Protein AF-A0A2R6RVI7-F1 (afdb_monomer_lite)

Structure (mmCIF, N/CA/C/O backbone):
data_AF-A0A2R6RVI7-F1
#
_entry.id   AF-A0A2R6RVI7-F1
#
loop_
_atom_site.group_PDB
_atom_site.id
_atom_site.type_symbol
_atom_site.label_atom_id
_atom_site.label_alt_id
_atom_site.label_comp_id
_atom_site.label_asym_id
_atom_site.label_entity_id
_atom_site.label_seq_id
_atom_site.pdbx_PDB_ins_code
_atom_site.Cartn_x
_atom_site.Cartn_y
_atom_site.Cartn_z
_atom_site.occupancy
_atom_site.B_iso_or_equiv
_atom_site.auth_seq_id
_atom_site.auth_comp_id
_atom_site.auth_asym_id
_atom_site.auth_atom_id
_atom_site.pdbx_PDB_model_num
ATOM 1 N N . MET A 1 1 ? -41.749 28.408 -0.709 1.00 31.30 1 MET A N 1
ATOM 2 C CA . MET A 1 1 ? -41.433 28.376 0.733 1.00 31.30 1 MET A CA 1
ATOM 3 C C . MET A 1 1 ? -40.471 27.218 0.951 1.00 31.30 1 MET A C 1
ATOM 5 O O . MET A 1 1 ? -40.890 26.170 1.402 1.00 31.30 1 MET A O 1
ATOM 9 N N . ALA A 1 2 ? -39.233 27.367 0.480 1.00 30.78 2 ALA A N 1
ATOM 10 C CA . ALA A 1 2 ? -38.258 26.281 0.347 1.00 30.78 2 ALA A CA 1
ATOM 11 C C . ALA A 1 2 ? -36.866 26.797 0.742 1.00 30.78 2 ALA A C 1
ATOM 13 O O . ALA A 1 2 ? -35.959 26.822 -0.078 1.00 30.78 2 ALA A O 1
ATOM 14 N N . GLY A 1 3 ? -36.737 27.351 1.950 1.00 31.94 3 GLY A N 1
ATOM 15 C CA . GLY A 1 3 ? -35.507 28.050 2.334 1.00 31.94 3 GLY A CA 1
ATOM 16 C C . GLY A 1 3 ? -35.230 28.160 3.828 1.00 31.94 3 GLY A C 1
ATOM 17 O O . GLY A 1 3 ? -34.409 28.987 4.192 1.00 31.94 3 GLY A O 1
ATOM 18 N N . THR A 1 4 ? -35.900 27.384 4.685 1.00 30.27 4 THR A N 1
ATOM 19 C CA . THR A 1 4 ? -35.690 27.446 6.146 1.00 30.27 4 THR A CA 1
ATOM 20 C C . THR A 1 4 ? -35.261 26.107 6.757 1.00 30.27 4 THR A C 1
ATOM 22 O O . THR A 1 4 ? -34.424 26.118 7.649 1.00 30.27 4 THR A O 1
ATOM 25 N N . ASP A 1 5 ? -35.685 24.961 6.208 1.00 32.81 5 ASP A N 1
ATOM 26 C CA . ASP A 1 5 ? -35.325 23.629 6.748 1.00 32.81 5 ASP A CA 1
ATOM 27 C C . ASP A 1 5 ? -33.856 23.229 6.508 1.00 32.81 5 ASP A C 1
ATOM 29 O O . ASP A 1 5 ? -33.328 22.354 7.187 1.00 32.81 5 ASP A O 1
ATOM 33 N N . ASN A 1 6 ? -33.165 23.893 5.573 1.00 33.84 6 ASN A N 1
ATOM 34 C CA . ASN A 1 6 ? -31.756 23.610 5.266 1.00 33.84 6 ASN A CA 1
ATOM 35 C C . ASN A 1 6 ? -30.765 24.341 6.195 1.00 33.84 6 ASN A C 1
ATOM 37 O O . ASN A 1 6 ? -29.565 24.128 6.079 1.00 33.84 6 ASN A O 1
ATOM 41 N N . GLN A 1 7 ? -31.243 25.228 7.079 1.00 30.41 7 GLN A N 1
ATOM 42 C CA . GLN A 1 7 ? -30.392 25.957 8.030 1.00 30.41 7 GLN A CA 1
ATOM 43 C C . GLN A 1 7 ? -30.383 25.331 9.432 1.00 30.41 7 GLN A C 1
ATOM 45 O O . GLN A 1 7 ? -29.364 25.419 10.108 1.00 30.41 7 GLN A O 1
ATOM 50 N N . GLU A 1 8 ? -31.463 24.664 9.860 1.00 30.31 8 GLU A N 1
ATOM 51 C CA . GLU A 1 8 ? -31.521 24.014 11.181 1.00 30.31 8 GLU A CA 1
ATOM 52 C C . GLU A 1 8 ? -30.772 22.670 11.202 1.00 30.31 8 GLU A C 1
ATOM 54 O O . GLU A 1 8 ? -29.992 22.441 12.124 1.00 30.31 8 GLU A O 1
ATOM 59 N N . ASN A 1 9 ? -30.883 21.837 10.155 1.00 33.56 9 ASN A N 1
ATOM 60 C CA . ASN A 1 9 ? -30.133 20.570 10.071 1.00 33.56 9 ASN A CA 1
ATOM 61 C C . ASN A 1 9 ? -28.617 20.785 9.903 1.00 33.56 9 ASN A C 1
ATOM 63 O O . ASN A 1 9 ? -27.832 20.079 10.525 1.00 33.56 9 ASN A O 1
ATOM 67 N N . ALA A 1 10 ? -28.200 21.825 9.171 1.00 34.75 10 ALA A N 1
ATOM 68 C CA . ALA A 1 10 ? -26.786 22.195 9.044 1.00 34.75 10 ALA A CA 1
ATOM 69 C C . ALA A 1 10 ? -26.163 22.681 10.371 1.00 34.75 10 ALA A C 1
ATOM 71 O O . ALA A 1 10 ? -24.952 22.594 10.554 1.00 34.75 10 ALA A O 1
ATOM 72 N N . SER A 1 11 ? -26.980 23.188 11.303 1.00 31.06 11 SER A N 1
ATOM 73 C CA . SER A 1 11 ? -26.510 23.700 12.599 1.00 31.06 11 SER A CA 1
ATOM 74 C C . SER A 1 11 ? -26.251 22.605 13.639 1.00 31.06 11 SER A C 1
ATOM 76 O O . SER A 1 11 ? -25.417 22.800 14.513 1.00 31.06 11 SER A O 1
ATOM 78 N N . VAL A 1 12 ? -26.929 21.455 13.519 1.00 33.38 12 VAL A N 1
ATOM 79 C CA . VAL A 1 12 ? -26.807 20.313 14.446 1.00 33.38 12 VAL A CA 1
ATOM 80 C C . VAL A 1 12 ? -25.719 19.330 13.986 1.00 33.38 12 VAL A C 1
ATOM 82 O O . VAL A 1 12 ? -25.028 18.736 14.813 1.00 33.38 12 VAL A O 1
ATOM 85 N N . GLN A 1 13 ? -25.507 19.205 12.671 1.00 33.00 13 GLN A N 1
ATOM 86 C CA . GLN A 1 13 ? -24.425 18.406 12.075 1.00 33.00 13 GLN A CA 1
ATOM 87 C C . GLN A 1 13 ? -23.040 19.035 12.327 1.00 33.00 13 GLN A C 1
ATOM 89 O O . GLN A 1 13 ? -22.099 18.327 12.670 1.00 33.00 13 GLN A O 1
ATOM 94 N N . ALA A 1 14 ? -22.938 20.371 12.307 1.00 34.31 14 ALA A N 1
ATOM 95 C CA . ALA A 1 14 ? -21.705 21.088 12.653 1.00 34.31 14 ALA A CA 1
ATOM 96 C C . ALA A 1 14 ? -21.249 20.855 14.111 1.00 34.31 14 ALA A C 1
ATOM 98 O O . ALA A 1 14 ? -20.056 20.810 14.379 1.00 34.31 14 ALA A O 1
ATOM 99 N N . SER A 1 15 ? -22.174 20.640 15.051 1.00 38.03 15 SER A N 1
ATOM 100 C CA . SER A 1 15 ? -21.861 20.560 16.487 1.00 38.03 15 SER A CA 1
ATOM 101 C C . SER A 1 15 ? -21.234 19.240 16.976 1.00 38.03 15 SER A C 1
ATOM 103 O O . SER A 1 15 ? -20.774 19.185 18.116 1.00 38.03 15 SER A O 1
ATOM 105 N N . LEU A 1 16 ? -21.181 18.174 16.159 1.00 36.44 16 LEU A N 1
ATOM 106 C CA . LEU A 1 16 ? -20.532 16.896 16.527 1.00 36.44 16 LEU A CA 1
ATOM 107 C C . LEU A 1 16 ? -19.263 16.560 15.728 1.00 36.44 16 LEU A C 1
ATOM 109 O O . LEU A 1 16 ? -18.499 15.697 16.159 1.00 36.44 16 LEU A O 1
ATOM 113 N N . GLU A 1 17 ? -18.963 17.320 14.671 1.00 45.22 17 GLU A N 1
ATOM 114 C CA . GLU A 1 17 ? -17.643 17.370 14.008 1.00 45.22 17 GLU A CA 1
ATOM 115 C C . GLU A 1 17 ? -16.545 18.006 14.865 1.00 45.22 17 GLU A C 1
ATOM 117 O O . GLU A 1 17 ? -15.371 17.994 14.500 1.00 45.22 17 GLU A O 1
ATOM 122 N N . GLU A 1 18 ? -16.918 18.623 15.983 1.00 58.03 18 GLU A N 1
ATOM 123 C CA . GLU A 1 18 ? -16.125 19.704 16.557 1.00 58.03 18 GLU A CA 1
ATOM 124 C C . GLU A 1 18 ? -15.432 19.360 17.875 1.00 58.03 18 GLU A C 1
ATOM 126 O O . GLU A 1 18 ? -14.797 20.241 18.436 1.00 58.03 18 GLU A O 1
ATOM 131 N N . VAL A 1 19 ? -15.502 18.123 18.384 1.00 70.12 19 VAL A N 1
ATOM 132 C CA . VAL A 1 19 ? -14.986 17.781 19.725 1.00 70.12 19 VAL A CA 1
ATOM 133 C C . VAL A 1 19 ? -13.599 17.121 19.682 1.00 70.12 19 VAL A C 1
ATOM 135 O O . VAL A 1 19 ? -13.456 15.981 19.245 1.00 70.12 19 VAL A O 1
ATOM 138 N N . TRP A 1 20 ? -12.585 17.797 20.232 1.00 84.19 20 TRP A N 1
ATOM 139 C CA . TRP A 1 20 ? -11.219 17.282 20.401 1.00 84.19 20 TRP A CA 1
ATOM 140 C C . TRP A 1 20 ? -10.924 16.850 21.828 1.00 84.19 20 TRP A C 1
ATOM 142 O O . TRP A 1 20 ? -11.309 17.519 22.786 1.00 84.19 20 TRP A O 1
ATOM 152 N N . TYR A 1 21 ? -10.184 15.757 21.987 1.00 85.88 21 TYR A N 1
ATOM 153 C CA . TYR A 1 21 ? -9.789 15.263 23.300 1.00 85.88 21 TYR A CA 1
ATOM 154 C C . TYR A 1 21 ? -8.544 15.964 23.837 1.00 85.88 21 TYR A C 1
ATOM 156 O O . TYR A 1 21 ? -7.669 16.405 23.086 1.00 85.88 21 TYR A O 1
ATOM 164 N N . LEU A 1 22 ? -8.460 16.037 25.162 1.00 89.44 22 LEU A N 1
ATOM 165 C CA . LEU A 1 22 ? -7.414 16.757 25.868 1.00 89.44 22 LEU A CA 1
ATOM 166 C C . LEU A 1 22 ? -6.478 15.799 26.605 1.00 89.44 22 LEU A C 1
ATOM 168 O O . LEU A 1 22 ? -6.917 14.985 27.417 1.00 89.44 22 LEU A O 1
ATOM 172 N N . LYS A 1 23 ? -5.175 15.956 26.374 1.00 91.19 23 LYS A N 1
ATOM 173 C CA . LYS A 1 23 ? -4.109 15.260 27.094 1.00 91.19 23 LYS A CA 1
ATOM 174 C C . LYS A 1 23 ? -3.541 16.160 28.187 1.00 91.19 23 LYS A C 1
ATOM 176 O O . LYS A 1 23 ? -3.134 17.291 27.925 1.00 91.19 23 LYS A O 1
ATOM 181 N N . GLU A 1 24 ? -3.491 15.659 29.420 1.00 90.00 24 GLU A N 1
ATOM 182 C CA . GLU A 1 24 ? -2.827 16.355 30.526 1.00 90.00 24 GLU A CA 1
ATOM 183 C C . GLU A 1 24 ? -1.310 16.157 30.428 1.00 90.00 24 GLU A C 1
ATOM 185 O O . GLU A 1 24 ? -0.826 15.027 30.413 1.00 90.00 24 GLU A O 1
ATOM 190 N N . ILE A 1 25 ? -0.561 17.258 30.386 1.00 91.06 25 ILE A N 1
ATOM 191 C CA . ILE A 1 25 ? 0.902 17.245 30.389 1.00 91.06 25 ILE A CA 1
ATOM 192 C C . ILE A 1 25 ? 1.448 18.196 31.450 1.00 91.06 25 ILE A C 1
ATOM 194 O O . ILE A 1 25 ? 0.832 19.208 31.794 1.00 91.06 25 ILE A O 1
ATOM 198 N N . SER A 1 26 ? 2.635 17.886 31.964 1.00 88.50 26 SER A N 1
ATOM 199 C CA . SER A 1 26 ? 3.410 18.807 32.793 1.00 88.50 26 SER A CA 1
ATOM 200 C C . SER A 1 26 ? 4.360 19.596 31.895 1.00 88.50 26 SER A C 1
ATOM 202 O O . SER A 1 26 ? 5.080 19.008 31.094 1.00 88.50 26 SER A O 1
ATOM 204 N N . PHE A 1 27 ? 4.370 20.922 31.987 1.00 88.12 27 PHE A N 1
ATOM 205 C CA . PHE A 1 27 ? 5.265 21.738 31.168 1.00 88.12 27 PHE A CA 1
ATOM 206 C C . PHE A 1 27 ? 5.752 22.983 31.910 1.00 88.12 27 PHE A C 1
ATOM 208 O O . PHE A 1 27 ? 5.061 23.558 32.760 1.00 88.12 27 PHE A O 1
ATOM 215 N N . ARG A 1 28 ? 6.980 23.407 31.595 1.00 81.94 28 ARG A N 1
ATOM 216 C CA . ARG A 1 28 ? 7.609 24.620 32.127 1.00 81.94 28 ARG A CA 1
ATOM 217 C C . ARG A 1 28 ? 7.586 25.700 31.054 1.00 81.94 28 ARG A C 1
ATOM 219 O O . ARG A 1 28 ? 8.459 25.747 30.199 1.00 81.94 28 ARG A O 1
ATOM 226 N N . SER A 1 29 ? 6.610 26.599 31.149 1.00 65.38 29 SER A N 1
ATOM 227 C CA . SER A 1 29 ? 6.432 27.694 30.183 1.00 65.38 29 SER A CA 1
ATOM 228 C C . SER A 1 29 ? 7.638 28.646 30.121 1.00 65.38 29 SER A C 1
ATOM 230 O O . SER A 1 29 ? 7.950 29.209 29.080 1.00 65.38 29 SER A O 1
ATOM 232 N N . THR A 1 30 ? 8.375 28.797 31.229 1.00 66.94 30 THR A N 1
ATOM 233 C CA . THR A 1 30 ? 9.655 29.528 31.260 1.00 66.94 30 THR A CA 1
ATOM 234 C C . THR A 1 30 ? 10.712 28.771 32.075 1.00 66.94 30 THR A C 1
ATOM 236 O O . THR A 1 30 ? 10.342 28.075 33.030 1.00 66.94 30 THR A O 1
ATOM 239 N N . PRO A 1 31 ? 12.022 28.962 31.799 1.00 64.19 31 PRO A N 1
ATOM 240 C CA . PRO A 1 31 ? 13.106 28.244 32.486 1.00 64.19 31 PRO A CA 1
ATOM 241 C C . PRO A 1 31 ? 13.079 28.363 34.021 1.00 64.19 31 PRO A C 1
ATOM 243 O O . PRO A 1 31 ? 13.558 27.486 34.732 1.00 64.19 31 PRO A O 1
ATOM 246 N N . HIS A 1 32 ? 12.509 29.454 34.543 1.00 66.38 32 HIS A N 1
ATOM 247 C CA . HIS A 1 32 ? 12.465 29.767 35.975 1.00 66.38 32 HIS A CA 1
ATOM 248 C C . HIS A 1 32 ? 11.098 29.481 36.621 1.00 66.38 32 HIS A C 1
ATOM 250 O O . HIS A 1 32 ? 10.927 29.691 37.823 1.00 66.38 32 HIS A O 1
ATOM 256 N N . SER A 1 33 ? 10.110 29.028 35.842 1.00 68.62 33 SER A N 1
ATOM 257 C CA . SER A 1 33 ? 8.776 28.702 36.350 1.00 68.62 33 SER A CA 1
ATOM 258 C C . SER A 1 33 ? 8.707 27.287 36.925 1.00 68.62 33 SER A C 1
ATOM 260 O O . SER A 1 33 ? 9.383 26.360 36.469 1.00 68.62 33 SER A O 1
ATOM 262 N N . ALA A 1 34 ? 7.868 27.115 37.949 1.00 75.88 34 ALA A N 1
ATOM 263 C CA . ALA A 1 34 ? 7.479 25.784 38.398 1.00 75.88 34 ALA A CA 1
ATOM 264 C C . ALA A 1 34 ? 6.686 25.079 37.281 1.00 75.88 34 ALA A C 1
ATOM 266 O O . ALA A 1 34 ? 5.914 25.755 36.593 1.00 75.88 34 ALA A O 1
ATOM 267 N N . PRO A 1 35 ? 6.847 23.754 37.111 1.00 81.44 35 PRO A N 1
ATOM 268 C CA . PRO A 1 35 ? 6.076 23.006 36.131 1.00 81.44 35 PRO A CA 1
ATOM 269 C C . PRO A 1 35 ? 4.590 23.142 36.460 1.00 81.44 35 PRO A C 1
ATOM 271 O O . PRO A 1 35 ? 4.176 22.991 37.614 1.00 81.44 35 PRO A O 1
ATOM 274 N N . ARG A 1 36 ? 3.802 23.489 35.446 1.00 86.06 36 ARG A N 1
ATOM 275 C CA . ARG A 1 36 ? 2.347 23.587 35.535 1.00 86.06 36 ARG A CA 1
ATOM 276 C C . ARG A 1 36 ? 1.727 22.482 34.701 1.00 86.06 36 ARG A C 1
ATOM 278 O O . ARG A 1 36 ? 2.329 22.008 33.740 1.00 86.06 36 ARG A O 1
ATOM 285 N N . ARG A 1 37 ? 0.525 22.075 35.097 1.00 87.62 37 ARG A N 1
ATOM 286 C CA . ARG A 1 37 ? -0.266 21.120 34.331 1.00 87.62 37 ARG A CA 1
ATOM 287 C C . ARG A 1 37 ? -1.081 21.866 33.294 1.00 87.62 37 ARG A C 1
ATOM 289 O O . ARG A 1 37 ? -1.770 22.821 33.640 1.00 87.62 37 ARG A O 1
ATOM 296 N N . PHE A 1 38 ? -0.975 21.417 32.055 1.00 89.50 38 PHE A N 1
ATOM 297 C CA . PHE A 1 38 ? -1.707 21.937 30.914 1.00 89.50 38 PHE A CA 1
ATOM 298 C C . PHE A 1 38 ? -2.505 20.812 30.278 1.00 89.50 38 PHE A C 1
ATOM 300 O O . PHE A 1 38 ? -2.122 19.647 30.360 1.00 89.50 38 PHE A O 1
ATOM 307 N N . ARG A 1 39 ? -3.608 21.174 29.631 1.00 89.50 39 ARG A N 1
ATOM 308 C CA . ARG A 1 39 ? -4.399 20.257 28.818 1.00 89.50 39 ARG A CA 1
ATOM 309 C C . ARG A 1 39 ? -4.207 20.619 27.361 1.00 89.50 39 ARG A C 1
ATOM 311 O O . ARG A 1 39 ? -4.816 21.571 26.887 1.00 89.50 39 ARG A O 1
ATOM 318 N N . VAL A 1 40 ? -3.310 19.899 26.698 1.00 92.19 40 VAL A N 1
ATOM 319 C CA . VAL A 1 40 ? -3.066 20.080 25.268 1.00 92.19 40 VAL A CA 1
ATOM 320 C C . VAL A 1 40 ? -4.118 19.325 24.475 1.00 92.19 40 VAL A C 1
ATOM 322 O O . VAL A 1 40 ? -4.588 18.261 24.875 1.00 92.19 40 VAL A O 1
ATOM 325 N N . ILE A 1 41 ? -4.510 19.906 23.358 1.00 91.62 41 ILE A N 1
ATOM 326 C CA . ILE A 1 41 ? -5.487 19.366 22.431 1.00 91.62 41 ILE A CA 1
ATOM 327 C C . ILE A 1 41 ? -4.793 18.326 21.555 1.00 91.62 41 ILE A C 1
ATOM 329 O O . ILE A 1 41 ? -3.730 18.598 20.988 1.00 91.62 41 ILE A O 1
ATOM 333 N N . THR A 1 42 ? -5.403 17.148 21.461 1.00 87.50 42 THR A N 1
ATOM 334 C CA . THR A 1 42 ? -4.953 16.053 20.596 1.00 87.50 42 THR A CA 1
ATOM 335 C C . THR A 1 42 ? -5.740 16.029 19.289 1.00 87.50 42 THR A C 1
ATOM 337 O O . THR A 1 42 ? -6.899 16.445 19.242 1.00 87.50 42 THR A O 1
ATOM 340 N N . GLN A 1 43 ? -5.086 15.576 18.226 1.00 75.94 43 GLN A N 1
ATOM 341 C CA . GLN A 1 43 ? -5.602 15.464 16.870 1.00 75.94 43 GLN A CA 1
ATOM 342 C C . GLN A 1 43 ? -5.948 14.002 16.595 1.00 75.94 43 GLN A C 1
ATOM 344 O O . GLN A 1 43 ? -5.184 13.103 16.941 1.00 75.94 43 GLN A O 1
ATOM 349 N N . ASN A 1 44 ? -7.093 13.771 15.963 1.00 63.22 44 ASN A N 1
ATOM 350 C CA . ASN A 1 44 ? -7.366 12.534 15.239 1.00 63.22 44 ASN A CA 1
ATOM 351 C C . ASN A 1 44 ? -6.830 12.664 13.799 1.00 63.22 44 ASN A C 1
ATOM 353 O O . ASN A 1 44 ? -6.512 13.769 13.363 1.00 63.22 44 ASN A O 1
ATOM 357 N N . PHE A 1 45 ? -6.791 11.562 13.044 1.00 45.78 45 PHE A N 1
ATOM 358 C CA . PHE A 1 45 ? -6.249 11.510 11.673 1.00 45.78 45 PHE A CA 1
ATOM 359 C C . PHE A 1 45 ? -6.854 12.556 10.698 1.00 45.78 45 PHE A C 1
ATOM 361 O O . PHE A 1 45 ? -6.220 12.911 9.714 1.00 45.78 45 PHE A O 1
ATOM 368 N N . ASN A 1 46 ? -8.036 13.116 11.013 1.00 44.47 46 ASN A N 1
ATOM 369 C CA . ASN A 1 46 ? -8.784 14.079 10.187 1.00 44.47 46 ASN A CA 1
ATOM 370 C C . ASN A 1 46 ? -8.967 15.482 10.826 1.00 44.47 46 ASN A C 1
ATOM 372 O O . ASN A 1 46 ? -9.807 16.261 10.374 1.00 44.47 46 ASN A O 1
ATOM 376 N N . GLY A 1 47 ? -8.257 15.820 11.909 1.00 50.84 47 GLY A N 1
ATOM 377 C CA . GLY A 1 47 ? -8.432 17.101 12.615 1.00 50.84 47 GLY A CA 1
ATOM 378 C C . GLY A 1 47 ? -7.740 18.295 11.925 1.00 50.84 47 GLY A C 1
ATOM 379 O O . GLY A 1 47 ? -6.710 18.117 11.275 1.00 50.84 47 GLY A O 1
ATOM 380 N N . PRO A 1 48 ? -8.220 19.549 12.089 1.00 57.50 48 PRO A N 1
ATOM 381 C CA . PRO A 1 48 ? -7.548 20.733 11.553 1.00 57.50 48 PRO A CA 1
ATOM 382 C C . PRO A 1 48 ? -6.238 21.018 12.293 1.00 57.50 48 PRO A C 1
ATOM 384 O O . PRO A 1 48 ? -6.203 21.767 13.277 1.00 57.50 48 PRO A O 1
ATOM 387 N N . CYS A 1 49 ? -5.144 20.442 11.791 1.00 69.31 49 CYS A N 1
ATOM 388 C CA . CYS A 1 49 ? -3.808 20.547 12.385 1.00 69.31 49 CYS A CA 1
ATOM 389 C C . CYS A 1 49 ? -3.394 22.001 12.694 1.00 69.31 49 CYS A C 1
ATOM 391 O O . CYS A 1 49 ? -2.816 22.297 13.741 1.00 69.31 49 CYS A O 1
ATOM 393 N N . SER A 1 50 ? -3.778 22.928 11.813 1.00 77.75 50 SER A N 1
ATOM 394 C CA . SER A 1 50 ? -3.424 24.342 11.850 1.00 77.75 50 SER A CA 1
ATOM 395 C C . SER A 1 50 ? -4.008 25.101 13.039 1.00 77.75 50 SER A C 1
ATOM 397 O O . SER A 1 50 ? -3.298 25.859 13.702 1.00 77.75 50 SER A O 1
ATOM 399 N N . PHE A 1 51 ? -5.288 24.887 13.341 1.00 85.00 51 PHE A N 1
ATOM 400 C CA . PHE A 1 51 ? -5.950 25.561 14.457 1.00 85.00 51 PHE A CA 1
ATOM 401 C C . PHE A 1 51 ? -5.504 24.978 15.804 1.00 85.00 51 PHE A C 1
ATOM 403 O O . PHE A 1 51 ? -5.249 25.714 16.759 1.00 85.00 51 PHE A O 1
ATOM 410 N N . ILE A 1 52 ? -5.314 23.658 15.861 1.00 88.19 52 ILE A N 1
ATOM 411 C CA . ILE A 1 52 ? -4.893 22.953 17.075 1.00 88.19 52 ILE A CA 1
ATOM 412 C C . ILE A 1 52 ? -3.480 23.372 17.501 1.00 88.19 52 ILE A C 1
ATOM 414 O O . ILE A 1 52 ? -3.247 23.600 18.689 1.00 88.19 52 ILE A O 1
ATOM 418 N N . ALA A 1 53 ? -2.552 23.547 16.554 1.00 89.62 53 ALA A N 1
ATOM 419 C CA . ALA A 1 53 ? -1.212 24.056 16.848 1.00 89.62 53 ALA A CA 1
ATOM 420 C C . ALA A 1 53 ? -1.251 25.456 17.492 1.00 89.62 53 ALA A C 1
ATOM 422 O O . ALA A 1 53 ? -0.586 25.686 18.505 1.00 89.62 53 ALA A O 1
ATOM 423 N N . ILE A 1 54 ? -2.079 26.367 16.963 1.00 90.00 54 ILE A N 1
ATOM 424 C CA . ILE A 1 54 ? -2.277 27.715 17.525 1.00 90.00 54 ILE A CA 1
ATOM 425 C C . ILE A 1 54 ? -2.814 27.626 18.956 1.00 90.00 54 ILE A C 1
ATOM 427 O O . ILE A 1 54 ? -2.239 28.222 19.870 1.00 90.00 54 ILE A O 1
ATOM 431 N N . CYS A 1 55 ? -3.883 26.855 19.171 1.00 91.81 55 CYS A N 1
ATOM 432 C CA . CYS A 1 55 ? -4.475 26.693 20.495 1.00 91.81 55 CYS A CA 1
ATOM 433 C C . CYS A 1 55 ? -3.474 26.102 21.494 1.00 91.81 55 CYS A C 1
ATOM 435 O O . CYS A 1 55 ? -3.333 26.631 22.594 1.00 91.81 55 CYS A O 1
ATOM 437 N N . ASN A 1 56 ? -2.729 25.062 21.113 1.00 93.94 56 ASN A N 1
ATOM 438 C CA . ASN A 1 56 ? -1.736 24.437 21.985 1.00 93.94 56 ASN A CA 1
ATOM 439 C C . ASN A 1 56 ? -0.603 25.394 22.368 1.00 93.94 56 ASN A C 1
ATOM 441 O O . ASN A 1 56 ? -0.196 25.407 23.528 1.00 93.94 56 ASN A O 1
ATOM 445 N N . ILE A 1 57 ? -0.135 26.251 21.455 1.00 93.62 57 ILE A N 1
ATOM 446 C CA . ILE A 1 57 ? 0.864 27.279 21.786 1.00 93.62 57 ILE A CA 1
ATOM 447 C C . ILE A 1 57 ? 0.319 28.248 22.841 1.00 93.62 57 ILE A C 1
ATOM 449 O O . ILE A 1 57 ? 0.994 28.506 23.839 1.00 93.62 57 ILE A O 1
ATOM 453 N N . LEU A 1 58 ? -0.902 28.756 22.656 1.00 92.50 58 LEU A N 1
ATOM 454 C CA . LEU A 1 58 ? -1.527 29.687 23.603 1.00 92.50 58 LEU A CA 1
ATOM 455 C C . LEU A 1 58 ? -1.800 29.026 24.965 1.00 92.50 58 LEU A C 1
ATOM 457 O O . LEU A 1 58 ? -1.577 29.644 26.007 1.00 92.50 58 LEU A O 1
ATOM 461 N N . ILE A 1 59 ? -2.203 27.751 24.975 1.00 92.62 59 ILE A N 1
ATOM 462 C CA . ILE A 1 59 ? -2.387 26.964 26.202 1.00 92.62 59 ILE A CA 1
ATOM 463 C C . ILE A 1 59 ? -1.057 26.822 26.948 1.00 92.62 59 ILE A C 1
ATOM 465 O O . ILE A 1 59 ? -0.997 27.104 28.141 1.00 92.62 59 ILE A O 1
ATOM 469 N N . LEU A 1 60 ? 0.029 26.446 26.265 1.00 91.62 60 LEU A N 1
ATOM 470 C CA . LEU A 1 60 ? 1.350 26.253 26.884 1.00 91.62 60 LEU A CA 1
ATOM 471 C C . LEU A 1 60 ? 1.995 27.559 27.373 1.00 91.62 60 LEU A C 1
ATOM 473 O O . LEU A 1 60 ? 2.802 27.552 28.311 1.00 91.62 60 LEU A O 1
ATOM 477 N N . ARG A 1 61 ? 1.626 28.697 26.775 1.00 89.69 61 ARG A N 1
ATOM 478 C CA . ARG A 1 61 ? 1.963 30.037 27.283 1.00 89.69 61 ARG A CA 1
ATOM 479 C C . ARG A 1 61 ? 1.132 30.429 28.510 1.00 89.69 61 ARG A C 1
ATOM 481 O O . ARG A 1 61 ? 1.570 31.261 29.301 1.00 89.69 61 ARG A O 1
ATOM 488 N N . GLY A 1 62 ? -0.018 29.784 28.714 1.00 87.31 62 GLY A N 1
ATOM 489 C CA . GLY A 1 62 ? -0.998 30.144 29.738 1.00 87.31 62 GLY A CA 1
ATOM 490 C C . GLY A 1 62 ? -1.836 31.368 29.364 1.00 87.31 62 GLY A C 1
ATOM 491 O O . GLY A 1 62 ? -2.395 32.008 30.251 1.00 87.31 62 GLY A O 1
ATOM 492 N N . ASP A 1 63 ? -1.889 31.694 28.072 1.00 88.62 63 ASP A N 1
ATOM 493 C CA . ASP A 1 63 ? -2.638 32.820 27.513 1.00 88.62 63 ASP A CA 1
ATOM 494 C C . ASP A 1 63 ? -4.135 32.502 27.389 1.00 88.62 63 ASP A C 1
ATOM 496 O O . ASP A 1 63 ? -4.979 33.383 27.558 1.00 88.62 63 ASP A O 1
ATOM 500 N N . ILE A 1 64 ? -4.460 31.230 27.140 1.00 90.56 64 ILE A N 1
ATOM 501 C CA . ILE A 1 64 ? -5.823 30.694 27.172 1.00 90.56 64 ILE A CA 1
ATOM 502 C C . ILE A 1 64 ? -5.873 29.456 28.068 1.00 90.56 64 ILE A C 1
ATOM 504 O O . ILE A 1 64 ? -4.898 28.714 28.189 1.00 90.56 64 ILE A O 1
ATOM 508 N N . GLU A 1 65 ? -7.027 29.212 28.682 1.00 88.31 65 GLU A N 1
ATOM 509 C CA . GLU A 1 65 ? -7.245 28.059 29.552 1.00 88.31 65 GLU A CA 1
ATOM 510 C C . GLU A 1 65 ? -8.617 27.446 29.272 1.00 88.31 65 GLU A C 1
ATOM 512 O O . GLU A 1 65 ? -9.634 28.142 29.230 1.00 88.31 65 GLU A O 1
ATOM 517 N N . ILE A 1 66 ? -8.652 26.127 29.088 1.00 87.50 66 ILE A N 1
ATOM 518 C CA . ILE A 1 66 ? -9.900 25.398 28.875 1.00 87.50 66 ILE A CA 1
ATOM 519 C C . ILE A 1 66 ? -10.542 25.137 30.243 1.00 87.50 66 ILE A C 1
ATOM 521 O O . ILE A 1 66 ? -10.012 24.381 31.053 1.00 87.50 66 ILE A O 1
ATOM 525 N N . GLN A 1 67 ? -11.691 25.768 30.492 1.00 81.06 67 GLN A N 1
ATOM 526 C CA . GLN A 1 67 ? -12.433 25.677 31.754 1.00 81.06 67 GLN A CA 1
ATOM 527 C C . GLN A 1 67 ? -13.740 24.886 31.584 1.00 81.06 67 GLN A C 1
ATOM 529 O O . GLN A 1 67 ? -14.456 25.141 30.613 1.00 81.06 67 GLN A O 1
ATOM 534 N N . PRO A 1 68 ? -14.128 24.003 32.523 1.00 80.44 68 PRO A N 1
ATOM 535 C CA . PRO A 1 68 ? -13.449 23.700 33.785 1.00 80.44 68 PRO A CA 1
ATOM 536 C C . PRO A 1 68 ? -12.202 22.826 33.582 1.00 80.44 68 PRO A C 1
ATOM 538 O O . PRO A 1 68 ? -12.133 22.071 32.616 1.00 80.44 68 PRO A O 1
ATOM 541 N N . VAL A 1 69 ? -11.235 22.911 34.500 1.00 73.31 69 VAL A N 1
ATOM 542 C CA . VAL A 1 69 ? -9.939 22.202 34.415 1.00 73.31 69 VAL A CA 1
ATOM 543 C C . VAL A 1 69 ? -10.110 20.683 34.286 1.00 73.31 69 VAL A C 1
ATOM 545 O O . VAL A 1 69 ? -9.269 20.010 33.699 1.00 73.31 69 VAL A O 1
ATOM 548 N N . GLU A 1 70 ? -11.206 20.123 34.796 1.00 74.06 70 GLU A N 1
ATOM 549 C CA . GLU A 1 70 ? -11.507 18.693 34.734 1.00 74.06 70 GLU A CA 1
ATOM 550 C C . GLU A 1 70 ? -11.974 18.220 33.346 1.00 74.06 70 GLU A C 1
ATOM 552 O O . GLU A 1 70 ? -11.977 17.016 33.085 1.00 74.06 70 GLU A O 1
ATOM 557 N N . ARG A 1 71 ? -12.322 19.138 32.436 1.00 80.44 71 ARG A N 1
ATOM 558 C CA . ARG A 1 71 ? -12.885 18.844 31.109 1.00 80.44 71 ARG A CA 1
ATOM 559 C C . ARG A 1 71 ? -11.936 18.009 30.245 1.00 80.44 71 ARG A C 1
ATOM 561 O O . ARG A 1 71 ? -10.800 18.411 30.020 1.00 80.44 71 ARG A O 1
ATOM 568 N N . THR A 1 72 ? -12.396 16.866 29.742 1.00 81.44 72 THR A N 1
ATOM 569 C CA . THR A 1 72 ? -11.601 15.883 28.975 1.00 81.44 72 THR A CA 1
ATOM 570 C C . THR A 1 72 ? -11.655 16.077 27.456 1.00 81.44 72 THR A C 1
ATOM 572 O O . THR A 1 72 ? -10.828 15.512 26.741 1.00 81.44 72 THR A O 1
ATOM 575 N N . SER A 1 73 ? -12.580 16.897 26.958 1.00 83.94 73 SER A N 1
ATOM 576 C CA . SER A 1 73 ? -12.722 17.227 25.539 1.00 83.94 73 SER A CA 1
ATOM 577 C C . SER A 1 73 ? -13.215 18.662 25.330 1.00 83.94 73 SER A C 1
ATOM 579 O O . SER A 1 73 ? -13.815 19.247 26.227 1.00 83.94 73 SER A O 1
ATOM 581 N N . VAL A 1 74 ? -12.959 19.269 24.174 1.00 83.75 74 VAL A N 1
ATOM 582 C CA . VAL A 1 74 ? -13.304 20.667 23.879 1.00 83.75 74 VAL A CA 1
ATOM 583 C C . VAL A 1 74 ? -13.864 20.799 22.470 1.00 83.75 74 VAL A C 1
ATOM 585 O O . VAL A 1 74 ? -13.361 20.141 21.566 1.00 83.75 74 VAL A O 1
ATOM 588 N N . SER A 1 75 ? -14.889 21.638 22.287 1.00 83.69 75 SER A N 1
ATOM 589 C CA . SER A 1 75 ? -15.437 21.906 20.958 1.00 83.69 75 SER A CA 1
ATOM 590 C C . SER A 1 75 ? -14.677 23.017 20.223 1.00 83.69 75 SER A C 1
ATOM 592 O O . SER A 1 75 ? -14.038 23.868 20.861 1.00 83.69 75 SER A O 1
ATOM 594 N N . TYR A 1 76 ? -14.773 23.056 18.894 1.00 81.31 76 TYR A N 1
ATOM 595 C CA . TYR A 1 76 ? -14.239 24.157 18.100 1.00 81.31 76 TYR A CA 1
ATOM 596 C C . TYR A 1 76 ? -14.865 25.492 18.479 1.00 81.31 76 TYR A C 1
ATOM 598 O O . TYR A 1 76 ? -14.113 26.453 18.621 1.00 81.31 76 TYR A O 1
ATOM 606 N N . GLU A 1 77 ? -16.174 25.583 18.731 1.00 80.50 77 GLU A N 1
ATOM 607 C CA . GLU A 1 77 ? -16.778 26.868 19.105 1.00 80.50 77 GLU A CA 1
ATOM 608 C C . GLU A 1 77 ? -16.191 27.414 20.410 1.00 80.50 77 GLU A C 1
ATOM 610 O O . GLU A 1 77 ? -15.920 28.612 20.513 1.00 80.50 77 GLU A O 1
ATOM 615 N N . ILE A 1 78 ? -15.923 26.539 21.387 1.00 82.69 78 ILE A N 1
ATOM 616 C CA . ILE A 1 78 ? -15.286 26.927 22.653 1.00 82.69 78 ILE A CA 1
ATOM 617 C C . ILE A 1 78 ? -13.857 27.417 22.403 1.00 82.69 78 ILE A C 1
ATOM 619 O O . ILE A 1 78 ? -13.461 28.454 22.937 1.00 82.69 78 ILE A O 1
ATOM 623 N N . LEU A 1 79 ? -13.071 26.704 21.592 1.00 86.19 79 LEU A N 1
ATOM 624 C CA . LEU A 1 79 ? -11.704 27.120 21.275 1.00 86.19 79 LEU A CA 1
ATOM 625 C C . LEU A 1 79 ? -11.664 28.410 20.449 1.00 86.19 79 LEU A C 1
ATOM 627 O O . LEU A 1 79 ? -10.873 29.301 20.752 1.00 86.19 79 LEU A O 1
ATOM 631 N N . ALA A 1 80 ? -12.530 28.547 19.448 1.00 84.88 80 ALA A N 1
ATOM 632 C CA . ALA A 1 80 ? -12.655 29.741 18.621 1.00 84.88 80 ALA A CA 1
ATOM 633 C C . ALA A 1 80 ? -13.083 30.953 19.454 1.00 84.88 80 ALA A C 1
ATOM 635 O O . ALA A 1 80 ? -12.556 32.047 19.252 1.00 84.88 80 ALA A O 1
ATOM 636 N N . GLN A 1 81 ? -13.973 30.763 20.433 1.00 83.56 81 GLN A N 1
ATOM 637 C CA . GLN A 1 81 ? -14.324 31.808 21.389 1.00 83.56 81 GLN A CA 1
ATOM 638 C C . GLN A 1 81 ? -13.118 32.208 22.249 1.00 83.56 81 GLN A C 1
ATOM 640 O O . GLN A 1 81 ? -12.826 33.397 22.348 1.00 83.56 81 GLN A O 1
ATOM 645 N N . LEU A 1 82 ? -12.389 31.247 22.830 1.00 86.50 82 LEU A N 1
ATOM 646 C CA . LEU A 1 82 ? -11.211 31.527 23.664 1.00 86.50 82 LEU A CA 1
ATOM 647 C C . LEU A 1 82 ? -10.115 32.266 22.887 1.00 86.50 82 LEU A C 1
ATOM 649 O O . LEU A 1 82 ? -9.564 33.254 23.373 1.00 86.50 82 LEU A O 1
ATOM 653 N N . VAL A 1 83 ? -9.818 31.815 21.665 1.00 87.12 83 VAL A N 1
ATOM 654 C CA . VAL A 1 83 ? -8.845 32.469 20.782 1.00 87.12 83 VAL A CA 1
ATOM 655 C C . VAL A 1 83 ? -9.349 33.852 20.361 1.00 87.12 83 VAL A C 1
ATOM 657 O O . VAL A 1 83 ? -8.590 34.814 20.416 1.00 87.12 83 VAL A O 1
ATOM 660 N N . GLY A 1 84 ? -10.628 33.995 20.008 1.00 84.69 84 GLY A N 1
ATOM 661 C CA . GLY A 1 84 ? -11.224 35.281 19.645 1.00 84.69 84 GLY A CA 1
ATOM 662 C C . GLY A 1 84 ? -11.185 36.306 20.784 1.00 84.69 84 GLY A C 1
ATOM 663 O O . GLY A 1 84 ? -10.802 37.456 20.568 1.00 84.69 84 GLY A O 1
ATOM 664 N N . GLU A 1 85 ? -11.519 35.893 22.008 1.00 84.88 85 GLU A N 1
ATOM 665 C CA . GLU A 1 85 ? -11.420 36.726 23.213 1.00 84.88 85 GLU A CA 1
ATOM 666 C C . GLU A 1 85 ? -9.970 37.132 23.499 1.00 84.88 85 GLU A C 1
ATOM 668 O O . GLU A 1 85 ? -9.705 38.307 23.771 1.00 84.88 85 GLU A O 1
ATOM 673 N N . TYR A 1 86 ? -9.027 36.194 23.371 1.00 87.94 86 TYR A N 1
ATOM 674 C CA . TYR A 1 86 ? -7.600 36.478 23.497 1.00 87.94 86 TYR A CA 1
ATOM 675 C C . TYR A 1 86 ? -7.132 37.511 22.468 1.00 87.94 86 TYR A C 1
ATOM 677 O O . TYR A 1 86 ? -6.522 38.508 22.847 1.00 87.94 86 TYR A O 1
ATOM 685 N N . LEU A 1 87 ? -7.465 37.333 21.185 1.00 84.62 87 LEU A N 1
ATOM 686 C CA . LEU A 1 87 ? -7.079 38.259 20.115 1.00 84.62 87 LEU A CA 1
ATOM 687 C C . LEU A 1 87 ? -7.624 39.671 20.364 1.00 84.62 87 LEU A C 1
ATOM 689 O O . LEU A 1 87 ? -6.898 40.653 20.202 1.00 84.62 87 LEU A O 1
ATOM 693 N N . LEU A 1 88 ? -8.882 39.783 20.805 1.00 83.19 88 LEU A N 1
ATOM 694 C CA . LEU A 1 88 ? -9.507 41.064 21.146 1.00 83.19 88 LEU A CA 1
ATOM 695 C C . LEU A 1 88 ? -8.859 41.731 22.370 1.00 83.19 88 LEU A C 1
ATOM 697 O O . LEU A 1 88 ? -8.744 42.958 22.407 1.00 83.19 88 LEU A O 1
ATOM 701 N N . ALA A 1 89 ? -8.430 40.946 23.361 1.00 83.12 89 ALA A N 1
ATOM 702 C CA . ALA A 1 89 ? -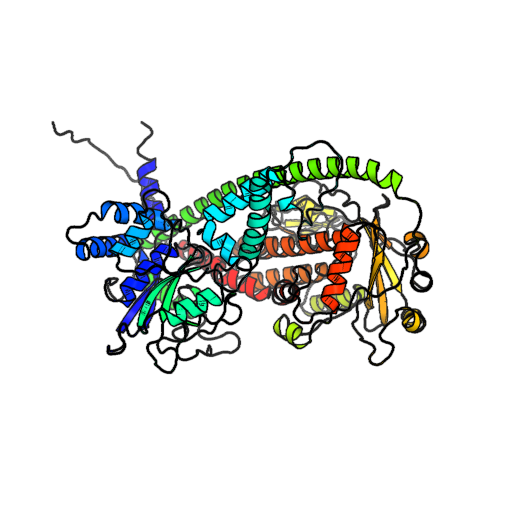7.764 41.448 24.561 1.00 83.12 89 ALA A CA 1
ATOM 703 C C . ALA A 1 89 ? -6.300 41.848 24.304 1.00 83.12 89 ALA A C 1
ATOM 705 O O . ALA A 1 89 ? -5.858 42.898 24.775 1.00 83.12 89 ALA A O 1
ATOM 706 N N . ALA A 1 90 ? -5.559 41.036 23.546 1.00 77.12 90 ALA A N 1
ATOM 707 C CA . ALA A 1 90 ? -4.147 41.238 23.232 1.00 77.12 90 ALA A CA 1
ATOM 708 C C . ALA A 1 90 ? -3.920 42.387 22.233 1.00 77.12 90 ALA A C 1
ATOM 710 O O . ALA A 1 90 ? -2.922 43.101 22.329 1.00 77.12 90 ALA A O 1
ATOM 711 N N . SER A 1 91 ? -4.866 42.615 21.314 1.00 70.75 91 SER A N 1
ATOM 712 C CA . SER A 1 91 ? -4.743 43.582 20.211 1.00 70.75 91 SER A CA 1
ATOM 713 C C . SER A 1 91 ? -5.601 44.840 20.402 1.00 70.75 91 SER A C 1
ATOM 715 O O . SER A 1 91 ? -6.232 45.332 19.463 1.00 70.75 91 SER A O 1
ATOM 717 N N . SER A 1 92 ? -5.650 45.394 21.620 1.00 63.09 92 SER A N 1
ATOM 718 C CA . SER A 1 92 ? -6.479 46.569 21.920 1.00 63.09 92 SER A CA 1
ATOM 719 C C . SER A 1 92 ? -6.131 47.766 21.012 1.00 63.09 92 SER A C 1
ATOM 721 O O . SER A 1 92 ? -5.076 48.384 21.168 1.00 63.09 92 SER A O 1
ATOM 723 N N . GLY A 1 93 ? -7.029 48.116 20.083 1.00 61.97 93 GLY A N 1
ATOM 724 C CA . GLY A 1 93 ? -6.872 49.249 19.158 1.00 61.97 93 GLY A CA 1
ATOM 725 C C . GLY A 1 93 ? -6.352 48.913 17.753 1.00 61.97 93 GLY A C 1
ATOM 726 O O . GLY A 1 93 ? -6.134 49.842 16.975 1.00 61.97 93 GLY A O 1
ATOM 727 N N . VAL A 1 94 ? -6.179 47.632 17.415 1.00 75.06 94 VAL A N 1
ATOM 728 C CA . VAL A 1 94 ? -5.818 47.152 16.068 1.00 75.06 94 VAL A CA 1
ATOM 729 C C . VAL A 1 94 ? -7.038 46.487 15.417 1.00 75.06 94 VAL A C 1
ATOM 731 O O . VAL A 1 94 ? -7.876 45.916 16.111 1.00 75.06 94 VAL A O 1
ATOM 734 N N . ASP A 1 95 ? -7.175 46.598 14.093 1.00 72.25 95 ASP A N 1
ATOM 735 C CA . ASP A 1 95 ? -8.263 45.952 13.351 1.00 72.25 95 ASP A CA 1
ATOM 736 C C . ASP A 1 95 ? -8.030 44.437 13.249 1.00 72.25 95 ASP A C 1
ATOM 738 O O . ASP A 1 95 ? -7.249 43.971 12.422 1.00 72.25 95 ASP A O 1
ATOM 742 N N . THR A 1 96 ? -8.715 43.670 14.097 1.00 74.19 96 THR A N 1
ATOM 743 C CA . THR A 1 96 ? -8.653 42.202 14.129 1.00 74.19 96 THR A CA 1
ATOM 744 C C . THR A 1 96 ? -9.636 41.533 13.162 1.00 74.19 96 THR A C 1
ATOM 746 O O . THR A 1 96 ? -9.696 40.304 13.117 1.00 74.19 96 THR A O 1
ATOM 749 N N . SER A 1 97 ? -10.393 42.304 12.365 1.00 74.31 97 SER A N 1
ATOM 750 C CA . SER A 1 97 ? -11.454 41.789 11.485 1.00 74.31 97 SER A CA 1
ATOM 751 C C . SER A 1 97 ? -10.944 40.710 10.521 1.00 74.31 97 SER A C 1
ATOM 753 O O . SER A 1 97 ? -11.576 39.666 10.392 1.00 74.31 97 SER A O 1
ATOM 755 N N . ALA A 1 98 ? -9.764 40.914 9.922 1.00 70.56 98 ALA A N 1
ATOM 756 C CA . ALA A 1 98 ? -9.147 39.963 8.989 1.00 70.56 98 ALA A CA 1
ATOM 757 C C . ALA A 1 98 ? -8.670 38.653 9.656 1.00 70.56 98 ALA A C 1
ATOM 759 O O . ALA A 1 98 ? -8.743 37.585 9.053 1.00 70.56 98 ALA A O 1
ATOM 760 N N . ALA A 1 99 ? -8.198 38.720 10.907 1.00 73.00 99 ALA A N 1
ATOM 761 C CA . ALA A 1 99 ? -7.776 37.539 11.666 1.00 73.00 99 ALA A CA 1
ATOM 762 C C . ALA A 1 99 ? -8.979 36.743 12.201 1.00 73.00 99 ALA A C 1
ATOM 764 O O . ALA A 1 99 ? -8.960 35.517 12.227 1.00 73.00 99 ALA A O 1
ATOM 765 N N . LEU A 1 100 ? -10.061 37.422 12.587 1.00 76.50 100 LEU A N 1
ATOM 766 C CA . LEU A 1 100 ? -11.288 36.758 13.031 1.00 76.50 100 LEU A CA 1
ATOM 767 C C . LEU A 1 100 ? -12.048 36.118 11.862 1.00 76.50 100 LEU A C 1
ATOM 769 O O . LEU A 1 100 ? -12.645 35.057 12.032 1.00 76.50 100 LEU A O 1
ATOM 773 N N . SER A 1 101 ? -11.995 36.722 10.669 1.00 74.62 101 SER A N 1
ATOM 774 C CA . SER A 1 101 ? -12.643 36.177 9.471 1.00 74.62 101 SER A CA 1
ATOM 775 C C . SER A 1 101 ? -11.989 34.899 8.947 1.00 74.62 101 SER A C 1
ATOM 777 O O . SER A 1 101 ? -12.670 34.123 8.281 1.00 74.62 101 SER A O 1
ATOM 779 N N . ILE A 1 102 ? -10.701 34.668 9.239 1.00 73.38 102 ILE A N 1
ATOM 780 C CA . ILE A 1 102 ? -9.983 33.473 8.771 1.00 73.38 102 ILE A CA 1
ATOM 781 C C . ILE A 1 102 ? -10.113 32.277 9.727 1.00 73.38 102 ILE A C 1
ATOM 783 O O . ILE A 1 102 ? -9.930 31.141 9.297 1.00 73.38 102 ILE A O 1
ATOM 787 N N . MET A 1 103 ? -10.504 32.483 10.995 1.00 73.06 103 MET A N 1
ATOM 788 C CA . MET A 1 103 ? -10.632 31.387 11.972 1.00 73.06 103 MET A CA 1
ATOM 789 C C . MET A 1 103 ? -11.515 30.223 11.481 1.00 73.06 103 MET A C 1
ATOM 791 O O . MET A 1 103 ? -11.083 29.080 11.640 1.00 73.06 103 MET A O 1
ATOM 795 N N . PRO A 1 104 ? -12.687 30.438 10.842 1.00 69.19 104 PRO A N 1
ATOM 796 C CA . PRO A 1 104 ? -13.495 29.334 10.310 1.00 69.19 104 PRO A CA 1
ATOM 797 C C . PRO A 1 104 ? -12.800 28.563 9.183 1.00 69.19 104 PRO A C 1
ATOM 799 O O . PRO A 1 104 ? -13.008 27.363 9.036 1.00 69.19 104 PRO A O 1
ATOM 802 N N . VAL A 1 105 ? -11.957 29.242 8.399 1.00 67.81 105 VAL A N 1
ATOM 803 C CA . VAL A 1 105 ? -11.222 28.650 7.272 1.00 67.81 105 VAL A CA 1
ATOM 804 C C . VAL A 1 105 ? -10.098 27.746 7.772 1.00 67.81 105 VAL A C 1
ATOM 806 O O . VAL A 1 105 ? -9.874 26.693 7.186 1.00 67.81 105 VAL A O 1
ATOM 809 N N . THR A 1 106 ? -9.492 28.062 8.927 1.00 68.19 106 THR A N 1
ATOM 810 C CA . THR A 1 106 ? -8.450 27.219 9.549 1.00 68.19 106 THR A CA 1
ATOM 811 C C . THR A 1 106 ? -8.909 25.789 9.886 1.00 68.19 106 THR A C 1
ATOM 813 O O . THR A 1 106 ? -8.064 24.927 10.123 1.00 68.19 106 THR A O 1
ATOM 816 N N . ARG A 1 107 ? -10.225 25.505 9.846 1.00 64.38 107 ARG A N 1
ATOM 817 C CA . ARG A 1 107 ? -10.807 24.152 9.951 1.00 64.38 107 ARG A CA 1
ATOM 818 C C . ARG A 1 107 ? -10.499 23.243 8.756 1.00 64.38 107 ARG A C 1
ATOM 820 O O . ARG A 1 107 ? -10.595 22.032 8.892 1.00 64.38 107 ARG A O 1
ATOM 827 N N . LYS A 1 108 ? -10.180 23.805 7.590 1.00 60.12 108 LYS A N 1
ATOM 828 C CA . LYS A 1 108 ? -9.944 23.055 6.343 1.00 60.12 108 LYS A CA 1
ATOM 829 C C . LYS A 1 108 ? -8.471 23.051 5.919 1.00 60.12 108 LYS A C 1
ATOM 831 O O . LYS A 1 108 ? -8.162 22.659 4.802 1.00 60.12 108 LYS A O 1
ATOM 836 N N . GLY A 1 109 ? -7.580 23.498 6.807 1.00 63.69 109 GLY A N 1
ATOM 837 C CA . GLY A 1 109 ? -6.187 23.815 6.493 1.00 63.69 109 GLY A CA 1
ATOM 838 C C . GLY A 1 109 ? -5.983 25.306 6.215 1.00 63.69 109 GLY A C 1
ATOM 839 O O . GLY A 1 109 ? -6.940 26.061 6.039 1.00 63.69 109 GLY A O 1
ATOM 840 N N . MET A 1 110 ? -4.726 25.748 6.238 1.00 72.62 110 MET A N 1
ATOM 841 C CA . MET A 1 110 ? -4.337 27.113 5.876 1.00 72.62 110 MET A CA 1
ATOM 842 C C . MET A 1 110 ? -3.460 27.089 4.629 1.00 72.62 110 MET A C 1
ATOM 844 O O . MET A 1 110 ? -2.524 26.298 4.553 1.00 72.62 110 MET A O 1
ATOM 848 N N . ASP A 1 111 ? -3.749 27.984 3.689 1.00 72.44 111 ASP A N 1
ATOM 849 C CA . ASP A 1 111 ? -2.939 28.184 2.491 1.00 72.44 111 ASP A CA 1
ATOM 850 C C . ASP A 1 111 ? -1.739 29.082 2.837 1.00 72.44 111 ASP A C 1
ATOM 852 O O . ASP A 1 111 ? -1.853 30.307 2.938 1.00 72.44 111 ASP A O 1
ATOM 856 N N . LEU A 1 112 ? -0.602 28.453 3.144 1.00 84.12 112 LEU A N 1
ATOM 857 C CA . LEU A 1 112 ? 0.646 29.123 3.502 1.00 84.12 112 LEU A CA 1
ATOM 858 C C . LEU A 1 112 ? 1.693 28.843 2.425 1.00 84.12 112 LEU A C 1
ATOM 860 O O . LEU A 1 112 ? 2.095 27.698 2.235 1.00 84.12 112 LEU A O 1
ATOM 864 N N . ASN A 1 113 ? 2.189 29.899 1.780 1.00 87.56 113 ASN A N 1
ATOM 865 C CA . ASN A 1 113 ? 3.251 29.805 0.780 1.00 87.56 113 ASN A CA 1
ATOM 866 C C . ASN A 1 113 ? 4.604 30.251 1.389 1.00 87.56 113 ASN A C 1
ATOM 868 O O . ASN A 1 113 ? 4.829 31.458 1.555 1.00 87.56 113 ASN A O 1
ATOM 872 N N . PRO A 1 114 ? 5.494 29.319 1.788 1.00 90.25 114 PRO A N 1
ATOM 873 C CA . PRO A 1 114 ? 6.796 29.646 2.371 1.00 90.25 114 PRO A CA 1
ATOM 874 C C . PRO A 1 114 ? 7.796 30.170 1.328 1.00 90.25 114 PRO A C 1
ATOM 876 O O . PRO A 1 114 ? 7.794 29.751 0.171 1.00 90.25 114 PRO A O 1
ATOM 879 N N . LEU A 1 115 ? 8.704 31.054 1.754 1.00 92.06 115 LEU A N 1
ATOM 880 C CA . LEU A 1 115 ? 9.823 31.521 0.931 1.00 92.06 115 LEU A CA 1
ATOM 881 C C . LEU A 1 115 ? 11.093 30.732 1.253 1.00 92.06 115 LEU A C 1
ATOM 883 O O . LEU A 1 115 ? 11.510 30.660 2.405 1.00 92.06 115 LEU A O 1
ATOM 887 N N . PHE A 1 116 ? 11.824 30.282 0.236 1.00 91.88 116 PHE A N 1
ATOM 888 C CA . PHE A 1 116 ? 13.046 29.478 0.397 1.00 91.88 116 PHE A CA 1
ATOM 889 C C . PHE A 1 116 ? 14.233 30.223 1.035 1.00 91.88 116 PHE A C 1
ATOM 891 O O . PHE A 1 116 ? 15.315 29.658 1.203 1.00 91.88 116 PHE A O 1
ATOM 898 N N . THR A 1 117 ? 14.060 31.506 1.357 1.00 87.00 117 THR A N 1
ATOM 899 C CA . THR A 1 117 ? 15.131 32.451 1.698 1.00 87.00 117 THR A CA 1
ATOM 900 C C . THR A 1 117 ? 15.237 32.765 3.187 1.00 87.00 117 THR A C 1
ATOM 902 O O . THR A 1 117 ? 16.263 33.289 3.625 1.00 87.00 117 THR A O 1
ATOM 905 N N . GLY A 1 118 ? 14.216 32.456 3.990 1.00 88.56 118 GLY A N 1
ATOM 906 C CA . GLY A 1 118 ? 14.256 32.742 5.420 1.00 88.56 118 GLY A CA 1
ATOM 907 C C . GLY A 1 118 ? 13.205 31.992 6.222 1.00 88.56 118 GLY A C 1
ATOM 908 O O . GLY A 1 118 ? 12.068 31.871 5.801 1.00 88.56 118 GLY A O 1
ATOM 909 N N . ILE A 1 119 ? 13.588 31.550 7.421 1.00 91.00 119 ILE A N 1
ATOM 910 C CA . ILE A 1 119 ? 12.774 30.687 8.291 1.00 91.00 119 ILE A CA 1
ATOM 911 C C . ILE A 1 119 ? 11.430 31.284 8.735 1.00 91.00 119 ILE A C 1
ATOM 913 O O . ILE A 1 119 ? 10.583 30.535 9.192 1.00 91.00 119 ILE A O 1
ATOM 917 N N . THR A 1 120 ? 11.226 32.602 8.651 1.00 91.31 120 THR A N 1
ATOM 918 C CA . THR A 1 120 ? 9.973 33.299 9.022 1.00 91.31 120 THR A CA 1
ATOM 919 C C . THR A 1 120 ? 9.263 33.914 7.815 1.00 91.31 120 THR A C 1
ATOM 921 O O . THR A 1 120 ? 8.368 34.745 7.978 1.00 91.31 120 THR A O 1
ATOM 924 N N . SER A 1 121 ? 9.722 33.617 6.602 1.00 89.25 121 SER A N 1
ATOM 925 C CA . SER A 1 121 ? 9.303 34.330 5.401 1.00 89.25 121 SER A CA 1
ATOM 926 C C . SER A 1 121 ? 8.169 33.577 4.711 1.00 89.25 121 SER A C 1
ATOM 928 O O . SER A 1 121 ? 8.372 32.485 4.199 1.00 89.25 121 SER A O 1
ATOM 930 N N . PHE A 1 122 ? 6.983 34.186 4.654 1.00 89.38 122 PHE A N 1
ATOM 931 C CA . PHE A 1 122 ? 5.811 33.641 3.963 1.00 89.38 122 PHE A CA 1
ATOM 932 C C . PHE A 1 122 ? 5.198 34.694 3.043 1.00 89.38 122 PHE A C 1
ATOM 934 O O . PHE A 1 122 ? 5.161 35.883 3.384 1.00 89.38 122 PHE A O 1
ATOM 941 N N . ARG A 1 123 ? 4.695 34.263 1.886 1.00 85.00 123 ARG A N 1
ATOM 942 C CA . ARG A 1 123 ? 3.916 35.109 0.985 1.00 85.00 123 ARG A CA 1
ATOM 943 C C . ARG A 1 123 ? 2.440 35.023 1.398 1.00 85.00 123 ARG A C 1
ATOM 945 O O . ARG A 1 123 ? 1.934 33.919 1.579 1.00 85.00 123 ARG A O 1
ATOM 952 N N . PRO A 1 124 ? 1.737 36.155 1.579 1.00 74.06 124 PRO A N 1
ATOM 953 C CA . PRO A 1 124 ? 0.314 36.123 1.896 1.00 74.06 124 PRO A CA 1
ATOM 954 C C . PRO A 1 124 ? -0.489 35.579 0.709 1.00 74.06 124 PRO A C 1
ATOM 956 O O . PRO A 1 124 ? -0.363 36.094 -0.404 1.00 74.06 124 PRO A O 1
ATOM 959 N N . ALA A 1 125 ? -1.357 34.601 0.962 1.00 59.81 125 ALA A N 1
ATOM 960 C CA . ALA A 1 125 ? -2.421 34.228 0.040 1.00 59.81 125 ALA A CA 1
ATOM 961 C C . ALA A 1 125 ? -3.554 35.276 0.129 1.00 59.81 125 ALA A C 1
ATOM 963 O O . ALA A 1 125 ? -3.997 35.654 1.215 1.00 59.81 125 ALA A O 1
ATOM 964 N N . GLY A 1 126 ? -4.010 35.820 -1.005 1.00 63.41 126 GLY A N 1
ATOM 965 C CA . GLY A 1 126 ? -5.149 36.754 -1.041 1.00 63.41 126 GLY A CA 1
ATOM 966 C C . GLY A 1 126 ? -4.991 38.021 -0.172 1.00 63.41 126 GLY A C 1
ATOM 967 O O . GLY A 1 126 ? -4.089 38.827 -0.395 1.00 63.41 126 GLY A O 1
ATOM 968 N N . GLU A 1 127 ? -5.903 38.244 0.789 1.00 58.28 127 GLU A N 1
ATOM 969 C CA . GLU A 1 127 ? -5.888 39.414 1.698 1.00 58.28 127 GLU A CA 1
ATOM 970 C C . GLU A 1 127 ? -4.888 39.286 2.876 1.00 58.28 127 GLU A C 1
ATOM 972 O O . GLU A 1 127 ? -4.727 40.234 3.661 1.00 58.28 127 GLU A O 1
ATOM 977 N N . GLY A 1 128 ? -4.204 38.138 3.004 1.00 66.00 128 GLY A N 1
ATOM 978 C CA . GLY A 1 128 ? -3.190 37.868 4.030 1.00 66.00 128 GLY A CA 1
ATOM 979 C C . GLY A 1 128 ? -3.747 37.760 5.451 1.00 66.00 128 GLY A C 1
ATOM 980 O O . GLY A 1 128 ? -3.111 38.224 6.401 1.00 66.00 128 GLY A O 1
ATOM 981 N N . GLY A 1 129 ? -4.959 37.222 5.607 1.00 70.69 129 GLY A N 1
ATOM 982 C CA . GLY A 1 129 ? -5.620 37.074 6.910 1.00 70.69 129 GLY A CA 1
ATOM 983 C C . GLY A 1 129 ? -4.940 36.040 7.812 1.00 70.69 129 GLY A C 1
ATOM 984 O O . GLY A 1 129 ? -4.878 36.221 9.026 1.00 70.69 129 GLY A O 1
ATOM 985 N N . GLU A 1 130 ? -4.361 35.005 7.212 1.00 76.19 130 GLU A N 1
ATOM 986 C CA . GLU A 1 130 ? -3.660 33.887 7.842 1.00 76.19 130 GLU A CA 1
ATOM 987 C C . GLU A 1 130 ? -2.428 34.386 8.604 1.00 76.19 130 GLU A C 1
ATOM 989 O O . GLU A 1 130 ? -2.277 34.129 9.795 1.00 76.19 130 GLU A O 1
ATOM 994 N N . LEU A 1 131 ? -1.578 35.187 7.953 1.00 82.88 131 LEU A N 1
ATOM 995 C CA . LEU A 1 131 ? -0.377 35.753 8.580 1.00 82.88 131 LEU A CA 1
ATOM 996 C C . LEU A 1 131 ? -0.729 36.748 9.695 1.00 82.88 131 LEU A C 1
ATOM 998 O O . LEU A 1 131 ? -0.064 36.780 10.732 1.00 82.88 131 LEU A O 1
ATOM 1002 N N . LYS A 1 132 ? -1.814 37.513 9.521 1.00 81.81 132 LYS A N 1
ATOM 1003 C CA . LYS A 1 132 ? -2.326 38.428 10.554 1.00 81.81 132 LYS A CA 1
ATOM 1004 C C . LYS A 1 132 ? -2.846 37.689 11.782 1.00 81.81 132 LYS A C 1
ATOM 1006 O O . LYS A 1 132 ? -2.741 38.220 12.884 1.00 81.81 132 LYS A O 1
ATOM 1011 N N . LEU A 1 133 ? -3.388 36.478 11.621 1.00 84.62 133 LEU A N 1
ATOM 1012 C CA . LEU A 1 133 ? -3.802 35.650 12.754 1.00 84.62 133 LEU A CA 1
ATOM 1013 C C . LEU A 1 133 ? -2.601 35.311 13.645 1.00 84.62 133 LEU A C 1
ATOM 1015 O O . LEU A 1 133 ? -2.677 35.515 14.853 1.00 84.62 133 LEU A O 1
ATOM 1019 N N . PHE A 1 134 ? -1.482 34.873 13.061 1.00 87.81 134 PHE A N 1
ATOM 1020 C CA . PHE A 1 134 ? -0.247 34.604 13.807 1.00 87.81 134 PHE A CA 1
ATOM 1021 C C . PHE A 1 134 ? 0.339 35.867 14.444 1.00 87.81 134 PHE A C 1
ATOM 1023 O O . PHE A 1 134 ? 0.713 35.847 15.618 1.00 87.81 134 PHE A O 1
ATOM 1030 N N . GLU A 1 135 ? 0.359 36.979 13.704 1.00 86.00 135 GLU A N 1
ATOM 1031 C CA . GLU A 1 135 ? 0.841 38.272 14.197 1.00 86.00 135 GLU A CA 1
ATOM 1032 C C . GLU A 1 135 ? 0.033 38.753 15.412 1.00 86.00 135 GLU A C 1
ATOM 1034 O O . GLU A 1 135 ? 0.608 39.075 16.453 1.00 86.00 135 GLU A O 1
ATOM 1039 N N . HIS A 1 136 ? -1.300 38.752 15.319 1.00 84.81 136 HIS A N 1
ATOM 1040 C CA . HIS A 1 136 ? -2.1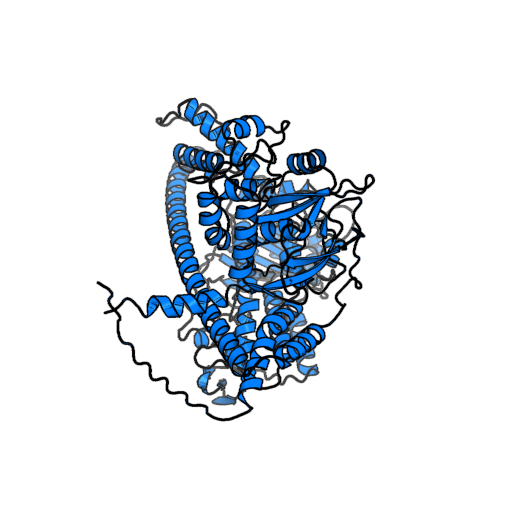85 39.174 16.409 1.00 84.81 136 HIS A CA 1
ATOM 1041 C C . HIS A 1 136 ? -2.233 38.173 17.565 1.00 84.81 136 HIS A C 1
ATOM 1043 O O . HIS A 1 136 ? -2.443 38.581 18.707 1.00 84.81 136 HIS A O 1
ATOM 1049 N N . ALA A 1 137 ? -1.996 36.886 17.298 1.00 86.06 137 ALA A N 1
ATOM 1050 C CA . ALA A 1 137 ? -1.824 35.876 18.337 1.00 86.06 137 ALA A CA 1
ATOM 1051 C C . ALA A 1 137 ? -0.441 35.946 19.016 1.00 86.06 137 ALA A C 1
ATOM 1053 O O . ALA A 1 137 ? -0.192 35.230 19.985 1.00 86.06 137 ALA A O 1
ATOM 1054 N N . GLY A 1 138 ? 0.489 36.764 18.506 1.00 88.50 138 GLY A N 1
ATOM 1055 C CA . GLY A 1 138 ? 1.866 36.829 18.997 1.00 88.50 138 GLY A CA 1
ATOM 1056 C C . GLY A 1 138 ? 2.640 35.519 18.806 1.00 88.50 138 GLY A C 1
ATOM 1057 O O . GLY A 1 138 ? 3.558 35.216 19.576 1.00 88.50 138 GLY A O 1
ATOM 1058 N N . ILE A 1 139 ? 2.260 34.700 17.825 1.00 91.31 139 ILE A N 1
ATOM 1059 C CA . ILE A 1 139 ? 2.889 33.413 17.521 1.00 91.31 139 ILE A CA 1
ATOM 1060 C C . ILE A 1 139 ? 3.825 33.613 16.333 1.00 91.31 139 ILE A C 1
ATOM 1062 O O . ILE A 1 139 ? 3.411 34.088 15.281 1.00 91.31 139 ILE A O 1
ATOM 1066 N N . GLN A 1 140 ? 5.096 33.240 16.489 1.00 91.88 140 GLN A N 1
ATOM 1067 C CA . GLN A 1 140 ? 6.018 33.232 15.357 1.00 91.88 140 GLN A CA 1
ATOM 1068 C C . GLN A 1 140 ? 5.718 32.008 14.493 1.00 91.88 140 GLN A C 1
ATOM 1070 O O . GLN A 1 140 ? 5.758 30.882 14.988 1.00 91.88 140 GLN A O 1
ATOM 1075 N N . LEU A 1 141 ? 5.402 32.246 13.224 1.00 92.75 141 LEU A N 1
ATOM 1076 C CA . LEU A 1 141 ? 5.265 31.212 12.208 1.00 92.75 141 LEU A CA 1
ATOM 1077 C C . LEU A 1 141 ? 6.632 30.984 11.556 1.00 92.75 141 LEU A C 1
ATOM 1079 O O . LEU A 1 141 ? 7.264 31.940 11.102 1.00 92.75 141 LEU A O 1
ATOM 1083 N N . MET A 1 142 ? 7.097 29.735 11.539 1.00 93.81 142 MET A N 1
ATOM 1084 C CA . MET A 1 142 ? 8.410 29.365 11.018 1.00 93.81 142 MET A CA 1
ATOM 1085 C C . MET A 1 142 ? 8.352 28.118 10.131 1.00 93.81 142 MET A C 1
ATOM 1087 O O . MET A 1 142 ? 7.479 27.275 10.301 1.00 93.81 142 MET A O 1
ATOM 1091 N N . HIS A 1 143 ? 9.303 27.967 9.214 1.00 93.88 143 HIS A N 1
ATOM 1092 C CA . HIS A 1 143 ? 9.513 26.751 8.423 1.00 93.88 143 HIS A CA 1
ATOM 1093 C C . HIS A 1 143 ? 11.010 26.492 8.220 1.00 93.88 143 HIS A C 1
ATOM 1095 O O . HIS A 1 143 ? 11.844 27.384 8.391 1.00 93.88 143 HIS A O 1
ATOM 1101 N N . GLY A 1 144 ? 11.357 25.257 7.862 1.00 90.69 144 GLY A N 1
ATOM 1102 C CA . GLY A 1 144 ? 12.738 24.850 7.588 1.00 90.69 144 GLY A CA 1
ATOM 1103 C C . GLY A 1 144 ? 13.016 24.550 6.115 1.00 90.69 144 GLY A C 1
ATOM 1104 O O . GLY A 1 144 ? 14.058 23.985 5.795 1.00 90.69 144 GLY A O 1
ATOM 1105 N N . TRP A 1 145 ? 12.104 24.905 5.211 1.00 93.69 145 TRP A N 1
ATOM 1106 C CA . TRP A 1 145 ? 12.271 24.679 3.773 1.00 93.69 145 TRP A CA 1
ATOM 1107 C C . TRP A 1 145 ? 13.169 25.740 3.125 1.00 93.69 145 TRP A C 1
ATOM 1109 O O . TRP A 1 145 ? 12.701 26.609 2.395 1.00 93.69 145 TRP A O 1
ATOM 1119 N N . LEU A 1 146 ? 14.459 25.727 3.463 1.00 90.88 146 LEU A N 1
ATOM 1120 C CA . LEU A 1 146 ? 15.423 26.709 2.969 1.00 90.88 146 LEU A CA 1
ATOM 1121 C C . LEU A 1 146 ? 16.378 26.104 1.956 1.00 90.88 146 LEU A C 1
ATOM 1123 O O . LEU A 1 146 ? 16.888 25.002 2.156 1.00 90.88 146 LEU A O 1
ATOM 1127 N N . VAL A 1 147 ? 16.706 26.870 0.923 1.00 91.56 147 VAL A N 1
ATOM 1128 C CA . VAL A 1 147 ? 17.785 26.493 0.014 1.00 91.56 147 VAL A CA 1
ATOM 1129 C C . VAL A 1 147 ? 19.150 26.746 0.669 1.00 91.56 147 VAL A C 1
ATOM 1131 O O . VAL A 1 147 ? 19.363 27.777 1.308 1.00 91.56 147 VAL A O 1
ATOM 1134 N N . ASP A 1 148 ? 20.085 25.804 0.529 1.00 89.56 148 ASP A N 1
ATOM 1135 C CA . ASP A 1 148 ? 21.459 25.965 1.020 1.00 89.56 148 ASP A CA 1
ATOM 1136 C C . ASP A 1 148 ? 22.220 26.967 0.129 1.00 89.56 148 ASP A C 1
ATOM 1138 O O . ASP A 1 148 ? 22.314 26.729 -1.077 1.00 89.56 148 ASP A O 1
ATOM 1142 N N . PRO A 1 149 ? 22.821 28.046 0.670 1.00 88.88 149 PRO A N 1
ATOM 1143 C CA . PRO A 1 149 ? 23.637 29.002 -0.086 1.00 88.88 149 PRO A CA 1
ATOM 1144 C C . PRO A 1 149 ? 24.785 28.405 -0.908 1.00 88.88 149 PRO A C 1
ATOM 1146 O O . PRO A 1 149 ? 25.272 29.047 -1.841 1.00 88.88 149 PRO A O 1
ATOM 1149 N N . SER A 1 150 ? 25.231 27.202 -0.554 1.00 84.69 150 SER A N 1
ATOM 1150 C CA . SER A 1 150 ? 26.307 26.461 -1.215 1.00 84.69 150 SER A CA 1
ATOM 1151 C C . SER A 1 150 ? 25.806 25.569 -2.358 1.00 84.69 150 SER A C 1
ATOM 1153 O O . SER A 1 150 ? 26.622 25.046 -3.119 1.00 84.69 150 SER A O 1
ATOM 1155 N N . SER A 1 151 ? 24.489 25.379 -2.475 1.00 87.12 151 SER A N 1
ATOM 1156 C CA . SER A 1 151 ? 23.861 24.525 -3.486 1.00 87.12 151 SER A CA 1
ATOM 1157 C C . SER A 1 151 ? 23.784 25.208 -4.863 1.00 87.12 151 SER A C 1
ATOM 1159 O O . SER A 1 151 ? 23.677 26.439 -4.945 1.00 87.12 151 SER A O 1
ATOM 1161 N N . PRO A 1 152 ? 23.834 24.442 -5.969 1.00 85.06 152 PRO A N 1
ATOM 1162 C CA . PRO A 1 152 ? 23.680 24.998 -7.313 1.00 85.06 152 PRO A CA 1
ATOM 1163 C C . PRO A 1 152 ? 22.282 25.584 -7.579 1.00 85.06 152 PRO A C 1
ATOM 1165 O O . PRO A 1 152 ? 22.145 26.440 -8.450 1.00 85.06 152 PRO A O 1
ATOM 1168 N N . GLU A 1 153 ? 21.260 25.181 -6.823 1.00 88.62 153 GLU A N 1
ATOM 1169 C CA . GLU A 1 153 ? 19.875 25.643 -6.956 1.00 88.62 153 GLU A CA 1
ATOM 1170 C C . GLU A 1 153 ? 19.646 27.031 -6.314 1.00 88.62 153 GLU A C 1
ATOM 1172 O O . GLU A 1 153 ? 18.744 27.773 -6.720 1.00 88.62 153 GLU A O 1
ATOM 1177 N N . HIS A 1 154 ? 20.500 27.442 -5.366 1.00 91.12 154 HIS A N 1
ATOM 1178 C CA . HIS A 1 154 ? 20.379 28.699 -4.610 1.00 91.12 154 HIS A CA 1
ATOM 1179 C C . HIS A 1 154 ? 20.182 29.968 -5.454 1.00 91.12 154 HIS A C 1
ATOM 1181 O O . HIS A 1 154 ? 19.259 30.733 -5.163 1.00 91.12 154 HIS A O 1
ATOM 1187 N N . PRO A 1 155 ? 20.966 30.236 -6.517 1.00 88.62 155 PRO A N 1
ATOM 1188 C CA . PRO A 1 155 ? 20.795 31.456 -7.302 1.00 88.62 155 PRO A CA 1
ATOM 1189 C C . PRO A 1 155 ? 19.441 31.532 -8.011 1.00 88.62 155 PRO A C 1
ATOM 1191 O O . PRO A 1 155 ? 18.974 32.635 -8.291 1.00 88.62 155 PRO A O 1
ATOM 1194 N N . VAL A 1 156 ? 18.846 30.386 -8.350 1.00 89.81 156 VAL A N 1
ATOM 1195 C CA . VAL A 1 156 ? 17.549 30.302 -9.032 1.00 89.81 156 VAL A CA 1
ATOM 1196 C C . VAL A 1 156 ? 16.419 30.473 -8.024 1.00 89.81 156 VAL A C 1
ATOM 1198 O O . VAL A 1 156 ? 15.542 31.313 -8.219 1.00 89.81 156 VAL A O 1
ATOM 1201 N N . LEU A 1 157 ? 16.492 29.759 -6.900 1.00 89.25 157 LEU A N 1
ATOM 1202 C CA . LEU A 1 157 ? 15.492 29.832 -5.834 1.00 89.25 157 LEU A CA 1
ATOM 1203 C C . LEU A 1 157 ? 15.469 31.203 -5.143 1.00 89.25 157 LEU A C 1
ATOM 1205 O O . LEU A 1 157 ? 14.411 31.634 -4.705 1.00 89.25 157 LEU A O 1
ATOM 1209 N N . LEU A 1 158 ? 16.577 31.954 -5.140 1.00 89.56 158 LEU A N 1
ATOM 1210 C CA . LEU A 1 158 ? 16.581 33.367 -4.737 1.00 89.56 158 LEU A CA 1
ATOM 1211 C C . LEU A 1 158 ? 15.839 34.301 -5.705 1.00 89.56 158 LEU A C 1
ATOM 1213 O O . LEU A 1 158 ? 15.416 35.372 -5.287 1.00 89.56 158 LEU A O 1
ATOM 1217 N N . ARG A 1 159 ? 15.729 33.958 -6.996 1.00 88.00 159 ARG A N 1
ATOM 1218 C CA . ARG A 1 159 ? 14.985 34.776 -7.975 1.00 88.00 159 ARG A CA 1
ATOM 1219 C C . ARG A 1 159 ? 13.491 34.504 -7.926 1.00 88.00 159 ARG A C 1
ATOM 1221 O O . ARG A 1 159 ? 12.700 35.407 -8.171 1.00 88.00 159 ARG A O 1
ATOM 1228 N N . VAL A 1 160 ? 13.142 33.247 -7.685 1.00 86.69 160 VAL A N 1
ATOM 1229 C CA . VAL A 1 160 ? 11.763 32.761 -7.629 1.00 86.69 160 VAL A CA 1
ATOM 1230 C C . VAL A 1 160 ? 11.145 32.977 -6.249 1.00 86.69 160 VAL A C 1
ATOM 1232 O O . VAL A 1 160 ? 9.958 33.258 -6.156 1.00 86.69 160 VAL A O 1
ATOM 1235 N N . GLU A 1 161 ? 11.971 32.928 -5.205 1.00 85.19 161 GLU A N 1
ATOM 1236 C CA . GLU A 1 161 ? 11.685 33.235 -3.800 1.00 85.19 161 GLU A CA 1
ATOM 1237 C C . GLU A 1 161 ? 10.729 32.272 -3.081 1.00 85.19 161 GLU A C 1
ATOM 1239 O O . GLU A 1 161 ? 11.017 31.942 -1.933 1.00 85.19 161 GLU A O 1
ATOM 1244 N N . ASP A 1 162 ? 9.649 31.805 -3.712 1.00 89.31 162 ASP A N 1
ATOM 1245 C CA . ASP A 1 162 ? 8.575 31.021 -3.079 1.00 89.31 162 ASP A CA 1
ATOM 1246 C C . ASP A 1 162 ? 8.075 29.828 -3.909 1.00 89.31 162 ASP A C 1
ATOM 1248 O O . ASP A 1 162 ? 8.370 29.701 -5.102 1.00 89.31 162 ASP A O 1
ATOM 1252 N N . TYR A 1 163 ? 7.311 28.949 -3.252 1.00 85.56 163 TYR A N 1
ATOM 1253 C CA . TYR A 1 163 ? 6.826 27.693 -3.822 1.00 85.56 163 TYR A CA 1
ATOM 1254 C C . TYR A 1 163 ? 5.880 27.895 -5.010 1.00 85.56 163 TYR A C 1
ATOM 1256 O O . TYR A 1 163 ? 6.096 27.298 -6.066 1.00 85.56 163 TYR A O 1
ATOM 1264 N N . ASP A 1 164 ? 4.881 28.771 -4.892 1.00 86.56 164 ASP A N 1
ATOM 1265 C CA . ASP A 1 164 ? 3.915 28.984 -5.978 1.00 86.56 164 ASP A CA 1
ATOM 1266 C C . ASP A 1 164 ? 4.604 29.512 -7.236 1.00 86.56 164 ASP A C 1
ATOM 1268 O O . ASP A 1 164 ? 4.332 29.062 -8.350 1.00 86.56 164 ASP A O 1
ATOM 1272 N N . THR A 1 165 ? 5.522 30.467 -7.081 1.00 87.81 165 THR A N 1
ATOM 1273 C CA . THR A 1 165 ? 6.279 31.021 -8.209 1.00 87.81 165 THR A CA 1
ATOM 1274 C C . THR A 1 165 ? 7.188 29.957 -8.833 1.00 87.81 165 THR A C 1
ATOM 1276 O O . THR A 1 165 ? 7.327 29.915 -10.057 1.00 87.81 165 THR A O 1
ATOM 1279 N N . ALA A 1 166 ? 7.755 29.056 -8.025 1.00 86.56 166 ALA A N 1
ATOM 1280 C CA . ALA A 1 166 ? 8.551 27.918 -8.486 1.00 86.56 166 ALA A CA 1
ATOM 1281 C C . ALA A 1 166 ? 7.726 26.943 -9.327 1.00 86.56 166 ALA A C 1
ATOM 1283 O O . ALA A 1 166 ? 8.122 26.609 -10.446 1.00 86.56 166 ALA A O 1
ATOM 1284 N N . VAL A 1 167 ? 6.558 26.540 -8.830 1.00 85.56 167 VAL A N 1
ATOM 1285 C CA . VAL A 1 167 ? 5.643 25.643 -9.544 1.00 85.56 167 VAL A CA 1
ATOM 1286 C C . VAL A 1 167 ? 5.124 26.295 -10.827 1.00 85.56 167 VAL A C 1
ATOM 1288 O O . VAL A 1 167 ? 5.109 25.655 -11.878 1.00 85.56 167 VAL A O 1
ATOM 1291 N N . ASN A 1 168 ? 4.779 27.584 -10.784 1.00 85.31 168 ASN A N 1
ATOM 1292 C CA . ASN A 1 168 ? 4.367 28.333 -11.971 1.00 85.31 168 ASN A CA 1
ATOM 1293 C C . ASN A 1 168 ? 5.483 28.402 -13.022 1.00 85.31 168 ASN A C 1
ATOM 1295 O O . ASN A 1 168 ? 5.211 28.219 -14.207 1.00 85.31 168 ASN A O 1
ATOM 1299 N N . LEU A 1 169 ? 6.740 28.616 -12.614 1.00 85.19 169 LEU A N 1
ATOM 1300 C CA . LEU A 1 169 ? 7.868 28.633 -13.546 1.00 85.19 169 LEU A CA 1
ATOM 1301 C C . LEU A 1 169 ? 8.099 27.256 -14.181 1.00 85.19 169 LEU A C 1
ATOM 1303 O O . LEU A 1 169 ? 8.368 27.188 -15.379 1.00 85.19 169 LEU A O 1
ATOM 1307 N N . ILE A 1 170 ? 7.947 26.170 -13.415 1.00 82.38 170 ILE A N 1
ATOM 1308 C CA . ILE A 1 170 ? 8.002 24.800 -13.943 1.00 82.38 170 ILE A CA 1
ATOM 1309 C C . ILE A 1 170 ? 6.894 24.586 -14.980 1.00 82.38 170 ILE A C 1
ATOM 1311 O O . ILE A 1 170 ? 7.177 24.110 -16.076 1.00 82.38 170 ILE A O 1
ATOM 1315 N N . ALA A 1 171 ? 5.658 24.993 -14.681 1.00 78.06 171 ALA A N 1
ATOM 1316 C CA . ALA A 1 171 ? 4.532 24.870 -15.606 1.00 78.06 171 ALA A CA 1
ATOM 1317 C C . ALA A 1 171 ? 4.722 25.709 -16.887 1.00 78.06 171 ALA A C 1
ATOM 1319 O O . ALA A 1 171 ? 4.449 25.240 -17.993 1.00 78.06 171 ALA A O 1
ATOM 1320 N N . GLU A 1 172 ? 5.233 26.940 -16.766 1.00 80.00 172 GLU A N 1
ATOM 1321 C CA . GLU A 1 172 ? 5.581 27.784 -17.916 1.00 80.00 172 GLU A CA 1
ATOM 1322 C C . GLU A 1 172 ? 6.681 27.151 -18.775 1.00 80.00 172 GLU A C 1
ATOM 1324 O O . GLU A 1 172 ? 6.583 27.133 -20.004 1.00 80.00 172 GLU A O 1
ATOM 1329 N N . ALA A 1 173 ? 7.733 26.633 -18.143 1.00 79.25 173 ALA A N 1
ATOM 1330 C CA . ALA A 1 173 ? 8.847 25.999 -18.830 1.00 79.25 173 ALA A CA 1
ATOM 1331 C C . ALA A 1 173 ? 8.428 24.684 -19.506 1.00 79.25 173 ALA A C 1
ATOM 1333 O O . ALA A 1 173 ? 8.869 24.390 -20.621 1.00 79.25 173 ALA A O 1
ATOM 1334 N N . ASP A 1 174 ? 7.526 23.920 -18.891 1.00 74.25 174 ASP A N 1
ATOM 1335 C CA . ASP A 1 174 ? 6.956 22.717 -19.490 1.00 74.25 174 ASP A CA 1
ATOM 1336 C C . ASP A 1 174 ? 6.103 23.047 -20.724 1.00 74.25 174 ASP A C 1
ATOM 1338 O O . ASP A 1 174 ? 6.260 22.440 -21.787 1.00 74.25 174 ASP A O 1
ATOM 1342 N N . HIS A 1 175 ? 5.309 24.121 -20.659 1.00 74.19 175 HIS A N 1
ATOM 1343 C CA . HIS A 1 175 ? 4.584 24.633 -21.822 1.00 74.19 175 HIS A CA 1
ATOM 1344 C C . HIS A 1 175 ? 5.527 25.079 -22.957 1.00 74.19 175 HIS A C 1
ATOM 1346 O O . HIS A 1 175 ? 5.283 24.775 -24.129 1.00 74.19 175 HIS A O 1
ATOM 1352 N N . LEU A 1 176 ? 6.627 25.765 -22.623 1.00 73.00 176 LEU A N 1
ATOM 1353 C CA . LEU A 1 176 ? 7.644 26.220 -23.583 1.00 73.00 176 LEU A CA 1
ATOM 1354 C C . LEU A 1 176 ? 8.421 25.058 -24.218 1.00 73.00 176 LEU A C 1
ATOM 1356 O O . LEU A 1 176 ? 8.718 25.093 -25.415 1.00 73.00 176 LEU A O 1
ATOM 1360 N N . SER A 1 177 ? 8.702 24.013 -23.443 1.00 66.06 177 SER A N 1
ATOM 1361 C CA . SER A 1 177 ? 9.362 22.785 -23.900 1.00 66.06 177 SER A CA 1
ATOM 1362 C C . SER A 1 177 ? 8.393 21.765 -24.518 1.00 66.06 177 SER A C 1
ATOM 1364 O O . SER A 1 177 ?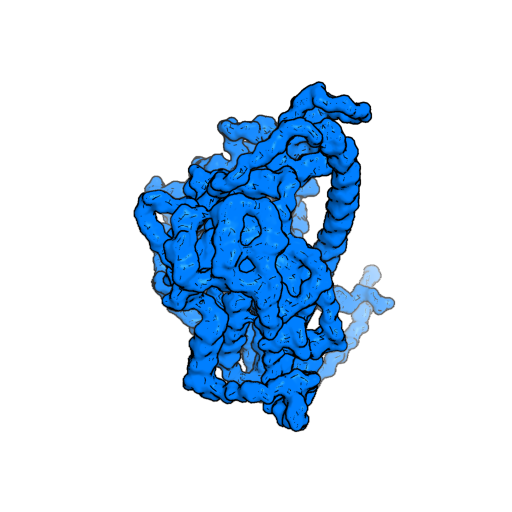 8.817 20.696 -24.950 1.00 66.06 177 SER A O 1
ATOM 1366 N N . ARG A 1 178 ? 7.098 22.108 -24.629 1.00 63.59 178 ARG A N 1
ATOM 1367 C CA . ARG A 1 178 ? 6.022 21.257 -25.173 1.00 63.59 178 ARG A CA 1
ATOM 1368 C C . ARG A 1 178 ? 5.911 19.899 -24.466 1.00 63.59 178 ARG A C 1
ATOM 1370 O O . ARG A 1 178 ? 5.685 18.889 -25.132 1.00 63.59 178 ARG A O 1
ATOM 1377 N N . GLY A 1 179 ? 6.073 19.881 -23.146 1.00 54.81 179 GLY A N 1
ATOM 1378 C CA . GLY A 1 179 ? 6.006 18.666 -22.335 1.00 54.81 179 GLY A CA 1
ATOM 1379 C C . GLY A 1 179 ? 7.327 17.899 -22.225 1.00 54.81 179 GLY A C 1
ATOM 1380 O O . GLY A 1 179 ? 7.339 16.821 -21.642 1.00 54.81 179 GLY A O 1
ATOM 1381 N N . GLN A 1 180 ? 8.438 18.399 -22.792 1.00 52.66 180 GLN A N 1
ATOM 1382 C CA . GLN A 1 180 ? 9.737 17.713 -22.694 1.00 52.66 180 GLN A CA 1
ATOM 1383 C C . GLN A 1 180 ? 10.357 17.792 -21.291 1.00 52.66 180 GLN A C 1
ATOM 1385 O O . GLN A 1 180 ? 11.098 16.885 -20.920 1.00 52.66 180 GLN A O 1
ATOM 1390 N N . LEU A 1 181 ? 10.028 18.818 -20.499 1.00 49.00 181 LEU A N 1
ATOM 1391 C CA . LEU A 1 181 ? 10.464 18.948 -19.101 1.00 49.00 181 LEU A CA 1
ATOM 1392 C C . LEU A 1 181 ? 9.837 17.888 -18.181 1.00 49.00 181 LEU A C 1
ATOM 1394 O O . LEU A 1 181 ? 10.443 17.529 -17.179 1.00 49.00 181 LEU A O 1
ATOM 1398 N N . VAL A 1 182 ? 8.668 17.351 -18.544 1.00 42.47 182 VAL A N 1
ATOM 1399 C CA . VAL A 1 182 ? 8.000 16.233 -17.849 1.00 42.47 182 VAL A CA 1
ATOM 1400 C C . VAL A 1 182 ? 8.589 14.862 -18.231 1.00 42.47 182 VAL A C 1
ATOM 1402 O O . VAL A 1 182 ? 8.318 13.872 -17.555 1.00 42.47 182 VAL A O 1
ATOM 1405 N N . THR A 1 183 ? 9.400 14.773 -19.296 1.00 36.47 183 THR A N 1
ATOM 1406 C CA . THR A 1 183 ? 9.848 13.485 -19.873 1.00 36.47 183 THR A CA 1
ATOM 1407 C C . THR A 1 183 ? 11.299 13.081 -19.602 1.00 36.47 183 THR A C 1
ATOM 1409 O O . THR A 1 183 ? 11.663 11.963 -19.955 1.00 36.47 183 THR A O 1
ATOM 1412 N N . SER A 1 184 ? 12.146 13.932 -19.018 1.00 34.66 184 SER A N 1
ATOM 1413 C CA . SER A 1 184 ? 13.587 13.648 -18.917 1.00 34.66 184 SER A CA 1
ATOM 1414 C C . SER A 1 184 ? 14.139 13.817 -17.501 1.00 34.66 184 SER A C 1
ATOM 1416 O O . SER A 1 184 ? 14.307 14.942 -17.038 1.00 34.66 184 SER A O 1
ATOM 1418 N N . GLU A 1 185 ? 14.504 12.700 -16.864 1.00 37.47 185 GLU A N 1
ATOM 1419 C CA . GLU A 1 185 ? 15.381 12.651 -15.679 1.00 37.47 185 GLU A CA 1
ATOM 1420 C C . GLU A 1 185 ? 16.866 12.905 -16.035 1.00 37.47 185 GLU A C 1
ATOM 1422 O O . GLU A 1 185 ? 17.704 13.087 -15.154 1.00 37.47 185 GLU A O 1
ATOM 1427 N N . GLU A 1 186 ? 17.208 13.006 -17.327 1.00 34.84 186 GLU A N 1
ATOM 1428 C CA . GLU A 1 186 ? 18.529 13.449 -17.787 1.00 34.84 186 GLU A CA 1
ATOM 1429 C C . GLU A 1 186 ? 18.558 14.950 -18.127 1.00 34.84 186 GLU A C 1
ATOM 1431 O O . GLU A 1 186 ? 17.711 15.464 -18.862 1.00 34.84 186 GLU A O 1
ATOM 1436 N N . TYR A 1 187 ? 19.601 15.647 -17.654 1.00 35.47 187 TYR A N 1
ATOM 1437 C CA . TYR A 1 187 ? 19.919 17.030 -18.025 1.00 35.47 187 TYR A CA 1
ATOM 1438 C C . TYR A 1 187 ? 19.916 17.201 -19.558 1.00 35.47 187 TYR A C 1
ATOM 1440 O O . TYR A 1 187 ? 20.742 16.578 -20.239 1.00 35.47 187 TYR A O 1
ATOM 1448 N N . PRO A 1 188 ? 19.079 18.081 -20.141 1.00 35.75 188 PRO A N 1
ATOM 1449 C CA . PRO A 1 188 ? 19.110 18.323 -21.569 1.00 35.75 188 PRO A CA 1
ATOM 1450 C C . PRO A 1 188 ? 20.437 18.996 -21.921 1.00 35.75 188 PRO A C 1
ATOM 1452 O O . PRO A 1 188 ? 20.662 20.183 -21.686 1.00 35.75 188 PRO A O 1
ATOM 1455 N N . SER A 1 189 ? 21.333 18.228 -22.536 1.00 36.94 189 SER A N 1
ATOM 1456 C CA . SER A 1 189 ? 22.462 18.789 -23.265 1.00 36.94 189 SER A CA 1
ATOM 1457 C C . SER A 1 189 ? 21.893 19.531 -24.471 1.00 36.94 189 SER A C 1
ATOM 1459 O O . SER A 1 189 ? 21.657 18.924 -25.518 1.00 36.94 189 SER A O 1
ATOM 1461 N N . ILE A 1 190 ? 21.649 20.839 -24.333 1.00 37.97 190 ILE A N 1
ATOM 1462 C CA . ILE A 1 190 ? 21.287 21.723 -25.448 1.00 37.97 190 ILE A CA 1
ATOM 1463 C C . ILE A 1 190 ? 22.504 21.797 -26.379 1.00 37.97 190 ILE A C 1
ATOM 1465 O O . ILE A 1 190 ? 23.325 22.714 -26.337 1.00 37.97 190 ILE A O 1
ATOM 1469 N N . THR A 1 191 ? 22.668 20.774 -27.211 1.00 32.66 191 THR A N 1
ATOM 1470 C CA . THR A 1 191 ? 23.619 20.792 -28.312 1.00 32.66 191 THR A CA 1
ATOM 1471 C C . THR A 1 191 ? 23.007 21.611 -29.437 1.00 32.66 191 THR A C 1
ATOM 1473 O O . THR A 1 191 ? 21.866 21.424 -29.854 1.00 32.66 191 THR A O 1
ATOM 1476 N N . THR A 1 192 ? 23.783 22.583 -29.900 1.00 32.25 192 THR A N 1
ATOM 1477 C CA . THR A 1 192 ? 23.378 23.693 -30.769 1.00 32.25 192 THR A CA 1
ATOM 1478 C C . THR A 1 192 ? 23.110 23.287 -32.224 1.00 32.25 192 THR A C 1
ATOM 1480 O O . THR A 1 192 ? 23.084 24.142 -33.104 1.00 32.25 192 THR A O 1
ATOM 1483 N N . GLU A 1 193 ? 22.907 22.002 -32.517 1.00 37.88 193 GLU A N 1
ATOM 1484 C CA . GLU A 1 193 ? 22.797 21.508 -33.889 1.00 37.88 193 GLU A CA 1
ATOM 1485 C C . GLU A 1 193 ? 21.753 20.389 -34.024 1.00 37.88 193 GLU A C 1
ATOM 1487 O O . GLU A 1 193 ? 22.076 19.205 -34.033 1.00 37.88 193 GLU A O 1
ATOM 1492 N N . SER A 1 194 ? 20.486 20.753 -34.237 1.00 30.53 194 SER A N 1
ATOM 1493 C CA . SER A 1 194 ? 19.556 19.871 -34.950 1.00 30.53 194 SER A CA 1
ATOM 1494 C C . SER A 1 194 ? 18.686 20.650 -35.942 1.00 30.53 194 SER A C 1
ATOM 1496 O O . SER A 1 194 ? 18.093 21.688 -35.658 1.00 30.53 194 SER A O 1
ATOM 1498 N N . ASN A 1 195 ? 18.703 20.161 -37.181 1.00 40.50 195 ASN A N 1
ATOM 1499 C CA . ASN A 1 195 ? 18.067 20.742 -38.357 1.00 40.50 195 ASN A CA 1
ATOM 1500 C C . ASN A 1 195 ? 16.591 20.315 -38.455 1.00 40.50 195 ASN A C 1
ATOM 1502 O O . ASN A 1 195 ? 16.322 19.281 -39.059 1.00 40.50 195 ASN A O 1
ATOM 1506 N N . THR A 1 196 ? 15.653 21.138 -37.966 1.00 33.25 196 THR A N 1
ATOM 1507 C CA . THR A 1 196 ? 14.283 21.319 -38.516 1.00 33.25 196 THR A CA 1
ATOM 1508 C C . THR A 1 196 ? 13.634 22.593 -37.927 1.00 33.25 196 THR A C 1
ATOM 1510 O O . THR A 1 196 ? 14.028 23.026 -36.852 1.00 33.25 196 THR A O 1
ATOM 1513 N N . PRO A 1 197 ? 12.708 23.274 -38.634 1.00 41.00 197 PRO A N 1
ATOM 1514 C CA . PRO A 1 197 ? 12.507 24.723 -38.508 1.00 41.00 197 PRO A CA 1
ATOM 1515 C C . PRO A 1 197 ? 11.757 25.177 -37.237 1.00 41.00 197 PRO A C 1
ATOM 1517 O O . PRO A 1 197 ? 10.532 25.210 -37.202 1.00 41.00 197 PRO A O 1
ATOM 1520 N N . ASN A 1 198 ? 12.541 25.601 -36.242 1.00 39.94 198 ASN A N 1
ATOM 1521 C CA . ASN A 1 198 ? 12.427 26.808 -35.413 1.00 39.94 198 ASN A CA 1
ATOM 1522 C C . ASN A 1 198 ? 11.029 27.292 -34.967 1.00 39.94 198 ASN A C 1
ATOM 1524 O O . ASN A 1 198 ? 10.427 28.153 -35.608 1.00 39.94 198 ASN A O 1
ATOM 1528 N N . ALA A 1 199 ? 10.652 26.956 -33.733 1.00 44.78 199 ALA A N 1
ATOM 1529 C CA . ALA A 1 199 ? 10.570 28.031 -32.745 1.00 44.78 199 ALA A CA 1
ATOM 1530 C C . ALA A 1 199 ? 11.930 28.029 -32.036 1.00 44.78 199 ALA A C 1
ATOM 1532 O O . ALA A 1 199 ? 12.193 27.150 -31.224 1.00 44.78 199 ALA A O 1
ATOM 1533 N N . VAL A 1 200 ? 12.852 28.906 -32.450 1.00 59.09 200 VAL A N 1
ATOM 1534 C CA . VAL A 1 200 ? 14.091 29.101 -31.684 1.00 59.09 200 VAL A CA 1
ATOM 1535 C C . VAL A 1 200 ? 13.638 29.676 -30.356 1.00 59.09 200 VAL A C 1
ATOM 1537 O O . VAL A 1 200 ? 13.138 30.802 -30.359 1.00 59.09 200 VAL A O 1
ATOM 1540 N N . LEU A 1 201 ? 13.759 28.904 -29.273 1.00 65.12 201 LEU A N 1
ATOM 1541 C CA . LEU A 1 201 ? 13.572 29.456 -27.940 1.00 65.12 201 LEU A CA 1
ATOM 1542 C C . LEU A 1 201 ? 14.529 30.641 -27.830 1.00 65.12 201 LEU A C 1
ATOM 1544 O O . LEU A 1 201 ? 15.719 30.561 -28.154 1.00 65.12 201 LEU A O 1
ATOM 1548 N N . THR A 1 202 ? 13.978 31.784 -27.472 1.00 77.00 202 THR A N 1
ATOM 1549 C CA . THR A 1 202 ? 14.766 32.966 -27.171 1.00 77.00 202 THR A CA 1
ATOM 1550 C C . THR A 1 202 ? 15.746 32.635 -26.038 1.00 77.00 202 THR A C 1
ATOM 1552 O O . THR A 1 202 ? 15.496 31.727 -25.243 1.00 77.00 202 THR A O 1
ATOM 1555 N N . PRO A 1 203 ? 16.874 33.357 -25.918 1.00 75.00 203 PRO A N 1
ATOM 1556 C CA . PRO A 1 203 ? 17.797 33.162 -24.799 1.00 75.00 203 PRO A CA 1
ATOM 1557 C C . PRO A 1 203 ? 17.110 33.242 -23.424 1.00 75.00 203 PRO A C 1
ATOM 1559 O O . PRO A 1 203 ? 17.525 32.568 -22.490 1.00 75.00 203 PRO A O 1
ATOM 1562 N N . GLU A 1 204 ? 16.036 34.029 -23.320 1.00 76.50 204 GLU A N 1
ATOM 1563 C CA . GLU A 1 204 ? 15.210 34.147 -22.115 1.00 76.50 204 GLU A CA 1
ATOM 1564 C C . GLU A 1 204 ? 14.386 32.876 -21.846 1.00 76.50 204 GLU A C 1
ATOM 1566 O O . GLU A 1 204 ? 14.323 32.417 -20.710 1.00 76.50 204 GLU A O 1
ATOM 1571 N N . GLU A 1 205 ? 13.796 32.265 -22.875 1.00 78.94 205 GLU A N 1
ATOM 1572 C CA . GLU A 1 205 ? 13.037 31.013 -22.741 1.00 78.94 205 GLU A CA 1
ATOM 1573 C C . GLU A 1 205 ? 13.945 29.814 -22.430 1.00 78.94 205 GLU A C 1
ATOM 1575 O O . GLU A 1 205 ? 13.564 28.952 -21.644 1.00 78.94 205 GLU A O 1
ATOM 1580 N N . TYR A 1 206 ? 15.164 29.780 -22.980 1.00 77.81 206 TYR A N 1
ATOM 1581 C CA . TYR A 1 206 ? 16.164 28.771 -22.613 1.00 77.81 206 TYR A CA 1
ATOM 1582 C C . TYR A 1 206 ? 16.560 28.859 -21.137 1.00 77.81 206 TYR A C 1
ATOM 1584 O O . TYR A 1 206 ? 16.625 27.832 -20.464 1.00 77.81 206 TYR A O 1
ATOM 1592 N N . GLN A 1 207 ? 16.766 30.074 -20.621 1.00 81.25 207 GLN A N 1
ATOM 1593 C CA . GLN A 1 207 ? 17.074 30.274 -19.206 1.00 81.25 207 GLN A CA 1
ATOM 1594 C C . GLN A 1 207 ? 15.921 29.811 -18.307 1.00 81.25 207 GLN A C 1
ATOM 1596 O O . GLN A 1 207 ? 16.171 29.186 -17.284 1.00 81.25 207 GLN A O 1
ATOM 1601 N N . LYS A 1 208 ? 14.660 30.066 -18.694 1.00 82.69 208 LYS A N 1
ATOM 1602 C CA . LYS A 1 208 ? 13.486 29.586 -17.942 1.00 82.69 208 LYS A CA 1
ATOM 1603 C C . LYS A 1 208 ? 13.441 28.061 -17.830 1.00 82.69 208 LYS A C 1
ATOM 1605 O O . LYS A 1 208 ? 13.083 27.546 -16.778 1.00 82.69 208 LYS A O 1
ATOM 1610 N N . VAL A 1 209 ? 13.806 27.350 -18.898 1.00 81.62 209 VAL A N 1
ATOM 1611 C CA . VAL A 1 209 ? 13.863 25.879 -18.910 1.00 81.62 209 VAL A CA 1
ATOM 1612 C C . VAL A 1 209 ? 14.971 25.361 -17.994 1.00 81.62 209 VAL A C 1
ATOM 1614 O O . VAL A 1 209 ? 14.723 24.462 -17.199 1.00 81.62 209 VAL A O 1
ATOM 1617 N N . GLU A 1 210 ? 16.167 25.947 -18.051 1.00 81.75 210 GLU A N 1
ATOM 1618 C CA . GLU A 1 210 ? 17.283 25.574 -17.169 1.00 81.75 210 GLU A CA 1
ATOM 1619 C C . GLU A 1 210 ? 16.964 25.842 -15.688 1.00 81.75 210 GLU A C 1
ATOM 1621 O O . GLU A 1 210 ? 17.193 24.990 -14.827 1.00 81.75 210 GLU A O 1
ATOM 1626 N N . ASP A 1 211 ? 16.363 26.998 -15.401 1.00 86.81 211 ASP A N 1
ATOM 1627 C CA . ASP A 1 211 ? 15.923 27.381 -14.062 1.00 86.81 211 ASP A CA 1
ATOM 1628 C C . ASP A 1 211 ? 14.864 26.408 -13.517 1.00 86.81 211 ASP A C 1
ATOM 1630 O O . ASP A 1 211 ? 14.957 25.973 -12.369 1.00 86.81 211 ASP A O 1
ATOM 1634 N N . ALA A 1 212 ? 13.888 26.016 -14.343 1.00 85.31 212 ALA A N 1
ATOM 1635 C CA . ALA A 1 212 ? 12.842 25.072 -13.958 1.00 85.31 212 ALA A CA 1
ATOM 1636 C C . ALA A 1 212 ? 13.393 23.688 -13.579 1.00 85.31 212 ALA A C 1
ATOM 1638 O O . ALA A 1 212 ? 12.902 23.090 -12.624 1.00 85.31 212 ALA A O 1
ATOM 1639 N N . ILE A 1 213 ? 14.436 23.200 -14.260 1.00 82.06 213 ILE A N 1
ATOM 1640 C CA . ILE A 1 213 ? 15.088 21.916 -13.936 1.00 82.06 213 ILE A CA 1
ATOM 1641 C C . ILE A 1 213 ? 15.720 21.965 -12.542 1.00 82.06 213 ILE A C 1
ATOM 1643 O O . ILE A 1 213 ? 15.542 21.047 -11.741 1.00 82.06 213 ILE A O 1
ATOM 1647 N N . LEU A 1 214 ? 16.441 23.047 -12.232 1.00 84.69 214 LEU A N 1
ATOM 1648 C CA . LEU A 1 214 ? 17.089 23.219 -10.929 1.00 84.69 214 LEU A CA 1
ATOM 1649 C C . LEU A 1 214 ? 16.063 23.335 -9.795 1.00 84.69 214 LEU A C 1
ATOM 1651 O O . LEU A 1 214 ? 16.244 22.736 -8.737 1.00 84.69 214 LEU A O 1
ATOM 1655 N N . ILE A 1 215 ? 14.963 24.055 -10.023 1.00 85.44 215 ILE A N 1
ATOM 1656 C CA . ILE A 1 215 ? 13.866 24.159 -9.053 1.00 85.44 215 ILE A CA 1
ATOM 1657 C C . ILE A 1 215 ? 13.202 22.800 -8.844 1.00 85.44 215 ILE A C 1
ATOM 1659 O O . ILE A 1 215 ? 12.978 22.408 -7.703 1.00 85.44 215 ILE A O 1
ATOM 1663 N N . ARG A 1 216 ? 12.909 22.068 -9.925 1.00 83.31 216 ARG A N 1
ATOM 1664 C CA . ARG A 1 216 ? 12.267 20.752 -9.857 1.00 83.31 216 ARG A CA 1
ATOM 1665 C C . ARG A 1 216 ? 13.094 19.781 -9.021 1.00 83.31 216 ARG A C 1
ATOM 1667 O O . ARG A 1 216 ? 12.573 19.201 -8.075 1.00 83.31 216 ARG A O 1
ATOM 1674 N N . ARG A 1 217 ? 14.399 19.714 -9.292 1.00 83.75 217 ARG A N 1
ATOM 1675 C CA . ARG A 1 217 ? 15.351 18.919 -8.512 1.00 83.75 217 ARG A CA 1
ATOM 1676 C C . ARG A 1 217 ? 15.315 19.271 -7.026 1.00 83.75 217 ARG A C 1
ATOM 1678 O O . ARG A 1 217 ? 15.266 18.371 -6.193 1.00 83.75 217 ARG A O 1
ATOM 1685 N N . PHE A 1 218 ? 15.333 20.562 -6.688 1.00 87.00 218 PHE A N 1
ATOM 1686 C CA . PHE A 1 218 ? 15.232 20.996 -5.296 1.00 87.00 218 PHE A CA 1
ATOM 1687 C C . PHE A 1 218 ? 13.928 20.513 -4.655 1.00 87.00 218 PHE A C 1
ATOM 1689 O O . PHE A 1 218 ? 13.990 19.876 -3.608 1.00 87.00 218 PHE A O 1
ATOM 1696 N N . LEU A 1 219 ? 12.775 20.750 -5.287 1.00 85.06 219 LEU A N 1
ATOM 1697 C CA . LEU A 1 219 ? 11.473 20.346 -4.747 1.00 85.06 219 LEU A CA 1
ATOM 1698 C C . LEU A 1 219 ? 11.355 18.827 -4.562 1.00 85.06 219 LEU A C 1
ATOM 1700 O O . LEU A 1 219 ? 10.896 18.390 -3.511 1.00 85.06 219 LEU A O 1
ATOM 1704 N N . ASP A 1 220 ? 11.812 18.034 -5.533 1.00 80.75 220 ASP A N 1
ATOM 1705 C CA . ASP A 1 220 ? 11.751 16.569 -5.464 1.00 80.75 220 ASP A CA 1
ATOM 1706 C C . ASP A 1 220 ? 12.674 16.029 -4.348 1.00 80.75 220 ASP A C 1
ATOM 1708 O O . ASP A 1 220 ? 12.276 15.164 -3.573 1.00 80.75 220 ASP A O 1
ATOM 1712 N N . SER A 1 221 ? 13.875 16.605 -4.196 1.00 75.50 221 SER A N 1
ATOM 1713 C CA . SER A 1 221 ? 14.837 16.250 -3.131 1.00 75.50 221 SER A CA 1
ATOM 1714 C C . SER A 1 221 ? 14.462 16.740 -1.724 1.00 75.50 221 SER A C 1
ATOM 1716 O O . SER A 1 221 ? 15.118 16.373 -0.753 1.00 75.50 221 SER A O 1
ATOM 1718 N N . THR A 1 222 ? 13.445 17.598 -1.598 1.00 80.56 222 THR A N 1
ATOM 1719 C CA . THR A 1 222 ? 13.034 18.231 -0.330 1.00 80.56 222 THR A CA 1
ATOM 1720 C C . THR A 1 222 ? 11.519 18.161 -0.133 1.00 80.56 222 THR A C 1
ATOM 1722 O O . THR A 1 222 ? 10.890 19.094 0.373 1.00 80.56 222 THR A O 1
ATOM 1725 N N . SER A 1 223 ? 10.926 17.032 -0.527 1.00 79.00 223 SER A N 1
ATOM 1726 C CA . SER A 1 223 ? 9.483 16.766 -0.465 1.00 79.00 223 SER A CA 1
A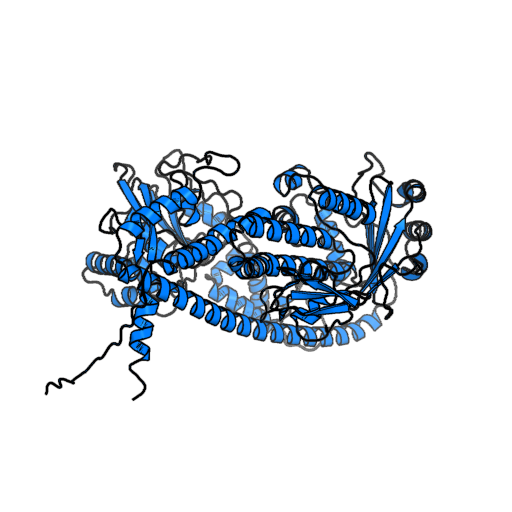TOM 1727 C C . SER A 1 223 ? 8.902 16.863 0.952 1.00 79.00 223 SER A C 1
ATOM 1729 O O . SER A 1 223 ? 7.736 17.218 1.110 1.00 79.00 223 SER A O 1
ATOM 1731 N N . SER A 1 224 ? 9.732 16.654 1.981 1.00 78.44 224 SER A N 1
ATOM 1732 C CA . SER A 1 224 ? 9.387 16.815 3.399 1.00 78.44 224 SER A CA 1
ATOM 1733 C C . SER A 1 224 ? 9.240 18.280 3.865 1.00 78.44 224 SER A C 1
ATOM 1735 O O . SER A 1 224 ? 9.021 18.543 5.053 1.00 78.44 224 SER A O 1
ATOM 1737 N N . GLN A 1 225 ? 9.413 19.254 2.958 1.00 86.69 225 GLN A N 1
ATOM 1738 C CA . GLN A 1 225 ? 9.394 20.703 3.223 1.00 86.69 225 GLN A CA 1
ATOM 1739 C C . GLN A 1 225 ? 10.327 21.134 4.371 1.00 86.69 225 GLN A C 1
ATOM 1741 O O . GLN A 1 225 ? 10.084 22.101 5.100 1.00 86.69 225 GLN A O 1
ATOM 1746 N N . LEU A 1 226 ? 11.426 20.407 4.539 1.00 86.12 226 LEU A N 1
ATOM 1747 C CA . LEU A 1 226 ? 12.483 20.674 5.499 1.00 86.12 226 LEU A CA 1
ATOM 1748 C C . LEU A 1 226 ? 13.815 20.384 4.800 1.00 86.12 226 LEU A C 1
ATOM 1750 O O . LEU A 1 226 ? 13.907 19.487 3.973 1.00 86.12 226 LEU A O 1
ATOM 1754 N N . THR A 1 227 ? 14.852 21.166 5.078 1.00 86.75 227 THR A N 1
ATOM 1755 C CA . THR A 1 227 ? 16.211 20.896 4.581 1.00 86.75 227 THR A CA 1
ATOM 1756 C C . THR A 1 227 ? 17.183 20.884 5.745 1.00 86.75 227 THR A C 1
ATOM 1758 O O . THR A 1 227 ? 16.926 21.521 6.766 1.00 86.75 227 THR A O 1
ATOM 1761 N N . TYR A 1 228 ? 18.337 20.223 5.611 1.00 82.75 228 TYR A N 1
ATOM 1762 C CA . TYR A 1 228 ? 19.362 20.265 6.661 1.00 82.75 228 TYR A CA 1
ATOM 1763 C C . TYR A 1 228 ? 19.813 21.700 6.949 1.00 82.75 228 TYR A C 1
ATOM 1765 O O . TYR A 1 228 ? 19.892 22.102 8.108 1.00 82.75 228 TYR A O 1
ATOM 1773 N N . HIS A 1 229 ? 20.038 22.505 5.905 1.00 87.00 229 HIS A N 1
ATOM 1774 C CA . HIS A 1 229 ? 20.365 23.921 6.064 1.00 87.00 229 HIS A CA 1
ATOM 1775 C C . HIS A 1 229 ? 19.274 24.669 6.848 1.00 87.00 229 HIS A C 1
ATOM 1777 O O . HIS A 1 229 ? 19.580 25.428 7.772 1.00 87.00 229 HIS A O 1
ATOM 1783 N N . GLY A 1 230 ? 17.998 24.427 6.539 1.00 87.19 230 GLY A N 1
ATOM 1784 C CA . GLY A 1 230 ? 16.882 25.016 7.270 1.00 87.19 230 GLY A CA 1
ATOM 1785 C C . GLY A 1 230 ? 16.756 24.516 8.707 1.00 87.19 230 GLY A C 1
ATOM 1786 O O . GLY A 1 230 ? 16.555 25.334 9.601 1.00 87.19 230 GLY A O 1
ATOM 1787 N N . LEU A 1 231 ? 16.966 23.224 8.965 1.00 85.81 231 LEU A N 1
ATOM 1788 C CA . LEU A 1 231 ? 16.969 22.636 10.306 1.00 85.81 231 LEU A CA 1
ATOM 1789 C C . LEU A 1 231 ? 18.069 23.247 11.188 1.00 85.81 231 LEU A C 1
ATOM 1791 O O . LEU A 1 231 ? 17.795 23.691 12.304 1.00 85.81 231 LEU A O 1
ATOM 1795 N N . PHE A 1 232 ? 19.299 23.361 10.675 1.00 84.06 232 PHE A N 1
ATOM 1796 C CA . PHE A 1 232 ? 20.397 24.034 11.379 1.00 84.06 232 PHE A CA 1
ATOM 1797 C C . PHE A 1 232 ? 20.115 25.521 11.611 1.00 84.06 232 PHE A C 1
ATOM 1799 O O . PHE A 1 232 ? 20.461 26.059 12.669 1.00 84.06 232 PHE A O 1
ATOM 1806 N N . THR A 1 233 ? 19.476 26.188 10.647 1.00 87.69 233 THR A N 1
ATOM 1807 C CA . THR A 1 233 ? 19.091 27.598 10.770 1.00 87.69 233 THR A CA 1
ATOM 1808 C C . THR A 1 233 ? 18.024 27.776 11.849 1.00 87.69 233 THR A C 1
ATOM 1810 O O . THR A 1 233 ? 18.206 28.609 12.733 1.00 87.69 233 THR A O 1
ATOM 1813 N N . LEU A 1 234 ? 16.976 26.944 11.868 1.00 89.31 234 LEU A N 1
ATOM 1814 C CA . LEU A 1 234 ? 15.975 26.908 12.940 1.00 89.31 234 LEU A CA 1
ATOM 1815 C C . LEU A 1 234 ? 16.649 26.692 14.301 1.00 89.31 234 LEU A C 1
ATOM 1817 O O . LEU A 1 234 ? 16.494 27.508 15.211 1.00 89.31 234 LEU A O 1
ATOM 1821 N N . ALA A 1 235 ? 17.477 25.654 14.428 1.00 86.50 235 ALA A N 1
ATOM 1822 C CA . ALA A 1 235 ? 18.165 25.342 15.677 1.00 86.50 235 ALA A CA 1
ATOM 1823 C C . ALA A 1 235 ? 19.072 26.489 16.152 1.00 86.50 235 ALA A C 1
ATOM 1825 O O . ALA A 1 235 ? 19.194 26.720 17.353 1.00 86.50 235 ALA A O 1
ATOM 1826 N N . SER A 1 236 ? 19.678 27.250 15.239 1.00 86.44 236 SER A N 1
ATOM 1827 C CA . SER A 1 236 ? 20.562 28.374 15.576 1.00 86.44 236 SER A CA 1
ATOM 1828 C C . SER A 1 236 ? 19.809 29.673 15.876 1.00 86.44 236 SER A C 1
ATOM 1830 O O . SER A 1 236 ? 20.270 30.466 16.697 1.00 86.44 236 SER A O 1
ATOM 1832 N N . SER A 1 237 ? 18.671 29.905 15.221 1.00 87.88 237 SER A N 1
ATOM 1833 C CA . SER A 1 237 ? 17.908 31.154 15.310 1.00 87.88 237 SER A CA 1
ATOM 1834 C C . SER A 1 237 ? 16.852 31.163 16.412 1.00 87.88 237 SER A C 1
ATOM 1836 O O . SER A 1 237 ? 16.570 32.233 16.946 1.00 87.88 237 SER A O 1
ATOM 1838 N N . LEU A 1 238 ? 16.274 30.011 16.773 1.00 89.25 238 LEU A N 1
ATOM 1839 C CA . LEU A 1 238 ? 15.307 29.950 17.870 1.00 89.25 238 LEU A CA 1
ATOM 1840 C C . LEU A 1 238 ? 15.987 30.256 19.212 1.00 89.25 238 LEU A C 1
ATOM 1842 O O . LEU A 1 238 ? 17.055 29.722 19.533 1.00 89.25 238 LEU A O 1
ATOM 1846 N N . GLU A 1 239 ? 15.340 31.075 20.038 1.00 87.44 239 GLU A N 1
ATOM 1847 C CA . GLU A 1 239 ? 15.767 31.297 21.419 1.00 87.44 239 GLU A CA 1
ATOM 1848 C C . GLU A 1 239 ? 15.369 30.097 22.304 1.00 87.44 239 GLU A C 1
ATOM 1850 O O . GLU A 1 239 ? 14.274 29.551 22.142 1.00 87.44 239 GLU A O 1
ATOM 1855 N N . PRO A 1 240 ? 16.223 29.658 23.249 1.00 87.50 240 PRO A N 1
ATOM 1856 C CA . PRO A 1 240 ? 15.866 28.607 24.201 1.00 87.50 240 PRO A CA 1
ATOM 1857 C C . PRO A 1 240 ? 14.581 28.943 24.972 1.00 87.50 240 PRO A C 1
ATOM 1859 O O . PRO A 1 240 ? 14.471 30.006 25.583 1.00 87.50 240 PRO A O 1
ATOM 1862 N N . GLY A 1 241 ? 13.618 28.023 24.974 1.00 85.69 241 GLY A N 1
ATOM 1863 C CA . GLY A 1 241 ? 12.305 28.202 25.595 1.00 85.69 241 GLY A CA 1
ATOM 1864 C C . GLY A 1 241 ? 11.238 28.826 24.693 1.00 85.69 241 GLY A C 1
ATOM 1865 O O . GLY A 1 241 ? 10.105 28.989 25.143 1.00 85.69 241 GLY A O 1
ATOM 1866 N N . ALA A 1 242 ? 11.562 29.173 23.446 1.00 87.75 242 ALA A N 1
ATOM 1867 C CA . ALA A 1 242 ? 10.581 29.686 22.498 1.00 87.75 242 ALA A CA 1
ATOM 1868 C C . ALA A 1 242 ? 9.566 28.600 22.095 1.00 87.75 242 ALA A C 1
ATOM 1870 O O . ALA A 1 242 ? 9.946 27.465 21.816 1.00 87.75 242 ALA A O 1
ATOM 1871 N N . LEU A 1 243 ? 8.285 28.983 22.036 1.00 91.56 243 LEU A N 1
ATOM 1872 C CA . LEU A 1 243 ? 7.184 28.201 21.463 1.00 91.56 243 LEU A CA 1
ATOM 1873 C C . LEU A 1 243 ? 6.712 28.887 20.183 1.00 91.56 243 LEU A C 1
ATOM 1875 O O . LEU A 1 243 ? 6.182 30.008 20.242 1.00 91.56 243 LEU A O 1
ATOM 1879 N N . VAL A 1 244 ? 6.917 28.219 19.052 1.00 93.75 244 VAL A N 1
ATOM 1880 C CA . VAL A 1 244 ? 6.622 28.729 17.706 1.00 93.75 244 VAL A CA 1
ATOM 1881 C C . VAL A 1 244 ? 5.773 27.721 16.929 1.00 93.75 244 VAL A C 1
ATOM 1883 O O . VAL A 1 244 ? 5.700 26.549 17.300 1.00 93.75 244 VAL A O 1
ATOM 1886 N N . ALA A 1 245 ? 5.110 28.176 15.869 1.00 93.69 245 ALA A N 1
ATOM 1887 C CA . ALA A 1 245 ? 4.396 27.298 14.948 1.00 93.69 245 ALA A CA 1
ATOM 1888 C C . ALA A 1 245 ? 5.343 26.890 13.813 1.00 93.69 245 ALA A C 1
ATOM 1890 O O . ALA A 1 245 ? 5.870 27.762 13.123 1.00 93.69 245 ALA A O 1
ATOM 1891 N N . LEU A 1 246 ? 5.569 25.590 13.634 1.00 92.81 246 LEU A N 1
ATOM 1892 C CA . LEU A 1 246 ? 6.387 25.036 12.557 1.00 92.81 246 LEU A CA 1
ATOM 1893 C C . LEU A 1 246 ? 5.490 24.560 11.418 1.00 92.81 246 LEU A C 1
ATOM 1895 O O . LEU A 1 246 ? 4.634 23.710 11.636 1.00 92.81 246 LEU A O 1
ATOM 1899 N N . PHE A 1 247 ? 5.720 25.078 10.216 1.00 90.81 247 PHE A N 1
ATOM 1900 C CA . PHE A 1 247 ? 5.106 24.612 8.978 1.00 90.81 247 PHE A CA 1
ATOM 1901 C C . PHE A 1 247 ? 6.004 23.566 8.303 1.00 90.81 247 PHE A C 1
ATOM 1903 O O . PHE A 1 247 ? 7.166 23.855 8.000 1.00 90.81 247 PHE A O 1
ATOM 1910 N N . ARG A 1 248 ? 5.472 22.356 8.105 1.00 86.19 248 ARG A N 1
ATOM 1911 C CA . ARG A 1 248 ? 6.142 21.209 7.468 1.00 86.19 248 ARG A CA 1
ATOM 1912 C C . ARG A 1 248 ? 5.084 20.287 6.859 1.00 86.19 248 ARG A C 1
ATOM 1914 O O . ARG A 1 248 ? 4.070 20.038 7.503 1.00 86.19 248 ARG A O 1
ATOM 1921 N N . ASN A 1 249 ? 5.324 19.756 5.661 1.00 78.31 249 ASN A N 1
ATOM 1922 C CA . ASN A 1 249 ? 4.394 18.883 4.929 1.00 78.31 249 ASN A CA 1
ATOM 1923 C C . ASN A 1 249 ? 2.977 19.459 4.791 1.00 78.31 249 ASN A C 1
ATOM 1925 O O . ASN A 1 249 ? 2.001 18.736 4.931 1.00 78.31 249 ASN A O 1
ATOM 1929 N N . SER A 1 250 ? 2.845 20.769 4.578 1.00 78.19 250 SER A N 1
ATOM 1930 C CA . SER A 1 250 ? 1.547 21.463 4.542 1.00 78.19 250 SER A CA 1
ATOM 1931 C C . SER A 1 250 ? 0.740 21.388 5.852 1.00 78.19 250 SER A C 1
ATOM 1933 O O . SER A 1 250 ? -0.429 21.769 5.893 1.00 78.19 250 SER A O 1
ATOM 1935 N N . HIS A 1 251 ? 1.376 20.968 6.949 1.00 80.44 251 HIS A N 1
ATOM 1936 C CA . HIS A 1 251 ? 0.811 20.902 8.290 1.00 80.44 251 HIS A CA 1
ATOM 1937 C C . HIS A 1 251 ? 1.521 21.875 9.238 1.00 80.44 251 HIS A C 1
ATOM 1939 O O . HIS A 1 251 ? 2.665 22.281 9.018 1.00 80.44 251 HIS A O 1
ATOM 1945 N N . LEU A 1 252 ? 0.835 22.249 10.321 1.00 87.38 252 LEU A N 1
ATOM 1946 C CA . LEU A 1 252 ? 1.415 23.049 11.400 1.00 87.38 252 LEU A CA 1
ATOM 1947 C C . LEU A 1 252 ? 1.532 22.232 12.677 1.00 87.38 252 LEU A C 1
ATOM 1949 O O . LEU A 1 252 ? 0.567 21.611 13.120 1.00 87.38 252 LEU A O 1
ATOM 1953 N N . SER A 1 253 ? 2.698 22.311 13.303 1.00 90.44 253 SER A N 1
ATOM 1954 C CA . SER A 1 253 ? 2.987 21.694 14.593 1.00 90.44 253 SER A CA 1
ATOM 1955 C C . SER A 1 253 ? 3.567 22.713 15.572 1.00 90.44 253 SER A C 1
ATOM 1957 O O . SER A 1 253 ? 3.994 23.811 15.203 1.00 90.44 253 SER A O 1
ATOM 1959 N N . VAL A 1 254 ? 3.545 22.376 16.861 1.00 93.81 254 VAL A N 1
ATOM 1960 C CA . VAL A 1 254 ? 4.175 23.200 17.898 1.00 93.81 254 VAL A CA 1
ATOM 1961 C C . VAL A 1 254 ? 5.647 22.835 17.972 1.00 93.81 254 VAL A C 1
ATOM 1963 O O . VAL A 1 254 ? 5.962 21.682 18.253 1.00 93.81 254 VAL A O 1
ATOM 1966 N N . LEU A 1 255 ? 6.528 23.812 17.774 1.00 93.56 255 LEU A N 1
ATOM 1967 C CA . LEU A 1 255 ? 7.972 23.652 17.892 1.00 93.56 255 LEU A CA 1
ATOM 1968 C C . LEU A 1 255 ? 8.485 24.363 19.144 1.00 93.56 255 LEU A C 1
ATOM 1970 O O . LEU A 1 255 ? 8.168 25.528 19.403 1.00 93.56 255 LEU A O 1
ATOM 1974 N N . TYR A 1 256 ? 9.307 23.650 19.900 1.00 92.25 256 TYR A N 1
ATOM 1975 C CA . TYR A 1 256 ? 9.932 24.098 21.131 1.00 92.25 256 TYR A CA 1
ATOM 1976 C C . TYR A 1 256 ? 11.444 23.889 21.074 1.00 92.25 256 TYR A C 1
ATOM 1978 O O . TYR A 1 256 ? 11.922 22.844 20.638 1.00 92.25 256 TYR A O 1
ATOM 1986 N N . LYS A 1 257 ? 12.213 24.865 21.561 1.00 89.62 257 LYS A N 1
ATOM 1987 C CA . LYS A 1 257 ? 13.659 24.708 21.762 1.00 89.62 257 LYS A CA 1
ATOM 1988 C C . LYS A 1 257 ? 13.969 24.532 23.241 1.00 89.62 257 LYS A C 1
ATOM 1990 O O . LYS A 1 257 ? 13.567 25.367 24.054 1.00 89.62 257 LYS A O 1
ATOM 1995 N N . SER A 1 258 ? 14.726 23.489 23.580 1.00 84.31 258 SER A N 1
ATOM 1996 C CA . SER A 1 258 ? 15.080 23.191 24.970 1.00 84.31 258 SER A CA 1
ATOM 1997 C C . SER A 1 258 ? 15.799 24.351 25.654 1.00 84.31 258 SER A C 1
ATOM 1999 O O . SER A 1 258 ? 16.637 25.041 25.075 1.00 84.31 258 SER A O 1
ATOM 2001 N N . THR A 1 259 ? 15.439 24.585 26.918 1.00 81.38 259 THR A N 1
ATOM 2002 C CA . THR A 1 259 ? 16.104 25.572 27.786 1.00 81.38 259 THR A CA 1
ATOM 2003 C C . THR A 1 259 ? 17.361 25.027 28.453 1.00 81.38 259 THR A C 1
ATOM 2005 O O . THR A 1 259 ? 18.066 25.777 29.129 1.00 81.38 259 THR A O 1
ATOM 2008 N N . ASN A 1 260 ? 17.621 23.724 28.318 1.00 79.38 260 ASN A N 1
ATOM 2009 C CA . ASN A 1 260 ? 18.801 23.104 28.889 1.00 79.38 260 ASN A CA 1
ATOM 2010 C C . ASN A 1 260 ? 20.036 23.522 28.066 1.00 79.38 260 ASN A C 1
ATOM 2012 O O . ASN A 1 260 ? 20.101 23.211 26.882 1.00 79.38 260 ASN A O 1
ATOM 2016 N N . PRO A 1 261 ? 21.029 24.211 28.658 1.00 69.25 261 PRO A N 1
ATOM 2017 C CA . PRO A 1 261 ? 22.214 24.657 27.925 1.00 69.25 261 PRO A CA 1
ATOM 2018 C C . PRO A 1 261 ? 23.061 23.505 27.359 1.00 69.25 261 PRO A C 1
ATOM 2020 O O . PRO A 1 261 ? 23.846 23.741 26.443 1.00 69.25 261 PRO A O 1
ATOM 2023 N N . ASP A 1 262 ? 22.896 22.284 27.879 1.00 70.38 262 ASP A N 1
ATOM 2024 C CA . ASP A 1 262 ? 23.576 21.079 27.392 1.00 70.38 262 ASP A CA 1
ATOM 2025 C C . ASP A 1 262 ? 22.805 20.366 26.259 1.00 70.38 262 ASP A C 1
ATOM 2027 O O . ASP A 1 262 ? 23.308 19.399 25.690 1.00 70.38 262 ASP A O 1
ATOM 2031 N N . ASP A 1 263 ? 21.599 20.834 25.912 1.00 71.19 263 ASP A N 1
ATOM 2032 C CA . ASP A 1 263 ? 20.719 20.231 24.908 1.00 71.19 263 ASP A CA 1
ATOM 2033 C C . ASP A 1 263 ? 20.153 21.301 23.960 1.00 71.19 263 ASP A C 1
ATOM 2035 O O . ASP A 1 263 ? 19.213 22.022 24.281 1.00 71.19 263 ASP A O 1
ATOM 2039 N N . ASN A 1 264 ? 20.733 21.394 22.762 1.00 72.50 264 ASN A N 1
ATOM 2040 C CA . ASN A 1 264 ? 20.304 22.323 21.710 1.00 72.50 264 ASN A CA 1
ATOM 2041 C C . ASN A 1 264 ? 19.232 21.732 20.775 1.00 72.50 264 ASN A C 1
ATOM 2043 O O . ASN A 1 264 ? 19.008 22.275 19.691 1.00 72.50 264 ASN A O 1
ATOM 2047 N N . ALA A 1 265 ? 18.592 20.625 21.159 1.00 83.19 265 ALA A N 1
ATOM 2048 C CA . ALA A 1 265 ? 17.599 19.965 20.326 1.00 83.19 265 ALA A CA 1
ATOM 2049 C C . ALA A 1 265 ? 16.305 20.779 20.170 1.00 83.19 265 ALA A C 1
ATOM 2051 O O . ALA A 1 265 ? 15.904 21.576 21.031 1.00 83.19 265 ALA A O 1
ATOM 2052 N N . LEU A 1 266 ? 15.659 20.541 19.032 1.00 88.69 266 LEU A N 1
ATOM 2053 C CA . LEU A 1 266 ? 14.328 21.020 18.702 1.00 88.69 266 LEU A CA 1
ATOM 2054 C C . LEU A 1 266 ? 13.314 19.914 18.989 1.00 88.69 266 LEU A C 1
ATOM 2056 O O . LEU A 1 266 ? 13.588 18.740 18.751 1.00 88.69 266 LEU A O 1
ATOM 2060 N N . TYR A 1 267 ? 12.149 20.302 19.493 1.00 90.75 267 TYR A N 1
ATOM 2061 C CA . TYR A 1 267 ? 11.107 19.387 19.933 1.00 90.75 267 TYR A CA 1
ATOM 2062 C C . TYR A 1 267 ? 9.766 19.756 19.312 1.00 90.75 267 TYR A C 1
ATOM 2064 O O . TYR A 1 267 ? 9.335 20.905 19.416 1.00 90.75 267 TYR A O 1
ATOM 2072 N N . THR A 1 268 ? 9.089 18.790 18.708 1.00 92.19 268 THR A N 1
ATOM 2073 C CA . THR A 1 268 ? 7.712 18.907 18.227 1.00 92.19 268 THR A CA 1
ATOM 2074 C C . THR A 1 268 ? 6.752 18.341 19.270 1.00 92.19 268 THR A C 1
ATOM 2076 O O . THR A 1 268 ? 7.026 17.318 19.896 1.00 92.19 268 THR A O 1
ATOM 2079 N N . LEU A 1 269 ? 5.636 19.027 19.532 1.00 92.69 269 LEU A N 1
ATOM 2080 C CA . LEU A 1 269 ? 4.622 18.512 20.460 1.00 92.69 269 LEU A CA 1
ATOM 2081 C C . LEU A 1 269 ? 3.894 17.331 19.814 1.00 92.69 269 LEU A C 1
ATOM 2083 O O . LEU A 1 269 ? 3.304 17.486 18.743 1.00 92.69 269 LEU A O 1
ATOM 2087 N N . VAL A 1 270 ? 3.863 16.189 20.499 1.00 89.88 270 VAL A N 1
ATOM 2088 C CA . VAL A 1 270 ? 3.094 15.029 20.046 1.00 89.88 270 VAL A CA 1
ATOM 2089 C C . VAL A 1 270 ? 1.623 15.302 20.318 1.00 89.88 270 VAL A C 1
ATOM 2091 O O . VAL A 1 270 ? 1.176 15.335 21.467 1.00 89.88 270 VAL A O 1
ATOM 2094 N N . THR A 1 271 ? 0.870 15.535 19.247 1.00 88.62 271 THR A N 1
ATOM 2095 C CA . THR A 1 271 ? -0.571 15.799 19.332 1.00 88.62 271 THR A CA 1
ATOM 2096 C C . THR A 1 271 ? -1.416 14.609 18.900 1.00 88.62 271 THR A C 1
ATOM 2098 O O . THR A 1 271 ? -2.631 14.681 19.022 1.00 88.62 271 THR A O 1
ATOM 2101 N N . ASP A 1 272 ? -0.803 13.506 18.475 1.00 82.44 272 ASP A N 1
ATOM 2102 C CA . ASP A 1 272 ? -1.525 12.322 18.022 1.00 82.44 272 ASP A CA 1
ATOM 2103 C C . ASP A 1 272 ? -2.370 11.697 19.137 1.00 82.44 272 ASP A C 1
ATOM 2105 O O . ASP A 1 272 ? -1.891 11.449 20.253 1.00 82.44 272 ASP A O 1
ATOM 2109 N N . GLN A 1 273 ? -3.644 11.434 18.842 1.00 78.50 273 GLN A N 1
ATOM 2110 C CA . GLN A 1 273 ? -4.594 10.933 19.831 1.00 78.50 273 GLN A CA 1
ATOM 2111 C C . GLN A 1 273 ? -4.205 9.545 20.365 1.00 78.50 273 GLN A C 1
ATOM 2113 O O . GLN A 1 273 ? -4.531 9.223 21.512 1.00 78.50 273 GLN A O 1
ATOM 2118 N N . VAL A 1 274 ? -3.461 8.749 19.590 1.00 74.69 274 VAL A N 1
ATOM 2119 C CA . VAL A 1 274 ? -2.948 7.430 20.006 1.00 74.69 274 VAL A CA 1
ATOM 2120 C C . VAL A 1 274 ? -2.118 7.533 21.291 1.00 74.69 274 VAL A C 1
ATOM 2122 O O . VAL A 1 274 ? -2.234 6.695 22.184 1.00 74.69 274 VAL A O 1
ATOM 2125 N N . PHE A 1 275 ? -1.371 8.625 21.464 1.00 79.00 275 PHE A N 1
ATOM 2126 C CA . PHE A 1 275 ? -0.554 8.853 22.655 1.00 79.00 275 PHE A CA 1
ATOM 2127 C C . PHE A 1 275 ? -1.304 9.554 23.791 1.00 79.00 275 PHE A C 1
ATOM 2129 O O . PHE A 1 275 ? -0.681 9.902 24.793 1.00 79.00 275 PHE A O 1
ATOM 2136 N N . MET A 1 276 ? -2.621 9.781 23.702 1.00 80.44 276 MET A N 1
ATOM 2137 C CA . MET A 1 276 ? -3.379 10.557 24.702 1.00 80.44 276 MET A CA 1
ATOM 2138 C C . MET A 1 276 ? -3.162 10.056 26.138 1.00 80.44 276 MET A C 1
ATOM 2140 O O . MET A 1 276 ? -3.082 10.857 27.069 1.00 80.44 276 MET A O 1
ATOM 2144 N N . ARG A 1 277 ? -3.053 8.737 26.321 1.00 76.81 277 ARG A N 1
ATOM 2145 C CA . ARG A 1 277 ? -2.930 8.093 27.638 1.00 76.81 277 ARG A CA 1
ATOM 2146 C C . ARG A 1 277 ? -1.502 7.759 28.038 1.00 76.81 277 ARG A C 1
ATOM 2148 O O . ARG A 1 277 ? -1.310 7.261 29.140 1.00 76.81 277 ARG A O 1
ATOM 2155 N N . GLU A 1 278 ? -0.527 8.049 27.184 1.00 82.44 278 GLU A N 1
ATOM 2156 C CA . GLU A 1 278 ? 0.873 7.728 27.433 1.00 82.44 278 GLU A CA 1
ATOM 2157 C C . GLU A 1 278 ? 1.599 8.952 28.020 1.00 82.44 278 GLU A C 1
ATOM 2159 O O . GLU A 1 278 ? 1.961 9.870 27.274 1.00 82.44 278 GLU A O 1
ATOM 2164 N N . PRO A 1 279 ? 1.802 9.031 29.351 1.00 79.19 279 PRO A N 1
ATOM 2165 C CA . PRO A 1 279 ? 2.438 10.189 29.976 1.00 79.19 279 PRO A CA 1
ATOM 2166 C C . PRO A 1 279 ? 3.926 10.301 29.630 1.00 79.19 279 PRO A C 1
ATOM 2168 O O . PRO A 1 279 ? 4.487 11.388 29.764 1.00 79.19 279 PRO A O 1
ATOM 2171 N N . SER A 1 280 ? 4.565 9.210 29.183 1.00 81.62 280 SER A N 1
ATOM 2172 C CA . SER A 1 280 ? 5.966 9.240 28.765 1.00 81.62 280 SER A CA 1
ATOM 2173 C C . SER A 1 280 ? 6.164 9.837 27.366 1.00 81.62 280 SER A C 1
ATOM 2175 O O . SER A 1 280 ? 7.273 10.224 27.034 1.00 81.62 280 SER A O 1
ATOM 2177 N N . VAL A 1 281 ? 5.127 10.000 26.543 1.00 86.19 281 VAL A N 1
ATOM 2178 C CA . VAL A 1 281 ? 5.273 10.536 25.176 1.00 86.19 281 VAL A CA 1
ATOM 2179 C C . VAL A 1 281 ? 4.633 11.914 25.092 1.00 86.19 281 VAL A C 1
ATOM 2181 O O . VAL A 1 281 ? 3.426 12.032 24.920 1.00 86.19 281 VAL A O 1
ATOM 2184 N N . VAL A 1 282 ? 5.413 12.981 25.243 1.00 89.19 282 VAL A N 1
ATOM 2185 C CA . VAL A 1 282 ? 4.900 14.365 25.196 1.00 89.19 282 VAL A CA 1
ATOM 2186 C C . VAL A 1 282 ? 5.496 15.135 24.029 1.00 89.19 282 VAL A C 1
ATOM 2188 O O . VAL A 1 282 ? 4.775 15.842 23.326 1.00 89.19 282 VAL A O 1
ATOM 2191 N N . TRP A 1 283 ? 6.795 14.978 23.809 1.00 90.75 283 TRP A N 1
ATOM 2192 C CA . TRP A 1 283 ? 7.512 15.637 22.731 1.00 90.75 283 TRP A CA 1
ATOM 2193 C C . TRP A 1 283 ? 8.235 14.611 21.868 1.00 90.75 283 TRP A C 1
ATOM 2195 O O . TRP A 1 283 ? 8.599 13.528 22.322 1.00 90.75 283 TRP A O 1
ATOM 2205 N N . GLU A 1 284 ? 8.481 14.987 20.629 1.00 89.19 284 GLU A N 1
ATOM 2206 C CA . GLU A 1 284 ? 9.301 14.265 19.672 1.00 89.19 284 GLU A CA 1
ATOM 2207 C C . GLU A 1 284 ? 10.513 15.136 19.331 1.00 89.19 284 GLU A C 1
ATOM 2209 O O . GLU A 1 284 ? 10.390 16.349 19.171 1.00 89.19 284 GLU A O 1
ATOM 2214 N N . ARG A 1 285 ? 11.707 14.544 19.275 1.00 86.25 285 ARG A N 1
ATOM 2215 C CA . ARG A 1 285 ? 12.932 15.255 18.884 1.00 86.25 285 ARG A CA 1
ATOM 2216 C C . ARG A 1 285 ? 12.984 15.398 17.363 1.00 86.25 285 ARG A C 1
ATOM 2218 O O . ARG A 1 285 ? 12.928 14.402 16.652 1.00 86.25 285 ARG A O 1
ATOM 2225 N N . LEU A 1 286 ? 13.167 16.625 16.879 1.00 84.00 286 LEU A N 1
ATOM 2226 C CA . LEU A 1 286 ? 13.376 16.927 15.463 1.00 84.00 286 LEU A CA 1
ATOM 2227 C C . LEU A 1 286 ? 14.880 16.872 15.145 1.00 84.00 286 LEU A C 1
ATOM 2229 O O . LEU A 1 286 ? 15.587 17.871 15.301 1.00 84.00 286 LEU A O 1
ATOM 2233 N N . GLU A 1 287 ? 15.370 15.691 14.757 1.00 71.56 287 GLU A N 1
ATOM 2234 C CA . GLU A 1 287 ? 16.802 15.426 14.512 1.00 71.56 287 GLU A CA 1
ATOM 2235 C C . GLU A 1 287 ? 17.155 15.247 13.029 1.00 71.56 287 GLU A C 1
ATOM 2237 O O . GLU A 1 287 ? 18.305 15.470 12.644 1.00 71.56 287 GLU A O 1
ATOM 2242 N N . ASP A 1 288 ? 16.179 14.904 12.190 1.00 69.62 288 ASP A N 1
ATOM 2243 C CA . ASP A 1 288 ? 16.363 14.646 10.766 1.00 69.62 288 ASP A CA 1
ATOM 2244 C C . ASP A 1 288 ? 15.321 15.369 9.893 1.00 69.62 288 ASP A C 1
ATOM 2246 O O . ASP A 1 288 ? 14.388 16.022 10.368 1.00 69.62 288 ASP A O 1
ATOM 2250 N N . VAL A 1 289 ? 15.545 15.305 8.581 1.00 68.94 289 VAL A N 1
ATOM 2251 C CA . VAL A 1 289 ? 14.700 15.946 7.568 1.00 68.94 289 VAL A CA 1
ATOM 2252 C C . VAL A 1 289 ? 13.518 15.053 7.169 1.00 68.94 289 VAL A C 1
ATOM 2254 O O . VAL A 1 289 ? 12.452 15.575 6.837 1.00 68.94 289 VAL A O 1
ATOM 2257 N N . ASP A 1 290 ? 13.662 13.731 7.294 1.00 57.78 290 ASP A N 1
ATOM 2258 C CA . ASP A 1 290 ? 12.722 12.737 6.755 1.00 57.78 290 ASP A CA 1
ATOM 2259 C C . ASP A 1 290 ? 11.885 12.016 7.827 1.00 57.78 290 ASP A C 1
ATOM 2261 O O . ASP A 1 290 ? 10.966 11.278 7.491 1.00 57.78 290 ASP A O 1
ATOM 2265 N N . GLY A 1 291 ? 12.133 12.261 9.122 1.00 53.50 291 GLY A N 1
ATOM 2266 C CA . GLY A 1 291 ? 11.381 11.652 10.228 1.00 53.50 291 GLY A CA 1
ATOM 2267 C C . GLY A 1 291 ? 11.721 10.182 10.510 1.00 53.50 291 GLY A C 1
ATOM 2268 O O . GLY A 1 291 ? 10.998 9.528 11.255 1.00 53.50 291 GLY A O 1
ATOM 2269 N N . GLY A 1 292 ? 12.802 9.648 9.933 1.00 40.69 292 GLY A N 1
ATOM 2270 C CA . GLY A 1 292 ? 13.229 8.252 10.086 1.00 40.69 292 GLY A CA 1
ATOM 2271 C C . GLY A 1 292 ? 13.849 7.919 11.449 1.00 40.69 292 GLY A C 1
ATOM 2272 O O . GLY A 1 292 ? 13.956 6.746 11.798 1.00 40.69 292 GLY A O 1
ATOM 2273 N N . TRP A 1 293 ? 14.229 8.929 12.238 1.00 49.94 293 TRP A N 1
ATOM 2274 C CA . TRP A 1 293 ? 14.889 8.781 13.543 1.00 49.94 293 TRP A CA 1
ATOM 2275 C C . TRP A 1 293 ? 14.094 9.428 14.696 1.00 49.94 293 TRP A C 1
ATOM 2277 O O . TRP A 1 293 ? 14.672 10.024 15.610 1.00 49.94 293 TRP A O 1
ATOM 2287 N N . SER A 1 294 ? 12.760 9.317 14.683 1.00 58.84 294 SER A N 1
ATOM 2288 C CA . SER A 1 294 ? 11.884 9.933 15.693 1.00 58.84 294 SER A CA 1
ATOM 2289 C C . SER A 1 294 ? 12.165 9.400 17.108 1.00 58.84 294 SER A C 1
ATOM 2291 O O . SER A 1 294 ? 11.883 8.243 17.432 1.00 58.84 294 SER A O 1
ATOM 2293 N N . THR A 1 295 ? 12.704 10.248 17.988 1.00 75.75 295 THR A N 1
ATOM 2294 C CA . THR A 1 295 ? 12.898 9.921 19.410 1.00 75.75 295 THR A CA 1
ATOM 2295 C C . THR A 1 295 ? 11.859 10.639 20.264 1.00 75.75 295 THR A C 1
ATOM 2297 O O . THR A 1 295 ? 11.888 11.865 20.386 1.00 75.75 295 THR A O 1
ATOM 2300 N N . PHE A 1 296 ? 10.984 9.870 20.915 1.00 85.06 296 PHE A N 1
ATOM 2301 C CA . PHE A 1 296 ? 9.994 10.399 21.852 1.00 85.06 296 PHE A CA 1
ATOM 2302 C C . PHE A 1 296 ? 10.582 10.653 23.244 1.00 85.06 296 PHE A C 1
ATOM 2304 O O . PHE A 1 296 ? 11.425 9.902 23.750 1.00 85.06 296 PHE A O 1
ATOM 2311 N N . VAL A 1 297 ? 10.115 11.724 23.878 1.00 84.00 297 VAL A N 1
ATOM 2312 C CA . VAL A 1 297 ? 10.518 12.141 25.221 1.00 84.00 297 VAL A CA 1
ATOM 2313 C C . VAL A 1 297 ? 9.308 12.569 26.050 1.00 84.00 297 VAL A C 1
ATOM 2315 O O . VAL A 1 297 ? 8.272 12.986 25.519 1.00 84.00 297 VAL A O 1
ATOM 2318 N N . ASP A 1 298 ? 9.450 12.485 27.366 1.00 87.75 298 ASP A N 1
ATOM 2319 C CA . ASP A 1 298 ? 8.421 12.896 28.317 1.00 87.75 298 ASP A CA 1
ATOM 2320 C C . ASP A 1 298 ? 8.394 14.422 28.555 1.00 87.75 298 ASP A C 1
ATOM 2322 O O . ASP A 1 298 ? 9.096 15.212 27.916 1.00 87.75 298 ASP A O 1
ATOM 2326 N N . SER A 1 299 ? 7.555 14.853 29.500 1.00 86.44 299 SER A N 1
ATOM 2327 C CA . SER A 1 299 ? 7.433 16.247 29.953 1.00 86.44 299 SER A CA 1
ATOM 2328 C C . SER A 1 299 ? 8.738 16.894 30.438 1.00 86.44 299 SER A C 1
ATOM 2330 O O . SER A 1 299 ? 8.833 18.123 30.447 1.00 86.44 299 SER A O 1
ATOM 2332 N N . ASP A 1 300 ? 9.712 16.097 30.878 1.00 82.38 300 ASP A N 1
ATOM 2333 C CA . ASP A 1 300 ? 11.007 16.553 31.381 1.00 82.38 300 ASP A CA 1
ATOM 2334 C C . ASP A 1 300 ? 12.125 16.374 30.330 1.00 82.38 300 ASP A C 1
ATOM 2336 O O . ASP A 1 300 ? 13.306 16.531 30.651 1.00 82.38 300 ASP A O 1
ATOM 2340 N N . PHE A 1 301 ? 11.760 16.109 29.066 1.00 84.69 301 PHE A N 1
ATOM 2341 C CA . PHE A 1 301 ? 12.665 15.867 27.934 1.00 84.69 301 PHE A CA 1
ATOM 2342 C C . PHE A 1 301 ? 13.603 14.674 28.146 1.00 84.69 301 PHE A C 1
ATOM 2344 O O . PHE A 1 301 ? 14.668 14.576 27.529 1.00 84.69 301 PHE A O 1
ATOM 2351 N N . VAL A 1 302 ? 13.212 13.747 29.020 1.00 81.31 302 VAL A N 1
ATOM 2352 C CA . VAL A 1 302 ? 13.936 12.500 29.220 1.00 81.31 302 VAL A CA 1
ATOM 2353 C C . VAL A 1 302 ? 13.499 11.535 28.134 1.00 81.31 302 VAL A C 1
ATOM 2355 O O . VAL A 1 302 ? 12.309 11.395 27.859 1.00 81.31 302 VAL A O 1
ATOM 2358 N N . ARG A 1 303 ? 14.476 10.871 27.501 1.00 77.50 303 ARG A N 1
ATOM 2359 C CA . ARG A 1 303 ? 14.194 9.848 26.495 1.00 77.50 303 ARG A CA 1
ATOM 2360 C C . ARG A 1 303 ? 13.265 8.810 27.090 1.00 77.50 303 ARG A C 1
ATOM 2362 O O . ARG A 1 303 ? 13.631 8.103 28.032 1.00 77.50 303 ARG A O 1
ATOM 2369 N N . SER A 1 304 ? 12.102 8.697 26.482 1.00 66.56 304 SER A N 1
ATOM 2370 C CA . SER A 1 304 ? 11.141 7.689 26.856 1.00 66.56 304 SER A CA 1
ATOM 2371 C C . SER A 1 304 ? 11.552 6.418 26.148 1.00 66.56 304 SER A C 1
ATOM 2373 O O . SER A 1 304 ? 11.620 6.346 24.925 1.00 66.56 304 SER A O 1
ATOM 2375 N N . SER A 1 305 ? 11.925 5.421 26.938 1.00 49.53 305 SER A N 1
ATOM 2376 C CA . SER A 1 305 ? 11.740 4.046 26.503 1.00 49.53 305 SER A CA 1
ATOM 2377 C C . SER A 1 305 ? 10.302 3.746 26.892 1.00 49.53 305 SER A C 1
ATOM 2379 O O . SER A 1 305 ? 10.033 3.753 28.099 1.00 49.53 305 SER A O 1
ATOM 2381 N N . PRO A 1 306 ? 9.374 3.559 25.938 1.00 46.12 306 PRO A N 1
ATOM 2382 C CA . PRO A 1 306 ? 8.083 2.981 26.270 1.00 46.12 306 PRO A CA 1
ATOM 2383 C C . PRO A 1 306 ? 8.356 1.779 27.179 1.00 46.12 306 PRO A C 1
ATOM 2385 O O . PRO A 1 306 ? 9.329 1.046 26.963 1.00 46.12 306 PRO A O 1
ATOM 2388 N N . ALA A 1 307 ? 7.619 1.646 28.278 1.00 31.75 307 ALA A N 1
ATOM 2389 C CA . ALA A 1 307 ? 7.784 0.501 29.161 1.00 31.75 307 ALA A CA 1
ATOM 2390 C C . ALA A 1 307 ? 7.350 -0.751 28.381 1.00 31.75 307 ALA A C 1
ATOM 2392 O O . ALA A 1 307 ? 6.188 -1.115 28.413 1.00 31.75 307 ALA A O 1
ATOM 2393 N N . GLY A 1 308 ? 8.283 -1.341 27.632 1.00 27.56 308 GLY A N 1
ATOM 2394 C CA . GLY A 1 308 ? 8.004 -2.303 26.571 1.00 27.56 308 GLY A CA 1
ATOM 2395 C C . GLY A 1 308 ? 8.711 -1.892 25.279 1.00 27.56 308 GLY A C 1
ATOM 2396 O O . GLY A 1 308 ? 8.225 -1.050 24.532 1.00 27.56 308 GLY A O 1
ATOM 2397 N N . GLY A 1 309 ? 9.885 -2.480 25.030 1.00 37.56 309 GLY A N 1
ATOM 2398 C CA . GLY A 1 309 ? 10.159 -2.908 23.660 1.00 37.56 309 GLY A CA 1
ATOM 2399 C C . GLY A 1 309 ? 9.138 -4.003 23.366 1.00 37.56 309 GLY A C 1
ATOM 2400 O O . GLY A 1 309 ? 8.938 -4.859 24.229 1.00 37.56 309 GLY A O 1
ATOM 2401 N N . ASP A 1 310 ? 8.460 -3.891 22.232 1.00 30.59 310 ASP A N 1
ATOM 2402 C CA . ASP A 1 310 ? 7.136 -4.464 21.976 1.00 30.59 310 ASP A CA 1
ATOM 2403 C C . ASP A 1 310 ? 6.049 -3.924 22.922 1.00 30.59 310 ASP A C 1
ATOM 2405 O O . ASP A 1 310 ? 6.271 -3.667 24.106 1.00 30.59 310 ASP A O 1
ATOM 2409 N N . TYR A 1 311 ? 4.852 -3.734 22.368 1.00 35.34 311 TYR A N 1
ATOM 2410 C CA . TYR A 1 311 ? 3.575 -3.591 23.068 1.00 35.34 311 TYR A CA 1
ATOM 2411 C C . TYR A 1 311 ? 3.586 -3.947 24.571 1.00 35.34 311 TYR A C 1
ATOM 2413 O O . TYR A 1 311 ? 3.797 -5.106 24.926 1.00 35.34 311 TYR A O 1
ATOM 2421 N N . ALA A 1 312 ? 3.232 -2.989 25.440 1.00 32.16 312 ALA A N 1
ATOM 2422 C CA . ALA A 1 312 ? 2.177 -3.133 26.462 1.00 32.16 312 ALA A CA 1
ATOM 2423 C C . ALA A 1 312 ? 2.329 -2.122 27.608 1.00 32.16 312 ALA A C 1
ATOM 2425 O O . ALA A 1 312 ? 3.330 -2.112 28.318 1.00 32.16 312 ALA A O 1
ATOM 2426 N N . GLY A 1 313 ? 1.261 -1.362 27.876 1.00 28.23 313 GLY A N 1
ATOM 2427 C CA . GLY A 1 313 ? 1.224 -0.444 29.012 1.00 28.23 313 GLY A CA 1
ATOM 2428 C C . GLY A 1 313 ? -0.115 -0.285 29.718 1.00 28.23 313 GLY A C 1
ATOM 2429 O O . GLY A 1 313 ? -0.091 -0.280 30.933 1.00 28.23 313 GLY A O 1
ATOM 2430 N N . GLU A 1 314 ? -1.260 -0.213 29.031 1.00 28.70 314 GLU A N 1
ATOM 2431 C CA . GLU A 1 314 ? -2.608 -0.462 29.581 1.00 28.70 314 GLU A CA 1
ATOM 2432 C C . GLU A 1 314 ? -3.569 -0.731 28.411 1.00 28.70 314 GLU A C 1
ATOM 2434 O O . GLU A 1 314 ? -3.600 0.007 27.432 1.00 28.70 314 GLU A O 1
ATOM 2439 N N . THR A 1 315 ? -4.339 -1.814 28.486 1.00 32.19 315 THR A N 1
ATOM 2440 C CA . THR A 1 315 ? -5.261 -2.262 27.432 1.00 32.19 315 THR A CA 1
ATOM 2441 C C . THR A 1 315 ? -6.330 -1.217 27.107 1.00 32.19 315 THR A C 1
ATOM 2443 O O . THR A 1 315 ? -6.849 -0.555 28.014 1.00 32.19 315 THR A O 1
ATOM 2446 N N . ALA A 1 316 ? -6.762 -1.175 25.841 1.00 31.42 316 ALA A N 1
ATOM 2447 C CA . ALA A 1 316 ? -7.934 -0.429 25.380 1.00 31.42 316 ALA A CA 1
ATOM 2448 C C . ALA A 1 316 ? -9.165 -0.631 26.291 1.00 31.42 316 ALA A C 1
ATOM 2450 O O . ALA A 1 316 ? -9.933 0.303 26.464 1.00 31.42 316 ALA A O 1
ATOM 2451 N N . GLU A 1 317 ? -9.303 -1.779 26.969 1.00 33.81 317 GLU A N 1
ATOM 2452 C CA . GLU A 1 317 ? -10.342 -2.079 27.972 1.00 33.81 317 GLU A CA 1
ATOM 2453 C C . GLU A 1 317 ? -10.311 -1.196 29.242 1.00 33.81 317 GLU A C 1
ATOM 2455 O O . GLU A 1 317 ? -11.370 -0.822 29.745 1.00 33.81 317 GLU A O 1
ATOM 2460 N N . SER A 1 318 ? -9.133 -0.797 29.748 1.00 36.41 318 SER A N 1
ATOM 2461 C CA . SER A 1 318 ? -8.993 0.127 30.901 1.00 36.41 318 SER A CA 1
ATOM 2462 C C . SER A 1 318 ? -9.417 1.537 30.497 1.00 36.41 318 SER A C 1
ATOM 2464 O O . SER A 1 318 ? -10.149 2.244 31.202 1.00 36.41 318 SER A O 1
ATOM 2466 N N . ALA A 1 319 ? -9.032 1.907 29.274 1.00 36.44 319 ALA A N 1
ATOM 2467 C CA . ALA A 1 319 ? -9.411 3.165 28.677 1.00 36.44 319 ALA A CA 1
ATOM 2468 C C . ALA A 1 319 ? -10.920 3.314 28.495 1.00 36.44 319 ALA A C 1
ATOM 2470 O O . ALA A 1 319 ? -11.498 4.394 28.667 1.00 36.44 319 ALA A O 1
ATOM 2471 N N . LEU A 1 320 ? -11.540 2.185 28.219 1.00 36.47 320 LEU A N 1
ATOM 2472 C CA . LEU A 1 320 ? -12.946 2.046 27.987 1.00 36.47 320 LEU A CA 1
ATOM 2473 C C . LEU A 1 320 ? -13.791 2.008 29.252 1.00 36.47 320 LEU A C 1
ATOM 2475 O O . LEU A 1 320 ? -14.828 2.658 29.300 1.00 36.47 320 LEU A O 1
ATOM 2479 N N . ALA A 1 321 ? -13.313 1.327 30.292 1.00 40.38 321 ALA A N 1
ATOM 2480 C CA . ALA A 1 321 ? -13.939 1.332 31.609 1.00 40.38 321 ALA A CA 1
ATOM 2481 C C . ALA A 1 321 ? -13.979 2.751 32.213 1.00 40.38 321 ALA A C 1
ATOM 2483 O O . ALA A 1 321 ? -14.928 3.112 32.909 1.00 40.38 321 ALA A O 1
ATOM 2484 N N . ALA A 1 322 ? -12.984 3.590 31.899 1.00 42.59 322 ALA A N 1
ATOM 2485 C CA . ALA A 1 322 ? -12.975 5.005 32.272 1.00 42.59 322 ALA A CA 1
ATOM 2486 C C . ALA A 1 322 ? -14.011 5.838 31.486 1.00 42.59 322 ALA A C 1
ATOM 2488 O O . ALA A 1 322 ? -14.666 6.701 32.067 1.00 42.59 322 ALA A O 1
ATOM 2489 N N . LEU A 1 323 ? -14.209 5.544 30.194 1.00 38.78 323 LEU A N 1
ATOM 2490 C CA . LEU A 1 323 ? -15.245 6.163 29.351 1.00 38.78 323 LEU A CA 1
ATOM 2491 C C . LEU A 1 323 ? -16.666 5.697 29.727 1.00 38.78 323 LEU A C 1
ATOM 2493 O O . LEU A 1 323 ? -17.604 6.490 29.697 1.00 38.78 323 LEU A O 1
ATOM 2497 N N . GLU A 1 324 ? -16.835 4.439 30.140 1.00 40.38 324 GLU A N 1
ATOM 2498 C CA . GLU A 1 324 ? -18.090 3.911 30.698 1.00 40.38 324 GLU A CA 1
ATOM 2499 C C . GLU A 1 324 ? -18.432 4.552 32.051 1.00 40.38 324 GLU A C 1
ATOM 2501 O O . GLU A 1 324 ? -19.607 4.787 32.349 1.00 40.38 324 GLU A O 1
ATOM 2506 N N . GLY A 1 325 ? -17.410 4.896 32.842 1.00 42.72 325 GLY A N 1
ATOM 2507 C CA . GLY A 1 325 ? -17.548 5.674 34.072 1.00 42.72 325 GLY A CA 1
ATOM 2508 C C . GLY A 1 325 ? -18.087 7.089 33.836 1.00 42.72 325 GLY A C 1
ATOM 2509 O O . GLY A 1 325 ? -18.972 7.524 34.573 1.00 42.72 325 GLY A O 1
ATOM 2510 N N . ASP A 1 326 ? -17.615 7.766 32.785 1.00 41.47 326 ASP A N 1
ATOM 2511 C CA . ASP A 1 326 ? -18.062 9.118 32.408 1.00 41.47 326 ASP A CA 1
ATOM 2512 C C . ASP A 1 326 ? -19.444 9.109 31.731 1.00 41.47 326 ASP A C 1
ATOM 2514 O O . ASP A 1 326 ? -20.298 9.945 32.036 1.00 41.47 326 ASP A O 1
ATOM 2518 N N . MET A 1 327 ? -19.742 8.103 30.896 1.00 37.81 327 MET A N 1
ATOM 2519 C CA . MET A 1 327 ? -21.083 7.943 30.322 1.00 37.81 327 MET A CA 1
ATOM 2520 C C . MET A 1 327 ? -22.142 7.707 31.397 1.00 37.81 327 MET A C 1
ATOM 2522 O O . MET A 1 327 ? -23.266 8.182 31.243 1.00 37.81 327 MET A O 1
ATOM 2526 N N . GLY A 1 328 ? -21.809 7.027 32.501 1.00 42.62 328 GLY A N 1
ATOM 2527 C CA . GLY A 1 328 ? -22.699 6.790 33.644 1.00 42.62 328 GLY A CA 1
ATOM 2528 C C . GLY A 1 328 ? -23.292 8.054 34.283 1.00 42.62 328 GLY A C 1
ATOM 2529 O O . GLY A 1 328 ? -24.313 7.954 34.965 1.00 42.62 328 GLY A O 1
ATOM 2530 N N . ALA A 1 329 ? -22.698 9.226 34.036 1.00 42.69 329 ALA A N 1
ATOM 2531 C CA . ALA A 1 329 ? -23.149 10.515 34.554 1.00 42.69 329 ALA A CA 1
ATOM 2532 C C . ALA A 1 329 ? -24.091 11.293 33.606 1.00 42.69 329 ALA A C 1
ATOM 2534 O O . ALA A 1 329 ? -24.713 12.258 34.050 1.00 42.69 329 ALA A O 1
ATOM 2535 N N . MET A 1 330 ? -24.220 10.882 32.338 1.00 41.25 330 MET A N 1
ATOM 2536 C CA . MET A 1 330 ? -25.031 11.566 31.316 1.00 41.25 330 MET A CA 1
ATOM 2537 C C . MET A 1 330 ? -26.482 11.070 31.286 1.00 41.25 330 MET A C 1
ATOM 2539 O O . MET A 1 330 ? -26.769 9.904 31.580 1.00 41.25 330 MET A O 1
ATOM 2543 N N . THR A 1 331 ? -27.408 11.947 30.903 1.00 48.03 331 THR A N 1
ATOM 2544 C CA . THR A 1 331 ? -28.832 11.611 30.778 1.00 48.03 331 THR A CA 1
ATOM 2545 C C . THR A 1 331 ? -29.118 10.795 29.507 1.00 48.03 331 THR A C 1
ATOM 2547 O O . THR A 1 331 ? -28.339 10.782 28.558 1.00 48.03 331 THR A O 1
ATOM 2550 N N . LEU A 1 332 ? -30.244 10.070 29.487 1.00 45.00 332 LEU A N 1
ATOM 2551 C CA . LEU A 1 332 ? -30.648 9.219 28.354 1.00 45.00 332 LEU A CA 1
ATOM 2552 C C . LEU A 1 332 ? -30.873 10.003 27.047 1.00 45.00 332 LEU A C 1
ATOM 2554 O O . LEU A 1 332 ? -30.647 9.446 25.978 1.00 45.00 332 LEU A O 1
ATOM 2558 N N . GLU A 1 333 ? -31.281 11.272 27.133 1.00 41.38 333 GLU A N 1
ATOM 2559 C CA . GLU A 1 333 ? -31.440 12.165 25.973 1.00 41.38 333 GLU A CA 1
ATOM 2560 C C . GLU A 1 333 ? -30.083 12.541 25.361 1.00 41.38 333 GLU A C 1
ATOM 2562 O O . GLU A 1 333 ? -29.887 12.376 24.161 1.00 41.38 333 GLU A O 1
ATOM 2567 N N . GLU A 1 334 ? -29.106 12.929 26.188 1.00 41.50 334 GLU A N 1
ATOM 2568 C CA . GLU A 1 334 ? -27.771 13.345 25.724 1.00 41.50 334 GLU A CA 1
ATOM 2569 C C . GLU A 1 334 ? -27.002 12.211 25.026 1.00 41.50 334 GLU A C 1
ATOM 2571 O O . GLU A 1 334 ? -26.167 12.462 24.160 1.00 41.50 334 GLU A O 1
ATOM 2576 N N . ARG A 1 335 ? -27.292 10.949 25.371 1.00 45.59 335 ARG A N 1
ATOM 2577 C CA . ARG A 1 335 ? -26.685 9.780 24.716 1.00 45.59 335 ARG A CA 1
ATOM 2578 C C . ARG A 1 335 ? -27.274 9.499 23.332 1.00 45.59 335 ARG A C 1
ATOM 2580 O O . ARG A 1 335 ? -26.528 9.103 22.444 1.00 45.59 335 ARG A O 1
ATOM 2587 N N . ALA A 1 336 ? -28.578 9.702 23.145 1.00 45.19 336 ALA A N 1
ATOM 2588 C CA . ALA A 1 336 ? -29.256 9.431 21.877 1.00 45.19 336 ALA A CA 1
ATOM 2589 C C . ALA A 1 336 ? -28.909 10.474 20.801 1.00 45.19 336 ALA A C 1
ATOM 2591 O O . ALA A 1 336 ? -28.666 10.108 19.650 1.00 45.19 336 ALA A O 1
ATOM 2592 N N . ASP A 1 337 ? -28.806 11.750 21.186 1.00 44.59 337 ASP A N 1
ATOM 2593 C CA . ASP A 1 337 ? -28.403 12.836 20.280 1.00 44.59 337 ASP A CA 1
ATOM 2594 C C . ASP A 1 337 ? -26.951 12.668 19.805 1.00 44.59 337 ASP A C 1
ATOM 2596 O O . ASP A 1 337 ? -26.639 12.860 18.628 1.00 44.59 337 ASP A O 1
ATOM 2600 N N . HIS A 1 338 ? -26.068 12.216 20.700 1.00 45.69 338 HIS A N 1
ATOM 2601 C CA . HIS A 1 338 ? -24.664 11.965 20.382 1.00 45.69 338 HIS A CA 1
ATOM 2602 C C . HIS A 1 338 ? -24.468 10.751 19.451 1.00 45.69 338 HIS A C 1
ATOM 2604 O O . HIS A 1 338 ? -23.519 10.713 18.664 1.00 45.69 338 HIS A O 1
ATOM 2610 N N . GLU A 1 339 ? -25.350 9.750 19.523 1.00 49.69 339 GLU A N 1
ATOM 2611 C CA . GLU A 1 339 ? -25.318 8.566 18.654 1.00 49.69 339 GLU A CA 1
ATOM 2612 C C . GLU A 1 339 ? -25.843 8.886 17.248 1.00 49.69 339 GLU A C 1
ATOM 2614 O O . GLU A 1 339 ? -25.236 8.493 16.250 1.00 49.69 339 GLU A O 1
ATOM 2619 N N . LEU A 1 340 ? -26.926 9.665 17.164 1.00 49.72 340 LEU A N 1
ATOM 2620 C CA . LEU A 1 340 ? -27.533 10.076 15.899 1.00 49.72 340 LEU A CA 1
ATOM 2621 C C . LEU A 1 340 ? -26.607 10.985 15.084 1.00 49.72 340 LEU A C 1
ATOM 2623 O O . LEU A 1 340 ? -26.454 10.805 13.876 1.00 49.72 340 LEU A O 1
ATOM 2627 N N . ALA A 1 341 ? -25.947 11.933 15.741 1.00 45.59 341 ALA A N 1
ATOM 2628 C CA . ALA A 1 341 ? -25.048 12.846 15.059 1.00 45.59 341 ALA A CA 1
ATOM 2629 C C . ALA A 1 341 ? -23.769 12.178 14.548 1.00 45.59 341 ALA A C 1
ATOM 2631 O O . ALA A 1 341 ? -23.299 12.502 13.463 1.00 45.59 341 ALA A O 1
ATOM 2632 N N . ARG A 1 342 ? -23.256 11.173 15.265 1.00 47.16 342 ARG A N 1
ATOM 2633 C CA . ARG A 1 342 ? -22.126 10.364 14.792 1.00 47.16 342 ARG A CA 1
ATOM 2634 C C . ARG A 1 342 ? -22.491 9.542 13.549 1.00 47.16 342 ARG A C 1
ATOM 2636 O O . ARG A 1 342 ? -21.639 9.295 12.701 1.00 47.16 342 ARG A O 1
ATOM 2643 N N . GLN A 1 343 ? -23.756 9.142 13.426 1.00 48.91 343 GLN A N 1
ATOM 2644 C CA . GLN A 1 343 ? -24.269 8.407 12.271 1.00 48.91 343 GLN A CA 1
ATOM 2645 C C . GLN A 1 343 ? -24.438 9.308 11.037 1.00 48.91 343 GLN A C 1
ATOM 2647 O O . GLN A 1 343 ? -24.079 8.907 9.931 1.00 48.91 343 GLN A O 1
ATOM 2652 N N . LEU A 1 344 ? -24.924 10.537 11.238 1.00 45.19 344 LEU A N 1
ATOM 2653 C CA . LEU A 1 344 ? -25.037 11.557 10.189 1.00 45.19 344 LEU A CA 1
ATOM 2654 C C . LEU A 1 344 ? -23.661 12.010 9.677 1.00 45.19 344 LEU A C 1
ATOM 2656 O O . LEU A 1 344 ? -23.479 12.173 8.474 1.00 45.19 344 LEU A O 1
ATOM 2660 N N . GLN A 1 345 ? -22.680 12.098 10.578 1.00 41.41 345 GLN A N 1
ATOM 2661 C CA . GLN A 1 345 ? -21.293 12.420 10.255 1.00 41.41 345 GLN A CA 1
ATOM 2662 C C . GLN A 1 345 ? -20.633 11.415 9.302 1.00 41.41 345 GLN A C 1
ATOM 2664 O O . GLN A 1 345 ? -19.915 11.789 8.377 1.00 41.41 345 GLN A O 1
ATOM 2669 N N . SER A 1 346 ? -20.880 10.123 9.537 1.00 44.66 346 SER A N 1
ATOM 2670 C CA . SER A 1 346 ? -20.316 9.026 8.742 1.00 44.66 346 SER A CA 1
ATOM 2671 C C . SER A 1 346 ? -20.836 9.048 7.305 1.00 44.66 346 SER A C 1
ATOM 2673 O O . SER A 1 346 ? -20.056 8.951 6.364 1.00 44.66 346 SER A O 1
ATOM 2675 N N . GLN A 1 347 ? -22.147 9.243 7.140 1.00 50.91 347 GLN A N 1
ATOM 2676 C CA . GLN A 1 347 ? -22.802 9.226 5.827 1.00 50.91 347 GLN A CA 1
ATOM 2677 C C . GLN A 1 347 ? -22.423 10.420 4.943 1.00 50.91 347 GLN A C 1
ATOM 2679 O O . GLN A 1 347 ? -22.525 10.348 3.718 1.00 50.91 347 GLN A O 1
ATOM 2684 N N . GLU A 1 348 ? -22.037 11.544 5.546 1.00 43.16 348 GLU A N 1
ATOM 2685 C CA . GLU A 1 348 ? -21.654 12.744 4.800 1.00 43.16 348 GLU A CA 1
ATOM 2686 C C . GLU A 1 348 ? -20.176 12.716 4.388 1.00 43.16 348 GLU A C 1
ATOM 2688 O O . GLU A 1 348 ? -19.854 13.121 3.270 1.00 43.16 348 GLU A O 1
ATOM 2693 N N . ASN A 1 349 ? -19.307 12.128 5.221 1.00 41.97 349 ASN A N 1
ATOM 2694 C CA . ASN A 1 349 ? -17.914 11.854 4.861 1.00 41.97 349 ASN A CA 1
ATOM 2695 C C . ASN A 1 349 ? -17.797 10.842 3.712 1.00 41.97 349 ASN A C 1
ATOM 2697 O O . ASN A 1 349 ? -17.011 11.078 2.799 1.00 41.97 349 ASN A O 1
ATOM 2701 N N . GLU A 1 350 ? -18.602 9.773 3.707 1.00 47.00 350 GLU A N 1
ATOM 2702 C CA . GLU A 1 350 ? -18.646 8.800 2.599 1.00 47.00 350 GLU A CA 1
ATOM 2703 C C . GLU A 1 350 ? -18.994 9.482 1.265 1.00 47.00 350 GLU A C 1
ATOM 2705 O O . GLU A 1 350 ? -18.266 9.350 0.282 1.00 47.00 350 GLU A O 1
ATOM 2710 N N . ARG A 1 351 ? -20.029 10.332 1.249 1.00 54.16 351 ARG A N 1
ATOM 2711 C CA . ARG A 1 351 ? -20.421 11.083 0.042 1.00 54.16 351 ARG A CA 1
ATOM 2712 C C . ARG A 1 351 ? -19.374 12.083 -0.439 1.00 54.16 351 ARG A C 1
ATOM 2714 O O . ARG A 1 351 ? -19.278 12.337 -1.640 1.00 54.16 351 ARG A O 1
ATOM 2721 N N . ALA A 1 352 ? -18.639 12.713 0.477 1.00 42.88 352 ALA A N 1
ATOM 2722 C CA . ALA A 1 352 ? -17.569 13.637 0.113 1.00 42.88 352 ALA A CA 1
ATOM 2723 C C . ALA A 1 352 ? -16.391 12.889 -0.530 1.00 42.88 352 ALA A C 1
ATOM 2725 O O . ALA A 1 352 ? -15.867 13.345 -1.547 1.00 42.88 352 ALA A O 1
ATOM 2726 N N . HIS A 1 353 ? -16.053 11.715 0.011 1.00 44.78 353 HIS A N 1
ATOM 2727 C CA . HIS A 1 353 ? -15.000 10.844 -0.505 1.00 44.78 353 HIS A CA 1
ATOM 2728 C C . HIS A 1 353 ? -15.321 10.325 -1.915 1.00 44.78 353 HIS A C 1
ATOM 2730 O O . HIS A 1 353 ? -14.462 10.357 -2.795 1.00 44.78 353 HIS A O 1
ATOM 2736 N N . GLU A 1 354 ? -16.575 9.934 -2.167 1.00 50.50 354 GLU A N 1
ATOM 2737 C CA . GLU A 1 354 ? -17.046 9.507 -3.494 1.00 50.50 354 GLU A CA 1
ATOM 2738 C C . GLU A 1 354 ? -16.893 10.619 -4.550 1.00 50.50 354 GLU A C 1
ATOM 2740 O O . GLU A 1 354 ? -16.356 10.393 -5.635 1.00 50.50 354 GLU A O 1
ATOM 2745 N N . LEU A 1 355 ? -17.289 11.853 -4.218 1.00 53.72 355 LEU A N 1
ATOM 2746 C CA . LEU A 1 355 ? -17.230 13.022 -5.114 1.00 53.72 355 LEU A CA 1
ATOM 2747 C C . LEU A 1 355 ? -15.808 13.517 -5.420 1.00 53.72 355 LEU A C 1
ATOM 2749 O O . LEU A 1 355 ? -15.593 14.259 -6.390 1.00 53.72 355 LEU A O 1
ATOM 2753 N N . GLU A 1 356 ? -14.851 13.197 -4.556 1.00 45.09 356 GLU A N 1
ATOM 2754 C CA . GLU A 1 356 ? -13.442 13.549 -4.719 1.00 45.09 356 GLU A CA 1
ATOM 2755 C C . GLU A 1 356 ? -12.696 12.452 -5.490 1.00 45.09 356 GLU A C 1
ATOM 2757 O O . GLU A 1 356 ? -11.968 12.761 -6.438 1.00 45.09 356 GLU A O 1
ATOM 2762 N N . ALA A 1 357 ? -12.998 11.181 -5.205 1.00 48.03 357 ALA A N 1
ATOM 2763 C CA . ALA A 1 357 ? -12.512 10.032 -5.964 1.00 48.03 357 ALA A CA 1
ATOM 2764 C C . ALA A 1 357 ? -12.979 10.058 -7.431 1.00 48.03 357 ALA A C 1
ATOM 2766 O O . ALA A 1 357 ? -12.190 9.783 -8.336 1.00 48.03 357 ALA A O 1
ATOM 2767 N N . GLU A 1 358 ? -14.229 10.451 -7.698 1.00 54.38 358 GLU A N 1
ATOM 2768 C CA . GLU A 1 358 ? -14.768 10.559 -9.061 1.00 54.38 358 GLU A CA 1
ATOM 2769 C C . GLU A 1 358 ? -14.039 11.647 -9.876 1.00 54.38 358 GLU A C 1
ATOM 2771 O O . GLU A 1 358 ? -13.644 11.421 -11.022 1.00 54.38 358 GLU A O 1
ATOM 2776 N N . ARG A 1 359 ? -13.736 12.799 -9.257 1.00 55.12 359 ARG A N 1
ATOM 2777 C CA . ARG A 1 359 ? -12.962 13.881 -9.895 1.00 55.12 359 ARG A CA 1
ATOM 2778 C C . ARG A 1 359 ? -11.506 13.506 -10.155 1.00 55.12 359 ARG A C 1
ATOM 2780 O O . ARG A 1 359 ? -10.946 13.901 -11.181 1.00 55.12 359 ARG A O 1
ATOM 2787 N N . GLN A 1 360 ? -10.889 12.748 -9.253 1.00 48.66 360 GLN A N 1
ATOM 2788 C CA . GLN A 1 360 ? -9.527 12.254 -9.449 1.00 48.66 360 GLN A CA 1
ATOM 2789 C C . GLN A 1 360 ? -9.464 11.202 -10.567 1.00 48.66 360 GLN A C 1
ATOM 2791 O O . GLN A 1 360 ? -8.564 11.272 -11.405 1.00 48.66 360 GLN A O 1
ATOM 2796 N N . ARG A 1 361 ? -10.458 10.303 -10.662 1.00 54.66 361 ARG A N 1
ATOM 2797 C CA . ARG A 1 361 ? -10.572 9.317 -11.754 1.00 54.66 361 ARG A CA 1
ATOM 2798 C C . ARG A 1 361 ? -10.744 9.985 -13.122 1.00 54.66 361 ARG A C 1
ATOM 2800 O O . ARG A 1 361 ? -10.006 9.651 -14.046 1.00 54.66 361 ARG A O 1
ATOM 2807 N N . GLU A 1 362 ? -11.625 10.982 -13.247 1.00 58.41 362 GLU A N 1
ATOM 2808 C CA . GLU A 1 362 ? -11.811 11.719 -14.512 1.00 58.41 362 GLU A CA 1
ATOM 2809 C C . GLU A 1 362 ? -10.540 12.459 -14.965 1.00 58.41 362 GLU A C 1
ATOM 2811 O O . GLU A 1 362 ? -10.249 12.551 -16.163 1.00 58.41 362 GLU A O 1
ATOM 2816 N N . THR A 1 363 ? -9.762 12.984 -14.014 1.00 55.00 363 THR A N 1
ATOM 2817 C CA . THR A 1 363 ? -8.516 13.704 -14.314 1.00 55.00 363 THR A CA 1
ATOM 2818 C C . THR A 1 363 ? -7.415 12.730 -14.749 1.00 55.00 363 THR A C 1
ATOM 2820 O O . THR A 1 363 ? -6.767 12.955 -15.774 1.00 55.00 363 THR A O 1
ATOM 2823 N N . ALA A 1 364 ? -7.276 11.596 -14.055 1.00 50.53 364 ALA A N 1
ATOM 2824 C CA . ALA A 1 364 ? -6.302 10.554 -14.375 1.00 50.53 364 ALA A CA 1
ATOM 2825 C C . ALA A 1 364 ? -6.570 9.884 -15.736 1.00 50.53 364 ALA A C 1
ATOM 2827 O O . ALA A 1 364 ? -5.641 9.689 -16.523 1.00 50.53 364 ALA A O 1
ATOM 2828 N N . GLU A 1 365 ? -7.830 9.583 -16.072 1.00 52.69 365 GLU A N 1
ATOM 2829 C CA . GLU A 1 365 ? -8.184 9.000 -17.376 1.00 52.69 365 GLU A CA 1
ATOM 2830 C C . GLU A 1 365 ? -7.860 9.944 -18.540 1.00 52.69 365 GLU A C 1
ATOM 2832 O O . GLU A 1 365 ? -7.392 9.512 -19.603 1.00 52.69 365 GLU A O 1
ATOM 2837 N N . ARG A 1 366 ? -8.071 11.249 -18.342 1.00 61.34 366 ARG A N 1
ATOM 2838 C CA . ARG A 1 366 ? -7.780 12.264 -19.354 1.00 61.34 366 ARG A CA 1
ATOM 2839 C C . ARG A 1 366 ? -6.274 12.427 -19.577 1.00 61.34 366 ARG A C 1
ATOM 2841 O O . ARG A 1 366 ? -5.838 12.470 -20.728 1.00 61.34 366 ARG A O 1
ATOM 2848 N N . GLU A 1 367 ? -5.477 12.418 -18.511 1.00 51.03 367 GLU A N 1
ATOM 2849 C CA . GLU A 1 367 ? -4.011 12.427 -18.597 1.00 51.03 367 GLU A CA 1
ATOM 2850 C C . GLU A 1 367 ? -3.459 11.153 -19.255 1.00 51.03 367 GLU A C 1
ATOM 2852 O O . GLU A 1 367 ? -2.533 11.212 -20.071 1.00 51.03 367 GLU A O 1
ATOM 2857 N N . GLN A 1 368 ? -4.057 9.991 -18.975 1.00 49.06 368 GLN A N 1
ATOM 2858 C CA . GLN A 1 368 ? -3.636 8.714 -19.551 1.00 49.06 368 GLN A CA 1
ATOM 2859 C C . GLN A 1 368 ? -3.940 8.630 -21.059 1.00 49.06 368 GLN A C 1
ATOM 2861 O O . GLN A 1 368 ? -3.109 8.145 -21.837 1.00 49.06 368 GLN A O 1
ATOM 2866 N N . GLN A 1 369 ? -5.088 9.157 -21.503 1.00 52.47 369 GLN A N 1
ATOM 2867 C CA . GLN A 1 369 ? -5.434 9.253 -22.927 1.00 52.47 369 GLN A CA 1
ATOM 2868 C C . GLN A 1 369 ? -4.530 10.236 -23.686 1.00 52.47 369 GLN A C 1
ATOM 2870 O O . GLN A 1 369 ? -4.119 9.945 -24.816 1.00 52.47 369 GLN A O 1
ATOM 2875 N N . GLU A 1 370 ? -4.180 11.370 -23.073 1.00 53.22 370 GLU A N 1
ATOM 2876 C CA . GLU A 1 370 ? -3.272 12.360 -23.664 1.00 53.22 370 GLU A CA 1
ATOM 2877 C C . GLU A 1 370 ? -1.838 11.802 -23.787 1.00 53.22 370 GLU A C 1
ATOM 2879 O O . GLU A 1 370 ? -1.245 11.881 -24.871 1.00 53.22 370 GLU A O 1
ATOM 2884 N N . ARG A 1 371 ? -1.331 11.094 -22.762 1.00 55.19 371 ARG A N 1
ATOM 2885 C CA . ARG A 1 371 ? -0.031 10.388 -22.808 1.00 55.19 371 ARG A CA 1
ATOM 2886 C C . ARG A 1 371 ? 0.011 9.291 -23.877 1.00 55.19 371 ARG A C 1
ATOM 2888 O O . ARG A 1 371 ? 0.990 9.181 -24.619 1.00 55.19 371 ARG A O 1
ATOM 2895 N N . PHE A 1 372 ? -1.053 8.498 -24.022 1.00 46.06 372 PHE A N 1
ATOM 2896 C CA . PHE A 1 372 ? -1.115 7.440 -25.040 1.00 46.06 372 PHE A CA 1
ATOM 2897 C C . PHE A 1 372 ? -1.128 8.004 -26.475 1.00 46.06 372 PHE A C 1
ATOM 2899 O O . PHE A 1 372 ? -0.480 7.464 -27.384 1.00 46.06 372 PHE A O 1
ATOM 2906 N N . ALA A 1 373 ? -1.823 9.126 -26.693 1.00 54.78 373 ALA A N 1
ATOM 2907 C CA . ALA A 1 373 ? -1.851 9.814 -27.983 1.00 54.78 373 ALA A CA 1
ATOM 2908 C C . ALA A 1 373 ? -0.486 10.421 -28.358 1.00 54.78 373 ALA A C 1
ATOM 2910 O O . ALA A 1 373 ? -0.112 10.409 -29.539 1.00 54.78 373 ALA A O 1
ATOM 2911 N N . GLN A 1 374 ? 0.267 10.906 -27.368 1.00 54.19 374 GLN A N 1
ATOM 2912 C CA . GLN A 1 374 ? 1.606 11.467 -27.539 1.00 54.19 374 GLN A CA 1
ATOM 2913 C C . GLN A 1 374 ? 2.649 10.389 -27.872 1.00 54.19 374 GLN A C 1
ATOM 2915 O O . GLN A 1 374 ? 3.296 10.481 -28.920 1.00 54.19 374 GLN A O 1
ATOM 2920 N N . MET A 1 375 ? 2.688 9.289 -27.112 1.00 46.91 375 MET A N 1
ATOM 2921 C CA . MET A 1 375 ? 3.577 8.149 -27.397 1.00 46.91 375 MET A CA 1
ATOM 2922 C C . MET A 1 375 ? 3.342 7.552 -28.795 1.00 46.91 375 MET A C 1
ATOM 2924 O O . MET A 1 375 ? 4.275 7.158 -29.496 1.00 46.91 375 MET A O 1
ATOM 2928 N N . THR A 1 376 ? 2.089 7.535 -29.264 1.00 47.69 376 THR A N 1
ATOM 2929 C CA . THR A 1 376 ? 1.743 7.034 -30.607 1.00 47.69 376 THR A CA 1
ATOM 2930 C C . THR A 1 376 ? 2.253 7.949 -31.736 1.00 47.69 376 THR A C 1
ATOM 2932 O O . THR A 1 376 ? 2.513 7.475 -32.851 1.00 47.69 376 THR A O 1
ATOM 2935 N N . ARG A 1 377 ? 2.399 9.259 -31.485 1.00 54.41 377 ARG A N 1
ATOM 2936 C CA . ARG A 1 377 ? 2.980 10.221 -32.440 1.00 54.41 377 ARG A CA 1
ATOM 2937 C C . ARG A 1 377 ? 4.502 10.121 -32.480 1.00 54.41 377 ARG A C 1
ATOM 2939 O O . ARG A 1 377 ? 5.056 10.009 -33.572 1.00 54.41 377 ARG A O 1
ATOM 2946 N N . GLU A 1 378 ? 5.143 10.045 -31.322 1.00 48.91 378 GLU A N 1
ATOM 2947 C CA . GLU A 1 378 ? 6.599 9.919 -31.195 1.00 48.91 378 GLU A CA 1
ATOM 2948 C C . GLU A 1 378 ? 7.096 8.587 -31.783 1.00 48.91 378 GLU A C 1
ATOM 2950 O O . GLU A 1 378 ? 8.015 8.565 -32.602 1.00 48.91 378 GLU A O 1
ATOM 2955 N N . ALA A 1 379 ? 6.388 7.477 -31.537 1.00 43.66 379 ALA A N 1
ATOM 2956 C CA . ALA A 1 379 ? 6.703 6.175 -32.132 1.00 43.66 379 ALA A CA 1
ATOM 2957 C C . ALA A 1 379 ? 6.602 6.149 -33.673 1.00 43.66 379 ALA A C 1
ATOM 2959 O O . ALA A 1 379 ? 7.226 5.304 -34.325 1.00 43.66 379 ALA A O 1
ATOM 2960 N N . LYS A 1 380 ? 5.827 7.055 -34.290 1.00 49.31 380 LYS A N 1
ATOM 2961 C CA . LYS A 1 380 ? 5.769 7.208 -35.755 1.00 49.31 380 LYS A CA 1
ATOM 2962 C C . LYS A 1 380 ? 6.962 7.988 -36.304 1.00 49.31 380 LYS A C 1
ATOM 2964 O O . LYS A 1 380 ? 7.461 7.612 -37.364 1.00 49.31 380 LYS A O 1
ATOM 2969 N N . GLU A 1 381 ? 7.433 9.008 -35.595 1.00 48.69 381 GLU A N 1
ATOM 2970 C CA . GLU A 1 381 ? 8.560 9.852 -36.014 1.00 48.69 381 GLU A CA 1
ATOM 2971 C C . GLU A 1 381 ? 9.910 9.137 -35.819 1.00 48.69 381 GLU A C 1
ATOM 2973 O O . GLU A 1 381 ? 10.735 9.099 -36.737 1.00 48.69 381 GLU A O 1
ATOM 2978 N N . THR A 1 382 ? 10.091 8.410 -34.711 1.00 45.34 382 THR A N 1
ATOM 2979 C CA . THR A 1 382 ? 11.309 7.623 -34.431 1.00 45.34 382 THR A CA 1
ATOM 2980 C C . THR A 1 382 ? 11.515 6.485 -35.445 1.00 45.34 382 THR A C 1
ATOM 2982 O O . THR A 1 382 ? 12.644 6.146 -35.818 1.00 45.34 382 THR A O 1
ATOM 2985 N N . ARG A 1 383 ? 10.420 5.941 -35.999 1.00 45.59 383 ARG A N 1
ATOM 2986 C CA . ARG A 1 383 ? 10.431 4.879 -37.026 1.00 45.59 383 ARG A CA 1
ATOM 2987 C C . ARG A 1 383 ? 10.922 5.361 -38.398 1.00 45.59 383 ARG A C 1
ATOM 2989 O O . ARG A 1 383 ? 11.377 4.541 -39.203 1.00 45.59 383 ARG A O 1
ATOM 2996 N N . GLU A 1 384 ? 10.849 6.665 -38.675 1.00 47.06 384 GLU A N 1
ATOM 2997 C CA . GLU A 1 384 ? 11.387 7.274 -39.900 1.00 47.06 384 GLU A CA 1
ATOM 2998 C C . GLU A 1 384 ? 12.874 7.640 -39.766 1.00 47.06 384 GLU A C 1
ATOM 3000 O O . GLU A 1 384 ? 13.619 7.529 -40.746 1.00 47.06 384 GLU A O 1
ATOM 3005 N N . VAL A 1 385 ? 13.334 7.964 -38.552 1.00 47.03 385 VAL A N 1
ATOM 3006 C CA . VAL A 1 385 ? 14.739 8.296 -38.251 1.00 47.03 385 VAL A CA 1
ATOM 3007 C C . VAL A 1 385 ? 15.617 7.035 -38.170 1.00 47.03 385 VAL A C 1
ATOM 3009 O O . VAL A 1 385 ? 16.664 6.964 -38.817 1.00 47.03 385 VAL A O 1
ATOM 3012 N N . GLN A 1 386 ? 15.151 5.964 -37.514 1.00 42.25 386 GLN A N 1
ATOM 3013 C CA . GLN A 1 386 ? 15.917 4.714 -37.334 1.00 42.25 386 GLN A CA 1
ATOM 3014 C C . GLN A 1 386 ? 16.135 3.893 -38.622 1.00 42.25 386 GLN A C 1
ATOM 3016 O O . GLN A 1 386 ? 16.962 2.979 -38.665 1.00 42.25 386 GLN A O 1
ATOM 3021 N N . LYS A 1 387 ? 15.450 4.228 -39.726 1.00 43.78 387 LYS A N 1
ATOM 3022 C CA . LYS A 1 387 ? 15.690 3.599 -41.039 1.00 43.78 387 LYS A CA 1
ATOM 3023 C C . LYS A 1 387 ? 17.024 4.018 -41.679 1.00 43.78 387 LYS A C 1
ATOM 3025 O O . LYS A 1 387 ? 17.415 3.400 -42.671 1.00 43.78 387 LYS A O 1
ATOM 3030 N N . LYS A 1 388 ? 17.720 5.031 -41.137 1.00 41.91 388 LYS A N 1
ATOM 3031 C CA . LYS A 1 388 ? 18.985 5.556 -41.683 1.00 41.91 388 LYS A CA 1
ATOM 3032 C C . LYS A 1 388 ? 20.262 5.067 -40.983 1.00 41.91 388 LYS A C 1
ATOM 3034 O O . LYS A 1 388 ? 21.259 4.932 -41.687 1.00 41.91 388 LYS A O 1
ATOM 3039 N N . ASP A 1 389 ? 20.229 4.682 -39.704 1.00 38.53 389 ASP A N 1
ATOM 3040 C CA . ASP A 1 389 ? 21.446 4.313 -38.942 1.00 38.53 389 ASP A CA 1
ATOM 3041 C C . ASP A 1 389 ? 21.711 2.809 -38.781 1.00 38.53 389 ASP A C 1
ATOM 3043 O O . ASP A 1 389 ? 22.675 2.379 -38.150 1.00 38.53 389 ASP A O 1
ATOM 3047 N N . ARG A 1 390 ? 20.921 1.954 -39.435 1.00 36.34 390 ARG A N 1
ATOM 3048 C CA . ARG A 1 390 ? 21.096 0.497 -39.359 1.00 36.34 390 ARG A CA 1
ATOM 3049 C C . ARG A 1 390 ? 22.209 -0.019 -40.284 1.00 36.34 390 ARG A C 1
ATOM 3051 O O . ARG A 1 390 ? 21.976 -0.854 -41.158 1.00 36.34 390 ARG A O 1
ATOM 3058 N N . LYS A 1 391 ? 23.441 0.448 -40.084 1.00 32.56 391 LYS A N 1
ATOM 3059 C CA . LYS A 1 391 ? 24.668 -0.259 -40.476 1.00 32.56 391 LYS A CA 1
ATOM 3060 C C . LYS A 1 391 ? 25.699 -0.080 -39.365 1.00 32.56 391 LYS A C 1
ATOM 3062 O O . LYS A 1 391 ? 26.033 1.037 -39.006 1.00 32.56 391 LYS A O 1
ATOM 3067 N N . THR A 1 392 ? 26.243 -1.207 -38.904 1.00 34.44 392 THR A N 1
ATOM 3068 C CA . THR A 1 392 ? 27.381 -1.349 -37.974 1.00 34.44 392 THR A CA 1
ATOM 3069 C C . THR A 1 392 ? 27.154 -0.998 -36.497 1.00 34.44 392 THR A C 1
ATOM 3071 O O . THR A 1 392 ? 27.581 0.049 -36.039 1.00 34.44 392 THR A O 1
ATOM 3074 N N . LYS A 1 393 ? 26.658 -1.970 -35.715 1.00 33.19 393 LYS A N 1
ATOM 3075 C CA . LYS A 1 393 ? 27.421 -2.672 -34.656 1.00 33.19 393 LYS A CA 1
ATOM 3076 C C . LYS A 1 393 ? 26.581 -3.828 -34.084 1.00 33.19 393 LYS A C 1
ATOM 3078 O O . LYS A 1 393 ? 25.394 -3.675 -33.837 1.00 33.19 393 LYS A O 1
ATOM 3083 N N . LYS A 1 394 ? 27.192 -5.014 -33.996 1.00 31.42 394 LYS A N 1
ATOM 3084 C CA . LYS A 1 394 ? 26.649 -6.228 -33.362 1.00 31.42 394 LYS A CA 1
ATOM 3085 C C . LYS A 1 394 ? 26.970 -6.151 -31.866 1.00 31.42 394 LYS A C 1
ATOM 3087 O O . LYS A 1 394 ? 28.108 -5.824 -31.546 1.00 31.42 394 LYS A O 1
ATOM 3092 N N . GLY A 1 395 ? 25.980 -6.441 -31.023 1.00 33.84 395 GLY A N 1
ATOM 3093 C CA . GLY A 1 395 ? 26.062 -6.374 -29.565 1.00 33.84 395 GLY A CA 1
ATOM 3094 C C . GLY A 1 395 ? 26.977 -7.425 -28.935 1.00 33.84 395 GLY A C 1
ATOM 3095 O O . GLY A 1 395 ? 27.141 -8.530 -29.459 1.00 33.84 395 GLY A O 1
ATOM 3096 N N . GLU A 1 396 ? 27.561 -7.041 -27.805 1.00 34.75 396 GLU A N 1
ATOM 3097 C CA . GLU A 1 396 ? 28.229 -7.906 -26.837 1.00 34.75 396 GLU A CA 1
ATOM 3098 C C . GLU A 1 396 ? 27.168 -8.327 -25.804 1.00 34.75 396 GLU A C 1
ATOM 3100 O O . GLU A 1 396 ? 26.668 -7.486 -25.068 1.00 34.75 396 GLU A O 1
ATOM 3105 N N . GLY A 1 397 ? 26.758 -9.599 -25.794 1.00 37.84 397 GLY A N 1
ATOM 3106 C CA . GLY A 1 397 ? 25.836 -10.153 -24.791 1.00 37.84 397 GLY A CA 1
ATOM 3107 C C . GLY A 1 397 ? 26.599 -10.958 -23.736 1.00 37.84 397 GLY A C 1
ATOM 3108 O O . GLY A 1 397 ? 27.524 -11.686 -24.102 1.00 37.84 397 GLY A O 1
ATOM 3109 N N . GLY A 1 398 ? 26.218 -10.821 -22.457 1.00 51.81 398 GLY A N 1
ATOM 3110 C CA . GLY A 1 398 ? 26.705 -11.664 -21.349 1.00 51.81 398 GLY A CA 1
ATOM 3111 C C . GLY A 1 398 ? 27.381 -10.952 -20.161 1.00 51.81 398 GLY A C 1
ATOM 3112 O O . GLY A 1 398 ? 28.078 -11.613 -19.394 1.00 51.81 398 GLY A O 1
ATOM 3113 N N . GLN A 1 399 ? 27.242 -9.630 -19.995 1.00 61.47 399 GLN A N 1
ATOM 3114 C CA . GLN A 1 399 ? 27.768 -8.915 -18.816 1.00 61.47 399 GLN A CA 1
ATOM 3115 C C . GLN A 1 399 ? 26.732 -8.871 -17.679 1.00 61.47 399 GLN A C 1
ATOM 3117 O O . GLN A 1 399 ? 25.554 -8.632 -17.934 1.00 61.47 399 GLN A O 1
ATOM 3122 N N . SER A 1 400 ? 27.173 -9.098 -16.434 1.00 68.19 400 SER A N 1
ATOM 3123 C CA . SER A 1 400 ? 26.322 -8.983 -15.238 1.00 68.19 400 SER A CA 1
ATOM 3124 C C . SER A 1 400 ? 25.801 -7.552 -15.087 1.00 68.19 400 SER A C 1
ATOM 3126 O O . SER A 1 400 ? 26.584 -6.608 -15.197 1.00 68.19 400 SER A O 1
ATOM 3128 N N . LEU A 1 401 ? 24.498 -7.399 -14.833 1.00 68.56 401 LEU A N 1
ATOM 3129 C CA . LEU A 1 401 ? 23.879 -6.091 -14.599 1.00 68.56 401 LEU A CA 1
ATOM 3130 C C . LEU A 1 401 ? 23.960 -5.653 -13.137 1.00 68.56 401 LEU A C 1
ATOM 3132 O O . LEU A 1 401 ? 23.921 -4.461 -12.886 1.00 68.56 401 LEU A O 1
ATOM 3136 N N . GLY A 1 402 ? 24.112 -6.580 -12.191 1.00 65.75 402 GLY A N 1
ATOM 3137 C CA . GLY A 1 402 ? 24.230 -6.255 -10.774 1.00 65.75 402 GLY A CA 1
ATOM 3138 C C . GLY A 1 402 ? 23.861 -7.415 -9.854 1.00 65.75 402 GLY A C 1
ATOM 3139 O O . GLY A 1 402 ? 23.358 -8.444 -10.307 1.00 65.75 402 GLY A O 1
ATOM 3140 N N . LYS A 1 403 ? 24.122 -7.247 -8.557 1.00 69.50 403 LYS A N 1
ATOM 3141 C CA . LYS A 1 403 ? 23.708 -8.140 -7.476 1.00 69.50 403 LYS A CA 1
ATOM 3142 C C . LYS A 1 403 ? 23.094 -7.296 -6.364 1.00 69.50 403 LYS A C 1
ATOM 3144 O O . LYS A 1 403 ? 23.762 -6.428 -5.819 1.00 69.50 403 LYS A O 1
ATOM 3149 N N . HIS A 1 404 ? 21.866 -7.621 -5.981 1.00 68.31 404 HIS A N 1
ATOM 3150 C CA . HIS A 1 404 ? 21.263 -7.111 -4.756 1.00 68.31 404 HIS A CA 1
ATOM 3151 C C . HIS A 1 404 ? 21.339 -8.187 -3.669 1.00 68.31 404 HIS A C 1
ATOM 3153 O O . HIS A 1 404 ? 21.138 -9.371 -3.950 1.00 68.31 404 HIS A O 1
ATOM 3159 N N . THR A 1 405 ? 21.677 -7.791 -2.444 1.00 66.88 405 THR A N 1
ATOM 3160 C CA . THR A 1 405 ? 21.710 -8.688 -1.282 1.00 66.88 405 THR A CA 1
ATOM 3161 C C . THR A 1 405 ? 20.871 -8.051 -0.187 1.00 66.88 405 THR A C 1
ATOM 3163 O O . THR A 1 405 ? 21.250 -7.000 0.320 1.00 66.88 405 THR A O 1
ATOM 3166 N N . TYR A 1 406 ? 19.754 -8.681 0.175 1.00 64.81 406 TYR A N 1
ATOM 3167 C CA . TYR A 1 406 ? 19.006 -8.285 1.366 1.00 64.81 406 TYR A CA 1
ATOM 3168 C C . TYR A 1 406 ? 19.860 -8.597 2.597 1.00 64.81 406 TYR A C 1
ATOM 3170 O O . TYR A 1 406 ? 20.326 -9.728 2.742 1.00 64.81 406 TYR A O 1
ATOM 3178 N N . GLN A 1 407 ? 20.112 -7.591 3.435 1.00 64.06 407 GLN A N 1
ATOM 3179 C CA . GLN A 1 407 ? 20.883 -7.777 4.664 1.00 64.06 407 GLN A CA 1
ATOM 3180 C C . GLN A 1 407 ? 20.018 -8.483 5.712 1.00 64.06 407 GLN A C 1
ATOM 3182 O O . GLN A 1 407 ? 18.833 -8.167 5.857 1.00 64.06 407 GLN A O 1
ATOM 3187 N N . ASP A 1 408 ? 20.610 -9.433 6.437 1.00 65.00 408 ASP A N 1
ATOM 3188 C CA . ASP A 1 408 ? 19.902 -10.251 7.426 1.00 65.00 408 ASP A CA 1
ATOM 3189 C C . ASP A 1 408 ? 19.282 -9.383 8.530 1.00 65.00 408 ASP A C 1
ATOM 3191 O O . ASP A 1 408 ? 18.178 -9.672 8.989 1.00 65.00 408 ASP A O 1
ATOM 3195 N N . GLU A 1 409 ? 19.954 -8.298 8.927 1.00 64.06 409 GLU A N 1
ATOM 3196 C CA . GLU A 1 409 ? 19.462 -7.344 9.923 1.00 64.06 409 GLU A CA 1
ATOM 3197 C C . GLU A 1 409 ? 18.158 -6.669 9.469 1.00 64.06 409 GLU A C 1
ATOM 3199 O O . GLU A 1 409 ? 17.189 -6.631 10.223 1.00 64.06 409 GLU A O 1
ATOM 3204 N N . ILE A 1 410 ? 18.091 -6.225 8.209 1.00 62.84 410 ILE A N 1
ATOM 3205 C CA . ILE A 1 410 ? 16.894 -5.585 7.642 1.00 62.84 410 ILE A CA 1
ATOM 3206 C C . ILE A 1 410 ? 15.742 -6.585 7.572 1.00 62.84 410 ILE A C 1
ATOM 3208 O O . ILE A 1 410 ? 14.610 -6.253 7.917 1.00 62.84 410 ILE A O 1
ATOM 3212 N N . LEU A 1 411 ? 16.006 -7.823 7.146 1.00 64.25 411 LEU A N 1
ATOM 3213 C CA . LEU A 1 411 ? 14.971 -8.857 7.086 1.00 64.25 411 LEU A CA 1
ATOM 3214 C C . LEU A 1 411 ? 14.464 -9.239 8.485 1.00 64.25 411 LEU A C 1
ATOM 3216 O O . LEU A 1 411 ? 13.277 -9.522 8.644 1.00 64.25 411 LEU A O 1
ATOM 3220 N N . GLN A 1 412 ? 15.334 -9.239 9.501 1.00 68.25 412 GLN A N 1
ATOM 3221 C CA . GLN A 1 412 ? 14.930 -9.450 10.895 1.00 68.25 412 GLN A CA 1
ATOM 3222 C C . GLN A 1 412 ? 14.012 -8.330 11.390 1.00 68.25 412 GLN A C 1
ATOM 3224 O O . GLN A 1 412 ? 12.966 -8.626 11.967 1.00 68.25 412 GLN A O 1
ATOM 3229 N N . GLU A 1 413 ? 14.361 -7.073 11.115 1.00 63.78 413 GLU A N 1
ATOM 3230 C CA . GLU A 1 413 ? 13.572 -5.900 11.513 1.00 63.78 413 GLU A CA 1
ATOM 3231 C C . GLU A 1 413 ? 12.252 -5.759 10.735 1.00 63.78 413 GLU A C 1
ATOM 3233 O O . GLU A 1 413 ? 11.288 -5.217 11.265 1.00 63.78 413 GLU A O 1
ATOM 3238 N N . THR A 1 414 ? 12.175 -6.277 9.504 1.00 59.16 414 THR A N 1
ATOM 3239 C CA . THR A 1 414 ? 11.005 -6.139 8.614 1.00 59.16 414 THR A CA 1
ATOM 3240 C C . THR A 1 414 ? 10.167 -7.409 8.476 1.00 59.16 414 THR A C 1
ATOM 3242 O O . THR A 1 414 ? 9.368 -7.494 7.559 1.00 59.16 414 THR A O 1
ATOM 3245 N N . GLY A 1 415 ? 10.317 -8.413 9.342 1.00 55.75 415 GLY A N 1
ATOM 3246 C CA . GLY A 1 415 ? 9.493 -9.631 9.247 1.00 55.75 415 GLY A CA 1
ATOM 3247 C C . GLY A 1 415 ? 10.081 -10.887 9.886 1.00 55.75 415 GLY A C 1
ATOM 3248 O O . GLY A 1 415 ? 9.754 -11.998 9.471 1.00 55.75 415 GLY A O 1
ATOM 3249 N N . GLY A 1 416 ? 10.987 -10.747 10.860 1.00 63.22 416 GLY A N 1
ATOM 3250 C CA . GLY A 1 416 ? 11.565 -11.881 11.588 1.00 63.22 416 GLY A CA 1
ATOM 3251 C C . GLY A 1 416 ? 12.681 -12.634 10.854 1.00 63.22 416 GLY A C 1
ATOM 3252 O O . GLY A 1 416 ? 13.244 -13.572 11.415 1.00 63.22 416 GLY A O 1
ATOM 3253 N N . GLY A 1 417 ? 13.061 -12.212 9.643 1.00 61.00 417 GLY A N 1
ATOM 3254 C CA . GLY A 1 417 ? 14.300 -12.639 8.983 1.00 61.00 417 GLY A CA 1
ATOM 3255 C C . GLY A 1 417 ? 14.252 -13.964 8.223 1.00 61.00 417 GLY A C 1
ATOM 3256 O O . GLY A 1 417 ? 15.295 -14.418 7.753 1.00 61.00 417 GLY A O 1
ATOM 3257 N N . GLU A 1 418 ? 13.089 -14.607 8.088 1.00 72.25 418 GLU A N 1
ATOM 3258 C CA . GLU A 1 418 ? 12.999 -15.939 7.479 1.00 72.25 418 GLU A CA 1
ATOM 3259 C C . GLU A 1 418 ? 12.399 -15.913 6.066 1.00 72.25 418 GLU A C 1
ATOM 3261 O O . GLU A 1 418 ? 11.222 -15.621 5.866 1.00 72.25 418 GLU A O 1
ATOM 3266 N N . TRP A 1 419 ? 13.204 -16.303 5.071 1.00 75.25 419 TRP A N 1
ATOM 3267 C CA . TRP A 1 419 ? 12.765 -16.463 3.684 1.00 75.25 419 TRP A CA 1
ATOM 3268 C C . TRP A 1 419 ? 12.790 -17.932 3.256 1.00 75.25 419 TRP A C 1
ATOM 3270 O O . TRP A 1 419 ? 13.832 -18.596 3.302 1.00 75.25 419 TRP A O 1
ATOM 3280 N N . PHE A 1 420 ? 11.654 -18.439 2.770 1.00 79.06 420 PHE A N 1
ATOM 3281 C CA . PHE A 1 420 ? 11.513 -19.838 2.373 1.00 79.06 420 PHE A CA 1
ATOM 3282 C C . PHE A 1 420 ? 11.220 -20.002 0.886 1.00 79.06 420 PHE A C 1
ATOM 3284 O O . PHE A 1 420 ? 10.227 -19.511 0.358 1.00 79.06 420 PHE A O 1
ATOM 3291 N N . PHE A 1 421 ? 12.036 -20.825 0.232 1.00 83.31 421 PHE A N 1
ATOM 3292 C CA . PHE A 1 421 ? 11.756 -21.329 -1.105 1.00 83.31 421 PHE A CA 1
ATOM 3293 C C . PHE A 1 421 ? 11.235 -22.762 -1.036 1.00 83.31 421 PHE A C 1
ATOM 3295 O O . PHE A 1 421 ? 12.005 -23.710 -0.858 1.00 83.31 421 PHE A O 1
ATOM 3302 N N . VAL A 1 422 ? 9.923 -22.931 -1.182 1.00 86.25 422 VAL A N 1
ATOM 3303 C CA . VAL A 1 422 ? 9.246 -24.230 -1.072 1.00 86.25 422 VAL A CA 1
ATOM 3304 C C . VAL A 1 422 ? 8.426 -24.531 -2.317 1.00 86.25 422 VAL A C 1
ATOM 3306 O O . VAL A 1 422 ? 7.905 -23.633 -2.975 1.00 86.25 422 VAL A O 1
ATOM 3309 N N . SER A 1 423 ? 8.279 -25.815 -2.649 1.00 87.38 423 SER A N 1
ATOM 3310 C CA . SER A 1 423 ? 7.379 -26.193 -3.739 1.00 87.38 423 SER A CA 1
AT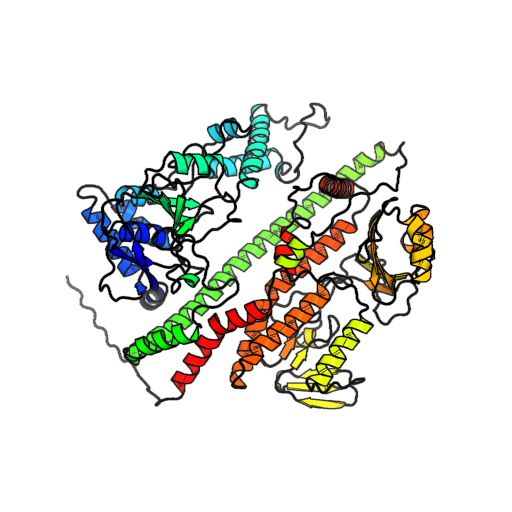OM 3311 C C . SER A 1 423 ? 5.920 -25.954 -3.335 1.00 87.38 423 SER A C 1
ATOM 3313 O O . SER A 1 423 ? 5.532 -26.230 -2.197 1.00 87.38 423 SER A O 1
ATOM 3315 N N . HIS A 1 424 ? 5.076 -25.534 -4.283 1.00 87.31 424 HIS A N 1
ATOM 3316 C CA . HIS A 1 424 ? 3.637 -25.355 -4.045 1.00 87.31 424 HIS A CA 1
ATOM 3317 C C . HIS A 1 424 ? 2.970 -26.623 -3.473 1.00 87.31 424 HIS A C 1
ATOM 3319 O O . HIS A 1 424 ? 2.088 -26.550 -2.621 1.00 87.31 424 HIS A O 1
ATOM 3325 N N . THR A 1 425 ? 3.418 -27.810 -3.902 1.00 88.75 425 THR A N 1
ATOM 3326 C CA . THR A 1 425 ? 2.894 -29.086 -3.386 1.00 88.75 425 THR A CA 1
ATOM 3327 C C . THR A 1 425 ? 3.233 -29.281 -1.910 1.00 88.75 425 THR A C 1
ATOM 3329 O O . THR A 1 425 ? 2.376 -29.725 -1.145 1.00 88.75 425 THR A O 1
ATOM 3332 N N . ASP A 1 426 ? 4.462 -28.949 -1.511 1.00 90.25 426 ASP A N 1
ATOM 3333 C CA . ASP A 1 426 ? 4.914 -29.100 -0.129 1.00 90.25 426 ASP A CA 1
ATOM 3334 C C . ASP A 1 426 ? 4.242 -28.042 0.771 1.00 90.25 426 ASP A C 1
ATOM 3336 O O . ASP A 1 426 ? 3.699 -28.409 1.814 1.00 90.25 426 ASP A O 1
ATOM 3340 N N . LEU A 1 427 ? 4.141 -26.777 0.327 1.00 90.56 427 LEU A N 1
ATOM 3341 C CA . LEU A 1 427 ? 3.396 -25.718 1.031 1.00 90.56 427 LEU A CA 1
ATOM 3342 C C . LEU A 1 427 ? 1.927 -26.106 1.248 1.00 90.56 427 LEU A C 1
ATOM 3344 O O . LEU A 1 427 ? 1.428 -26.090 2.373 1.00 90.56 427 LEU A O 1
ATOM 3348 N N . ARG A 1 428 ? 1.242 -26.554 0.188 1.00 91.44 428 ARG A N 1
ATOM 3349 C CA . ARG A 1 428 ? -0.140 -27.042 0.282 1.00 91.44 428 ARG A CA 1
ATOM 3350 C C . ARG A 1 428 ? -0.264 -28.231 1.237 1.00 91.44 428 ARG A C 1
ATOM 3352 O O . ARG A 1 428 ? -1.267 -28.346 1.935 1.00 91.44 428 ARG A O 1
ATOM 3359 N N . GLY A 1 429 ? 0.728 -29.121 1.276 1.00 93.94 429 GLY A N 1
ATOM 3360 C CA . GLY A 1 429 ? 0.765 -30.252 2.206 1.00 93.94 429 GLY A CA 1
ATOM 3361 C C . GLY A 1 429 ? 0.881 -29.823 3.672 1.00 93.94 429 GLY A C 1
ATOM 3362 O O . GLY A 1 429 ? 0.183 -30.378 4.528 1.00 93.94 429 GLY A O 1
ATOM 3363 N N . ILE A 1 430 ? 1.712 -28.815 3.949 1.00 93.62 430 ILE A N 1
ATOM 3364 C CA . ILE A 1 430 ? 1.867 -28.207 5.278 1.00 93.62 430 ILE A CA 1
ATOM 3365 C C . ILE A 1 430 ? 0.537 -27.588 5.720 1.00 93.62 430 ILE A C 1
ATOM 3367 O O . ILE A 1 430 ? 0.005 -27.971 6.764 1.00 93.62 430 ILE A O 1
ATOM 3371 N N . LEU A 1 431 ? -0.053 -26.726 4.886 1.00 94.88 431 LEU A N 1
ATOM 3372 C CA . LEU A 1 431 ? -1.324 -26.054 5.178 1.00 94.88 431 LEU A CA 1
ATOM 3373 C C . LEU A 1 431 ? -2.481 -27.048 5.346 1.00 94.88 431 LEU A C 1
ATOM 3375 O O . LEU A 1 431 ? -3.254 -26.947 6.296 1.00 94.88 431 LEU A O 1
ATOM 3379 N N . TYR A 1 432 ? -2.571 -28.068 4.485 1.00 95.81 432 TYR A N 1
ATOM 3380 C CA . TYR A 1 432 ? -3.582 -29.125 4.600 1.00 95.81 432 TYR A CA 1
ATOM 3381 C C . TYR A 1 432 ? -3.486 -29.867 5.939 1.00 95.81 432 TYR A C 1
ATOM 3383 O O . TYR A 1 432 ? -4.501 -30.142 6.584 1.00 95.81 432 TYR A O 1
ATOM 3391 N N . THR A 1 433 ? -2.264 -30.193 6.366 1.00 97.06 433 THR A N 1
ATOM 3392 C CA . THR A 1 433 ? -2.025 -30.898 7.630 1.00 97.06 433 THR A CA 1
ATOM 3393 C C . THR A 1 433 ? -2.371 -30.016 8.825 1.00 97.06 433 THR A C 1
ATOM 3395 O O . THR A 1 433 ? -3.033 -30.491 9.751 1.00 97.06 433 THR A O 1
ATOM 3398 N N . ALA A 1 434 ? -1.982 -28.738 8.793 1.00 96.50 434 ALA A N 1
ATOM 3399 C CA . ALA A 1 434 ? -2.325 -27.763 9.822 1.00 96.50 434 ALA A CA 1
ATOM 3400 C C . ALA A 1 434 ? -3.849 -27.603 9.950 1.00 96.50 434 ALA A C 1
ATOM 3402 O O . ALA A 1 434 ? -4.395 -27.800 11.035 1.00 96.50 434 ALA A O 1
ATOM 3403 N N . ALA A 1 435 ? -4.550 -27.388 8.833 1.00 96.25 435 ALA A N 1
ATOM 3404 C CA . ALA A 1 435 ? -6.004 -27.242 8.804 1.00 96.25 435 ALA A CA 1
ATOM 3405 C C . ALA A 1 435 ? -6.733 -28.495 9.326 1.00 96.25 435 ALA A C 1
ATOM 3407 O O . ALA A 1 435 ? -7.621 -28.391 10.173 1.00 96.25 435 ALA A O 1
ATOM 3408 N N . LYS A 1 436 ? -6.331 -29.702 8.893 1.00 96.62 436 LYS A N 1
ATOM 3409 C CA . LYS A 1 436 ? -6.892 -30.959 9.427 1.00 96.62 436 LYS A CA 1
ATOM 3410 C C . LYS A 1 436 ? -6.647 -31.109 10.929 1.00 96.62 436 LYS A C 1
ATOM 3412 O O . LYS A 1 436 ? -7.539 -31.565 11.638 1.00 96.62 436 LYS A O 1
ATOM 3417 N N . THR A 1 437 ? -5.460 -30.743 11.409 1.00 97.62 437 THR A N 1
ATOM 3418 C CA . THR A 1 437 ? -5.096 -30.844 12.833 1.00 97.62 437 THR A CA 1
ATOM 3419 C C . THR A 1 437 ? -5.896 -29.861 13.687 1.00 97.62 437 THR A C 1
ATOM 3421 O O . THR A 1 437 ? -6.307 -30.215 14.789 1.00 97.62 437 THR A O 1
ATOM 3424 N N . ALA A 1 438 ? -6.187 -28.672 13.155 1.00 96.44 438 ALA A N 1
ATOM 3425 C CA . ALA A 1 438 ? -7.062 -27.680 13.777 1.00 96.44 438 ALA A CA 1
ATOM 3426 C C . ALA A 1 438 ? -8.558 -28.066 13.743 1.00 96.44 438 ALA A C 1
ATOM 3428 O O . ALA A 1 438 ? -9.369 -27.421 14.399 1.00 96.44 438 ALA A O 1
ATOM 3429 N N . GLY A 1 439 ? -8.928 -29.132 13.020 1.00 97.44 439 GLY A N 1
ATOM 3430 C CA . GLY A 1 439 ? -10.287 -29.680 12.992 1.00 97.44 439 GLY A CA 1
ATOM 3431 C C . GLY A 1 439 ? -11.096 -29.379 11.727 1.00 97.44 439 GLY A C 1
ATOM 3432 O O . GLY A 1 439 ? -12.284 -29.692 11.697 1.00 97.44 439 GLY A O 1
ATOM 3433 N N . ALA A 1 440 ? -10.490 -28.820 10.674 1.00 97.12 440 ALA A N 1
ATOM 3434 C CA . ALA A 1 440 ? -11.200 -28.511 9.433 1.00 97.12 440 ALA A CA 1
ATOM 3435 C C . ALA A 1 440 ? -11.697 -29.777 8.701 1.00 97.12 440 ALA A C 1
ATOM 3437 O O . ALA A 1 440 ? -10.932 -30.719 8.441 1.00 97.12 440 ALA A O 1
ATOM 3438 N N . ASP A 1 441 ? -12.966 -29.788 8.279 1.00 96.69 441 ASP A N 1
ATOM 3439 C CA . ASP A 1 441 ? -13.518 -30.862 7.447 1.00 96.69 441 ASP A CA 1
ATOM 3440 C C . ASP A 1 441 ? -13.235 -30.640 5.955 1.00 96.69 441 ASP A C 1
ATOM 3442 O O . ASP A 1 441 ? -14.035 -30.097 5.198 1.00 96.69 441 ASP A O 1
ATOM 3446 N N . ILE A 1 442 ? -12.049 -31.065 5.521 1.00 96.25 442 ILE A N 1
ATOM 3447 C CA . ILE A 1 442 ? -11.657 -30.984 4.110 1.00 96.25 442 ILE A CA 1
ATOM 3448 C C . ILE A 1 442 ? -12.202 -32.178 3.313 1.00 96.25 442 ILE A C 1
ATOM 3450 O O . ILE A 1 442 ? -11.787 -33.323 3.550 1.00 96.25 442 ILE A O 1
ATOM 3454 N N . ARG A 1 443 ? -13.053 -31.881 2.321 1.00 94.81 443 ARG A N 1
ATOM 3455 C CA . ARG A 1 443 ? -13.605 -32.808 1.320 1.00 94.81 443 ARG A CA 1
ATOM 3456 C C . ARG A 1 443 ? -12.969 -32.536 -0.048 1.00 94.81 443 ARG A C 1
ATOM 3458 O O . ARG A 1 443 ? -12.911 -31.397 -0.489 1.00 94.81 443 ARG A O 1
ATOM 3465 N N . THR A 1 444 ? -12.485 -33.576 -0.728 1.00 94.25 444 THR A N 1
ATOM 3466 C CA . THR A 1 444 ? -11.875 -33.460 -2.072 1.00 94.25 444 THR A CA 1
ATOM 3467 C C . THR A 1 444 ? -12.750 -34.135 -3.126 1.00 94.25 444 THR A C 1
ATOM 3469 O O . THR A 1 444 ? -13.557 -35.000 -2.787 1.00 94.25 444 THR A O 1
ATOM 3472 N N . GLY A 1 445 ? -12.609 -33.738 -4.397 1.00 93.06 445 GLY A N 1
ATOM 3473 C CA . GLY A 1 445 ? -13.477 -34.223 -5.481 1.00 93.06 445 GLY A CA 1
ATOM 3474 C C . GLY A 1 445 ? -14.928 -33.747 -5.345 1.00 93.06 445 GLY A C 1
ATOM 3475 O O . GLY A 1 445 ? -15.851 -34.470 -5.711 1.00 93.06 445 GLY A O 1
ATOM 3476 N N . CYS A 1 446 ? -15.124 -32.575 -4.738 1.00 95.19 446 CYS A N 1
ATOM 3477 C CA . CYS A 1 446 ? -16.415 -31.931 -4.513 1.00 95.19 446 CYS A CA 1
ATOM 3478 C C . CYS A 1 446 ? -16.432 -30.600 -5.270 1.00 95.19 446 CYS A C 1
ATOM 3480 O O . CYS A 1 446 ? -16.248 -29.546 -4.668 1.00 95.19 446 CYS A O 1
ATOM 3482 N N . ASP A 1 447 ? -16.598 -30.665 -6.589 1.00 94.88 447 ASP A N 1
ATOM 3483 C CA . ASP A 1 447 ? -16.603 -29.469 -7.432 1.00 94.88 447 ASP A CA 1
ATOM 3484 C C . ASP A 1 447 ? -17.886 -28.666 -7.191 1.00 94.88 447 ASP A C 1
ATOM 3486 O O . ASP A 1 447 ? -18.991 -29.214 -7.255 1.00 94.88 447 ASP A O 1
ATOM 3490 N N . VAL A 1 448 ? -17.738 -27.374 -6.906 1.00 95.69 448 VAL A N 1
ATOM 3491 C CA . VAL A 1 448 ? -18.854 -26.432 -6.766 1.00 95.69 448 VAL A CA 1
ATOM 3492 C C . VAL A 1 448 ? -19.329 -26.008 -8.153 1.00 95.69 448 VAL A C 1
ATOM 3494 O O . VAL A 1 448 ? -18.521 -25.703 -9.025 1.00 95.69 448 VAL A O 1
ATOM 3497 N N . THR A 1 449 ? -20.646 -26.002 -8.356 1.00 95.62 449 THR A N 1
ATOM 3498 C CA . THR A 1 449 ? -21.284 -25.698 -9.653 1.00 95.62 449 THR A CA 1
ATOM 3499 C C . THR A 1 449 ? -22.269 -24.537 -9.604 1.00 95.62 449 THR A C 1
ATOM 3501 O O . THR A 1 449 ? -22.623 -23.996 -10.646 1.00 95.62 449 THR A O 1
ATOM 3504 N N . ALA A 1 450 ? -22.741 -24.171 -8.413 1.00 95.12 450 ALA A N 1
ATOM 3505 C CA . ALA A 1 450 ? -23.557 -22.986 -8.197 1.00 95.12 450 ALA A CA 1
ATOM 3506 C C . ALA A 1 450 ? -23.449 -22.542 -6.738 1.00 95.12 450 ALA A C 1
ATOM 3508 O O . ALA A 1 450 ? -23.316 -23.380 -5.836 1.00 95.12 450 ALA A O 1
ATOM 3509 N N . ILE A 1 451 ? -23.553 -21.235 -6.523 1.00 97.06 451 ILE A N 1
ATOM 3510 C CA . ILE A 1 451 ? -23.585 -20.601 -5.210 1.00 97.06 451 ILE A CA 1
ATOM 3511 C C . ILE A 1 451 ? -24.865 -19.764 -5.147 1.00 97.06 451 ILE A C 1
ATOM 3513 O O . ILE A 1 451 ? -25.146 -18.996 -6.061 1.00 97.06 451 ILE A O 1
ATOM 3517 N N . ASP A 1 452 ? -25.659 -19.951 -4.096 1.00 96.69 452 ASP A N 1
ATOM 3518 C CA . ASP A 1 452 ? -26.815 -19.114 -3.770 1.00 96.69 452 ASP A CA 1
ATOM 3519 C C . ASP A 1 452 ? -26.529 -18.394 -2.441 1.00 96.69 452 ASP A C 1
ATOM 3521 O O . ASP A 1 452 ? -26.708 -18.983 -1.365 1.00 96.69 452 ASP A O 1
ATOM 3525 N N . PRO A 1 453 ? -26.060 -17.134 -2.498 1.00 95.38 453 PRO A N 1
ATOM 3526 C CA . PRO A 1 453 ? -25.685 -16.364 -1.313 1.00 95.38 453 PRO A CA 1
ATOM 3527 C C . PRO A 1 453 ? -26.878 -16.088 -0.397 1.00 95.38 453 PRO A C 1
ATOM 3529 O O . PRO A 1 453 ? -26.755 -16.165 0.825 1.00 95.38 453 PRO A O 1
ATOM 3532 N N . MET A 1 454 ? -28.060 -15.847 -0.975 1.00 95.56 454 MET A N 1
ATOM 3533 C CA . MET A 1 454 ? -29.274 -15.498 -0.230 1.00 95.56 454 MET A CA 1
ATOM 3534 C C . MET A 1 454 ? -29.758 -16.649 0.646 1.00 95.56 454 MET A C 1
ATOM 3536 O O . MET A 1 454 ? -30.189 -16.441 1.781 1.00 95.56 454 MET A O 1
ATOM 3540 N N . SER A 1 455 ? -29.682 -17.881 0.136 1.00 96.00 455 SER A N 1
ATOM 3541 C CA . SER A 1 455 ? -30.019 -19.073 0.920 1.00 96.00 455 SER A CA 1
ATOM 3542 C C . SER A 1 455 ? -28.821 -19.691 1.651 1.00 96.00 455 SER A C 1
ATOM 3544 O O . SER A 1 455 ? -29.009 -20.652 2.405 1.00 96.00 455 SER A O 1
ATOM 3546 N N . ARG A 1 456 ? -27.620 -19.118 1.479 1.00 95.81 456 ARG A N 1
ATOM 3547 C CA . ARG A 1 456 ? -26.329 -19.610 1.989 1.00 95.81 456 ARG A CA 1
ATOM 3548 C C . ARG A 1 456 ? -26.058 -21.058 1.587 1.00 95.81 456 ARG A C 1
ATOM 3550 O O . ARG A 1 456 ? -25.637 -21.883 2.403 1.00 95.81 456 ARG A O 1
ATOM 3557 N N . GLN A 1 457 ? -26.346 -21.376 0.329 1.00 97.75 457 GLN A N 1
ATOM 3558 C CA . GLN A 1 457 ? -26.226 -22.721 -0.218 1.00 97.75 457 GLN A CA 1
ATOM 3559 C C . GLN A 1 457 ? -25.165 -22.808 -1.305 1.00 97.75 457 GLN A C 1
ATOM 3561 O O . GLN A 1 457 ? -25.034 -21.939 -2.161 1.00 97.75 457 GLN A O 1
ATOM 3566 N N . VAL A 1 458 ? -24.450 -23.927 -1.302 1.00 97.62 458 VAL A N 1
ATOM 3567 C CA . VAL A 1 458 ? -23.490 -24.303 -2.336 1.00 97.62 458 VAL A CA 1
ATOM 3568 C C . VAL A 1 458 ? -23.934 -25.627 -2.944 1.00 97.62 458 VAL A C 1
ATOM 3570 O O . VAL A 1 458 ? -24.164 -26.601 -2.224 1.00 97.62 458 VAL A O 1
ATOM 3573 N N . THR A 1 459 ? -24.058 -25.670 -4.270 1.00 97.81 459 THR A N 1
ATOM 3574 C CA . THR A 1 459 ? -24.433 -26.882 -5.011 1.00 97.81 459 THR A CA 1
ATOM 3575 C C . THR A 1 459 ? -23.198 -27.553 -5.592 1.00 97.81 459 THR A C 1
ATOM 3577 O O . THR A 1 459 ? -22.467 -26.965 -6.395 1.00 97.81 459 THR A O 1
ATOM 3580 N N . LEU A 1 460 ? -22.985 -28.811 -5.220 1.00 97.44 460 LEU A N 1
ATOM 3581 C CA . LEU A 1 460 ? -21.886 -29.635 -5.710 1.00 97.44 460 LEU A CA 1
ATOM 3582 C C . LEU A 1 460 ? -22.269 -30.360 -7.009 1.00 97.44 460 LEU A C 1
ATOM 3584 O O . LEU A 1 460 ? -23.439 -30.640 -7.264 1.00 97.44 460 LEU A O 1
ATOM 3588 N N . ALA A 1 461 ? -21.275 -30.757 -7.804 1.00 96.56 461 ALA A N 1
ATOM 3589 C CA . ALA A 1 461 ? -21.474 -31.442 -9.086 1.00 96.56 461 ALA A CA 1
ATOM 3590 C C . ALA A 1 461 ? -22.236 -32.782 -8.979 1.00 96.56 461 ALA A C 1
ATOM 3592 O O . ALA A 1 461 ? -22.830 -33.247 -9.951 1.00 96.56 461 ALA A O 1
ATOM 3593 N N . ASN A 1 462 ? -22.243 -33.412 -7.800 1.00 95.44 462 ASN A N 1
ATOM 3594 C CA . ASN A 1 462 ? -23.026 -34.621 -7.516 1.00 95.44 462 ASN A CA 1
ATOM 3595 C C . ASN A 1 462 ? -24.510 -34.327 -7.182 1.00 95.44 462 ASN A C 1
ATOM 3597 O O . ASN A 1 462 ? -25.268 -35.268 -6.941 1.00 95.44 462 ASN A O 1
ATOM 3601 N N . GLY A 1 463 ? -24.917 -33.053 -7.159 1.00 96.00 463 GLY A N 1
ATOM 3602 C CA . GLY A 1 463 ? -26.253 -32.576 -6.793 1.00 96.00 463 GLY A CA 1
ATOM 3603 C C . GLY A 1 463 ? -26.482 -32.390 -5.290 1.00 96.00 463 GLY A C 1
ATOM 3604 O O . GLY A 1 463 ? -27.594 -32.058 -4.887 1.00 96.00 463 GLY A O 1
ATOM 3605 N N . GLU A 1 464 ? -25.472 -32.626 -4.450 1.00 97.50 464 GLU A N 1
ATOM 3606 C CA . GLU A 1 464 ? -25.536 -32.334 -3.018 1.00 97.50 464 GLU A CA 1
ATOM 3607 C C . GLU A 1 464 ? -25.572 -30.822 -2.787 1.00 97.50 464 GLU A C 1
ATOM 3609 O O . GLU A 1 464 ? -24.843 -30.065 -3.427 1.00 97.50 464 GLU A O 1
ATOM 3614 N N . ILE A 1 465 ? -26.411 -30.402 -1.844 1.00 97.69 465 ILE A N 1
ATOM 3615 C CA . ILE A 1 465 ? -26.523 -29.013 -1.412 1.00 97.69 465 ILE A CA 1
ATOM 3616 C C . ILE A 1 465 ? -25.953 -28.921 -0.003 1.00 97.69 465 ILE A C 1
ATOM 3618 O O . ILE A 1 465 ? -26.395 -29.635 0.900 1.00 97.69 465 ILE A O 1
ATOM 3622 N N . VAL A 1 466 ? -24.977 -28.038 0.168 1.00 97.25 466 VAL A N 1
ATOM 3623 C CA . VAL A 1 466 ? -24.343 -27.738 1.451 1.00 97.25 466 VAL A CA 1
ATOM 3624 C C . VAL A 1 466 ? -24.798 -26.355 1.899 1.00 97.25 466 VAL A C 1
ATOM 3626 O O . VAL A 1 466 ? -24.836 -25.432 1.092 1.00 97.25 466 VAL A O 1
ATOM 3629 N N . THR A 1 467 ? -25.144 -26.212 3.175 1.00 97.19 467 THR A N 1
ATOM 3630 C CA . THR A 1 467 ? -25.529 -24.932 3.785 1.00 97.19 467 THR A CA 1
ATOM 3631 C C . THR A 1 467 ? -24.519 -24.567 4.861 1.00 97.19 467 THR A C 1
ATOM 3633 O O . THR A 1 467 ? -24.089 -25.445 5.610 1.00 97.19 467 THR A O 1
ATOM 3636 N N . ALA A 1 468 ? -24.157 -23.290 4.941 1.00 95.44 468 ALA A N 1
ATOM 3637 C CA . ALA A 1 468 ? -23.224 -22.765 5.931 1.00 95.44 468 ALA A CA 1
ATOM 3638 C C . ALA A 1 468 ? -23.691 -21.401 6.451 1.00 95.44 468 ALA A C 1
ATOM 3640 O O . ALA A 1 468 ? -24.593 -20.786 5.883 1.00 95.44 468 ALA A O 1
ATOM 3641 N N . ASP A 1 469 ? -23.071 -20.919 7.525 1.00 95.25 469 ASP A N 1
ATOM 3642 C CA . ASP A 1 469 ? -23.342 -19.573 8.036 1.00 95.25 469 ASP A CA 1
ATOM 3643 C C . ASP A 1 469 ? -22.725 -18.501 7.136 1.00 95.25 469 ASP A C 1
ATOM 3645 O O . ASP A 1 469 ? -23.338 -17.456 6.921 1.00 95.25 469 ASP A O 1
ATOM 3649 N N . ILE A 1 470 ? -21.543 -18.798 6.586 1.00 96.31 470 ILE A N 1
ATOM 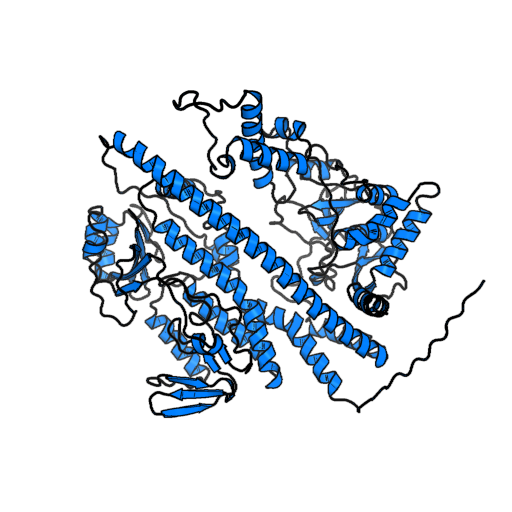3650 C CA . ILE A 1 470 ? -20.768 -17.945 5.684 1.00 96.31 470 ILE A CA 1
ATOM 3651 C C . ILE A 1 470 ? -20.233 -18.799 4.539 1.00 96.31 470 ILE A C 1
ATOM 3653 O O . ILE A 1 470 ? -19.798 -19.934 4.749 1.00 96.31 470 ILE A O 1
ATOM 3657 N N . ILE A 1 471 ? -20.229 -18.233 3.337 1.00 97.81 471 ILE A N 1
ATOM 3658 C CA . ILE A 1 471 ? -19.576 -18.803 2.161 1.00 97.81 471 ILE A CA 1
ATOM 3659 C C . ILE A 1 471 ? -18.325 -17.979 1.855 1.00 97.81 471 ILE A C 1
ATOM 3661 O O . ILE A 1 471 ? -18.414 -16.774 1.645 1.00 97.81 471 ILE A O 1
ATOM 3665 N N . VAL A 1 472 ? -17.163 -18.631 1.807 1.00 97.75 472 VAL A N 1
ATOM 3666 C CA . VAL A 1 472 ? -15.900 -17.994 1.411 1.00 97.75 472 VAL A CA 1
ATOM 3667 C C . VAL A 1 472 ? -15.481 -18.531 0.043 1.00 97.75 472 VAL A C 1
ATOM 3669 O O . VAL A 1 472 ? -15.146 -19.709 -0.093 1.00 97.75 472 VAL A O 1
ATOM 3672 N N . GLY A 1 473 ? -15.529 -17.676 -0.975 1.00 96.94 473 GLY A N 1
ATOM 3673 C CA . GLY A 1 473 ? -15.064 -17.955 -2.329 1.00 96.94 473 GLY A CA 1
ATOM 3674 C C . GLY A 1 473 ? -13.549 -17.800 -2.426 1.00 96.94 473 GLY A C 1
ATOM 3675 O O . GLY A 1 473 ? -13.045 -16.701 -2.623 1.00 96.94 473 GLY A O 1
ATOM 3676 N N . ALA A 1 474 ? -12.830 -18.911 -2.274 1.00 96.38 474 ALA A N 1
ATOM 3677 C CA . ALA A 1 474 ? -11.377 -19.009 -2.448 1.00 96.38 474 ALA A CA 1
ATOM 3678 C C . ALA A 1 474 ? -11.030 -19.922 -3.643 1.00 96.38 474 ALA A C 1
ATOM 3680 O O . ALA A 1 474 ? -10.149 -20.779 -3.569 1.00 96.38 474 ALA A O 1
ATOM 3681 N N . ASP A 1 475 ? -11.801 -19.806 -4.724 1.00 93.94 475 ASP A N 1
ATOM 3682 C CA . ASP A 1 475 ? -11.802 -20.692 -5.893 1.00 93.94 475 ASP A CA 1
ATOM 3683 C C . ASP A 1 475 ? -10.967 -20.169 -7.076 1.00 93.94 475 ASP A C 1
ATOM 3685 O O . ASP A 1 475 ? -10.963 -20.759 -8.160 1.00 93.94 475 ASP A O 1
ATOM 3689 N N . GLY A 1 476 ? -10.186 -19.116 -6.833 1.00 90.81 476 GLY A N 1
ATOM 3690 C CA . GLY A 1 476 ? -9.279 -18.516 -7.803 1.00 90.81 476 GLY A CA 1
ATOM 3691 C C . GLY A 1 476 ? -9.994 -17.659 -8.853 1.00 90.81 476 GLY A C 1
ATOM 3692 O O . GLY A 1 476 ? -11.208 -17.470 -8.800 1.00 90.81 476 GLY A O 1
ATOM 3693 N N . PRO A 1 477 ? -9.252 -17.150 -9.848 1.00 87.62 477 PRO A N 1
ATOM 3694 C CA . PRO A 1 477 ? -9.764 -16.128 -10.760 1.00 87.62 477 PRO A CA 1
ATOM 3695 C C . PRO A 1 477 ? -10.831 -16.642 -11.734 1.00 87.62 477 PRO A C 1
ATOM 3697 O O . PRO A 1 477 ? -11.614 -15.869 -12.265 1.00 87.62 477 PRO A O 1
ATOM 3700 N N . GLY A 1 478 ? -10.851 -17.952 -12.000 1.00 85.06 478 GLY A N 1
ATOM 3701 C CA . GLY A 1 478 ? -11.860 -18.604 -12.843 1.00 85.06 478 GLY A CA 1
ATOM 3702 C C . GLY A 1 478 ? -12.983 -19.272 -12.048 1.00 85.06 478 GLY A C 1
ATOM 3703 O O . GLY A 1 478 ? -13.667 -20.141 -12.589 1.00 85.06 478 GLY A O 1
ATOM 3704 N N . GLY A 1 479 ? -13.090 -18.960 -10.756 1.00 87.94 479 GLY A N 1
ATOM 3705 C CA . GLY A 1 479 ? -14.081 -19.514 -9.848 1.00 87.94 479 GLY A CA 1
ATOM 3706 C C . GLY A 1 479 ? -15.483 -18.920 -10.023 1.00 87.94 479 GLY A C 1
ATOM 3707 O O . GLY A 1 479 ? -15.660 -17.861 -10.618 1.00 87.94 479 GLY A O 1
ATOM 3708 N N . HIS A 1 480 ? -16.489 -19.585 -9.452 1.00 92.75 480 HIS A N 1
ATOM 3709 C CA . HIS A 1 480 ? -17.863 -19.071 -9.414 1.00 92.75 480 HIS A CA 1
ATOM 3710 C C . HIS A 1 480 ? -18.022 -17.945 -8.387 1.00 92.75 480 HIS A C 1
ATOM 3712 O O . HIS A 1 480 ? -18.964 -17.159 -8.495 1.00 92.75 480 HIS A O 1
ATOM 3718 N N . GLY A 1 481 ? -17.147 -17.877 -7.374 1.00 94.69 481 GLY A N 1
ATOM 3719 C CA . GLY A 1 481 ? -17.259 -16.911 -6.283 1.00 94.69 481 GLY A CA 1
ATOM 3720 C C . GLY A 1 481 ? -17.316 -15.471 -6.782 1.00 94.69 481 GLY A C 1
ATOM 3721 O O . GLY A 1 481 ? -18.225 -14.721 -6.433 1.00 94.69 481 GLY A O 1
ATOM 3722 N N . ARG A 1 482 ? -16.384 -15.130 -7.670 1.00 93.56 482 ARG A N 1
ATOM 3723 C CA . ARG A 1 482 ? -16.232 -13.796 -8.249 1.00 93.56 482 ARG A CA 1
ATOM 3724 C C . ARG A 1 482 ? -17.440 -13.365 -9.085 1.00 93.56 482 ARG A C 1
ATOM 3726 O O . ARG A 1 482 ? -17.986 -12.293 -8.854 1.00 93.56 482 ARG A O 1
ATOM 3733 N N . GLU A 1 483 ? -17.907 -14.225 -9.993 1.00 93.75 483 GLU A N 1
ATOM 3734 C CA . GLU A 1 483 ? -19.108 -13.960 -10.807 1.00 93.75 483 GLU A CA 1
ATOM 3735 C C . GLU A 1 483 ? -20.371 -13.829 -9.946 1.00 93.75 483 GLU A C 1
ATOM 3737 O O . GLU A 1 483 ? -21.284 -13.073 -10.272 1.00 93.75 483 GLU A O 1
ATOM 3742 N N . THR A 1 484 ? -20.426 -14.570 -8.835 1.00 95.31 484 THR A N 1
ATOM 3743 C CA . THR A 1 484 ? -21.554 -14.517 -7.901 1.00 95.31 484 THR A CA 1
ATOM 3744 C C . THR A 1 484 ? -21.600 -13.180 -7.166 1.00 95.31 484 THR A C 1
ATOM 3746 O O . THR A 1 484 ? -22.680 -12.612 -7.053 1.00 95.31 484 THR A O 1
ATOM 3749 N N . VAL A 1 485 ? -20.457 -12.665 -6.694 1.00 95.00 485 VAL A N 1
ATOM 3750 C CA . VAL A 1 485 ? -20.380 -11.343 -6.045 1.00 95.00 485 VAL A CA 1
ATOM 3751 C C . VAL A 1 485 ? -20.658 -10.221 -7.047 1.00 95.00 485 VAL A C 1
ATOM 3753 O O . VAL A 1 485 ? -21.461 -9.346 -6.756 1.00 95.00 485 VAL A O 1
ATOM 3756 N N . ALA A 1 486 ? -20.078 -10.286 -8.249 1.00 92.38 486 ALA A N 1
ATOM 3757 C CA . ALA A 1 486 ? -20.290 -9.276 -9.288 1.00 92.38 486 ALA A CA 1
ATOM 3758 C C . ALA A 1 486 ? -21.719 -9.284 -9.877 1.00 92.38 486 ALA A C 1
ATOM 3760 O O . ALA A 1 486 ? -22.167 -8.313 -10.480 1.00 92.38 486 ALA A O 1
ATOM 3761 N N . GLY A 1 487 ? -22.441 -10.404 -9.772 1.00 92.12 487 GLY A N 1
ATOM 3762 C CA . GLY A 1 487 ? -23.764 -10.577 -10.383 1.00 92.12 487 GLY A CA 1
ATOM 3763 C C . GLY A 1 487 ? -23.740 -10.732 -11.911 1.00 92.12 487 GLY A C 1
ATOM 3764 O O . GLY A 1 487 ? -24.795 -10.790 -12.552 1.00 92.12 487 GLY A O 1
ATOM 3765 N N . HIS A 1 488 ? -22.556 -10.829 -12.516 1.00 90.44 488 HIS A N 1
ATOM 3766 C CA . HIS A 1 488 ? -22.357 -11.060 -13.943 1.00 90.44 488 HIS A CA 1
ATOM 3767 C C . HIS A 1 488 ? -21.074 -11.864 -14.212 1.00 90.44 488 HIS A C 1
ATOM 3769 O O . HIS A 1 488 ? -20.199 -11.941 -13.350 1.00 90.44 488 HIS A O 1
ATOM 3775 N N . PRO A 1 489 ? -20.936 -12.468 -15.411 1.00 87.44 489 PRO A N 1
ATOM 3776 C CA . PRO A 1 489 ? -19.704 -13.149 -15.793 1.00 87.44 489 PRO A CA 1
ATOM 3777 C C . PRO A 1 489 ? -18.504 -12.203 -15.760 1.00 87.44 489 PRO A C 1
ATOM 3779 O O . PRO A 1 489 ? -18.623 -11.037 -16.148 1.00 87.44 489 PRO A O 1
ATOM 3782 N N . ASP A 1 490 ? -17.354 -12.724 -15.347 1.00 79.94 490 ASP A N 1
ATOM 3783 C CA . ASP A 1 490 ? -16.136 -11.932 -15.204 1.00 79.94 490 ASP A CA 1
ATOM 3784 C C . ASP A 1 490 ? -15.506 -11.611 -16.570 1.00 79.94 490 ASP A C 1
ATOM 3786 O O . ASP A 1 490 ? -15.254 -12.490 -17.408 1.00 79.94 490 ASP A O 1
ATOM 3790 N N . ALA A 1 491 ? -15.236 -10.330 -16.811 1.00 76.81 491 ALA A N 1
ATOM 3791 C CA . ALA A 1 491 ? -14.745 -9.822 -18.085 1.00 76.81 491 ALA A CA 1
ATOM 3792 C C . ALA A 1 491 ? -13.207 -9.763 -18.123 1.00 76.81 491 ALA A C 1
ATOM 3794 O O . ALA A 1 491 ? -12.610 -8.692 -18.218 1.00 76.81 491 ALA A O 1
ATOM 3795 N N . SER A 1 492 ? -12.534 -10.919 -18.099 1.00 88.75 492 SER A N 1
ATOM 3796 C CA . SER A 1 492 ? -11.064 -10.936 -18.188 1.00 88.75 492 SER A CA 1
ATOM 3797 C C . SER A 1 492 ? -10.539 -10.707 -19.615 1.00 88.75 492 SER A C 1
ATOM 3799 O O . SER A 1 492 ? -11.017 -11.295 -20.592 1.00 88.75 492 SER A O 1
ATOM 3801 N N . THR A 1 493 ? -9.491 -9.889 -19.748 1.00 91.31 493 THR A N 1
ATOM 3802 C CA . THR A 1 493 ? -8.825 -9.598 -21.030 1.00 91.31 493 THR A CA 1
ATOM 3803 C C . THR A 1 493 ? -7.346 -9.982 -21.004 1.00 91.31 493 THR A C 1
ATOM 3805 O O . THR A 1 493 ? -6.705 -9.892 -19.962 1.00 91.31 493 THR A O 1
ATOM 3808 N N . PRO A 1 494 ? -6.749 -10.419 -22.126 1.00 91.88 494 PRO A N 1
ATOM 3809 C CA . PRO A 1 494 ? -5.315 -10.688 -22.175 1.00 91.88 494 PRO A CA 1
ATOM 3810 C C . PRO A 1 494 ? -4.463 -9.450 -21.874 1.00 91.88 494 PRO A C 1
ATOM 3812 O O . PRO A 1 494 ? -4.646 -8.406 -22.497 1.00 91.88 494 PRO A O 1
ATOM 3815 N N . ALA A 1 495 ? -3.472 -9.593 -20.991 1.00 91.00 495 ALA A N 1
ATOM 3816 C CA . ALA A 1 495 ? -2.558 -8.510 -20.621 1.00 91.00 495 ALA A CA 1
ATOM 3817 C C . ALA A 1 495 ? -1.405 -8.299 -21.625 1.00 91.00 495 ALA A C 1
ATOM 3819 O O . ALA A 1 495 ? -0.613 -7.372 -21.475 1.00 91.00 495 ALA A O 1
ATOM 3820 N N . GLY A 1 496 ? -1.286 -9.159 -22.646 1.00 91.69 496 GLY A N 1
ATOM 3821 C CA . GLY A 1 496 ? -0.218 -9.098 -23.653 1.00 91.69 496 GLY A CA 1
ATOM 3822 C C . GLY A 1 496 ? 1.108 -9.743 -23.227 1.00 91.69 496 GLY A C 1
ATOM 3823 O O . GLY A 1 496 ? 2.064 -9.735 -24.004 1.00 91.69 496 GLY A O 1
ATOM 3824 N N . ILE A 1 497 ? 1.148 -10.354 -22.039 1.00 92.56 497 ILE A N 1
ATOM 3825 C CA . ILE A 1 497 ? 2.291 -11.098 -21.495 1.00 92.56 497 ILE A CA 1
ATOM 3826 C C . ILE A 1 497 ? 1.845 -12.530 -21.172 1.00 92.56 497 ILE A C 1
ATOM 3828 O O . ILE A 1 497 ? 0.693 -12.786 -20.817 1.00 92.56 497 ILE A O 1
ATOM 3832 N N . THR A 1 498 ? 2.753 -13.487 -21.315 1.00 94.19 498 THR A N 1
ATOM 3833 C CA . THR A 1 498 ? 2.554 -14.885 -20.921 1.00 94.19 498 THR A CA 1
ATOM 3834 C C . THR A 1 498 ? 3.723 -15.353 -20.070 1.00 94.19 498 THR A C 1
ATOM 3836 O O . THR A 1 498 ? 4.877 -15.068 -20.392 1.00 94.19 498 THR A O 1
ATOM 3839 N N . MET A 1 499 ? 3.412 -16.076 -18.996 1.00 94.75 499 MET A N 1
ATOM 3840 C CA . MET A 1 499 ? 4.390 -16.744 -18.150 1.00 94.75 499 MET A CA 1
ATOM 3841 C C . MET A 1 499 ? 4.507 -18.218 -18.555 1.00 94.75 499 MET A C 1
ATOM 3843 O O . MET A 1 499 ? 3.513 -18.894 -18.827 1.00 94.75 499 MET A O 1
ATOM 3847 N N . TYR A 1 500 ? 5.735 -18.717 -18.619 1.00 94.81 500 TYR A N 1
ATOM 3848 C CA . TYR A 1 500 ? 6.055 -20.105 -18.905 1.00 94.81 500 TYR A CA 1
ATOM 3849 C C . TYR A 1 500 ? 6.781 -20.701 -17.705 1.00 94.81 500 TYR A C 1
ATOM 3851 O O . TYR A 1 500 ? 7.906 -20.307 -17.397 1.00 94.81 500 TYR A O 1
ATOM 3859 N N . ASN A 1 501 ? 6.142 -21.666 -17.052 1.00 94.44 501 ASN A N 1
ATOM 3860 C CA . ASN A 1 501 ? 6.673 -22.325 -15.867 1.00 94.44 501 ASN A CA 1
ATOM 3861 C C . ASN A 1 501 ? 7.338 -23.652 -16.241 1.00 94.44 501 ASN A C 1
ATOM 3863 O O . ASN A 1 501 ? 6.676 -24.548 -16.775 1.00 94.44 501 ASN A O 1
ATOM 3867 N N . ALA A 1 502 ? 8.610 -23.809 -15.892 1.00 93.81 502 ALA A N 1
ATOM 3868 C CA . ALA A 1 502 ? 9.367 -25.048 -16.023 1.00 93.81 502 ALA A CA 1
ATOM 3869 C C . ALA A 1 502 ? 10.157 -25.357 -14.747 1.00 93.81 502 ALA A C 1
ATOM 3871 O O . ALA A 1 502 ? 10.190 -24.585 -13.790 1.00 93.81 502 ALA A O 1
ATOM 3872 N N . THR A 1 503 ? 10.816 -26.509 -14.735 1.00 91.69 503 THR A N 1
ATOM 3873 C CA . THR A 1 503 ? 11.670 -26.930 -13.627 1.00 91.69 503 THR A CA 1
ATOM 3874 C C . THR A 1 503 ? 13.010 -27.397 -14.164 1.00 91.69 503 THR A C 1
ATOM 3876 O O . THR A 1 503 ? 13.074 -28.115 -15.165 1.00 91.69 503 THR A O 1
ATOM 3879 N N . LEU A 1 504 ? 14.081 -27.024 -13.475 1.00 89.31 504 LEU A N 1
ATOM 3880 C CA . LEU A 1 504 ? 15.407 -27.577 -13.681 1.00 89.31 504 LEU A CA 1
ATOM 3881 C C . LEU A 1 504 ? 15.702 -28.599 -12.571 1.00 89.31 504 LEU A C 1
ATOM 3883 O O . LEU A 1 504 ? 15.758 -28.224 -11.400 1.00 89.31 504 LEU A O 1
ATOM 3887 N N . PRO A 1 505 ? 15.884 -29.890 -12.898 1.00 86.94 505 PRO A N 1
ATOM 3888 C CA . PRO A 1 505 ? 16.162 -30.906 -11.887 1.00 86.94 505 PRO A CA 1
ATOM 3889 C C . PRO A 1 505 ? 17.491 -30.659 -11.163 1.00 86.94 505 PRO A C 1
ATOM 3891 O O . PRO A 1 505 ? 18.479 -30.303 -11.803 1.00 86.94 505 PRO A O 1
ATOM 3894 N N . ALA A 1 506 ? 17.565 -30.978 -9.870 1.00 82.12 506 ALA A N 1
ATOM 3895 C CA . ALA A 1 506 ? 18.737 -30.760 -9.012 1.00 82.12 506 ALA A CA 1
ATOM 3896 C C . ALA A 1 506 ? 20.058 -31.298 -9.595 1.00 82.12 506 ALA A C 1
ATOM 3898 O O . ALA A 1 506 ? 21.123 -30.709 -9.427 1.00 82.12 506 ALA A O 1
ATOM 3899 N N . LYS A 1 507 ? 20.001 -32.423 -10.321 1.00 79.88 507 LYS A N 1
ATOM 3900 C CA . LYS A 1 507 ? 21.177 -32.995 -10.999 1.00 79.88 507 LYS A CA 1
ATOM 3901 C C . LYS A 1 507 ? 21.728 -32.080 -12.092 1.00 79.88 507 LYS A C 1
ATOM 3903 O O . LYS A 1 507 ? 22.936 -31.975 -12.226 1.00 79.88 507 LYS A O 1
ATOM 3908 N N . ALA A 1 508 ? 20.844 -31.437 -12.851 1.00 78.00 508 ALA A N 1
ATOM 3909 C CA . ALA A 1 508 ? 21.229 -30.506 -13.900 1.00 78.00 508 ALA A CA 1
ATOM 3910 C C . ALA A 1 508 ? 21.715 -29.174 -13.312 1.00 78.00 508 ALA A C 1
ATOM 3912 O O . ALA A 1 508 ? 22.631 -28.583 -13.860 1.00 78.00 508 ALA A O 1
ATOM 3913 N N . VAL A 1 509 ? 21.173 -28.732 -12.170 1.00 74.44 509 VAL A N 1
ATOM 3914 C CA . VAL A 1 509 ? 21.653 -27.531 -11.458 1.00 74.44 509 VAL A CA 1
ATOM 3915 C C . VAL A 1 509 ? 23.158 -27.629 -11.165 1.00 74.44 509 VAL A C 1
ATOM 3917 O O . VAL A 1 509 ? 23.917 -26.748 -11.556 1.00 74.44 509 VAL A O 1
ATOM 3920 N N . GLN A 1 510 ? 23.609 -28.752 -10.592 1.00 67.19 510 GLN A N 1
ATOM 3921 C CA . GLN A 1 510 ? 25.024 -28.979 -10.248 1.00 67.19 510 GLN A CA 1
ATOM 3922 C C . GLN A 1 510 ? 25.961 -29.000 -11.464 1.00 67.19 510 GLN A C 1
ATOM 3924 O O . GLN A 1 510 ? 27.131 -28.645 -11.355 1.00 67.19 510 GLN A O 1
ATOM 3929 N N . GLU A 1 511 ? 25.461 -29.428 -12.623 1.00 65.06 511 GLU A N 1
ATOM 3930 C CA . GLU A 1 511 ? 26.215 -29.436 -13.883 1.00 65.06 511 GLU A CA 1
ATOM 3931 C C . GLU A 1 511 ? 26.284 -28.036 -14.525 1.00 65.06 511 GLU A C 1
ATOM 3933 O O . GLU A 1 511 ? 27.125 -27.789 -15.389 1.00 65.06 511 GLU A O 1
ATOM 3938 N N . VAL A 1 512 ? 25.409 -27.115 -14.106 1.00 60.97 512 VAL A N 1
ATOM 3939 C CA . VAL A 1 512 ? 25.187 -25.804 -14.734 1.00 60.97 512 VAL A CA 1
ATOM 3940 C C . VAL A 1 512 ? 25.633 -24.632 -13.841 1.00 60.97 512 VAL A C 1
ATOM 3942 O O . VAL A 1 512 ? 25.736 -23.500 -14.315 1.00 60.97 512 VAL A O 1
ATOM 3945 N N . ASP A 1 513 ? 26.021 -24.875 -12.589 1.00 57.91 513 ASP A N 1
ATOM 3946 C CA . ASP A 1 513 ? 26.594 -23.841 -11.711 1.00 57.91 513 ASP A CA 1
ATOM 3947 C C . ASP A 1 513 ? 27.906 -23.233 -12.267 1.00 57.91 513 ASP A C 1
ATOM 3949 O O . ASP A 1 513 ? 28.179 -22.053 -12.047 1.00 57.91 513 ASP A O 1
ATOM 3953 N N . GLU A 1 514 ? 28.664 -23.955 -13.109 1.00 50.12 514 GLU A N 1
ATOM 3954 C CA . GLU A 1 514 ? 29.819 -23.403 -13.856 1.00 50.12 514 GLU A CA 1
ATOM 3955 C C . GLU A 1 514 ? 29.411 -22.412 -14.975 1.00 50.12 514 GLU A C 1
ATOM 3957 O O . GLU A 1 514 ? 30.201 -21.577 -15.427 1.00 50.12 514 GLU A O 1
ATOM 3962 N N . ILE A 1 515 ? 28.165 -22.495 -15.445 1.00 48.16 515 ILE A N 1
ATOM 3963 C CA . ILE A 1 515 ? 27.623 -21.745 -16.587 1.00 48.16 515 ILE A CA 1
ATOM 3964 C C . ILE A 1 515 ? 26.935 -20.453 -16.120 1.00 48.16 515 ILE A C 1
ATOM 3966 O O . ILE A 1 515 ? 26.987 -19.463 -16.850 1.00 48.16 515 ILE A O 1
ATOM 3970 N N . ARG A 1 516 ? 26.378 -20.422 -14.899 1.00 53.19 516 ARG A N 1
ATOM 3971 C CA . ARG A 1 516 ? 25.691 -19.255 -14.305 1.00 53.19 516 ARG A CA 1
ATOM 3972 C C . ARG A 1 516 ? 26.591 -18.037 -14.052 1.00 53.19 516 ARG A C 1
ATOM 3974 O O . ARG A 1 516 ? 26.079 -16.951 -13.822 1.00 53.19 516 ARG A O 1
ATOM 3981 N N . GLY A 1 517 ? 27.919 -18.185 -14.105 1.00 48.72 517 GLY A N 1
ATOM 3982 C CA . GLY A 1 517 ? 28.841 -17.069 -13.853 1.00 48.72 517 GLY A CA 1
ATOM 3983 C C . GLY A 1 517 ? 28.810 -16.554 -12.410 1.00 48.72 517 GLY A C 1
ATOM 3984 O O . GLY A 1 517 ? 29.180 -15.405 -12.179 1.00 48.72 517 GLY A O 1
ATOM 3985 N N . GLY A 1 518 ? 28.377 -17.389 -11.454 1.00 48.72 518 GLY A N 1
ATOM 3986 C CA . GLY A 1 518 ? 28.468 -17.088 -10.024 1.00 48.72 518 GLY A CA 1
ATOM 3987 C C . GLY A 1 518 ? 29.911 -16.776 -9.601 1.00 48.72 518 GLY A C 1
ATOM 3988 O O . GLY A 1 518 ? 30.845 -17.149 -10.321 1.00 48.72 518 GLY A O 1
ATOM 3989 N N . PRO A 1 519 ? 30.111 -16.060 -8.477 1.00 41.91 519 PRO A N 1
ATOM 3990 C CA . PRO A 1 519 ? 31.425 -15.575 -8.074 1.00 41.91 519 PRO A CA 1
ATOM 3991 C C . PRO A 1 519 ? 32.422 -16.732 -8.068 1.00 41.91 519 PRO A C 1
ATOM 3993 O O . PRO A 1 519 ? 32.205 -17.763 -7.436 1.00 41.91 519 PRO A O 1
ATOM 3996 N N . ALA A 1 520 ? 33.514 -16.554 -8.812 1.00 41.88 520 ALA A N 1
ATOM 3997 C CA . ALA A 1 520 ? 34.553 -17.564 -8.982 1.00 41.88 520 ALA A CA 1
ATOM 3998 C C . ALA A 1 520 ? 35.240 -17.954 -7.661 1.00 41.88 520 ALA A C 1
ATOM 4000 O O . ALA A 1 520 ? 36.039 -18.886 -7.646 1.00 41.88 520 ALA A O 1
ATOM 4001 N N . GLU A 1 521 ? 34.950 -17.272 -6.554 1.00 42.38 521 GLU A N 1
ATOM 4002 C CA . GLU A 1 521 ? 35.567 -17.509 -5.262 1.00 42.38 521 GLU A CA 1
ATOM 4003 C C . GLU A 1 521 ? 34.525 -17.288 -4.147 1.00 42.38 521 GLU A C 1
ATOM 4005 O O . GLU A 1 521 ? 34.003 -16.192 -3.973 1.00 42.38 521 GLU A O 1
ATOM 4010 N N . THR A 1 522 ? 34.273 -18.360 -3.385 1.00 40.97 522 THR A N 1
ATOM 4011 C CA . THR A 1 522 ? 33.634 -18.436 -2.052 1.00 40.97 522 THR A CA 1
ATOM 4012 C C . THR A 1 522 ? 32.116 -18.177 -1.912 1.00 40.97 522 THR A C 1
ATOM 4014 O O . THR A 1 522 ? 31.614 -17.101 -2.189 1.00 40.97 522 THR A O 1
ATOM 4017 N N . GLU A 1 523 ? 31.441 -19.208 -1.377 1.00 43.53 523 GLU A N 1
ATOM 4018 C CA . GLU A 1 523 ? 30.032 -19.334 -0.942 1.00 43.53 523 GLU A CA 1
ATOM 4019 C C . GLU A 1 523 ? 28.942 -19.545 -2.011 1.00 43.53 523 GLU A C 1
ATOM 4021 O O . GLU A 1 523 ? 28.502 -18.649 -2.724 1.00 43.53 523 GLU A O 1
ATOM 4026 N N . VAL A 1 524 ? 28.436 -20.785 -2.055 1.00 47.94 524 VAL A N 1
ATOM 4027 C CA . VAL A 1 524 ? 27.146 -21.122 -2.667 1.00 47.94 524 VAL A CA 1
ATOM 4028 C C . VAL A 1 524 ? 26.057 -20.456 -1.826 1.00 47.94 524 VAL A C 1
ATOM 4030 O O . VAL A 1 524 ? 25.772 -20.908 -0.718 1.00 47.94 524 VAL A O 1
ATOM 4033 N N . VAL A 1 525 ? 25.451 -19.385 -2.336 1.00 57.94 525 VAL A N 1
ATOM 4034 C CA . VAL A 1 525 ? 24.303 -18.741 -1.685 1.00 57.94 525 VAL A CA 1
ATOM 4035 C C . VAL A 1 525 ? 23.073 -19.618 -1.917 1.00 57.94 525 VAL A C 1
ATOM 4037 O O . VAL A 1 525 ? 22.523 -19.665 -3.014 1.00 57.94 525 VAL A O 1
ATOM 4040 N N . GLN A 1 526 ? 22.652 -20.341 -0.879 1.00 59.44 526 GLN A N 1
ATOM 4041 C CA . GLN A 1 526 ? 21.622 -21.388 -0.953 1.00 59.44 526 GLN A CA 1
ATOM 4042 C C . GLN A 1 526 ? 20.226 -20.881 -1.378 1.00 59.44 526 GLN A C 1
ATOM 4044 O O . GLN A 1 526 ? 19.393 -21.679 -1.800 1.00 59.44 526 GLN A O 1
ATOM 4049 N N . ASN A 1 527 ? 19.994 -19.566 -1.298 1.00 68.31 527 ASN A N 1
ATOM 4050 C CA . ASN A 1 527 ? 18.713 -18.891 -1.527 1.00 68.31 527 ASN A CA 1
ATOM 4051 C C . ASN A 1 527 ? 18.779 -17.825 -2.643 1.00 68.31 527 ASN A C 1
ATOM 4053 O O . ASN A 1 527 ? 17.979 -16.894 -2.662 1.00 68.31 527 ASN A O 1
ATOM 4057 N N . ALA A 1 528 ? 19.747 -17.917 -3.559 1.00 73.75 528 ALA A N 1
ATOM 4058 C CA . ALA A 1 528 ? 19.879 -16.938 -4.636 1.00 73.75 528 ALA A CA 1
ATOM 4059 C C . ALA A 1 528 ? 18.756 -17.059 -5.684 1.00 73.75 528 ALA A C 1
ATOM 4061 O O . ALA A 1 528 ? 18.411 -18.160 -6.117 1.00 73.75 528 ALA A O 1
ATOM 4062 N N . VAL A 1 529 ? 18.254 -15.908 -6.139 1.00 79.75 529 VAL A N 1
ATOM 4063 C CA . VAL A 1 529 ? 17.384 -15.782 -7.315 1.00 79.75 529 VAL A CA 1
ATOM 4064 C C . VAL A 1 529 ? 18.205 -15.179 -8.447 1.00 79.75 529 VAL A C 1
ATOM 4066 O O . VAL A 1 529 ? 18.778 -14.101 -8.296 1.00 79.75 529 VAL A O 1
ATOM 4069 N N . TYR A 1 530 ? 18.262 -15.864 -9.583 1.00 79.94 530 TYR A N 1
ATOM 4070 C CA . TYR A 1 530 ? 18.923 -15.366 -10.785 1.00 79.94 530 TYR A CA 1
ATOM 4071 C C . TYR A 1 530 ? 17.885 -14.870 -11.781 1.00 79.94 530 TYR A C 1
ATOM 4073 O O . TYR A 1 530 ? 16.859 -15.519 -11.997 1.00 79.94 530 TYR A O 1
ATOM 4081 N N . VAL A 1 531 ? 18.168 -13.722 -12.397 1.00 84.12 531 VAL A N 1
ATOM 4082 C CA . VAL A 1 531 ? 17.289 -13.112 -13.394 1.00 84.12 531 VAL A CA 1
ATOM 4083 C C . VAL A 1 531 ? 18.086 -12.787 -14.650 1.00 84.12 531 VAL A C 1
ATOM 4085 O O . VAL A 1 531 ? 19.101 -12.095 -14.588 1.00 84.12 531 VAL A O 1
ATOM 4088 N N . TRP A 1 532 ? 17.614 -13.270 -15.797 1.00 86.56 532 TRP A N 1
ATOM 4089 C CA . TRP A 1 532 ? 18.121 -12.878 -17.110 1.00 86.56 532 TRP A CA 1
ATOM 4090 C C . TRP A 1 532 ? 17.087 -12.017 -17.811 1.00 86.56 532 TRP A C 1
ATOM 4092 O O . TRP A 1 532 ? 15.929 -12.415 -17.934 1.00 86.56 532 TRP A O 1
ATOM 4102 N N . TYR A 1 533 ? 17.529 -10.880 -18.335 1.00 87.12 533 TYR A N 1
ATOM 4103 C CA . TYR A 1 533 ? 16.717 -10.018 -19.180 1.00 87.12 533 TYR A CA 1
ATOM 4104 C C . TYR A 1 533 ? 17.159 -10.160 -20.632 1.00 87.12 533 TYR A C 1
ATOM 4106 O O . TYR A 1 533 ? 18.354 -10.160 -20.930 1.00 87.12 533 TYR A O 1
ATOM 4114 N N . GLY A 1 534 ? 16.195 -10.295 -21.534 1.00 87.44 534 GLY A N 1
ATOM 4115 C CA . GLY A 1 534 ? 16.433 -10.349 -22.969 1.00 87.44 534 GLY A CA 1
ATOM 4116 C C . GLY A 1 534 ? 15.432 -9.504 -23.742 1.00 87.44 534 GLY A C 1
ATOM 4117 O O . GLY A 1 534 ? 14.645 -8.762 -23.164 1.00 87.44 534 GLY A O 1
ATOM 4118 N N . ASP A 1 535 ? 15.470 -9.613 -25.070 1.00 90.12 535 ASP A N 1
ATOM 4119 C CA . ASP A 1 535 ? 14.647 -8.792 -25.962 1.00 90.12 535 ASP A CA 1
ATOM 4120 C C . ASP A 1 535 ? 13.160 -9.160 -25.855 1.00 90.12 535 ASP A C 1
ATOM 4122 O O . ASP A 1 535 ? 12.673 -10.070 -26.533 1.00 90.12 535 ASP A O 1
ATOM 4126 N N . GLY A 1 536 ? 12.430 -8.458 -24.988 1.00 89.06 536 GLY A N 1
ATOM 4127 C CA . GLY A 1 536 ? 11.007 -8.695 -24.771 1.00 89.06 536 GLY A CA 1
ATOM 4128 C C . GLY A 1 536 ? 10.694 -9.842 -23.808 1.00 89.06 536 GLY A C 1
ATOM 4129 O O . GLY A 1 536 ? 9.553 -10.301 -23.785 1.00 89.06 536 GLY A O 1
ATOM 4130 N N . TYR A 1 537 ? 11.678 -10.350 -23.059 1.00 91.25 537 TYR A N 1
ATOM 4131 C CA . TYR A 1 537 ? 11.473 -11.443 -22.108 1.00 91.25 537 TYR A CA 1
ATOM 4132 C C . TYR A 1 537 ? 12.350 -11.303 -20.859 1.00 91.25 537 TYR A C 1
ATOM 4134 O O . TYR A 1 537 ? 13.421 -10.697 -20.901 1.00 91.25 537 TYR A O 1
ATOM 4142 N N . CYS A 1 538 ? 11.940 -11.952 -19.770 1.00 90.94 538 CYS A N 1
ATOM 4143 C CA . CYS A 1 538 ? 12.813 -12.237 -18.635 1.00 90.94 538 CYS A CA 1
ATOM 4144 C C . CYS A 1 538 ? 12.694 -13.697 -18.194 1.00 90.94 538 CYS A C 1
ATOM 4146 O O . CYS A 1 538 ? 11.670 -14.342 -18.420 1.00 90.94 538 CYS A O 1
ATOM 4148 N N . LEU A 1 539 ? 13.753 -14.225 -17.585 1.00 90.81 539 LEU A N 1
ATOM 4149 C CA . LEU A 1 539 ? 13.799 -15.561 -16.998 1.00 90.81 539 LEU A CA 1
ATOM 4150 C C . LEU A 1 539 ? 14.229 -15.446 -15.542 1.00 90.81 539 LEU A C 1
ATOM 4152 O O . LEU A 1 539 ? 15.305 -14.924 -15.273 1.00 90.81 539 LEU A O 1
ATOM 4156 N N . TYR A 1 540 ? 13.418 -15.986 -14.640 1.00 89.06 540 TYR A N 1
ATOM 4157 C CA . TYR A 1 540 ? 13.743 -16.201 -13.237 1.00 89.06 540 TYR A CA 1
ATOM 4158 C C . TYR A 1 540 ? 14.166 -17.643 -12.997 1.00 89.06 540 TYR A C 1
ATOM 4160 O O . TYR A 1 540 ? 13.583 -18.565 -13.567 1.00 89.06 540 TYR A O 1
ATOM 4168 N N . ASP A 1 541 ? 15.131 -17.816 -12.108 1.00 87.12 541 ASP A N 1
ATOM 4169 C CA . ASP A 1 541 ? 15.644 -19.099 -11.647 1.00 87.12 541 ASP A CA 1
ATOM 4170 C C . ASP A 1 541 ? 15.883 -19.030 -10.143 1.00 87.12 541 ASP A C 1
ATOM 4172 O O . ASP A 1 541 ? 16.681 -18.218 -9.672 1.00 87.12 541 ASP A O 1
ATOM 4176 N N . TYR A 1 542 ? 15.188 -19.870 -9.388 1.00 86.75 542 TYR A N 1
ATOM 4177 C CA . TYR A 1 542 ? 15.297 -19.897 -7.935 1.00 86.75 542 TYR A CA 1
ATOM 4178 C C . TYR A 1 542 ? 15.123 -21.317 -7.392 1.00 86.75 542 TYR A C 1
ATOM 4180 O O . TYR A 1 542 ? 14.447 -22.147 -8.014 1.00 86.75 542 TYR A O 1
ATOM 4188 N N . PRO A 1 543 ? 15.744 -21.632 -6.244 1.00 84.94 543 PRO A N 1
ATOM 4189 C CA . PRO A 1 543 ? 15.714 -22.975 -5.687 1.00 84.94 543 PRO A CA 1
ATOM 4190 C C . PRO A 1 543 ? 14.307 -23.372 -5.229 1.00 84.94 543 PRO A C 1
ATOM 4192 O O . PRO A 1 543 ? 13.471 -22.541 -4.903 1.00 84.94 543 PRO A O 1
ATOM 4195 N N . MET A 1 544 ? 14.051 -24.674 -5.164 1.00 85.88 544 MET A N 1
ATOM 4196 C CA . MET A 1 544 ? 12.910 -25.295 -4.496 1.00 85.88 544 MET A CA 1
ATOM 4197 C C . MET A 1 544 ? 13.445 -26.292 -3.467 1.00 85.88 544 MET A C 1
ATOM 4199 O O . MET A 1 544 ? 13.812 -27.436 -3.774 1.00 85.88 544 MET A O 1
ATOM 4203 N N . ASN A 1 545 ? 13.502 -25.852 -2.214 1.00 78.25 545 ASN A N 1
ATOM 4204 C CA . ASN A 1 545 ? 14.029 -26.641 -1.110 1.00 78.25 545 ASN A CA 1
ATOM 4205 C C . ASN A 1 545 ? 12.950 -27.574 -0.521 1.00 78.25 545 ASN A C 1
ATOM 4207 O O . ASN A 1 545 ? 11.754 -27.301 -0.639 1.00 78.25 545 ASN A O 1
ATOM 4211 N N . PRO A 1 546 ? 13.340 -28.711 0.094 1.00 71.69 546 PRO A N 1
ATOM 4212 C CA . PRO A 1 546 ? 14.705 -29.231 0.269 1.00 71.69 546 PRO A CA 1
ATOM 4213 C C . PRO A 1 546 ? 15.189 -30.128 -0.888 1.00 71.69 546 PRO A C 1
ATOM 4215 O O . PRO A 1 546 ? 16.266 -30.712 -0.801 1.00 71.69 546 PRO A O 1
ATOM 4218 N N . LYS A 1 547 ? 14.385 -30.308 -1.946 1.00 76.44 547 LYS A N 1
ATOM 4219 C CA . LYS A 1 547 ? 14.707 -31.226 -3.057 1.00 76.44 547 LYS A CA 1
ATOM 4220 C C . LYS A 1 547 ? 15.882 -30.730 -3.908 1.00 76.44 547 LYS A C 1
ATOM 4222 O O . LYS A 1 547 ? 16.574 -31.557 -4.496 1.00 76.44 547 LYS A O 1
ATOM 4227 N N . GLY A 1 548 ? 16.113 -29.415 -3.937 1.00 80.38 548 GLY A N 1
ATOM 4228 C CA . GLY A 1 548 ? 17.215 -28.782 -4.666 1.00 80.38 548 GLY A CA 1
ATOM 4229 C C . GLY A 1 548 ? 16.963 -28.641 -6.169 1.00 80.38 548 GLY A C 1
ATOM 4230 O O . GLY A 1 548 ? 17.873 -28.279 -6.907 1.00 80.38 548 GLY A O 1
ATOM 4231 N N . ASP A 1 549 ? 15.748 -28.945 -6.634 1.00 86.81 549 ASP A N 1
ATOM 4232 C CA . ASP A 1 549 ? 15.303 -28.570 -7.977 1.00 86.81 549 ASP A CA 1
ATOM 4233 C C . ASP A 1 549 ? 15.169 -27.044 -8.042 1.00 86.81 549 ASP A C 1
ATOM 4235 O O . ASP A 1 549 ? 14.968 -26.405 -7.016 1.00 86.81 549 ASP A O 1
ATOM 4239 N N . HIS A 1 550 ? 15.252 -26.449 -9.226 1.00 88.06 550 HIS A N 1
ATOM 4240 C CA . HIS A 1 550 ? 15.030 -25.016 -9.416 1.00 88.06 550 HIS A CA 1
ATOM 4241 C C . HIS A 1 550 ? 13.755 -24.770 -10.223 1.00 88.06 550 HIS A C 1
ATOM 4243 O O . HIS A 1 550 ? 13.481 -25.474 -11.199 1.00 88.06 550 HIS A O 1
ATOM 4249 N N . ALA A 1 551 ? 12.963 -23.782 -9.818 1.00 90.44 551 ALA A N 1
ATOM 4250 C CA . ALA A 1 551 ? 11.824 -23.307 -10.590 1.00 90.44 551 ALA A CA 1
ATOM 4251 C C . ALA A 1 551 ? 12.301 -22.276 -11.611 1.00 90.44 551 ALA A C 1
ATOM 4253 O O . ALA A 1 551 ? 13.095 -21.396 -11.280 1.00 90.44 551 ALA A O 1
ATOM 4254 N N . LEU A 1 552 ? 11.812 -22.399 -12.846 1.00 92.00 552 LEU A N 1
ATOM 4255 C CA . LEU A 1 552 ? 12.100 -21.464 -13.925 1.00 92.00 552 LEU A CA 1
ATOM 4256 C C . LEU A 1 552 ? 10.809 -20.785 -14.369 1.00 92.00 552 LEU A C 1
ATOM 4258 O O . LEU A 1 552 ? 9.911 -21.458 -14.881 1.00 92.00 552 LEU A O 1
ATOM 4262 N N . HIS A 1 553 ? 10.736 -19.465 -14.227 1.00 93.12 553 HIS A N 1
ATOM 4263 C CA . HIS A 1 553 ? 9.628 -18.665 -14.749 1.00 93.12 553 HIS A CA 1
ATOM 4264 C C . HIS A 1 553 ? 10.131 -17.770 -15.871 1.00 93.12 553 HIS A C 1
ATOM 4266 O O . HIS A 1 553 ? 10.975 -16.907 -15.648 1.00 93.12 553 HIS A O 1
ATOM 4272 N N . VAL A 1 554 ? 9.600 -17.957 -17.077 1.00 93.75 554 VAL A N 1
ATOM 4273 C CA . VAL A 1 554 ? 9.897 -17.083 -18.214 1.00 93.75 554 VAL A CA 1
ATOM 4274 C C . VAL A 1 554 ? 8.690 -16.213 -18.501 1.00 93.75 554 VAL A C 1
ATOM 4276 O O . VAL A 1 554 ? 7.636 -16.740 -18.838 1.00 93.75 554 VAL A O 1
ATOM 4279 N N . TYR A 1 555 ? 8.843 -14.898 -18.419 1.00 93.81 555 TYR A N 1
ATOM 4280 C CA . TYR A 1 555 ? 7.834 -13.954 -18.888 1.00 93.81 555 TYR A CA 1
ATOM 4281 C C . TYR A 1 555 ? 8.221 -13.473 -20.275 1.00 93.81 555 TYR A C 1
ATOM 4283 O O . TYR A 1 555 ? 9.378 -13.137 -20.519 1.00 93.81 555 TYR A O 1
ATOM 4291 N N . GLY A 1 556 ? 7.264 -13.437 -21.191 1.00 91.94 556 GLY A N 1
ATOM 4292 C CA . GLY A 1 556 ? 7.504 -12.995 -22.557 1.00 91.94 556 GLY A CA 1
ATOM 4293 C C . GLY A 1 556 ? 6.225 -12.556 -23.258 1.00 91.94 556 GLY A C 1
ATOM 4294 O O . GLY A 1 556 ? 5.152 -12.549 -22.645 1.00 91.94 556 GLY A O 1
ATOM 4295 N N . PRO A 1 557 ? 6.315 -12.196 -24.548 1.00 89.50 557 PRO A N 1
ATOM 4296 C CA . PRO A 1 557 ? 5.163 -11.743 -25.304 1.00 89.50 557 PRO A CA 1
ATOM 4297 C C . PRO A 1 557 ? 4.095 -12.835 -25.370 1.00 89.50 557 PRO A C 1
ATOM 4299 O O . PRO A 1 557 ? 4.392 -14.019 -25.545 1.00 89.50 557 PRO A O 1
ATOM 4302 N N . ASP A 1 558 ? 2.844 -12.409 -25.257 1.00 88.62 558 ASP A N 1
ATOM 4303 C CA . ASP A 1 558 ? 1.686 -13.275 -25.435 1.00 88.62 558 ASP A CA 1
ATOM 4304 C C . ASP A 1 558 ? 1.641 -13.853 -26.859 1.00 88.62 558 ASP A C 1
ATOM 4306 O O . ASP A 1 558 ? 1.678 -13.125 -27.856 1.00 88.62 558 ASP A O 1
ATOM 4310 N N . ASP A 1 559 ? 1.575 -15.183 -26.945 1.00 85.06 559 ASP A N 1
ATOM 4311 C CA . ASP A 1 559 ? 1.534 -15.937 -28.199 1.00 85.06 559 ASP A CA 1
ATOM 4312 C C . ASP A 1 559 ? 0.101 -16.261 -28.663 1.00 85.06 559 ASP A C 1
ATOM 4314 O O . ASP A 1 559 ? -0.100 -16.969 -29.657 1.00 85.06 559 ASP A O 1
ATOM 4318 N N . GLY A 1 560 ? -0.900 -15.725 -27.960 1.00 86.94 560 GLY A N 1
ATOM 4319 C CA . GLY A 1 560 ? -2.322 -15.866 -28.244 1.00 86.94 560 GLY A CA 1
ATOM 4320 C C . GLY A 1 560 ? -2.925 -17.194 -27.795 1.00 86.94 560 GLY A C 1
ATOM 4321 O O . GLY A 1 560 ? -4.107 -17.423 -28.061 1.00 86.94 560 GLY A O 1
ATOM 4322 N N . GLN A 1 561 ? -2.154 -18.071 -27.146 1.00 87.56 561 GLN A N 1
ATOM 4323 C CA . GLN A 1 561 ? -2.633 -19.359 -26.653 1.00 87.56 561 GLN A CA 1
ATOM 4324 C C . GLN A 1 561 ? -2.875 -19.301 -25.145 1.00 87.56 561 GLN A C 1
ATOM 4326 O O . GLN A 1 561 ? -2.003 -18.915 -24.373 1.00 87.56 561 GLN A O 1
ATOM 4331 N N . ASP A 1 562 ? -4.055 -19.739 -24.716 1.00 87.31 562 ASP A N 1
ATOM 4332 C CA . ASP A 1 562 ? -4.335 -19.943 -23.296 1.00 87.31 562 ASP A CA 1
ATOM 4333 C C . ASP A 1 562 ? -3.684 -21.240 -22.779 1.00 87.31 562 ASP A C 1
ATOM 4335 O O . ASP A 1 562 ? -3.276 -22.117 -23.551 1.00 87.31 562 ASP A O 1
ATOM 4339 N N . GLY A 1 563 ? -3.588 -21.347 -21.455 1.00 89.25 563 GLY A N 1
ATOM 4340 C CA . GLY A 1 563 ? -3.120 -22.537 -20.757 1.00 89.25 563 GLY A CA 1
ATOM 4341 C C . GLY A 1 563 ? -3.452 -22.485 -19.267 1.00 89.25 563 GLY A C 1
ATOM 4342 O O . GLY A 1 563 ? -3.881 -21.453 -18.748 1.00 89.25 563 GLY A O 1
ATOM 4343 N N . SER A 1 564 ? -3.289 -23.620 -18.598 1.00 89.38 564 SER A N 1
ATOM 4344 C CA . SER A 1 564 ? -3.605 -23.825 -17.185 1.00 89.38 564 SER A CA 1
ATOM 4345 C C . SER A 1 564 ? -2.484 -24.577 -16.474 1.00 89.38 564 SER A C 1
ATOM 4347 O O . SER A 1 564 ? -1.791 -25.398 -17.073 1.00 89.38 564 SER A O 1
ATOM 4349 N N . TRP A 1 565 ? -2.368 -24.386 -15.158 1.00 87.88 565 TRP A N 1
ATOM 4350 C CA . TRP A 1 565 ? -1.470 -25.154 -14.288 1.00 87.88 565 TRP A CA 1
ATOM 4351 C C . TRP A 1 565 ? -1.672 -26.678 -14.377 1.00 87.88 565 TRP A C 1
ATOM 4353 O O . TRP A 1 565 ? -0.769 -27.440 -14.036 1.00 87.88 565 TRP A O 1
ATOM 4363 N N . HIS A 1 566 ? -2.841 -27.135 -14.836 1.00 87.12 566 HIS A N 1
ATOM 4364 C CA . HIS A 1 566 ? -3.155 -28.555 -15.020 1.00 87.12 566 HIS A CA 1
ATOM 4365 C C . HIS A 1 566 ? -2.710 -29.129 -16.370 1.00 87.12 566 HIS A C 1
ATOM 4367 O O . HIS A 1 566 ? -2.761 -30.350 -16.566 1.00 87.12 566 HIS A O 1
ATOM 4373 N N . ASP A 1 567 ? -2.282 -28.280 -17.302 1.00 91.31 567 ASP A N 1
ATOM 4374 C CA . ASP A 1 567 ? -1.860 -28.724 -18.619 1.00 91.31 567 ASP A CA 1
ATOM 4375 C C . ASP A 1 567 ? -0.522 -29.456 -18.566 1.00 91.31 567 ASP A C 1
ATOM 4377 O O . ASP A 1 567 ? 0.343 -29.230 -17.717 1.00 91.31 567 ASP A O 1
ATOM 4381 N N . LYS A 1 568 ? -0.322 -30.356 -19.532 1.00 90.06 568 LYS A N 1
ATOM 4382 C CA . LYS A 1 568 ? 0.980 -30.999 -19.692 1.00 90.06 568 LYS A CA 1
ATOM 4383 C C . LYS A 1 568 ? 1.994 -29.965 -20.188 1.00 90.06 568 LYS A C 1
ATOM 4385 O O . LYS A 1 568 ? 1.712 -29.279 -21.175 1.00 90.06 568 LYS A O 1
ATOM 4390 N N . PRO A 1 569 ? 3.198 -29.914 -19.597 1.00 90.56 569 PRO A N 1
ATOM 4391 C CA . PRO A 1 569 ? 4.250 -29.045 -20.090 1.00 90.56 569 PRO A CA 1
ATOM 4392 C C . PRO A 1 569 ? 4.649 -29.475 -21.506 1.00 90.56 569 PRO A C 1
ATOM 4394 O O . PRO A 1 569 ? 5.025 -30.627 -21.741 1.00 90.56 569 PRO A O 1
ATOM 4397 N N . THR A 1 570 ? 4.536 -28.560 -22.464 1.00 90.75 570 THR A N 1
ATOM 4398 C CA . THR A 1 570 ? 4.767 -28.838 -23.895 1.00 90.75 570 THR A CA 1
ATOM 4399 C C . THR A 1 570 ? 5.613 -27.777 -24.586 1.00 90.75 570 THR A C 1
ATOM 4401 O O . THR A 1 570 ? 6.140 -28.033 -25.670 1.00 90.75 570 THR A O 1
ATOM 4404 N N . VAL A 1 571 ? 5.790 -26.606 -23.972 1.00 90.44 571 VAL A N 1
ATOM 4405 C CA . VAL A 1 571 ? 6.539 -25.503 -24.571 1.00 90.44 571 VAL A CA 1
ATOM 4406 C C . VAL A 1 571 ? 8.032 -25.719 -24.337 1.00 90.44 571 VAL A C 1
ATOM 4408 O O . VAL A 1 571 ? 8.478 -25.872 -23.206 1.00 90.44 571 VAL A O 1
ATOM 4411 N N . SER A 1 572 ? 8.833 -25.746 -25.400 1.00 90.38 572 SER A N 1
ATOM 4412 C CA . SER A 1 572 ? 10.293 -25.804 -25.266 1.00 90.38 572 SER A CA 1
ATOM 4413 C C . SER A 1 572 ? 10.841 -24.407 -24.983 1.00 90.38 572 SER A C 1
ATOM 4415 O O . SER A 1 572 ? 10.709 -23.524 -25.831 1.00 90.38 572 SER A O 1
ATOM 4417 N N . LEU A 1 573 ? 11.495 -24.224 -23.831 1.00 89.38 573 LEU A N 1
ATOM 4418 C CA . LEU A 1 573 ? 12.123 -22.947 -23.473 1.00 89.38 573 LEU A CA 1
ATOM 4419 C C . LEU A 1 573 ? 13.203 -22.525 -24.478 1.00 89.38 573 LEU A C 1
ATOM 4421 O O . LEU A 1 573 ? 13.278 -21.357 -24.839 1.00 89.38 573 LEU A O 1
ATOM 4425 N N . ALA A 1 574 ? 13.986 -23.475 -24.998 1.00 86.00 574 ALA A N 1
ATOM 4426 C CA . ALA A 1 574 ? 14.991 -23.191 -26.024 1.00 86.00 574 ALA A CA 1
ATOM 4427 C C . ALA A 1 574 ? 14.373 -22.590 -27.301 1.00 86.00 574 ALA A C 1
ATOM 4429 O O . ALA A 1 574 ? 14.919 -21.654 -27.875 1.00 86.00 574 ALA A O 1
ATOM 4430 N N . ASN A 1 575 ? 13.208 -23.091 -27.725 1.00 85.56 575 ASN A N 1
ATOM 4431 C CA . ASN A 1 575 ? 12.502 -22.536 -28.882 1.00 85.56 575 ASN A CA 1
ATOM 4432 C C . ASN A 1 575 ? 11.850 -21.184 -28.571 1.00 85.56 575 ASN A C 1
ATOM 4434 O O . ASN A 1 575 ? 11.760 -20.346 -29.463 1.00 85.56 575 ASN A O 1
ATOM 4438 N N . LEU A 1 576 ? 11.373 -20.998 -27.337 1.00 86.69 576 LEU A N 1
ATOM 4439 C CA . LEU A 1 576 ? 10.735 -19.764 -26.886 1.00 86.69 576 LEU A CA 1
ATOM 4440 C C . LEU A 1 576 ? 11.729 -18.598 -26.858 1.00 86.69 576 LEU A C 1
ATOM 4442 O O . LEU A 1 576 ? 11.425 -17.528 -27.373 1.00 86.69 576 LEU A O 1
ATOM 4446 N N . LEU A 1 577 ? 12.906 -18.816 -26.268 1.00 86.12 577 LEU A N 1
ATOM 4447 C CA . LEU A 1 577 ? 13.923 -17.776 -26.109 1.00 86.12 577 LEU A CA 1
ATOM 4448 C C . LEU A 1 577 ? 14.730 -17.527 -27.393 1.00 86.12 577 LEU A C 1
ATOM 4450 O O . LEU A 1 577 ? 15.277 -16.444 -27.579 1.00 86.12 577 LEU A O 1
ATOM 4454 N N . GLY A 1 578 ? 14.794 -18.513 -28.293 1.00 82.50 578 GLY A N 1
ATOM 4455 C CA . GLY A 1 578 ? 15.479 -18.385 -29.576 1.00 82.50 578 GLY A CA 1
ATOM 4456 C C . GLY A 1 578 ? 17.001 -18.277 -29.439 1.00 82.50 578 GLY A C 1
ATOM 4457 O O . GLY A 1 578 ? 17.632 -19.060 -28.727 1.00 82.50 578 GLY A O 1
ATOM 4458 N N . ASP A 1 579 ? 17.598 -17.330 -30.168 1.00 80.75 579 ASP A N 1
ATOM 4459 C CA . ASP A 1 579 ? 19.049 -17.123 -30.207 1.00 80.75 579 ASP A CA 1
ATOM 4460 C C . ASP A 1 579 ? 19.532 -16.393 -28.941 1.00 80.75 579 ASP A C 1
ATOM 4462 O O . ASP A 1 579 ? 19.690 -15.172 -28.924 1.00 80.75 579 ASP A O 1
ATOM 4466 N N . VAL A 1 580 ? 19.787 -17.159 -27.881 1.00 82.56 580 VAL A N 1
ATOM 4467 C CA . VAL A 1 580 ? 20.389 -16.673 -26.630 1.00 82.56 580 VAL A CA 1
ATOM 4468 C C . VAL A 1 580 ? 21.889 -16.964 -26.563 1.00 82.56 580 VAL A C 1
ATOM 4470 O O . VAL A 1 580 ? 22.440 -17.708 -27.379 1.00 82.56 580 VAL A O 1
ATOM 4473 N N . GLU A 1 581 ? 22.581 -16.385 -25.579 1.00 77.81 581 GLU A N 1
ATOM 4474 C CA . GLU A 1 581 ? 23.993 -16.693 -25.358 1.00 77.81 581 GLU A CA 1
ATOM 4475 C C . GLU A 1 581 ? 24.220 -18.204 -25.116 1.00 77.81 581 GLU A C 1
ATOM 4477 O O . GLU A 1 581 ? 23.364 -18.873 -24.528 1.00 77.81 581 GLU A O 1
ATOM 4482 N N . PRO A 1 582 ? 25.375 -18.774 -25.517 1.00 77.25 582 PRO A N 1
ATOM 4483 C CA . PRO A 1 582 ? 25.602 -20.222 -25.446 1.00 77.25 582 PRO A CA 1
ATOM 4484 C C . PRO A 1 582 ? 25.421 -20.824 -24.047 1.00 77.25 582 PRO A C 1
ATOM 4486 O O . PRO A 1 582 ? 25.009 -21.974 -23.910 1.00 77.25 582 PRO A O 1
ATOM 4489 N N . LYS A 1 583 ? 25.727 -20.040 -23.009 1.00 73.81 583 LYS A N 1
ATOM 4490 C CA . LYS A 1 583 ? 25.569 -20.431 -21.608 1.00 73.81 583 LYS A CA 1
ATOM 4491 C C . LYS A 1 583 ? 24.094 -20.621 -21.245 1.00 73.81 583 LYS A C 1
ATOM 4493 O O . LYS A 1 583 ? 23.705 -21.715 -20.836 1.00 73.81 583 LYS A O 1
ATOM 4498 N N . LEU A 1 584 ? 23.270 -19.603 -21.493 1.00 78.81 584 LEU A N 1
ATOM 4499 C CA . LEU A 1 584 ? 21.826 -19.662 -21.276 1.00 78.81 584 LEU A CA 1
ATOM 4500 C C . LEU A 1 584 ? 21.166 -20.743 -22.148 1.00 78.81 584 LEU A C 1
ATOM 4502 O O . LEU A 1 584 ? 20.296 -21.463 -21.667 1.00 78.81 584 LEU A O 1
ATOM 4506 N N . ALA A 1 585 ? 21.628 -20.931 -23.390 1.00 82.00 585 ALA A N 1
ATOM 4507 C CA . ALA A 1 585 ? 21.120 -21.967 -24.294 1.00 82.00 585 ALA A CA 1
ATOM 4508 C C . ALA A 1 585 ? 21.297 -23.387 -23.725 1.00 82.00 585 ALA A C 1
ATOM 4510 O O . ALA A 1 585 ? 20.370 -24.197 -23.777 1.00 82.00 585 ALA A O 1
ATOM 4511 N N . ASN A 1 586 ? 22.471 -23.689 -23.159 1.00 77.81 586 ASN A N 1
ATOM 4512 C CA . ASN A 1 586 ? 22.744 -24.985 -22.532 1.00 77.81 586 ASN A CA 1
ATOM 4513 C C . ASN A 1 586 ? 21.903 -25.195 -21.261 1.00 77.81 586 ASN A C 1
ATOM 4515 O O . ASN A 1 586 ? 21.390 -26.293 -21.030 1.00 77.81 586 ASN A O 1
ATOM 4519 N N . PHE A 1 587 ? 21.727 -24.138 -20.462 1.00 80.88 587 PHE A N 1
ATOM 4520 C CA . PHE A 1 587 ? 20.887 -24.161 -19.263 1.00 80.88 587 PHE A CA 1
ATOM 4521 C C . PHE A 1 587 ? 19.427 -24.489 -19.606 1.00 80.88 587 PHE A C 1
ATOM 4523 O O . PHE A 1 587 ? 18.877 -25.461 -19.089 1.00 80.88 587 PHE A O 1
ATOM 4530 N N . VAL A 1 588 ? 18.813 -23.770 -20.553 1.00 85.31 588 VAL A N 1
ATOM 4531 C CA . VAL A 1 588 ? 17.394 -23.988 -20.897 1.00 85.31 588 VAL A CA 1
ATOM 4532 C C . VAL A 1 588 ? 17.128 -25.289 -21.657 1.00 85.31 588 VAL A C 1
ATOM 4534 O O . VAL A 1 588 ? 15.998 -25.771 -21.650 1.00 85.31 588 VAL A O 1
ATOM 4537 N N . GLN A 1 589 ? 18.141 -25.897 -22.287 1.00 85.50 589 GLN A N 1
ATOM 4538 C CA . GLN A 1 589 ? 18.027 -27.251 -22.853 1.00 85.50 589 GLN A CA 1
ATOM 4539 C C . GLN A 1 589 ? 17.920 -28.340 -21.781 1.00 85.50 589 GLN A C 1
ATOM 4541 O O . GLN A 1 589 ? 17.358 -29.401 -22.049 1.00 85.50 589 GLN A O 1
ATOM 4546 N N . SER A 1 590 ? 18.459 -28.084 -20.589 1.00 86.44 590 SER A N 1
ATOM 4547 C CA . SER A 1 590 ? 18.446 -29.031 -19.470 1.00 86.44 590 SER A CA 1
ATOM 4548 C C . SER A 1 590 ? 17.164 -28.939 -18.630 1.00 86.44 590 SER A C 1
ATOM 4550 O O . SER A 1 590 ? 16.882 -29.831 -17.827 1.00 86.44 590 SER A O 1
ATOM 4552 N N . ALA A 1 591 ? 16.377 -27.879 -18.824 1.00 89.31 591 ALA A N 1
ATOM 4553 C CA . ALA A 1 591 ? 15.091 -27.669 -18.175 1.00 89.31 591 ALA A CA 1
ATOM 4554 C C . ALA A 1 591 ? 13.992 -28.584 -18.739 1.00 89.31 591 ALA A C 1
ATOM 4556 O O . ALA A 1 591 ? 14.034 -29.025 -19.892 1.00 89.31 591 ALA A O 1
ATOM 4557 N N . SER A 1 592 ? 12.955 -28.842 -17.939 1.00 91.94 592 SER A N 1
ATOM 4558 C CA . SER A 1 592 ? 11.741 -29.481 -18.441 1.00 91.94 592 SER A CA 1
ATOM 4559 C C . SER A 1 592 ? 11.067 -28.602 -19.503 1.00 91.94 592 SER A C 1
ATOM 4561 O O . SER A 1 592 ? 11.241 -27.381 -19.504 1.00 91.94 592 SER A O 1
ATOM 4563 N N . PRO A 1 593 ? 10.204 -29.171 -20.364 1.00 93.50 593 PRO A N 1
ATOM 4564 C CA . PRO A 1 593 ? 9.233 -28.358 -21.079 1.00 93.50 593 PRO A CA 1
ATOM 4565 C C . PRO A 1 593 ? 8.408 -27.525 -20.087 1.00 93.50 593 PRO A C 1
ATOM 4567 O O . PRO A 1 593 ? 8.270 -27.895 -18.915 1.00 93.50 593 PRO A O 1
ATOM 4570 N N . ALA A 1 594 ? 7.863 -26.413 -20.563 1.00 94.31 594 ALA A N 1
ATOM 4571 C CA . ALA A 1 594 ? 7.114 -25.468 -19.760 1.00 94.31 594 ALA A CA 1
ATOM 4572 C C . ALA A 1 594 ? 5.601 -25.618 -19.949 1.00 94.31 594 ALA A C 1
ATOM 4574 O O . ALA A 1 594 ? 5.114 -25.982 -21.030 1.00 94.31 594 ALA A O 1
ATOM 4575 N N . VAL A 1 595 ? 4.869 -25.313 -18.881 1.00 94.75 595 VAL A N 1
ATOM 4576 C CA . VAL A 1 595 ? 3.435 -25.012 -18.907 1.00 94.75 595 VAL A CA 1
ATOM 4577 C C . VAL A 1 595 ? 3.269 -23.538 -19.261 1.00 94.75 595 VAL A C 1
ATOM 4579 O O . VAL A 1 595 ? 4.046 -22.707 -18.799 1.00 94.75 595 VAL A O 1
ATOM 4582 N N . ARG A 1 596 ? 2.277 -23.221 -20.093 1.00 93.88 596 ARG A N 1
ATOM 4583 C CA . ARG A 1 596 ? 1.954 -21.851 -20.501 1.00 93.88 596 ARG A CA 1
ATOM 4584 C C . ARG A 1 596 ? 0.836 -21.298 -19.626 1.00 93.88 596 ARG A C 1
ATOM 4586 O O . ARG A 1 596 ? -0.175 -21.969 -19.447 1.00 93.88 596 ARG A O 1
ATOM 4593 N N . LEU A 1 597 ? 0.994 -20.068 -19.154 1.00 94.00 597 LEU A N 1
ATOM 4594 C CA . LEU A 1 597 ? 0.023 -19.358 -18.330 1.00 94.00 597 LEU A CA 1
ATOM 4595 C C . LEU A 1 597 ? -0.114 -17.933 -18.853 1.00 94.00 597 LEU A C 1
ATOM 4597 O O . LEU A 1 597 ? 0.769 -17.089 -18.685 1.00 94.00 597 LEU A O 1
ATOM 4601 N N . ARG A 1 598 ? -1.218 -17.676 -19.545 1.00 92.94 598 ARG A N 1
ATOM 4602 C CA . ARG A 1 598 ? -1.488 -16.365 -20.123 1.00 92.94 598 ARG A CA 1
ATOM 4603 C C . ARG A 1 598 ? -1.895 -15.393 -19.020 1.00 92.94 598 ARG A C 1
ATOM 4605 O O . ARG A 1 598 ? -2.810 -15.689 -18.256 1.00 92.94 598 ARG A O 1
ATOM 4612 N N . ILE A 1 599 ? -1.242 -14.234 -18.956 1.00 92.94 599 ILE A N 1
ATOM 4613 C CA . ILE A 1 599 ? -1.577 -13.205 -17.969 1.00 92.94 599 ILE A CA 1
ATOM 4614 C C . ILE A 1 599 ? -2.828 -12.466 -18.441 1.00 92.94 599 ILE A C 1
ATOM 4616 O O . ILE A 1 599 ? -2.950 -12.103 -19.617 1.00 92.94 599 ILE A O 1
ATOM 4620 N N . ARG A 1 600 ? -3.764 -12.254 -17.519 1.00 91.62 600 ARG A N 1
ATOM 4621 C CA . ARG A 1 600 ? -5.052 -11.615 -17.776 1.00 91.62 600 ARG A CA 1
ATOM 4622 C C . ARG A 1 600 ? -5.234 -10.420 -16.851 1.00 91.62 600 ARG A C 1
ATOM 4624 O O . ARG A 1 600 ? -4.832 -10.477 -15.696 1.00 91.62 600 ARG A O 1
ATOM 4631 N N . ASN A 1 601 ? -5.841 -9.367 -17.381 1.00 90.38 601 ASN A N 1
ATOM 4632 C CA . ASN A 1 601 ? -6.408 -8.287 -16.593 1.00 90.38 601 ASN A CA 1
ATOM 4633 C C . ASN A 1 601 ? -7.837 -8.693 -16.251 1.00 90.38 601 ASN A C 1
ATOM 4635 O O . ASN A 1 601 ? -8.616 -9.012 -17.156 1.00 90.38 601 ASN A O 1
ATOM 4639 N N . TYR A 1 602 ? -8.148 -8.695 -14.967 1.00 90.81 602 TYR A N 1
ATOM 4640 C CA . TYR A 1 602 ? -9.486 -8.930 -14.450 1.00 90.81 602 TYR A CA 1
ATOM 4641 C C . TYR A 1 602 ? -10.114 -7.589 -14.082 1.00 90.81 602 TYR A C 1
ATOM 4643 O O . TYR A 1 602 ? -9.400 -6.604 -13.892 1.00 90.81 602 TYR A O 1
ATOM 4651 N N . GLU A 1 603 ? -11.439 -7.547 -14.025 1.00 88.69 603 GLU A N 1
ATOM 4652 C CA . GLU A 1 603 ? -12.159 -6.375 -13.531 1.00 88.69 603 GLU A CA 1
ATOM 4653 C C . GLU A 1 603 ? -11.769 -6.072 -12.074 1.00 88.69 603 GLU A C 1
ATOM 4655 O O . GLU A 1 603 ? -11.455 -6.974 -11.299 1.00 88.69 603 GLU A O 1
ATOM 4660 N N . GLU A 1 604 ? -11.754 -4.809 -11.671 1.00 88.81 604 GLU A N 1
ATOM 4661 C CA . GLU A 1 604 ? -11.598 -4.477 -10.255 1.00 88.81 604 GLU A CA 1
ATOM 4662 C C . GLU A 1 604 ? -12.993 -4.469 -9.628 1.00 88.81 604 GLU A C 1
ATOM 4664 O O . GLU A 1 604 ? -13.854 -3.717 -10.075 1.00 88.81 604 GLU A O 1
ATOM 4669 N N . LEU A 1 605 ? -13.237 -5.345 -8.648 1.00 91.19 605 LEU A N 1
ATOM 4670 C CA . LEU A 1 605 ? -14.522 -5.371 -7.951 1.00 91.19 605 LEU A CA 1
ATOM 4671 C C . LEU A 1 605 ? -14.515 -4.334 -6.833 1.00 91.19 605 LEU A C 1
ATOM 4673 O O . LEU A 1 605 ? -13.596 -4.329 -6.010 1.00 91.19 605 LEU A O 1
ATOM 4677 N N . GLU A 1 606 ? -15.554 -3.501 -6.814 1.00 90.94 606 GLU A N 1
ATOM 4678 C CA . GLU A 1 606 ? -15.812 -2.538 -5.741 1.00 90.94 606 GLU A CA 1
ATOM 4679 C C . GLU A 1 606 ? -16.047 -3.259 -4.413 1.00 90.94 606 GLU A C 1
ATOM 4681 O O . GLU A 1 606 ? -15.416 -2.913 -3.417 1.00 90.94 606 GLU A O 1
ATOM 4686 N N . ASP A 1 607 ? -16.826 -4.344 -4.450 1.00 94.88 607 ASP A N 1
ATOM 4687 C CA . ASP A 1 607 ? -17.115 -5.176 -3.290 1.00 94.88 607 ASP A CA 1
ATOM 4688 C C . ASP A 1 607 ? -16.615 -6.612 -3.453 1.00 94.88 607 ASP A C 1
ATOM 4690 O O . ASP A 1 607 ? -16.721 -7.251 -4.502 1.00 94.88 607 ASP A O 1
ATOM 4694 N N . TRP A 1 608 ? -16.079 -7.148 -2.363 1.00 96.75 608 TRP A N 1
ATOM 4695 C CA . TRP A 1 608 ? -15.705 -8.548 -2.179 1.00 96.75 608 TRP A CA 1
ATOM 4696 C C . TRP A 1 608 ? -16.761 -9.310 -1.374 1.00 96.75 608 TRP A C 1
ATOM 4698 O O . TRP A 1 608 ? -16.678 -10.533 -1.237 1.00 96.75 608 TRP A O 1
ATOM 4708 N N . ILE A 1 609 ? -17.754 -8.601 -0.836 1.00 97.56 609 ILE A N 1
ATOM 4709 C CA . ILE A 1 609 ? -18.894 -9.149 -0.113 1.00 97.56 609 ILE A CA 1
ATOM 4710 C C . ILE A 1 609 ? -20.104 -9.108 -1.041 1.00 97.56 609 ILE A C 1
ATOM 4712 O O . ILE A 1 609 ? -20.332 -8.137 -1.751 1.00 97.56 609 ILE A O 1
ATOM 4716 N N . HIS A 1 610 ? -20.923 -10.158 -1.026 1.00 97.00 610 HIS A N 1
ATOM 4717 C CA . HIS A 1 610 ? -22.188 -10.125 -1.754 1.00 97.00 610 HIS A CA 1
ATOM 4718 C C . HIS A 1 610 ? -23.198 -9.208 -1.044 1.00 97.00 610 HIS A C 1
ATOM 4720 O O . HIS A 1 610 ? -23.805 -9.633 -0.050 1.00 97.00 610 HIS A O 1
ATOM 4726 N N . GLU A 1 611 ? -23.419 -8.017 -1.607 1.00 90.62 611 GLU A N 1
ATOM 4727 C CA . GLU A 1 611 ? -24.204 -6.895 -1.062 1.00 90.62 611 GLU A CA 1
ATOM 4728 C C . GLU A 1 611 ? -25.526 -7.329 -0.405 1.00 90.62 611 GLU A C 1
ATOM 4730 O O . GLU A 1 611 ? -25.727 -7.119 0.788 1.00 90.62 611 GLU A O 1
ATOM 4735 N N . ASP A 1 612 ? -26.402 -8.039 -1.127 1.00 92.88 612 ASP A N 1
ATOM 4736 C CA . ASP A 1 612 ? -27.737 -8.376 -0.598 1.00 92.88 612 ASP A CA 1
ATOM 4737 C C . ASP A 1 612 ? -27.727 -9.413 0.537 1.00 92.88 612 ASP A C 1
ATOM 4739 O O . ASP A 1 612 ? -28.671 -9.502 1.327 1.00 92.88 612 ASP A O 1
ATOM 4743 N N . SER A 1 613 ? -26.705 -10.273 0.578 1.00 94.56 613 SER A N 1
ATOM 4744 C CA . SER A 1 613 ? -26.682 -11.406 1.509 1.00 94.56 613 SER A CA 1
ATOM 4745 C C . SER A 1 613 ? -25.877 -11.093 2.758 1.00 94.56 613 SER A C 1
ATOM 4747 O O . SER A 1 613 ? -26.205 -11.600 3.830 1.00 94.56 613 SER A O 1
ATOM 4749 N N . GLU A 1 614 ? -24.790 -10.327 2.610 1.00 95.00 614 GLU A N 1
ATOM 4750 C CA . GLU A 1 614 ? -23.762 -10.101 3.629 1.00 95.00 614 GLU A CA 1
ATOM 4751 C C . GLU A 1 614 ? -23.312 -11.397 4.333 1.00 95.00 614 GLU A C 1
ATOM 4753 O O . GLU A 1 614 ? -23.027 -11.426 5.534 1.00 95.00 614 GLU A O 1
ATOM 4758 N N . ARG A 1 615 ? -23.352 -12.525 3.612 1.00 95.88 615 ARG A N 1
ATOM 4759 C CA . ARG A 1 615 ? -22.979 -13.867 4.099 1.00 95.88 615 ARG A CA 1
ATOM 4760 C C . ARG A 1 615 ? -22.091 -14.614 3.114 1.00 95.88 615 ARG A C 1
ATOM 4762 O O . ARG A 1 615 ? -21.830 -15.804 3.293 1.00 95.88 615 ARG A O 1
ATOM 4769 N N . MET A 1 616 ? -21.607 -13.919 2.095 1.00 96.81 616 MET A N 1
ATOM 4770 C CA . MET A 1 616 ? -20.623 -14.429 1.161 1.00 96.81 616 MET A CA 1
ATOM 4771 C C . MET A 1 616 ? -19.525 -13.396 0.948 1.00 96.81 616 MET A C 1
ATOM 4773 O O . MET A 1 616 ? -19.821 -12.218 0.789 1.00 96.81 616 MET A O 1
ATOM 4777 N N . LEU A 1 617 ? -18.288 -13.877 0.940 1.00 97.62 617 LEU A N 1
ATOM 4778 C CA . LEU A 1 617 ? -17.047 -13.124 0.782 1.00 97.62 617 LEU A CA 1
ATOM 4779 C C . LEU A 1 617 ? -16.172 -13.861 -0.241 1.00 97.62 617 LEU A C 1
ATOM 4781 O O . LEU A 1 617 ? -16.130 -15.091 -0.210 1.00 97.62 617 LEU A O 1
ATOM 4785 N N . ILE A 1 618 ? -15.435 -13.154 -1.092 1.00 97.75 618 ILE A N 1
ATOM 4786 C CA . ILE A 1 618 ? -14.348 -13.720 -1.911 1.00 97.75 618 ILE A CA 1
ATOM 4787 C C . ILE A 1 618 ? -12.974 -13.328 -1.351 1.00 97.75 618 ILE A C 1
ATOM 4789 O O . ILE A 1 618 ? -12.804 -12.224 -0.849 1.00 97.75 618 ILE A O 1
ATOM 4793 N N . ILE A 1 619 ? -11.992 -14.233 -1.430 1.00 97.81 619 ILE A N 1
ATOM 4794 C CA . ILE A 1 619 ? -10.607 -14.009 -0.966 1.00 97.81 619 ILE A CA 1
ATOM 4795 C C . ILE A 1 619 ? -9.582 -14.581 -1.952 1.00 97.81 619 ILE A C 1
ATOM 4797 O O . ILE A 1 619 ? -9.925 -15.348 -2.859 1.00 97.81 619 ILE A O 1
ATOM 4801 N N . GLY A 1 620 ? -8.304 -14.263 -1.744 1.00 96.06 620 GLY A N 1
ATOM 4802 C CA . GLY A 1 620 ? -7.214 -14.725 -2.595 1.00 96.06 620 GLY A CA 1
ATOM 4803 C C . GLY A 1 620 ? -7.404 -14.280 -4.044 1.00 96.06 620 GLY A C 1
ATOM 4804 O O . GLY A 1 620 ? -8.007 -13.247 -4.325 1.00 96.06 620 GLY A O 1
ATOM 4805 N N . GLU A 1 621 ? -6.974 -15.111 -4.992 1.00 93.69 621 GLU A N 1
ATOM 4806 C CA . GLU A 1 621 ? -7.060 -14.765 -6.416 1.00 93.69 621 GLU A CA 1
ATOM 4807 C C . GLU A 1 621 ? -8.500 -14.649 -6.965 1.00 93.69 621 GLU A C 1
ATOM 4809 O O . GLU A 1 621 ? -8.670 -14.217 -8.101 1.00 93.69 621 GLU A O 1
ATOM 4814 N N . ALA A 1 622 ? -9.540 -15.021 -6.204 1.00 95.19 622 ALA A N 1
ATOM 4815 C CA . ALA A 1 622 ? -10.925 -14.711 -6.580 1.00 95.19 622 ALA A CA 1
ATOM 4816 C C . ALA A 1 622 ? -11.244 -13.213 -6.380 1.00 95.19 622 ALA A C 1
ATOM 4818 O O . ALA A 1 622 ? -11.950 -12.615 -7.194 1.00 95.19 622 ALA A O 1
ATOM 4819 N N . ALA A 1 623 ? -10.693 -12.604 -5.326 1.00 95.56 623 ALA A N 1
ATOM 4820 C CA . ALA A 1 623 ? -10.845 -11.185 -5.010 1.00 95.56 623 ALA A CA 1
ATOM 4821 C C . ALA A 1 623 ? -9.789 -10.321 -5.716 1.00 95.56 623 ALA A C 1
ATOM 4823 O O . ALA A 1 623 ? -10.124 -9.365 -6.413 1.00 95.56 623 ALA A O 1
ATOM 4824 N N . HIS A 1 624 ? -8.515 -10.699 -5.586 1.00 94.56 624 HIS A N 1
ATOM 4825 C CA . HIS A 1 624 ? -7.350 -9.947 -6.061 1.00 94.56 624 HIS A CA 1
ATOM 4826 C C . HIS A 1 624 ? -6.432 -10.836 -6.919 1.00 94.56 624 HIS A C 1
ATOM 4828 O O . HIS A 1 624 ? -5.419 -11.352 -6.459 1.00 94.56 624 HIS A O 1
ATOM 4834 N N . PRO A 1 625 ? -6.767 -11.074 -8.196 1.00 93.00 625 PRO A N 1
ATOM 4835 C CA . PRO A 1 625 ? -5.995 -11.972 -9.054 1.00 93.00 625 PRO A CA 1
ATOM 4836 C C . PRO A 1 625 ? -4.626 -11.395 -9.437 1.00 93.00 625 PRO A C 1
ATOM 4838 O O . PRO A 1 625 ? -4.535 -10.379 -10.125 1.00 93.00 625 PRO A O 1
ATOM 4841 N N . PHE A 1 626 ? -3.541 -12.068 -9.056 1.00 92.56 626 PHE A N 1
ATOM 4842 C CA . PHE A 1 626 ? -2.180 -11.642 -9.395 1.00 92.56 626 PHE A CA 1
ATOM 4843 C C . PHE A 1 626 ? -1.715 -12.204 -10.747 1.00 92.56 626 PHE A C 1
ATOM 4845 O O . PHE A 1 626 ? -2.191 -13.251 -11.199 1.00 92.56 626 PHE A O 1
ATOM 4852 N N . PRO A 1 627 ? -0.734 -11.560 -11.406 1.00 91.50 627 PRO A N 1
ATOM 4853 C CA . PRO A 1 627 ? 0.003 -12.195 -12.487 1.00 91.50 627 PRO A CA 1
ATOM 4854 C C . PRO A 1 627 ? 0.569 -13.560 -12.043 1.00 91.50 627 PRO A C 1
ATOM 4856 O O . PRO A 1 627 ? 1.215 -13.656 -10.998 1.00 91.50 627 PRO A O 1
ATOM 4859 N N . PRO A 1 628 ? 0.369 -14.638 -12.821 1.00 90.62 628 PRO A N 1
ATOM 4860 C CA . PRO A 1 628 ? 0.939 -15.939 -12.501 1.00 90.62 628 PRO A CA 1
ATOM 4861 C C . PRO A 1 628 ? 2.453 -15.865 -12.265 1.00 90.62 628 PRO A C 1
ATOM 4863 O O . PRO A 1 628 ? 3.185 -15.396 -13.134 1.00 90.62 628 PRO A O 1
ATOM 4866 N N . GLY A 1 629 ? 2.919 -16.388 -11.125 1.00 84.62 629 GLY A N 1
ATOM 4867 C CA . GLY A 1 629 ? 4.339 -16.394 -10.741 1.00 84.62 629 GLY A CA 1
ATOM 4868 C C . GLY A 1 629 ? 4.819 -15.142 -10.007 1.00 84.62 629 GLY A C 1
ATOM 4869 O O . GLY A 1 629 ? 6.029 -15.000 -9.810 1.00 84.62 629 GLY A O 1
ATOM 4870 N N . SER A 1 630 ? 3.897 -14.258 -9.624 1.00 87.81 630 SER A N 1
ATOM 4871 C CA . SER A 1 630 ? 4.138 -13.137 -8.721 1.00 87.81 630 SER A CA 1
ATOM 4872 C C . SER A 1 630 ? 4.684 -13.577 -7.361 1.00 87.81 630 SER A C 1
ATOM 4874 O O . SER A 1 630 ? 4.363 -14.658 -6.865 1.00 87.81 630 SER A O 1
ATOM 4876 N N . LEU A 1 631 ? 5.509 -12.724 -6.745 1.00 81.12 631 LEU A N 1
ATOM 4877 C CA . LEU A 1 631 ? 6.143 -13.027 -5.454 1.00 81.12 631 LEU A CA 1
ATOM 4878 C C . LEU A 1 631 ? 5.122 -12.984 -4.312 1.00 81.12 631 LEU A C 1
ATOM 4880 O O . LEU A 1 631 ? 5.152 -13.827 -3.420 1.00 81.12 631 LEU A O 1
ATOM 4884 N N . GLN A 1 632 ? 4.194 -12.028 -4.369 1.00 85.19 632 GLN A N 1
ATOM 4885 C CA . GLN A 1 632 ? 3.264 -11.739 -3.276 1.00 85.19 632 GLN A CA 1
ATOM 4886 C C . GLN A 1 632 ? 1.985 -12.590 -3.278 1.00 85.19 632 GLN A C 1
ATOM 4888 O O . GLN A 1 632 ? 1.270 -12.593 -2.283 1.00 85.19 632 GLN A O 1
ATOM 4893 N N . THR A 1 633 ? 1.689 -13.359 -4.334 1.00 88.81 633 THR A N 1
ATOM 4894 C CA . THR A 1 633 ? 0.397 -14.063 -4.485 1.00 88.81 633 THR A CA 1
ATOM 4895 C C . THR A 1 633 ? 0.026 -14.916 -3.268 1.00 88.81 633 THR A C 1
ATOM 4897 O O . THR A 1 633 ? -1.084 -14.821 -2.746 1.00 88.81 633 THR A O 1
ATOM 4900 N N . PHE A 1 634 ? 0.955 -15.747 -2.787 1.00 88.88 634 PHE A N 1
ATOM 4901 C CA . PHE A 1 634 ? 0.690 -16.624 -1.643 1.00 88.88 634 PHE A CA 1
ATOM 4902 C C . PHE A 1 634 ? 0.739 -15.884 -0.308 1.00 88.88 634 PHE A C 1
ATOM 4904 O O . PHE A 1 634 ? -0.013 -16.249 0.593 1.00 88.88 634 PHE A O 1
ATOM 4911 N N . ALA A 1 635 ? 1.579 -14.851 -0.189 1.00 89.06 635 ALA A N 1
ATOM 4912 C CA . ALA A 1 635 ? 1.615 -13.998 0.994 1.00 89.06 635 ALA A CA 1
ATOM 4913 C C . ALA A 1 635 ? 0.260 -13.304 1.186 1.00 89.06 635 ALA A C 1
ATOM 4915 O O . ALA A 1 635 ? -0.336 -13.440 2.247 1.00 89.06 635 ALA A O 1
ATOM 4916 N N . MET A 1 636 ? -0.303 -12.710 0.127 1.00 92.88 636 MET A N 1
ATOM 4917 C CA . MET A 1 636 ? -1.627 -12.079 0.176 1.00 92.88 636 MET A CA 1
ATOM 4918 C C . MET A 1 636 ? -2.734 -13.067 0.563 1.00 92.88 636 MET A C 1
ATOM 4920 O O . MET A 1 636 ? -3.597 -12.731 1.365 1.00 92.88 636 MET A O 1
ATOM 4924 N N . CYS A 1 637 ? -2.693 -14.307 0.058 1.00 93.62 637 CYS A N 1
ATOM 4925 C CA . CYS A 1 637 ? -3.663 -15.338 0.447 1.00 93.62 637 CYS A CA 1
ATOM 4926 C C . CYS A 1 637 ? -3.546 -15.745 1.929 1.00 93.62 637 CYS A C 1
ATOM 4928 O O . CYS A 1 637 ? -4.548 -16.100 2.551 1.00 93.62 637 CYS A O 1
ATOM 4930 N N . LEU A 1 638 ? -2.332 -15.747 2.490 1.00 92.69 638 LEU A N 1
ATOM 4931 C CA . LEU A 1 638 ? -2.109 -16.036 3.909 1.00 92.69 638 LEU A CA 1
ATOM 4932 C C . LEU A 1 638 ? -2.521 -14.855 4.791 1.00 92.69 638 LEU A C 1
ATOM 4934 O O . LEU A 1 638 ? -3.181 -15.080 5.802 1.00 92.69 638 LEU A O 1
ATOM 4938 N N . GLU A 1 639 ? -2.197 -13.627 4.381 1.00 95.12 639 GLU A N 1
ATOM 4939 C CA . GLU A 1 639 ? -2.656 -12.398 5.035 1.00 95.12 639 GLU A CA 1
ATOM 4940 C C . GLU A 1 639 ? -4.194 -12.352 5.082 1.00 95.12 639 GLU A C 1
ATOM 4942 O O . GLU A 1 639 ? -4.763 -12.084 6.135 1.00 95.12 639 GLU A O 1
ATOM 4947 N N . ASP A 1 640 ? -4.887 -12.708 3.993 1.00 97.69 640 ASP A N 1
ATOM 4948 C CA . ASP A 1 640 ? -6.352 -12.813 3.984 1.00 97.69 640 ASP A CA 1
ATOM 4949 C C . ASP A 1 640 ? -6.864 -13.801 5.045 1.00 97.69 640 ASP A C 1
ATOM 4951 O O . ASP A 1 640 ? -7.767 -13.502 5.827 1.00 97.69 640 ASP A O 1
ATOM 4955 N N . ALA A 1 641 ? -6.281 -15.002 5.098 1.00 96.25 641 ALA A N 1
ATOM 4956 C CA . ALA A 1 641 ? -6.686 -16.009 6.071 1.00 96.25 641 ALA A CA 1
ATOM 4957 C C . ALA A 1 641 ? -6.430 -15.546 7.518 1.00 96.25 641 ALA A C 1
ATOM 4959 O O . ALA A 1 641 ? -7.251 -15.819 8.397 1.00 96.25 641 ALA A O 1
ATOM 4960 N N . ALA A 1 642 ? -5.323 -14.839 7.754 1.00 96.25 642 ALA A N 1
ATOM 4961 C CA . ALA A 1 642 ? -4.945 -14.305 9.057 1.00 96.25 642 ALA A CA 1
ATOM 4962 C C . ALA A 1 642 ? -5.867 -13.159 9.502 1.00 96.25 642 ALA A C 1
ATOM 4964 O O . ALA A 1 642 ? -6.435 -13.245 10.589 1.00 96.25 642 ALA A O 1
ATOM 4965 N N . VAL A 1 643 ? -6.122 -12.155 8.652 1.00 97.50 643 VAL A N 1
ATOM 4966 C CA . VAL A 1 643 ? -7.059 -11.053 8.958 1.00 97.50 643 VAL A CA 1
ATOM 4967 C C . VAL A 1 643 ? -8.455 -11.592 9.228 1.00 97.50 643 VAL A C 1
ATOM 4969 O O . VAL A 1 643 ? -9.077 -11.235 10.229 1.00 97.50 643 VAL A O 1
ATOM 4972 N N . LEU A 1 644 ? -8.946 -12.501 8.380 1.00 96.94 644 LEU A N 1
ATOM 4973 C CA . LEU A 1 644 ? -10.259 -13.102 8.580 1.00 96.94 644 LEU A CA 1
ATOM 4974 C C . LEU A 1 644 ? -10.302 -13.896 9.894 1.00 96.94 644 LEU A C 1
ATOM 4976 O O . LEU A 1 644 ? -11.226 -13.728 10.687 1.00 96.94 644 LEU A O 1
ATOM 4980 N N . GLY A 1 645 ? -9.284 -14.717 10.169 1.00 96.31 645 GLY A N 1
ATOM 4981 C CA . GLY A 1 645 ? -9.166 -15.455 11.428 1.00 96.31 645 GLY A CA 1
ATOM 4982 C C . GLY A 1 645 ? -9.133 -14.537 12.652 1.00 96.31 645 GLY A C 1
ATOM 4983 O O . GLY A 1 645 ? -9.793 -14.817 13.655 1.00 96.31 645 GLY A O 1
ATOM 4984 N N . LYS A 1 646 ? -8.426 -13.411 12.549 1.00 96.88 646 LYS A N 1
ATOM 4985 C CA . LYS A 1 646 ? -8.288 -12.410 13.603 1.00 96.88 646 LYS A CA 1
ATOM 4986 C C . LYS A 1 646 ? -9.595 -11.679 13.886 1.00 96.88 646 LYS A C 1
ATOM 4988 O O . LYS A 1 646 ? -10.020 -11.652 15.039 1.00 96.88 646 LYS A O 1
ATOM 4993 N N . LEU A 1 647 ? -10.283 -11.172 12.864 1.00 95.44 647 LEU A N 1
ATOM 4994 C CA . LEU A 1 647 ? -11.593 -10.531 13.023 1.00 95.44 647 LEU A CA 1
ATOM 4995 C C . LEU A 1 647 ? -12.610 -11.498 13.644 1.00 95.44 647 LEU A C 1
ATOM 4997 O O . LEU A 1 647 ? -13.282 -11.170 14.621 1.00 95.44 647 LEU A O 1
ATOM 5001 N N . PHE A 1 648 ? -12.662 -12.736 13.147 1.00 96.00 648 PHE A N 1
ATOM 5002 C CA . PHE A 1 648 ? -13.581 -13.753 13.658 1.00 96.00 648 PHE A CA 1
ATOM 5003 C C . PHE A 1 648 ? -13.204 -14.301 15.039 1.00 96.00 648 PHE A C 1
ATOM 5005 O O . PHE A 1 648 ? -14.061 -14.881 15.709 1.00 96.00 648 PHE A O 1
ATOM 5012 N N . SER A 1 649 ? -11.977 -14.080 15.519 1.00 95.81 649 SER A N 1
ATOM 5013 C CA . SER A 1 649 ? -11.605 -14.399 16.903 1.00 95.81 649 SER A CA 1
ATOM 5014 C C . SER A 1 649 ? -12.388 -13.568 17.931 1.00 95.81 649 SER A C 1
ATOM 5016 O O . SER A 1 649 ? -12.592 -14.016 19.060 1.00 95.81 649 SER A O 1
ATOM 5018 N N . HIS A 1 650 ? -12.908 -12.409 17.512 1.00 93.19 650 HIS A N 1
ATOM 5019 C CA . HIS A 1 650 ? -13.746 -11.519 18.318 1.00 93.19 650 HIS A CA 1
ATOM 5020 C C . HIS A 1 650 ? -15.251 -11.804 18.184 1.00 93.19 650 HIS A C 1
ATOM 5022 O O . HIS A 1 650 ? -16.075 -11.090 18.765 1.00 93.19 650 HIS A O 1
ATOM 5028 N N . LEU A 1 651 ? -15.640 -12.845 17.437 1.00 93.75 651 LEU A N 1
ATOM 5029 C CA . LEU A 1 651 ? -17.042 -13.191 17.206 1.00 93.75 651 LEU A CA 1
ATOM 5030 C C . LEU A 1 651 ? -17.724 -13.677 18.490 1.00 93.75 651 LEU A C 1
ATOM 5032 O O . LEU A 1 651 ? -17.346 -14.684 19.087 1.00 93.75 651 LEU A O 1
ATOM 5036 N N . LYS A 1 652 ? -18.796 -12.984 18.876 1.00 91.56 652 LYS A N 1
ATOM 5037 C CA . LYS A 1 652 ? -19.658 -13.321 20.020 1.00 91.56 652 LYS A CA 1
ATOM 5038 C C . LYS A 1 652 ? -21.075 -13.688 19.586 1.00 91.56 652 LYS A C 1
ATOM 5040 O O . LYS A 1 652 ? -21.745 -14.446 20.288 1.00 91.56 652 LYS A O 1
ATOM 5045 N N . SER A 1 653 ? -21.541 -13.168 18.449 1.00 91.81 653 SER A N 1
ATOM 5046 C CA . SER A 1 653 ? -22.849 -13.486 17.869 1.00 91.81 653 SER A CA 1
ATOM 5047 C C . SER A 1 653 ? -22.829 -13.471 16.337 1.00 91.81 653 SER A C 1
ATOM 5049 O O . SER A 1 653 ? -22.055 -12.747 15.717 1.00 91.81 653 SER A O 1
ATOM 5051 N N . GLU A 1 654 ? -23.732 -14.233 15.711 1.00 91.44 654 GLU A N 1
ATOM 5052 C CA . GLU A 1 654 ? -23.883 -14.285 14.244 1.00 91.44 654 GLU A CA 1
ATOM 5053 C C . GLU A 1 654 ? -24.281 -12.939 13.611 1.00 91.44 654 GLU A C 1
ATOM 5055 O O . GLU A 1 654 ? -24.094 -12.728 12.413 1.00 91.44 654 GLU A O 1
ATOM 5060 N N . GLU A 1 655 ? -24.832 -12.012 14.396 1.00 89.25 655 GLU A N 1
ATOM 5061 C CA . GLU A 1 655 ? -25.204 -10.670 13.931 1.00 89.25 655 GLU A CA 1
ATOM 5062 C C . GLU A 1 655 ? -23.976 -9.820 13.572 1.00 89.25 655 GLU A C 1
ATOM 5064 O O . GLU A 1 655 ? -24.087 -8.896 12.774 1.00 89.25 655 GLU A O 1
ATOM 5069 N N . GLN A 1 656 ? -22.801 -10.150 14.118 1.00 91.00 656 GLN A N 1
ATOM 5070 C CA . GLN A 1 656 ? -21.550 -9.437 13.846 1.00 91.00 656 GLN A CA 1
ATOM 5071 C C . GLN A 1 656 ? -20.893 -9.857 12.526 1.00 91.00 656 GLN A C 1
ATOM 5073 O O . GLN A 1 656 ? -19.986 -9.172 12.061 1.00 91.00 656 GLN A O 1
ATOM 5078 N N . ILE A 1 657 ? -21.347 -10.956 11.915 1.00 94.62 657 ILE A N 1
ATOM 5079 C CA . ILE A 1 657 ? -20.734 -11.530 10.712 1.00 94.62 657 ILE A CA 1
ATOM 5080 C C . ILE A 1 657 ? -20.607 -10.500 9.576 1.00 94.62 657 ILE A C 1
ATOM 5082 O O . ILE A 1 657 ? -19.479 -10.307 9.132 1.00 94.62 657 ILE A O 1
ATOM 5086 N N . PRO A 1 658 ? -21.673 -9.787 9.144 1.00 94.19 658 PRO A N 1
ATOM 5087 C CA . PRO A 1 658 ? -21.562 -8.746 8.117 1.00 94.19 658 PRO A CA 1
ATOM 5088 C C . PRO A 1 658 ? -20.465 -7.740 8.403 1.00 94.19 658 PRO A C 1
ATOM 5090 O O . PRO A 1 658 ? -19.646 -7.443 7.546 1.00 94.19 658 PRO A O 1
ATOM 5093 N N . ASN A 1 659 ? -20.421 -7.259 9.645 1.00 91.56 659 ASN A N 1
ATOM 5094 C CA . ASN A 1 659 ? -19.479 -6.238 10.060 1.00 91.56 659 ASN A CA 1
ATOM 5095 C C . ASN A 1 659 ? -18.031 -6.713 9.901 1.00 91.56 659 ASN A C 1
ATOM 5097 O O . ASN A 1 659 ? -17.184 -5.941 9.480 1.00 91.56 659 ASN A O 1
ATOM 5101 N N . PHE A 1 660 ? -17.748 -7.979 10.212 1.00 95.38 660 PHE A N 1
ATOM 5102 C CA . PHE A 1 660 ? -16.413 -8.546 10.029 1.00 95.38 660 PHE A CA 1
ATOM 5103 C C . PHE A 1 660 ? -16.068 -8.811 8.571 1.00 95.38 660 PHE A C 1
ATOM 5105 O O . PHE A 1 660 ? -14.907 -8.677 8.208 1.00 95.38 660 PHE A O 1
ATOM 5112 N N . LEU A 1 661 ? -17.043 -9.169 7.732 1.00 96.75 661 LEU A N 1
ATOM 5113 C CA . LEU A 1 661 ? -16.790 -9.319 6.299 1.00 96.75 661 LEU A CA 1
ATOM 5114 C C . LEU A 1 661 ? -16.464 -7.962 5.661 1.00 96.75 661 LEU A C 1
ATOM 5116 O O . LEU A 1 661 ? -15.472 -7.861 4.952 1.00 96.75 661 LEU A O 1
ATOM 5120 N N . TRP A 1 662 ? -17.225 -6.914 5.980 1.00 94.12 662 TRP A N 1
ATOM 5121 C CA . TRP A 1 662 ? -16.938 -5.553 5.515 1.00 94.12 662 TRP A CA 1
ATOM 5122 C C . TRP A 1 662 ? -15.613 -5.019 6.069 1.00 94.12 662 TRP A C 1
ATOM 5124 O O . TRP A 1 662 ? -14.779 -4.548 5.306 1.00 94.12 662 TRP A O 1
ATOM 5134 N N . GLY A 1 663 ? -15.346 -5.215 7.364 1.00 92.75 663 GLY A N 1
ATOM 5135 C CA . GLY A 1 663 ? -14.055 -4.853 7.952 1.00 92.75 663 GLY A CA 1
ATOM 5136 C C . GLY A 1 663 ? -12.867 -5.580 7.327 1.00 92.75 663 GLY A C 1
ATOM 5137 O O . GLY A 1 663 ? -11.790 -5.010 7.192 1.00 92.75 663 GLY A O 1
ATOM 5138 N N . PHE A 1 664 ? -13.057 -6.829 6.896 1.00 97.38 664 PHE A N 1
ATOM 5139 C CA . PHE A 1 664 ? -12.047 -7.551 6.132 1.00 97.38 664 PHE A CA 1
ATOM 5140 C C . PHE A 1 664 ? -11.738 -6.848 4.801 1.00 97.38 664 PHE A C 1
ATOM 5142 O O . PHE A 1 664 ? -10.564 -6.678 4.477 1.00 97.38 664 PHE A O 1
ATOM 5149 N N . GLN A 1 665 ? -12.759 -6.417 4.052 1.00 96.06 665 GLN A N 1
ATOM 5150 C CA . GLN A 1 665 ? -12.566 -5.662 2.810 1.00 96.06 665 GLN A CA 1
ATOM 5151 C C . GLN A 1 665 ? -11.822 -4.346 3.063 1.00 96.06 665 GLN A C 1
ATOM 5153 O O . GLN A 1 665 ? -10.824 -4.106 2.385 1.00 96.06 665 GLN A O 1
ATOM 5158 N N . ASP A 1 666 ? -12.230 -3.567 4.072 1.00 92.81 666 ASP A N 1
ATOM 5159 C CA . ASP A 1 666 ? -11.594 -2.287 4.424 1.00 92.81 666 ASP A CA 1
ATOM 5160 C C . ASP A 1 666 ? -10.080 -2.436 4.642 1.00 92.81 666 ASP A C 1
ATOM 5162 O O . ASP A 1 666 ? -9.285 -1.628 4.168 1.00 92.81 666 ASP A O 1
ATOM 5166 N N . ILE A 1 667 ? -9.666 -3.496 5.342 1.00 93.88 667 ILE A N 1
ATOM 5167 C CA . ILE A 1 667 ? -8.253 -3.751 5.656 1.00 93.88 667 ILE A CA 1
ATOM 5168 C C . ILE A 1 667 ? -7.483 -4.238 4.421 1.00 93.88 667 ILE A C 1
ATOM 5170 O O . ILE A 1 667 ? -6.298 -3.939 4.250 1.00 93.88 667 ILE A O 1
ATOM 5174 N N . ARG A 1 668 ? -8.112 -5.077 3.590 1.00 95.81 668 ARG A N 1
ATOM 5175 C CA . ARG A 1 668 ? -7.402 -5.874 2.581 1.00 95.81 668 ARG A CA 1
ATOM 5176 C C . ARG A 1 668 ? -7.405 -5.267 1.189 1.00 95.81 668 ARG A C 1
ATOM 5178 O O . ARG A 1 668 ? -6.445 -5.512 0.457 1.00 95.81 668 ARG A O 1
ATOM 5185 N N . GLN A 1 669 ? -8.431 -4.512 0.804 1.00 93.44 669 GLN A N 1
ATOM 5186 C CA . GLN A 1 669 ? -8.616 -4.086 -0.585 1.00 93.44 669 GLN A CA 1
ATOM 5187 C C . GLN A 1 669 ? -7.464 -3.201 -1.072 1.00 93.44 669 GLN A C 1
ATOM 5189 O O . GLN A 1 669 ? -6.801 -3.544 -2.054 1.00 93.44 669 GLN A O 1
ATOM 5194 N N . GLU A 1 670 ? -7.153 -2.127 -0.345 1.00 88.50 670 GLU A N 1
ATOM 5195 C CA . GLU A 1 670 ? -6.061 -1.213 -0.701 1.00 88.50 670 GLU A CA 1
ATOM 5196 C C . GLU A 1 670 ? -4.691 -1.910 -0.652 1.00 88.50 670 GLU A C 1
ATOM 5198 O O . GLU A 1 670 ? -3.884 -1.784 -1.577 1.00 88.50 670 GLU A O 1
ATOM 5203 N N . ARG A 1 671 ? -4.454 -2.737 0.376 1.00 91.12 671 ARG A N 1
ATOM 5204 C CA . ARG A 1 671 ? -3.219 -3.521 0.526 1.00 91.12 671 ARG A CA 1
ATOM 5205 C C . ARG A 1 671 ? -2.989 -4.458 -0.662 1.00 91.12 671 ARG A C 1
ATOM 5207 O O . ARG A 1 671 ? -1.887 -4.487 -1.219 1.00 91.12 671 ARG A O 1
ATOM 5214 N N . CYS A 1 672 ? -4.015 -5.202 -1.069 1.00 93.19 672 CYS A N 1
ATOM 5215 C CA . CYS A 1 672 ? -3.920 -6.129 -2.194 1.00 93.19 672 CYS A CA 1
ATOM 5216 C C . CYS A 1 672 ? -3.758 -5.385 -3.522 1.00 93.19 672 CYS A C 1
ATOM 5218 O O . CYS A 1 672 ? -2.942 -5.800 -4.347 1.00 93.19 672 CYS A O 1
ATOM 5220 N N . LYS A 1 673 ? -4.470 -4.266 -3.708 1.00 89.50 673 LYS A N 1
ATOM 5221 C CA . LYS A 1 673 ? -4.350 -3.412 -4.894 1.00 89.50 673 LYS A CA 1
ATOM 5222 C C . LYS A 1 673 ? -2.929 -2.881 -5.067 1.00 89.50 673 LYS A C 1
ATOM 5224 O O . LYS A 1 673 ? -2.320 -3.093 -6.114 1.00 89.50 673 LYS A O 1
ATOM 5229 N N . MET A 1 674 ? -2.361 -2.286 -4.017 1.00 86.88 674 MET A N 1
ATOM 5230 C CA . MET A 1 674 ? -0.987 -1.777 -4.029 1.00 86.88 674 MET A CA 1
ATOM 5231 C C . MET A 1 674 ? 0.019 -2.877 -4.408 1.00 86.88 674 MET A C 1
ATOM 5233 O O . MET A 1 674 ? 0.913 -2.660 -5.231 1.00 86.88 674 MET A O 1
ATOM 5237 N N . ALA A 1 675 ? -0.110 -4.072 -3.822 1.00 87.56 675 ALA A N 1
ATOM 5238 C CA . ALA A 1 675 ? 0.771 -5.194 -4.135 1.00 87.56 675 ALA A CA 1
ATOM 5239 C C . ALA A 1 675 ? 0.600 -5.672 -5.591 1.00 87.56 675 ALA A C 1
ATOM 5241 O O . ALA A 1 675 ? 1.591 -5.931 -6.278 1.00 87.56 675 ALA A O 1
ATOM 5242 N N . GLN A 1 676 ? -0.637 -5.758 -6.084 1.00 88.56 676 GLN A N 1
ATOM 5243 C CA . GLN A 1 676 ? -0.949 -6.186 -7.449 1.00 88.56 676 GLN A CA 1
ATOM 5244 C C . GLN A 1 676 ? -0.385 -5.214 -8.493 1.00 88.56 676 GLN A C 1
ATOM 5246 O O . GLN A 1 676 ? 0.257 -5.649 -9.451 1.00 88.56 676 GLN A O 1
ATOM 5251 N N . GLU A 1 677 ? -0.568 -3.907 -8.303 1.00 84.25 677 GLU A N 1
ATOM 5252 C CA . GLU A 1 677 ? -0.065 -2.876 -9.218 1.00 84.25 677 GLU A CA 1
ATOM 5253 C C . GLU A 1 677 ? 1.461 -2.943 -9.365 1.00 84.25 677 GLU A C 1
ATOM 5255 O O . GLU A 1 677 ? 1.985 -2.904 -10.485 1.00 84.25 677 GLU A O 1
ATOM 5260 N N . ARG A 1 678 ? 2.180 -3.143 -8.252 1.00 82.50 678 ARG A N 1
ATOM 5261 C CA . ARG A 1 678 ? 3.643 -3.317 -8.244 1.00 82.50 678 ARG A CA 1
ATOM 5262 C C . ARG A 1 678 ? 4.082 -4.561 -9.010 1.00 82.50 678 ARG A C 1
ATOM 5264 O O . ARG A 1 678 ? 5.006 -4.503 -9.820 1.00 82.50 678 ARG A O 1
ATOM 5271 N N . GLU A 1 679 ? 3.402 -5.681 -8.797 1.00 84.50 679 GLU A N 1
ATOM 5272 C CA . GLU A 1 679 ? 3.692 -6.949 -9.469 1.00 84.50 679 GLU A CA 1
ATOM 5273 C C . GLU A 1 679 ? 3.442 -6.872 -10.988 1.00 84.50 679 GLU A C 1
ATOM 5275 O O . GLU A 1 679 ? 4.259 -7.347 -11.787 1.00 84.50 679 GLU A O 1
ATOM 5280 N N . VAL A 1 680 ? 2.360 -6.205 -11.406 1.00 83.62 680 VAL A N 1
ATOM 5281 C CA . VAL A 1 680 ? 2.053 -5.939 -12.821 1.00 83.62 680 VAL A CA 1
ATOM 5282 C C . VAL A 1 680 ? 3.100 -5.017 -13.446 1.00 83.62 680 VAL A C 1
ATOM 5284 O O . VAL A 1 680 ? 3.580 -5.289 -14.552 1.00 83.62 680 VAL A O 1
ATOM 5287 N N . HIS A 1 681 ? 3.473 -3.941 -12.751 1.00 81.94 681 HIS A N 1
ATOM 5288 C CA . HIS A 1 681 ? 4.506 -3.018 -13.209 1.00 81.94 681 HIS A CA 1
ATOM 5289 C C . HIS A 1 681 ? 5.849 -3.738 -13.391 1.00 81.94 681 HIS A C 1
ATOM 5291 O O . HIS A 1 681 ? 6.465 -3.630 -14.455 1.00 81.94 681 HIS A O 1
ATOM 5297 N N . ARG A 1 682 ? 6.254 -4.565 -12.419 1.00 80.81 682 ARG A N 1
ATOM 5298 C CA . ARG A 1 682 ? 7.491 -5.355 -12.479 1.00 80.81 682 ARG A CA 1
ATOM 5299 C C . ARG A 1 682 ? 7.524 -6.293 -13.684 1.00 80.81 682 ARG A C 1
ATOM 5301 O O . ARG A 1 682 ? 8.518 -6.329 -14.408 1.00 80.81 682 ARG A O 1
ATOM 5308 N N . ALA A 1 683 ? 6.436 -7.022 -13.943 1.00 82.25 683 ALA A N 1
ATOM 5309 C CA . ALA A 1 683 ? 6.351 -7.917 -15.099 1.00 82.25 683 ALA A CA 1
ATOM 5310 C C . ALA A 1 683 ? 6.558 -7.170 -16.433 1.00 82.25 683 ALA A C 1
ATOM 5312 O O . ALA A 1 683 ? 7.199 -7.697 -17.345 1.00 82.25 683 ALA A O 1
ATOM 5313 N N . ARG A 1 684 ? 6.065 -5.928 -16.545 1.00 84.50 684 ARG A N 1
ATOM 5314 C CA . ARG A 1 684 ? 6.258 -5.075 -17.732 1.00 84.50 684 ARG A CA 1
ATOM 5315 C C . ARG A 1 684 ? 7.682 -4.534 -17.832 1.00 84.50 684 ARG A C 1
ATOM 5317 O O . ARG A 1 684 ? 8.304 -4.682 -18.880 1.00 84.50 684 ARG A O 1
ATOM 5324 N N . LEU A 1 685 ? 8.210 -3.970 -16.745 1.00 81.19 685 LEU A N 1
ATOM 5325 C CA . LEU A 1 685 ? 9.565 -3.410 -16.685 1.00 81.19 685 LEU A CA 1
ATOM 5326 C C . LEU A 1 685 ? 10.634 -4.453 -17.045 1.00 81.19 685 LEU A C 1
ATOM 5328 O O . LEU A 1 685 ? 11.650 -4.156 -17.669 1.00 81.19 685 LEU A O 1
ATOM 5332 N N . PHE A 1 686 ? 10.409 -5.709 -16.673 1.00 80.12 686 PHE A N 1
ATOM 5333 C CA . PHE A 1 686 ? 11.385 -6.771 -16.888 1.00 80.12 686 PHE A CA 1
ATOM 5334 C C . PHE A 1 686 ? 11.301 -7.438 -18.254 1.00 80.12 686 PHE A C 1
ATOM 5336 O O . PHE A 1 686 ? 12.267 -8.069 -18.675 1.00 80.12 686 PHE A O 1
ATOM 5343 N N . THR A 1 687 ? 10.204 -7.237 -18.979 1.00 88.25 687 THR A N 1
ATOM 5344 C CA . THR A 1 687 ? 9.994 -7.766 -20.332 1.00 88.25 687 THR A CA 1
ATOM 5345 C C . THR A 1 687 ? 10.145 -6.692 -21.414 1.00 88.25 687 THR A C 1
ATOM 5347 O O . THR A 1 687 ? 9.610 -6.836 -22.514 1.00 88.25 687 THR A O 1
ATOM 5350 N N . LEU A 1 688 ? 10.890 -5.615 -21.133 1.00 87.62 688 LEU A N 1
ATOM 5351 C CA . LEU A 1 688 ? 11.196 -4.575 -22.115 1.00 87.62 688 LEU A CA 1
ATOM 5352 C C . LEU A 1 688 ? 11.946 -5.140 -23.329 1.00 87.62 688 LEU A C 1
ATOM 5354 O O . LEU A 1 688 ? 12.778 -6.043 -23.227 1.00 87.62 688 LEU A O 1
ATOM 5358 N N . LYS A 1 689 ? 11.645 -4.586 -24.504 1.00 89.50 689 LYS A N 1
ATOM 5359 C CA . LYS A 1 689 ? 12.383 -4.877 -25.739 1.00 89.50 689 LYS A CA 1
ATOM 5360 C C . LYS A 1 689 ? 13.657 -4.054 -25.795 1.00 89.50 689 LYS A C 1
ATOM 5362 O O . LYS A 1 689 ? 13.718 -2.973 -25.218 1.00 89.50 689 LYS A O 1
ATOM 5367 N N . ASN A 1 690 ? 14.631 -4.530 -26.560 1.00 88.31 690 ASN A N 1
ATOM 5368 C CA . ASN A 1 690 ? 15.870 -3.791 -26.778 1.00 88.31 690 ASN A CA 1
ATOM 5369 C C . ASN A 1 690 ? 15.571 -2.388 -27.323 1.00 88.31 690 ASN A C 1
ATOM 5371 O O . ASN A 1 690 ? 14.915 -2.231 -28.361 1.00 88.31 690 ASN A O 1
ATOM 5375 N N . GLY A 1 691 ? 16.080 -1.375 -26.633 1.00 87.38 691 GLY A N 1
ATOM 5376 C CA . GLY A 1 691 ? 15.814 0.025 -26.926 1.00 87.38 691 GLY A CA 1
ATOM 5377 C C . GLY A 1 691 ? 16.152 0.926 -25.739 1.00 87.38 691 GLY A C 1
ATOM 5378 O O . GLY A 1 691 ? 16.630 0.428 -24.723 1.00 87.38 691 GLY A O 1
ATOM 5379 N N . PRO A 1 692 ? 15.876 2.235 -25.850 1.00 78.62 692 PRO A N 1
ATOM 5380 C CA . PRO A 1 692 ? 16.259 3.215 -24.831 1.00 78.62 692 PRO A CA 1
ATOM 5381 C C . PRO A 1 692 ? 15.728 2.885 -23.430 1.00 78.62 692 PRO A C 1
ATOM 5383 O O . PRO A 1 692 ? 16.472 2.950 -22.465 1.00 78.62 692 PRO A O 1
ATOM 5386 N N . GLU A 1 693 ? 14.472 2.441 -23.324 1.00 76.06 693 GLU A N 1
ATOM 5387 C CA . GLU A 1 693 ? 13.849 2.058 -22.044 1.00 76.06 693 GLU A CA 1
ATOM 5388 C C . GLU A 1 693 ? 14.572 0.874 -21.377 1.00 76.06 693 GLU A C 1
ATOM 5390 O O . GLU A 1 693 ? 14.731 0.826 -20.160 1.00 76.06 693 GLU A O 1
ATOM 5395 N N . GLN A 1 694 ? 15.030 -0.091 -22.178 1.00 85.88 694 GLN A N 1
ATOM 5396 C CA . GLN A 1 694 ? 15.793 -1.236 -21.687 1.00 85.88 694 GLN A CA 1
ATOM 5397 C C . GLN A 1 694 ? 17.217 -0.832 -21.292 1.00 85.88 694 GLN A C 1
ATOM 5399 O O . GLN A 1 694 ? 17.722 -1.326 -20.287 1.00 85.88 694 GLN A O 1
ATOM 5404 N N . GLU A 1 695 ? 17.854 0.057 -22.057 1.00 81.56 695 GLU A N 1
ATOM 5405 C CA . GLU A 1 695 ? 19.169 0.612 -21.723 1.00 81.56 695 GLU A CA 1
ATOM 5406 C C . GLU A 1 695 ? 19.121 1.386 -20.400 1.00 81.56 695 GLU A C 1
ATOM 5408 O O . GLU A 1 695 ? 20.012 1.203 -19.572 1.00 81.56 695 GLU A O 1
ATOM 5413 N N . GLU A 1 696 ? 18.057 2.158 -20.168 1.00 77.69 696 GLU A N 1
ATOM 5414 C CA . GLU A 1 696 ? 17.834 2.893 -18.922 1.00 77.69 696 GLU A CA 1
ATOM 5415 C C . GLU A 1 696 ? 17.672 1.952 -17.729 1.00 77.69 696 GLU A C 1
ATOM 5417 O O . GLU A 1 696 ? 18.438 2.018 -16.769 1.00 77.69 696 GLU A O 1
ATOM 5422 N N . ARG A 1 697 ? 16.762 0.974 -17.831 1.00 82.62 697 ARG A N 1
ATOM 5423 C CA . ARG A 1 697 ? 16.590 -0.070 -16.809 1.00 82.62 697 ARG A CA 1
ATOM 5424 C C . ARG A 1 697 ? 17.918 -0.753 -16.483 1.00 82.62 697 ARG A C 1
ATOM 5426 O O . ARG A 1 697 ? 18.258 -0.941 -15.317 1.00 82.62 697 ARG A O 1
ATOM 5433 N N . ASP A 1 698 ? 18.674 -1.152 -17.504 1.00 81.06 698 ASP A N 1
ATOM 5434 C CA . ASP A 1 698 ? 19.975 -1.791 -17.322 1.00 81.06 698 ASP A CA 1
ATOM 5435 C C . ASP A 1 698 ? 21.004 -0.862 -16.654 1.00 81.06 698 ASP A C 1
ATOM 5437 O O . ASP A 1 698 ? 21.825 -1.339 -15.872 1.00 81.06 698 ASP A O 1
ATOM 5441 N N . ASN A 1 699 ? 20.993 0.439 -16.959 1.00 75.00 699 ASN A N 1
ATOM 5442 C CA . ASN A 1 699 ? 21.870 1.422 -16.323 1.00 75.00 699 ASN A CA 1
ATOM 5443 C C . ASN A 1 699 ? 21.534 1.579 -14.839 1.00 75.00 699 ASN A C 1
ATOM 5445 O O . ASN A 1 699 ? 22.446 1.488 -14.019 1.00 75.00 699 ASN A O 1
ATOM 5449 N N . VAL A 1 700 ? 20.249 1.708 -14.495 1.00 71.31 700 VAL A N 1
ATOM 5450 C CA . VAL A 1 700 ? 19.768 1.761 -13.104 1.00 71.31 700 VAL A CA 1
ATOM 5451 C C . VAL A 1 700 ? 20.239 0.533 -12.319 1.00 71.31 700 VAL A C 1
ATOM 5453 O O . VAL A 1 700 ? 20.855 0.671 -11.262 1.00 71.31 700 VAL A O 1
ATOM 5456 N N . LEU A 1 701 ? 20.059 -0.676 -12.870 1.00 70.88 701 LEU A N 1
ATOM 5457 C CA . LEU A 1 701 ? 20.525 -1.916 -12.230 1.00 70.88 701 LEU A CA 1
ATOM 5458 C C . LEU A 1 701 ? 22.051 -1.953 -12.024 1.00 70.88 701 LEU A C 1
ATOM 5460 O O . LEU A 1 701 ? 22.522 -2.472 -11.010 1.00 70.88 701 LEU A O 1
ATOM 5464 N N . ARG A 1 702 ? 22.830 -1.387 -12.955 1.00 71.44 702 ARG A N 1
ATOM 5465 C CA . ARG A 1 702 ? 24.297 -1.307 -12.835 1.00 71.44 702 ARG A CA 1
ATOM 5466 C C . ARG A 1 702 ? 24.754 -0.284 -11.806 1.00 71.44 702 ARG A C 1
ATOM 5468 O O . ARG A 1 702 ? 25.780 -0.510 -11.167 1.00 71.44 702 ARG A O 1
ATOM 5475 N N . VAL A 1 703 ? 24.037 0.829 -11.664 1.00 66.06 703 VAL A N 1
ATOM 5476 C CA . VAL A 1 703 ? 24.320 1.852 -10.648 1.00 66.06 703 VAL A CA 1
ATOM 5477 C C . VAL A 1 703 ? 24.070 1.282 -9.252 1.00 66.06 703 VAL A C 1
ATOM 5479 O O . VAL A 1 703 ? 24.973 1.352 -8.423 1.00 66.06 703 VAL A O 1
ATOM 5482 N N . LEU A 1 704 ? 22.938 0.595 -9.045 1.00 60.47 704 LEU A N 1
ATOM 5483 C CA . LEU A 1 704 ? 22.595 -0.098 -7.790 1.00 60.47 704 LEU A CA 1
ATOM 5484 C C . LEU A 1 704 ? 23.675 -1.069 -7.301 1.00 60.47 704 LEU A C 1
ATOM 5486 O O . LEU A 1 704 ? 23.853 -1.270 -6.108 1.00 60.47 704 LEU A O 1
ATOM 5490 N N . ASN A 1 705 ? 24.404 -1.700 -8.220 1.00 58.28 705 ASN A N 1
ATOM 5491 C CA . ASN A 1 705 ? 25.457 -2.645 -7.862 1.00 58.28 705 ASN A CA 1
ATOM 5492 C C . ASN A 1 705 ? 26.737 -1.979 -7.322 1.00 58.28 705 ASN A C 1
ATOM 5494 O O . ASN A 1 705 ? 27.587 -2.673 -6.767 1.00 58.28 705 ASN A O 1
ATOM 5498 N N . ASN A 1 706 ? 26.926 -0.677 -7.551 1.00 48.62 706 ASN A N 1
ATOM 5499 C CA . ASN A 1 706 ? 28.167 0.035 -7.229 1.00 48.62 706 ASN A CA 1
ATOM 5500 C C . ASN A 1 706 ? 28.033 1.009 -6.051 1.00 48.62 706 ASN A C 1
ATOM 5502 O O . ASN A 1 706 ? 29.044 1.594 -5.662 1.00 48.62 706 ASN A O 1
ATOM 5506 N N . ASP A 1 707 ? 26.829 1.188 -5.513 1.00 45.31 707 ASP A N 1
ATOM 5507 C CA . ASP A 1 707 ? 26.530 2.161 -4.468 1.00 45.31 707 ASP A CA 1
ATOM 5508 C C . ASP A 1 707 ? 25.710 1.487 -3.358 1.00 45.31 707 ASP A C 1
ATOM 5510 O O . ASP A 1 707 ? 24.587 1.042 -3.589 1.00 45.31 707 ASP A O 1
ATOM 5514 N N . GLU A 1 708 ? 26.306 1.352 -2.169 1.00 42.12 708 GLU A N 1
ATOM 5515 C CA . GLU A 1 708 ? 25.652 0.764 -0.988 1.00 42.12 708 GLU A CA 1
ATOM 5516 C C . GLU A 1 708 ? 24.556 1.687 -0.417 1.00 42.12 708 GLU A C 1
ATOM 5518 O O . GLU A 1 708 ? 23.704 1.207 0.328 1.00 42.12 708 GLU A O 1
ATOM 5523 N N . ASP A 1 709 ? 24.538 2.966 -0.822 1.00 37.81 709 ASP A N 1
ATOM 5524 C CA . ASP A 1 709 ? 23.633 4.017 -0.342 1.00 37.81 709 ASP A CA 1
ATOM 5525 C C . ASP A 1 709 ? 22.628 4.488 -1.423 1.00 37.81 709 ASP A C 1
ATOM 5527 O O . ASP A 1 709 ? 21.953 5.507 -1.250 1.00 37.81 709 ASP A O 1
ATOM 5531 N N . ALA A 1 710 ? 22.512 3.785 -2.560 1.00 38.12 710 ALA A N 1
ATOM 5532 C CA . ALA A 1 710 ? 21.593 4.171 -3.634 1.00 38.12 710 ALA A CA 1
ATOM 5533 C C . ALA A 1 710 ? 20.119 3.972 -3.235 1.00 38.12 710 ALA A C 1
ATOM 5535 O O . ALA A 1 710 ? 19.592 2.858 -3.251 1.00 38.12 710 ALA A O 1
ATOM 5536 N N . ASP A 1 711 ? 19.440 5.080 -2.938 1.00 40.06 711 ASP A N 1
ATOM 5537 C CA . ASP A 1 711 ? 17.994 5.128 -2.746 1.00 40.06 711 ASP A CA 1
ATOM 5538 C C . ASP A 1 711 ? 17.281 5.221 -4.102 1.00 40.06 711 ASP A C 1
ATOM 5540 O O . ASP A 1 711 ? 17.384 6.208 -4.833 1.00 40.06 711 ASP A O 1
ATOM 5544 N N . LEU A 1 712 ? 16.602 4.143 -4.475 1.00 34.56 712 LEU A N 1
ATOM 5545 C CA . LEU A 1 712 ? 15.841 4.018 -5.711 1.00 34.56 712 LEU A CA 1
ATOM 5546 C C . LEU A 1 712 ? 14.524 3.316 -5.413 1.00 34.56 712 LEU A C 1
ATOM 5548 O O . LEU A 1 712 ? 14.538 2.137 -5.085 1.00 34.56 712 LEU A O 1
ATOM 5552 N N . GLY A 1 713 ? 13.383 3.979 -5.582 1.00 45.09 713 GLY A N 1
ATOM 5553 C CA . GLY A 1 713 ? 12.077 3.317 -5.490 1.00 45.09 713 GLY A CA 1
ATOM 5554 C C . GLY A 1 713 ? 11.987 1.978 -6.259 1.00 45.09 713 GLY A C 1
ATOM 5555 O O . GLY A 1 713 ? 12.820 1.632 -7.093 1.00 45.09 713 GLY A O 1
ATOM 5556 N N . LEU A 1 714 ? 10.958 1.184 -5.965 1.00 35.97 714 LEU A N 1
ATOM 5557 C CA . LEU A 1 714 ? 10.748 -0.210 -6.410 1.00 35.97 714 LEU A CA 1
ATOM 5558 C C . LEU A 1 714 ? 11.834 -1.236 -6.005 1.00 35.97 714 LEU A C 1
ATOM 5560 O O . LEU A 1 714 ? 11.480 -2.401 -5.895 1.00 35.97 714 LEU A O 1
ATOM 5564 N N . TYR A 1 715 ? 13.093 -0.845 -5.752 1.00 45.78 715 TYR A N 1
ATOM 5565 C CA . TYR A 1 715 ? 14.183 -1.739 -5.308 1.00 45.78 715 TYR A CA 1
ATOM 5566 C C . TYR A 1 715 ? 15.022 -1.196 -4.133 1.00 45.78 715 TYR A C 1
ATOM 5568 O O . TYR A 1 715 ? 16.027 -1.810 -3.768 1.00 45.78 715 TYR A O 1
ATOM 5576 N N . SER A 1 716 ? 14.637 -0.064 -3.536 1.00 40.47 716 SER A N 1
ATOM 5577 C CA . SER A 1 716 ? 15.242 0.477 -2.317 1.00 40.47 716 SER A CA 1
ATOM 5578 C C . SER A 1 716 ? 14.708 -0.223 -1.078 1.00 40.47 716 SER A C 1
ATOM 5580 O O . SER A 1 716 ? 13.751 -0.999 -1.112 1.00 40.47 716 SER A O 1
ATOM 5582 N N . LEU A 1 717 ? 15.319 0.124 0.051 1.00 39.03 717 LEU A N 1
ATOM 5583 C CA . LEU A 1 717 ? 14.918 -0.205 1.417 1.00 39.03 717 LEU A CA 1
ATOM 5584 C C . LEU A 1 717 ? 13.416 0.025 1.719 1.00 39.03 717 LEU A C 1
ATOM 5586 O O . LEU A 1 717 ? 12.905 -0.538 2.689 1.00 39.03 717 LEU A O 1
ATOM 5590 N N . GLU A 1 718 ? 12.679 0.780 0.893 1.00 39.75 718 GLU A N 1
ATOM 5591 C CA . GLU A 1 718 ? 11.218 0.904 0.985 1.00 39.75 718 GLU A CA 1
ATOM 5592 C C . GLU A 1 718 ? 10.454 -0.379 0.629 1.00 39.75 718 GLU A C 1
ATOM 5594 O O . GLU A 1 718 ? 9.405 -0.635 1.222 1.00 39.75 718 GLU A O 1
ATOM 5599 N N . GLU A 1 719 ? 10.939 -1.198 -0.312 1.00 52.00 719 GLU A N 1
ATOM 5600 C CA . GLU A 1 719 ? 10.240 -2.424 -0.721 1.00 52.00 719 GLU A CA 1
ATOM 5601 C C . GLU A 1 719 ? 10.175 -3.439 0.440 1.00 52.00 719 GLU A C 1
ATOM 5603 O O . GLU A 1 719 ? 9.063 -3.871 0.765 1.00 52.00 719 GLU A O 1
ATOM 5608 N N . PRO A 1 720 ? 11.280 -3.742 1.162 1.00 53.03 720 PRO A N 1
ATOM 5609 C CA . PRO A 1 720 ? 11.221 -4.555 2.372 1.00 53.03 720 PRO A CA 1
ATOM 5610 C C . PRO A 1 720 ? 10.322 -3.976 3.463 1.00 53.03 720 PRO A C 1
ATOM 5612 O O . PRO A 1 720 ? 9.513 -4.698 4.039 1.00 53.03 720 PRO A O 1
ATOM 5615 N N . ARG A 1 721 ? 10.403 -2.664 3.720 1.00 56.25 721 ARG A N 1
ATOM 5616 C CA . ARG A 1 721 ? 9.599 -2.020 4.766 1.00 56.25 721 ARG A CA 1
ATOM 5617 C C . ARG A 1 721 ? 8.102 -2.092 4.461 1.00 56.25 721 ARG A C 1
ATOM 5619 O O . ARG A 1 721 ? 7.316 -2.429 5.331 1.00 56.25 721 ARG A O 1
ATOM 5626 N N . VAL A 1 722 ? 7.688 -1.781 3.234 1.00 60.09 722 VAL A N 1
ATOM 5627 C CA . VAL A 1 722 ? 6.260 -1.699 2.880 1.00 60.09 722 VAL A CA 1
ATOM 5628 C C . VAL A 1 722 ? 5.657 -3.075 2.583 1.00 60.09 722 VAL A C 1
ATOM 5630 O O . VAL A 1 722 ? 4.464 -3.295 2.805 1.00 60.09 722 VAL A O 1
ATOM 5633 N N . LEU A 1 723 ? 6.438 -4.012 2.041 1.00 66.69 723 LEU A N 1
ATOM 5634 C CA . LEU A 1 723 ? 5.931 -5.350 1.736 1.00 66.69 723 LEU A CA 1
ATOM 5635 C C . LEU A 1 723 ? 6.072 -6.315 2.908 1.00 66.69 723 LEU A C 1
ATOM 5637 O O . LEU A 1 723 ? 5.104 -7.027 3.164 1.00 66.69 723 LEU A O 1
ATOM 5641 N N . PHE A 1 724 ? 7.214 -6.343 3.599 1.00 71.06 724 PHE A N 1
ATOM 5642 C CA . PHE A 1 724 ? 7.494 -7.361 4.615 1.00 71.06 724 PHE A CA 1
ATOM 5643 C C . PHE A 1 724 ? 7.104 -6.923 6.030 1.00 71.06 724 PHE A C 1
ATOM 5645 O O . PHE A 1 724 ? 6.612 -7.760 6.781 1.00 71.06 724 PHE A O 1
ATOM 5652 N N . ALA A 1 725 ? 7.224 -5.635 6.384 1.00 72.44 725 ALA A N 1
ATOM 5653 C CA . ALA A 1 725 ? 6.938 -5.180 7.754 1.00 72.44 725 ALA A CA 1
ATOM 5654 C C . ALA A 1 725 ? 5.435 -5.027 8.072 1.00 72.44 725 ALA A C 1
ATOM 5656 O O . ALA A 1 725 ? 5.075 -4.571 9.153 1.00 72.44 725 ALA A O 1
ATOM 5657 N N . TYR A 1 726 ? 4.551 -5.372 7.133 1.00 81.62 726 TYR A N 1
ATOM 5658 C CA . TYR A 1 726 ? 3.105 -5.305 7.326 1.00 81.62 726 TYR A CA 1
ATOM 5659 C C . TYR A 1 726 ? 2.616 -6.472 8.198 1.00 81.62 726 TYR A C 1
ATOM 5661 O O . TYR A 1 726 ? 2.615 -7.621 7.750 1.00 81.62 726 TYR A O 1
ATOM 5669 N N . ASP A 1 727 ? 2.148 -6.178 9.414 1.00 86.56 727 ASP A N 1
ATOM 5670 C CA . ASP A 1 727 ? 1.493 -7.163 10.281 1.00 86.56 727 ASP A CA 1
ATOM 5671 C C . ASP A 1 727 ? -0.025 -7.157 10.063 1.00 86.56 727 ASP A C 1
ATOM 5673 O O . ASP A 1 727 ? -0.770 -6.308 10.553 1.00 86.56 727 ASP A O 1
ATOM 5677 N N . CYS A 1 728 ? -0.505 -8.144 9.314 1.00 88.06 728 CYS A N 1
ATOM 5678 C CA . CYS A 1 728 ? -1.921 -8.270 8.997 1.00 88.06 728 CYS A CA 1
ATOM 5679 C C . CYS A 1 728 ? -2.810 -8.583 10.223 1.00 88.06 728 CYS A C 1
ATOM 5681 O O . CYS A 1 728 ? -3.964 -8.154 10.268 1.00 88.06 728 CYS A O 1
ATOM 5683 N N . GLU A 1 729 ? -2.309 -9.291 11.240 1.00 88.88 729 GLU A N 1
ATOM 5684 C CA . GLU A 1 729 ? -3.105 -9.597 12.434 1.00 88.88 729 GLU A CA 1
ATOM 5685 C C . GLU A 1 729 ? -3.259 -8.362 13.328 1.00 88.88 729 GLU A C 1
ATOM 5687 O O . GLU A 1 729 ? -4.319 -8.166 13.930 1.00 88.88 729 GLU A O 1
ATOM 5692 N N . GLU A 1 730 ? -2.239 -7.507 13.388 1.00 88.94 730 GLU A N 1
ATOM 5693 C CA . GLU A 1 730 ? -2.319 -6.208 14.056 1.00 88.94 730 GLU A CA 1
ATOM 5694 C C . GLU A 1 730 ? -3.388 -5.323 13.410 1.00 88.94 730 GLU A C 1
ATOM 5696 O O . GLU A 1 730 ? -4.266 -4.824 14.110 1.00 88.94 730 GLU A O 1
ATOM 5701 N N . GLN A 1 731 ? -3.421 -5.234 12.078 1.00 88.25 731 GLN A N 1
ATOM 5702 C CA . GLN A 1 731 ? -4.447 -4.460 11.364 1.00 88.25 731 GLN A CA 1
ATOM 5703 C C . GLN A 1 731 ? -5.876 -4.953 11.657 1.00 88.25 731 GLN A C 1
ATOM 5705 O O . GLN A 1 731 ? -6.798 -4.158 11.856 1.00 88.25 731 GLN A O 1
ATOM 5710 N N . GLY A 1 732 ? -6.070 -6.275 11.746 1.00 84.31 732 GLY A N 1
ATOM 5711 C CA . GLY A 1 732 ? -7.340 -6.862 12.184 1.00 84.31 732 GLY A CA 1
ATOM 5712 C C . GLY A 1 732 ? -7.717 -6.486 13.622 1.00 84.31 732 GLY A C 1
ATOM 5713 O O . GLY A 1 732 ? -8.892 -6.256 13.920 1.00 84.31 732 GLY A O 1
ATOM 5714 N N . GLU A 1 733 ? -6.732 -6.402 14.519 1.00 86.44 733 GLU A N 1
ATOM 5715 C CA . GLU A 1 733 ? -6.933 -5.972 15.905 1.00 86.44 733 GLU A CA 1
ATOM 5716 C C . GLU A 1 733 ? -7.275 -4.480 16.002 1.00 86.44 733 GLU A C 1
ATOM 5718 O O . GLU A 1 733 ? -8.227 -4.109 16.692 1.00 86.44 733 GLU A O 1
ATOM 5723 N N . GLU A 1 734 ? -6.546 -3.625 15.289 1.00 78.12 734 GLU A N 1
ATOM 5724 C CA . GLU A 1 734 ? -6.766 -2.178 15.250 1.00 78.12 734 GLU A CA 1
ATOM 5725 C C . GLU A 1 734 ? -8.155 -1.833 14.716 1.00 78.12 734 GLU A C 1
ATOM 5727 O O . GLU A 1 734 ? -8.868 -1.014 15.311 1.00 78.12 734 GLU A O 1
ATOM 5732 N N . TRP A 1 735 ? -8.587 -2.498 13.641 1.00 86.88 735 TRP A N 1
ATOM 5733 C CA . TRP A 1 735 ? -9.932 -2.320 13.102 1.00 86.88 735 TRP A CA 1
ATOM 5734 C C . TRP A 1 735 ? -11.001 -2.741 14.118 1.00 86.88 735 TRP A C 1
ATOM 5736 O O . TRP A 1 735 ? -11.984 -2.023 14.333 1.00 86.88 735 TRP A O 1
ATOM 5746 N N . TRP A 1 736 ? -10.807 -3.870 14.810 1.00 77.56 736 TRP A N 1
ATOM 5747 C CA . TRP A 1 736 ? -11.730 -4.315 15.858 1.00 77.56 736 TRP A CA 1
ATOM 5748 C C . TRP A 1 736 ? -11.829 -3.299 17.004 1.00 77.56 736 TRP A C 1
ATOM 5750 O O . TRP A 1 736 ? -12.937 -2.967 17.445 1.00 77.56 736 TRP A O 1
ATOM 5760 N N . GLN A 1 737 ? -10.694 -2.765 17.460 1.00 73.06 737 GLN A N 1
ATOM 5761 C CA . GLN A 1 737 ? -10.653 -1.769 18.530 1.00 73.06 737 GLN A CA 1
ATOM 5762 C C . GLN A 1 737 ? -11.302 -0.444 18.116 1.00 73.06 737 GLN A C 1
ATOM 5764 O O . GLN A 1 737 ? -12.035 0.158 18.907 1.00 73.06 737 GLN A O 1
ATOM 5769 N N . SER A 1 738 ? -11.070 -0.023 16.874 1.00 65.81 738 SER A N 1
ATOM 5770 C CA . SER A 1 738 ? -11.536 1.255 16.337 1.00 65.81 738 SER A CA 1
ATOM 5771 C C . SER A 1 738 ? -13.018 1.234 15.969 1.00 65.81 738 SER A C 1
ATOM 5773 O O . SER A 1 738 ? -13.748 2.156 16.326 1.00 65.81 738 SER A O 1
ATOM 5775 N N . TRP A 1 739 ? -13.491 0.175 15.306 1.00 67.88 739 TRP A N 1
ATOM 5776 C CA . TRP A 1 739 ? -14.821 0.123 14.684 1.00 67.88 739 TRP A CA 1
ATOM 5777 C C . TRP A 1 739 ? -15.703 -1.001 15.230 1.00 67.88 739 TRP A C 1
ATOM 5779 O O . TRP A 1 739 ? -16.893 -0.790 15.496 1.00 67.88 739 TRP A O 1
ATOM 5789 N N . GLY A 1 740 ? -15.129 -2.181 15.467 1.00 61.91 740 GLY A N 1
ATOM 5790 C CA . GLY A 1 740 ? -15.856 -3.353 15.961 1.00 61.91 740 GLY A CA 1
ATOM 5791 C C . GLY A 1 740 ? -16.490 -3.152 17.345 1.00 61.91 740 GLY A C 1
ATOM 5792 O O . GLY A 1 740 ? -17.687 -3.395 17.532 1.00 61.91 740 GLY A O 1
ATOM 5793 N N . LEU A 1 741 ? -15.723 -2.618 18.299 1.00 62.22 741 LEU A N 1
ATOM 5794 C CA . LEU A 1 741 ? -16.187 -2.339 19.664 1.00 62.22 741 LEU A CA 1
ATOM 5795 C C . LEU A 1 741 ? -17.245 -1.226 19.746 1.00 62.22 741 LEU A C 1
ATOM 5797 O O . LEU A 1 741 ? -18.128 -1.277 20.608 1.00 62.22 741 LEU A O 1
ATOM 5801 N N . LEU A 1 742 ? -17.171 -0.217 18.871 1.00 57.03 742 LEU A N 1
ATOM 5802 C CA . LEU A 1 742 ? -18.147 0.878 18.837 1.00 57.03 742 LEU A CA 1
ATOM 5803 C C . LEU A 1 742 ? -19.545 0.366 18.468 1.00 57.03 742 LEU A C 1
ATOM 5805 O O . LEU A 1 742 ? -20.526 0.740 19.114 1.00 57.03 742 LEU A O 1
ATOM 5809 N N . ARG A 1 743 ? -19.637 -0.534 17.481 1.00 57.69 743 ARG A N 1
ATOM 5810 C CA . ARG A 1 743 ? -20.908 -1.151 17.070 1.00 57.69 743 ARG A CA 1
ATOM 5811 C C . ARG A 1 743 ? -21.447 -2.140 18.108 1.00 57.69 743 ARG A C 1
ATOM 5813 O O . ARG A 1 743 ? -22.656 -2.210 18.309 1.00 57.69 743 ARG A O 1
ATOM 5820 N N . GLU A 1 744 ? -20.592 -2.864 18.833 1.00 59.53 744 GLU A N 1
ATOM 5821 C CA . GLU A 1 744 ? -21.064 -3.767 19.897 1.00 59.53 744 GLU A CA 1
ATOM 5822 C C . GLU A 1 744 ? -21.775 -2.995 21.028 1.00 59.53 744 GLU A C 1
ATOM 5824 O O . GLU A 1 744 ? -22.814 -3.428 21.536 1.00 59.53 744 GLU A O 1
ATOM 5829 N N . ARG A 1 745 ? -21.270 -1.808 21.392 1.00 54.25 745 ARG A N 1
ATOM 5830 C CA . ARG A 1 745 ? -21.880 -0.980 22.448 1.00 54.25 745 ARG A CA 1
ATOM 5831 C C . ARG A 1 745 ? -23.187 -0.326 22.039 1.00 54.25 745 ARG A C 1
ATOM 5833 O O . ARG A 1 745 ? -24.097 -0.252 22.868 1.00 54.25 745 ARG A O 1
ATOM 5840 N N . SER A 1 746 ? -23.322 0.099 20.786 1.00 50.28 746 SER A N 1
ATOM 5841 C CA . SER A 1 746 ? -24.588 0.662 20.305 1.00 50.28 746 SER A CA 1
ATOM 5842 C C . SER A 1 746 ? -25.706 -0.396 20.303 1.00 50.28 746 SER A C 1
ATOM 5844 O O . SER A 1 746 ? -26.836 -0.121 20.717 1.00 50.28 746 SER A O 1
ATOM 5846 N N . HIS A 1 747 ? -25.390 -1.656 19.974 1.00 48.53 747 HIS A N 1
ATOM 5847 C CA . HIS A 1 747 ? -26.347 -2.769 20.039 1.00 48.53 747 HIS A CA 1
ATOM 5848 C C . HIS A 1 747 ? -26.749 -3.166 21.472 1.00 48.53 747 HIS A C 1
ATOM 5850 O O . HIS A 1 747 ? -27.923 -3.465 21.714 1.00 48.53 747 HIS A O 1
ATOM 5856 N N . GLN A 1 748 ? -25.834 -3.121 22.449 1.00 44.31 748 GLN A N 1
ATOM 5857 C CA . GLN A 1 748 ? -26.170 -3.419 23.852 1.00 44.31 748 GLN A CA 1
ATOM 5858 C C . GLN A 1 748 ? -27.154 -2.401 24.450 1.00 44.31 748 GLN A C 1
ATOM 5860 O O . GLN A 1 748 ? -28.034 -2.781 25.229 1.00 44.31 748 GLN A O 1
ATOM 5865 N N . THR A 1 749 ? -27.069 -1.132 24.045 1.00 39.75 749 THR A N 1
ATOM 5866 C CA . THR A 1 749 ? -27.921 -0.047 24.565 1.00 39.75 749 THR A CA 1
ATOM 5867 C C . THR A 1 749 ? -29.384 -0.191 24.123 1.00 39.75 749 THR A C 1
ATOM 5869 O O . THR A 1 749 ? -30.295 0.111 24.891 1.00 39.75 749 THR A O 1
ATOM 5872 N N . ARG A 1 750 ? -29.638 -0.769 22.939 1.00 40.12 750 ARG A N 1
ATOM 5873 C CA . ARG A 1 750 ? -30.992 -0.968 22.375 1.00 40.12 750 ARG A CA 1
ATOM 5874 C C . ARG A 1 750 ? -31.835 -2.066 23.033 1.00 40.12 750 ARG A C 1
ATOM 5876 O O . ARG A 1 750 ? -33.042 -2.116 22.810 1.00 40.12 750 ARG A O 1
ATOM 5883 N N . THR A 1 751 ? -31.246 -2.955 23.832 1.00 41.34 751 THR A N 1
ATOM 5884 C CA . THR A 1 751 ? -31.974 -4.092 24.437 1.00 41.34 751 THR A CA 1
ATOM 5885 C C . THR A 1 751 ? -32.622 -3.779 25.792 1.00 41.34 751 THR A C 1
ATOM 5887 O O . THR A 1 751 ? -33.350 -4.619 26.326 1.00 41.34 751 THR A O 1
ATOM 5890 N N . LYS A 1 752 ? -32.421 -2.572 26.345 1.00 40.22 752 LYS A N 1
ATOM 5891 C CA . LYS A 1 752 ? -33.060 -2.125 27.593 1.00 40.22 752 LYS A CA 1
ATOM 5892 C C . LYS A 1 752 ? -34.004 -0.939 27.345 1.00 40.22 752 LYS A C 1
ATOM 5894 O O . LYS A 1 752 ? -33.561 0.167 27.086 1.00 40.22 752 LYS A O 1
ATOM 5899 N N . ASP A 1 753 ? -35.295 -1.231 27.522 1.00 37.91 753 ASP A N 1
ATOM 5900 C CA . ASP A 1 753 ? -36.452 -0.339 27.710 1.00 37.91 753 ASP A CA 1
ATOM 5901 C C . ASP A 1 753 ? -37.126 0.335 26.488 1.00 37.91 753 ASP A C 1
ATOM 5903 O O . ASP A 1 753 ? -36.666 1.328 25.947 1.00 37.91 753 ASP A O 1
ATOM 5907 N N . GLY A 1 754 ? -38.319 -0.196 26.160 1.00 40.50 754 GLY A N 1
ATOM 5908 C CA . GLY A 1 754 ? -39.575 0.529 25.882 1.00 40.50 754 GLY A CA 1
ATOM 5909 C C . GLY A 1 754 ? -39.657 1.502 24.696 1.00 40.50 754 GLY A C 1
ATOM 5910 O O . GLY A 1 754 ? -39.048 2.561 24.711 1.00 40.50 754 GLY A O 1
ATOM 5911 N N . GLU A 1 755 ? -40.552 1.219 23.735 1.00 36.47 755 GLU A N 1
ATOM 5912 C CA . GLU A 1 755 ? -40.984 2.174 22.695 1.00 36.47 755 GLU A CA 1
ATOM 5913 C C . GLU A 1 755 ? -41.348 3.549 23.294 1.00 36.47 755 GLU A C 1
ATOM 5915 O O . GLU A 1 755 ? -42.393 3.704 23.932 1.00 36.47 755 GLU A O 1
ATOM 5920 N N . VAL A 1 756 ? -40.544 4.576 23.010 1.00 34.97 756 VAL A N 1
ATOM 5921 C CA . VAL A 1 756 ? -40.933 5.975 23.213 1.00 34.97 756 VAL A CA 1
ATOM 5922 C C . VAL A 1 756 ? -41.287 6.572 21.852 1.00 34.97 756 VAL A C 1
ATOM 5924 O O . VAL A 1 756 ? -40.424 6.869 21.033 1.00 34.97 756 VAL A O 1
ATOM 5927 N N . LYS A 1 757 ? -42.589 6.749 21.594 1.00 36.75 757 LYS A N 1
ATOM 5928 C CA . LYS A 1 757 ? -43.086 7.557 20.471 1.00 36.75 757 LYS A CA 1
ATOM 5929 C C . LYS A 1 757 ? -43.208 9.008 20.922 1.00 36.75 757 LYS A C 1
ATOM 5931 O O . LYS A 1 757 ? -44.150 9.337 21.641 1.00 36.75 757 LYS A O 1
ATOM 5936 N N . VAL A 1 758 ? -42.307 9.877 20.471 1.00 34.19 758 VAL A N 1
ATOM 5937 C CA . VAL A 1 758 ? -42.453 11.330 20.644 1.00 34.19 758 VAL A CA 1
ATOM 5938 C C . VAL A 1 758 ? -43.002 11.923 19.348 1.00 34.19 758 VAL A C 1
ATOM 5940 O O . VAL A 1 758 ? -42.337 11.920 18.319 1.00 34.19 758 VAL A O 1
ATOM 5943 N N . ALA A 1 759 ? -44.246 12.405 19.385 1.00 29.92 759 ALA A N 1
ATOM 5944 C CA . ALA A 1 759 ? -44.821 13.223 18.320 1.00 29.92 759 ALA A CA 1
ATOM 5945 C C . ALA A 1 759 ? -44.675 14.696 18.715 1.00 29.92 759 ALA A C 1
ATOM 5947 O O . ALA A 1 759 ? -45.286 15.133 19.692 1.00 29.92 759 ALA A O 1
ATOM 5948 N N . MET A 1 760 ? -43.866 15.455 17.975 1.00 29.16 760 MET A N 1
ATOM 5949 C CA . MET A 1 760 ? -43.616 16.867 18.263 1.00 29.16 760 MET A CA 1
ATOM 5950 C C . MET A 1 760 ? -44.548 17.755 17.429 1.00 29.16 760 MET A C 1
ATOM 5952 O O . MET A 1 760 ? -44.538 17.714 16.201 1.00 29.16 760 MET A O 1
ATOM 5956 N N . HIS A 1 761 ? -45.377 18.549 18.108 1.00 27.86 761 HIS A N 1
ATOM 5957 C CA . HIS A 1 761 ? -46.236 19.564 17.497 1.00 27.86 761 HIS A CA 1
ATOM 5958 C C . HIS A 1 761 ? -45.655 20.948 17.793 1.00 27.86 761 HIS A C 1
ATOM 5960 O O . HIS A 1 761 ? -45.537 21.322 18.959 1.00 27.86 761 HIS A O 1
ATOM 5966 N N . VAL A 1 762 ? -45.341 21.716 16.748 1.00 31.27 762 VAL A N 1
ATOM 5967 C CA . VAL A 1 762 ? -44.799 23.076 16.874 1.00 31.27 762 VAL A CA 1
ATOM 5968 C C . VAL A 1 762 ? -45.711 24.058 16.141 1.00 31.27 762 VAL A C 1
ATOM 5970 O O . VAL A 1 762 ? -46.037 23.868 14.970 1.00 31.27 762 VAL A O 1
ATOM 5973 N N . GLU A 1 763 ? -46.149 25.104 16.845 1.00 28.86 763 GLU A N 1
ATOM 5974 C CA . GLU A 1 763 ? -46.962 26.197 16.305 1.00 28.86 763 GLU A CA 1
ATOM 5975 C C . GLU A 1 763 ? -46.160 27.504 16.388 1.00 28.86 763 GLU A C 1
ATOM 5977 O O . GLU A 1 763 ? -45.679 27.877 17.458 1.00 28.86 763 GLU A O 1
ATOM 5982 N N . VAL A 1 764 ? -46.020 28.210 15.261 1.00 33.12 764 VAL A N 1
ATOM 5983 C CA . VAL A 1 764 ? -45.182 29.416 15.146 1.00 33.12 764 VAL A CA 1
ATOM 5984 C C . VAL A 1 764 ? -46.029 30.605 14.689 1.00 33.12 764 VAL A C 1
ATOM 5986 O O . VAL A 1 764 ? -46.758 30.524 13.699 1.00 33.12 764 VAL A O 1
ATOM 5989 N N . LYS A 1 765 ? -45.925 31.739 15.397 1.00 30.11 765 LYS A N 1
ATOM 5990 C CA . LYS A 1 765 ? -46.536 33.025 15.016 1.00 30.11 765 LYS A CA 1
ATOM 5991 C C . LYS A 1 765 ? -45.469 34.098 14.845 1.00 30.11 765 LYS A C 1
ATOM 5993 O O . LYS A 1 765 ? -44.619 34.276 15.709 1.00 30.11 765 LYS A O 1
ATOM 5998 N N . ALA A 1 766 ? -45.568 34.850 13.752 1.00 33.91 766 ALA A N 1
ATOM 5999 C CA . ALA A 1 766 ? -44.636 35.920 13.425 1.00 33.91 766 ALA A CA 1
ATOM 6000 C C . ALA A 1 766 ? -44.964 37.221 14.177 1.00 33.91 766 ALA A C 1
ATOM 6002 O O . ALA A 1 766 ? -46.080 37.739 14.080 1.00 33.91 766 ALA A O 1
ATOM 6003 N N . ALA A 1 767 ? -43.969 37.788 14.859 1.00 36.09 767 ALA A N 1
ATOM 6004 C CA . ALA A 1 767 ? -44.006 39.151 15.373 1.00 36.09 767 ALA A CA 1
ATOM 6005 C C . ALA A 1 767 ? -43.297 40.075 14.375 1.00 36.09 767 ALA A C 1
ATOM 6007 O O . ALA A 1 767 ? -42.085 40.000 14.206 1.00 36.09 767 ALA A O 1
ATOM 6008 N N . HIS A 1 768 ? -44.059 40.936 13.702 1.00 40.44 768 HIS A N 1
ATOM 6009 C CA . HIS A 1 768 ? -43.491 42.059 12.960 1.00 40.44 768 HIS A CA 1
ATOM 6010 C C . HIS A 1 768 ? -43.534 43.290 13.862 1.00 40.44 768 HIS A C 1
ATOM 6012 O O . HIS A 1 768 ? -44.597 43.625 14.389 1.00 40.44 768 HIS A O 1
ATOM 6018 N N . SER A 1 769 ? -42.405 43.974 14.012 1.00 44.00 769 SER A N 1
ATOM 6019 C CA . SER A 1 769 ? -42.354 45.324 14.572 1.00 44.00 769 SER A CA 1
ATOM 6020 C C . SER A 1 769 ? -42.090 46.332 13.456 1.00 44.00 769 SER A C 1
ATOM 6022 O O . SER A 1 769 ? -41.151 46.175 12.679 1.00 44.00 769 SER A O 1
ATOM 6024 N N . SER A 1 770 ? -42.991 47.310 13.397 1.00 44.28 770 SER A N 1
ATOM 6025 C CA . SER A 1 770 ? -43.057 48.487 12.522 1.00 44.28 770 SER A CA 1
ATOM 6026 C C . SER A 1 770 ? -41.937 49.496 12.716 1.00 44.28 770 SER A C 1
ATOM 6028 O O . SER A 1 770 ? -41.490 49.621 13.879 1.00 44.28 770 SER A O 1
#

Foldseek 3Di:
DPPDPVVVVVVLLLFQVFKWFWFWAWADLDPPDDTDIFTQTFDEPLFLQQLSQLLRLCRSNVLFHDPPPPDGMDGLVSSLVRLVVSLCVQVPPDPLVLLNVCSVVSRVADDWKAFQDDFQHTDADDPNSSVVNCVSSVARETEALHDDPPDPLVVLSVVQGIDVSLVVLLVVLCVVVVNVLVPDPDDPPPDPDDDDDDPPQDPVSVVSNVNNNSSVVSCVVQVQRHDPNSLVVCLVPDDASDWHWYQTNSGTWTWHAHPPPVGSWIWTANRHPVCSPPQQFGIWTPDDSPCPDTFGGHNVRHGDPPPDPDDDDPDLVVVVVVVVVVVVPDDPVVVVSSVVSVVVNVVVVVVVVVVVVVVVVVVVVVVVVVVVVVVVVVVVVVVVVVVPPPDDDDDDDDDDLFDDDDDQVLLCLQFNRDDDFADPVVVVVVVVVVCVVVPDDDDPPFDWDDADLQQQWTATPVRDIDHDLFAEAAPAQCDVQLCQQVVHDWDKDFPQKKKWKWKQAQVLCVVLVVLLCPDPDDDDPQFDWDWDFAAQKIWIWTAHPDRRMIMIIMMGGDPPDAFDPPDDQDAQPLVVRDDDDPSVNSSSVNIDRTTMHTFIDIDQDPDQARVVNLRYGYAQNSHQNAGPPFPCRVVRRVLLVLLLVLLCVPDPDSVCSSVSRVLSCVLRVVLSVVSRVLRSVVSRLRSHGPDDSVVVSSVVSNVPNVDPPDDDPPPHSVCSNSRRNDDSSVSSVVSCSPPVVVVVVVVVVVVDDDDDDDDDDDDDDDDDDD

Organism: NCBI:txid98765

Secondary structure (DSSP, 8-state):
--SSHHHHHHHHHTTTTTEEEEEEEEE-SSTTSPPEEEEEEPBPTTS-HHHHHHHHHHHHHTSS--SSTT--EEEHHHHHHHHHHHHHHHTTTS--HHHHHHTTTTBTB---EEBTT-TT-EEPPTT-HHHHHHHHTTPPEEEB----TTSTTHHHHHHH-BHHHHHHHHHHHHHHTTT-TTT-SS-----S---S------HHHHHHHHHHHHHHHHHHHTTTSB-HHHHHHHHHHSPTT-EEEEEETTEEEEEEE---TT---EEEE--BGGGTT-TT-SEEEE--SSSTT-EEE-TT--B---S-SSS-SS-HHHHHHHHHHHHTTS-HHHHHHHHHHHHHHHHHHHHHHHHHHHHHHHHHHHHHHHHHHHHHHHHHHHHHHTTSS-SS---------------HHHHHHTTTT----B-HHHHHHHHHHHHHHTT-----S--EEEEETTTTEEEETTS-EEE-S-EEE-S-TTSHHHHHHHTS----EEEEEEEEEEEE-HHHHHHHTTTTT--SSS---TT--EEEEETTEEEEEEEEBTTTEEEEEEEEE--S----TTSPP-B-HHHHH-S--HHHHHHHHHSPPBEEEEEEEPPPPS-SB-TTTSSEEE-GGGTSPPPTT-SSHHHHHHHHHHHHHHHHHT--SGGGHHHHHHHHHHHHHHHHHHHHHHHHHHHHHHTPPSSHHHHHHHHHHHHHTT-TT---TTTSTHHHHHHHS--HHHHHHHHIIIIIHHHHHHHHHTTSS-----------------

Sequence (770 aa):
MAGTDNQENASVQASLEEVWYLKEISFRSTPHSAPRRFRVITQNFNGPCSFIAICNILILRGDIEIQPVERTSVSYEILAQLVGEYLLAASSGVDTSAALSIMPVTRKGMDLNPLFTGITSFRPAGEGGELKLFEHAGIQLMHGWLVDPSSPEHPVLLRVEDYDTAVNLIAEADHLSRGQLVTSEEYPSITTESNTPNAVLTPEEYQKVEDAILIRRFLDSTSSQLTYHGLFTLASSLEPGALVALFRNSHLSVLYKSTNPDDNALYTLVTDQVFMREPSVVWERLEDVDGGWSTFVDSDFVRSSPAGGDYAGETAESALAALEGDMGAMTLEERADHELARQLQSQENERAHELEAERQRETAEREQQERFAQMTREAKETREVQKKDRKTKKGEGGQSLGKHTYQDEILQETGGGEWFFVSHTDLRGILYTAAKTAGADIRTGCDVTAIDPMSRQVTLANGEIVTADIIVGADGPGGHGRETVAGHPDASTPAGITMYNATLPAKAVQEVDEIRGGPAETEVVQNAVYVWYGDGYCLYDYPMNPKGDHALHVYGPDDGQDGSWHDKPTVSLANLLGDVEPKLANFVQSASPAVRLRIRNYEELEDWIHEDSERMLIIGEAAHPFPPGSLQTFAMCLEDAAVLGKLFSHLKSEEQIPNFLWGFQDIRQERCKMAQEREVHRARLFTLKNGPEQEERDNVLRVLNNDEDADLGLYSLEEPRVLFAYDCEEQGEEWWQSWGLLRERSHQTRTKDGEVKVAMHVEVKAAHSS

InterPro domains:
  IPR007518 MINDY deubiquitinase [PTHR18063] (10-386)
  IPR033979 MINDY deubiquitinase domain [PF04424] (19-301)
  IPR036188 FAD/NAD(P)-binding domain superfamily [G3DSA:3.50.50.60] (368-709)
  IPR036188 FAD/NAD(P)-binding domain superfamily [SSF51905] (412-705)

pLDDT: mean 73.91, std 20.68, range [27.56, 97.81]

Radius of gyration: 31.77 Å; chains: 1; bounding box: 82×84×80 Å